Protein AF-A0A5J4R8S5-F1 (afdb_monomer)

Nearest PDB structures (foldseek):
  6d1p-assembly1_A  TM=9.707E-01  e=0.000E+00  Bacteroides uniformis str. 3978 T3 ii
  6d7j-assembly3_D  TM=9.848E-01  e=0.000E+00  Parabacteroides merdae CL03T12C32
  6d1p-assembly1_B  TM=9.669E-01  e=0.000E+00  Bacteroides uniformis str. 3978 T3 ii
  3nnb-assembly1_A  TM=9.772E-01  e=6.881E-36  Bacteroides ovatus ATCC 8483
  8bdq-assembly1_A  TM=8.974E-01  e=3.884E-25  Bacteroides ovatus

pLDDT: mean 94.46, std 7.53, range [35.41, 99.0]

Radius of gyration: 33.75 Å; Cα contacts (8 Å, |Δi|>4): 2685; chains: 1; bounding box: 78×88×82 Å

Organism: NCBI:txid433724

Structure (mmCIF, N/CA/C/O backbone):
data_AF-A0A5J4R8S5-F1
#
_entry.id   AF-A0A5J4R8S5-F1
#
loop_
_atom_site.group_PDB
_atom_site.id
_atom_site.type_symbol
_atom_site.label_atom_id
_atom_site.label_alt_id
_atom_site.label_comp_id
_atom_site.label_asym_id
_atom_site.label_entity_id
_atom_site.label_seq_id
_atom_site.pdbx_PDB_ins_code
_atom_site.Cartn_x
_atom_site.Cartn_y
_atom_site.Cartn_z
_atom_site.occupancy
_atom_site.B_iso_or_equiv
_atom_site.auth_seq_id
_atom_site.auth_comp_id
_atom_site.auth_asym_id
_atom_site.auth_atom_id
_atom_site.pdbx_PDB_model_num
ATOM 1 N N . MET A 1 1 ? -42.483 -24.175 -0.634 1.00 40.38 1 MET A N 1
ATOM 2 C CA . MET A 1 1 ? -42.031 -25.391 -1.335 1.00 40.38 1 MET A CA 1
ATOM 3 C C . MET A 1 1 ? -40.529 -25.445 -1.145 1.00 40.38 1 MET A C 1
ATOM 5 O O . MET A 1 1 ? -39.886 -24.737 -1.884 1.00 40.38 1 MET A O 1
ATOM 9 N N . TYR A 1 2 ? -39.977 -26.151 -0.152 1.00 49.44 2 TYR A N 1
ATOM 10 C CA . TYR A 1 2 ? -38.513 -26.185 0.036 1.00 49.44 2 TYR A CA 1
ATOM 11 C C . TYR A 1 2 ? -38.112 -27.535 0.646 1.00 49.44 2 TYR A C 1
ATOM 13 O O . TYR A 1 2 ? -38.103 -27.707 1.863 1.00 49.44 2 TYR A O 1
ATOM 21 N N . ALA A 1 3 ? -37.920 -28.543 -0.208 1.00 50.44 3 ALA A N 1
ATOM 22 C CA . ALA A 1 3 ? -37.285 -29.790 0.195 1.00 50.44 3 ALA A CA 1
ATOM 23 C C . ALA A 1 3 ? -35.791 -29.606 -0.066 1.00 50.44 3 ALA A C 1
ATOM 25 O O . ALA A 1 3 ? -35.388 -29.657 -1.222 1.00 50.44 3 ALA A O 1
ATOM 26 N N . GLN A 1 4 ? -35.058 -29.379 1.031 1.00 66.12 4 GLN A N 1
ATOM 27 C CA . GLN A 1 4 ? -33.632 -29.050 1.181 1.00 66.12 4 GLN A CA 1
ATOM 28 C C . GLN A 1 4 ? -33.459 -27.604 1.685 1.00 66.12 4 GLN A C 1
ATOM 30 O O . GLN A 1 4 ? -33.929 -26.676 1.048 1.00 66.12 4 GLN A O 1
ATOM 35 N N . SER A 1 5 ? -32.844 -27.412 2.857 1.00 65.94 5 SER A N 1
ATOM 36 C CA . SER A 1 5 ? -31.708 -26.489 2.920 1.00 65.94 5 SER A CA 1
ATOM 37 C C . SER A 1 5 ? -30.900 -26.619 4.199 1.00 65.94 5 SER A C 1
ATOM 39 O O . SER A 1 5 ? -31.430 -26.561 5.311 1.00 65.94 5 SER A O 1
ATOM 41 N N . ILE A 1 6 ? -29.591 -26.774 4.008 1.00 80.94 6 ILE A N 1
ATOM 42 C CA . ILE A 1 6 ? -28.544 -26.624 5.022 1.00 80.94 6 ILE A CA 1
ATOM 43 C C . ILE A 1 6 ? -28.614 -25.205 5.606 1.00 80.94 6 ILE A C 1
ATOM 45 O O . ILE A 1 6 ? -28.309 -24.985 6.779 1.00 80.94 6 ILE A O 1
ATOM 49 N N . TRP A 1 7 ? -29.074 -24.237 4.810 1.00 88.25 7 TRP A N 1
ATOM 50 C CA . TRP A 1 7 ? -29.331 -22.870 5.247 1.00 88.25 7 TRP A CA 1
ATOM 51 C C . TRP A 1 7 ? -30.664 -22.706 5.977 1.00 88.25 7 TRP A C 1
ATOM 53 O O . TRP A 1 7 ? -31.665 -23.371 5.706 1.00 88.25 7 TRP A O 1
ATOM 63 N N . ASP A 1 8 ? -30.698 -21.761 6.908 1.00 85.94 8 ASP A N 1
ATOM 64 C CA . ASP A 1 8 ? -31.906 -21.393 7.634 1.00 85.94 8 ASP A CA 1
ATOM 65 C C . ASP A 1 8 ? -32.588 -20.201 6.945 1.00 85.94 8 ASP A C 1
ATOM 67 O O . ASP A 1 8 ? -32.176 -19.060 7.132 1.00 85.94 8 ASP A O 1
ATOM 71 N N . ILE A 1 9 ? -33.629 -20.453 6.141 1.00 84.19 9 ILE A N 1
ATOM 72 C CA . ILE A 1 9 ? -34.325 -19.411 5.356 1.00 84.19 9 ILE A CA 1
ATOM 73 C C . ILE A 1 9 ? -34.808 -18.258 6.242 1.00 84.19 9 ILE A C 1
ATOM 75 O O . ILE A 1 9 ? -34.587 -17.099 5.911 1.00 84.19 9 ILE A O 1
ATOM 79 N N . THR A 1 10 ? -35.382 -18.549 7.412 1.00 85.06 10 THR A N 1
ATOM 80 C CA . THR A 1 10 ? -35.848 -17.506 8.340 1.00 85.06 10 THR A CA 1
ATOM 81 C C . THR A 1 10 ? -34.691 -16.647 8.857 1.00 85.06 10 THR A C 1
ATOM 83 O O . THR A 1 10 ? -34.867 -15.465 9.150 1.00 85.06 10 THR A O 1
ATOM 86 N N . ARG A 1 11 ? -33.484 -17.211 8.965 1.00 86.06 11 ARG A N 1
ATOM 87 C CA . ARG A 1 11 ? -32.275 -16.440 9.267 1.00 86.06 11 ARG A CA 1
ATOM 88 C C . ARG A 1 11 ? -31.840 -15.601 8.076 1.00 86.06 11 ARG A C 1
ATOM 90 O O . ARG A 1 11 ? -31.574 -14.421 8.265 1.00 86.06 11 ARG A O 1
ATOM 97 N N . LEU A 1 12 ? -31.810 -16.173 6.874 1.00 89.75 12 LEU A N 1
ATOM 98 C CA . LEU A 1 12 ? -31.474 -15.431 5.658 1.00 89.75 12 LEU A CA 1
ATOM 99 C C . LEU A 1 12 ? -32.428 -14.246 5.444 1.00 89.75 12 LEU A C 1
ATOM 101 O O . LEU A 1 12 ? -31.981 -13.170 5.068 1.00 89.75 12 LEU A O 1
ATOM 105 N N . GLU A 1 13 ? -33.722 -14.403 5.732 1.00 89.44 13 GLU A N 1
ATOM 106 C CA . GLU A 1 13 ? -34.710 -13.314 5.738 1.00 89.44 13 GLU A CA 1
ATOM 107 C C . GLU A 1 13 ? -34.356 -12.221 6.760 1.00 89.44 13 GLU A C 1
ATOM 109 O O . GLU A 1 13 ? -34.315 -11.042 6.409 1.00 89.44 13 GLU A O 1
ATOM 114 N N . LYS A 1 14 ? -34.025 -12.592 8.005 1.00 85.75 14 LYS A N 1
ATOM 115 C CA . LYS A 1 14 ? -33.586 -11.629 9.034 1.00 85.75 14 LYS A CA 1
ATOM 116 C C . LYS A 1 14 ? -32.319 -10.877 8.621 1.00 85.75 14 LYS A C 1
ATOM 118 O O . LYS A 1 14 ? -32.277 -9.650 8.734 1.00 85.75 14 LYS A O 1
ATOM 123 N N . ILE A 1 15 ? -31.317 -11.589 8.107 1.00 87.31 15 ILE A N 1
ATOM 124 C CA . ILE A 1 15 ? -30.065 -11.001 7.611 1.00 87.31 15 ILE A CA 1
ATOM 125 C C . ILE A 1 15 ? -30.357 -10.064 6.440 1.00 87.31 15 ILE A C 1
ATOM 127 O O . ILE A 1 15 ? -29.884 -8.933 6.452 1.00 87.31 15 ILE A O 1
ATOM 131 N N . LYS A 1 16 ? -31.211 -10.472 5.491 1.00 91.75 16 LYS A N 1
ATOM 132 C CA . LYS A 1 16 ? -31.634 -9.646 4.350 1.00 91.75 16 LYS A CA 1
ATOM 133 C C . LYS A 1 16 ? -32.256 -8.319 4.791 1.00 91.75 16 LYS A C 1
ATOM 135 O O . LYS A 1 16 ? -31.970 -7.286 4.196 1.00 91.75 16 LYS A O 1
ATOM 140 N N . THR A 1 17 ? -33.053 -8.317 5.861 1.00 87.94 17 THR A N 1
ATOM 141 C CA . THR A 1 17 ? -33.601 -7.072 6.440 1.00 87.94 17 THR A CA 1
ATOM 142 C C . THR A 1 17 ? -32.581 -6.241 7.229 1.00 87.94 17 THR A C 1
ATOM 144 O O . THR A 1 17 ? -32.863 -5.095 7.563 1.00 87.94 17 THR A O 1
ATOM 147 N N . SER A 1 18 ? -31.399 -6.795 7.509 1.00 82.06 18 SER A N 1
ATOM 148 C CA . SER A 1 18 ? -30.353 -6.200 8.351 1.00 82.06 18 SER A CA 1
ATOM 149 C C . SER A 1 18 ? -29.038 -5.950 7.600 1.00 82.06 18 SER A C 1
ATOM 151 O O . SER A 1 18 ? -28.023 -5.693 8.238 1.00 82.06 18 SER A O 1
ATOM 153 N N . LEU A 1 19 ? -29.018 -6.006 6.262 1.00 82.56 19 LEU A N 1
ATOM 154 C CA . LEU A 1 19 ? -27.787 -5.876 5.460 1.00 82.56 19 LEU A CA 1
ATOM 155 C C . LEU A 1 19 ? -27.082 -4.522 5.621 1.00 82.56 19 LEU A C 1
ATOM 157 O O . LEU A 1 19 ? -25.883 -4.424 5.376 1.00 82.56 19 LEU A O 1
ATOM 161 N N . SER A 1 20 ? -27.812 -3.484 6.040 1.00 73.75 20 SER A N 1
ATOM 162 C CA . SER A 1 20 ? -27.250 -2.170 6.366 1.00 73.75 20 SER A CA 1
ATOM 163 C C . SER A 1 20 ? -26.505 -2.145 7.702 1.00 73.75 20 SER A C 1
ATOM 165 O O . SER A 1 20 ? -25.754 -1.205 7.955 1.00 73.75 20 SER A O 1
ATOM 167 N N . GLN A 1 21 ? -26.681 -3.154 8.564 1.00 68.12 21 GLN A N 1
ATOM 168 C CA . GLN A 1 21 ? -25.933 -3.224 9.811 1.00 68.12 21 GLN A CA 1
ATOM 169 C C . GLN A 1 21 ? -24.442 -3.440 9.510 1.00 68.12 21 GLN A C 1
ATOM 171 O O . GLN A 1 21 ? -24.114 -4.317 8.706 1.00 68.12 21 GLN A O 1
ATOM 176 N N . PRO A 1 22 ? -23.531 -2.724 10.196 1.00 58.34 22 PRO A N 1
ATOM 177 C CA . PRO A 1 22 ? -22.084 -2.807 9.967 1.00 58.34 22 PRO A CA 1
ATOM 178 C C . PRO A 1 22 ? -21.519 -4.230 9.998 1.00 58.34 22 PRO A C 1
ATOM 180 O O . PRO A 1 22 ? -20.539 -4.534 9.328 1.00 58.34 22 PRO A O 1
ATOM 183 N N . TYR A 1 23 ? -22.152 -5.110 10.778 1.00 66.56 23 TYR A N 1
ATOM 184 C CA . TYR A 1 23 ? -21.755 -6.507 10.885 1.00 66.56 23 TYR A CA 1
ATOM 185 C C . TYR A 1 23 ? -21.949 -7.294 9.576 1.00 66.56 23 TYR A C 1
ATOM 187 O O . TYR A 1 23 ? -21.121 -8.135 9.237 1.00 66.56 23 TYR A O 1
ATOM 195 N N . TYR A 1 24 ? -23.026 -7.022 8.831 1.00 79.00 24 TYR A N 1
ATOM 196 C CA . TYR A 1 24 ? -23.346 -7.718 7.579 1.00 79.00 24 TYR A CA 1
ATOM 197 C C . TYR A 1 24 ? -22.930 -6.944 6.335 1.00 79.00 24 TYR A C 1
ATOM 199 O O . TYR A 1 24 ? -22.748 -7.554 5.282 1.00 79.00 24 TYR A O 1
ATOM 207 N N . SER A 1 25 ? -22.780 -5.622 6.442 1.00 79.12 25 SER A N 1
ATOM 208 C CA . SER A 1 25 ? -22.548 -4.755 5.291 1.00 79.12 25 SER A CA 1
ATOM 209 C C . SER A 1 25 ? -21.272 -5.126 4.536 1.00 79.12 25 SER A C 1
ATOM 211 O O . SER A 1 25 ? -21.307 -5.192 3.313 1.00 79.12 25 SER A O 1
ATOM 213 N N . VAL A 1 26 ? -20.179 -5.455 5.234 1.00 77.88 26 VAL A N 1
ATOM 214 C CA . VAL A 1 26 ? -18.900 -5.821 4.597 1.00 77.88 26 VAL A CA 1
ATOM 215 C C . VAL A 1 26 ? -19.020 -7.121 3.800 1.00 77.88 26 VAL A C 1
ATOM 217 O O . VAL A 1 26 ? -18.707 -7.137 2.612 1.00 77.88 26 VAL A O 1
ATOM 220 N N . ALA A 1 27 ? -19.533 -8.195 4.410 1.00 85.50 27 ALA A N 1
ATOM 221 C CA . ALA A 1 27 ? -19.767 -9.455 3.704 1.00 85.50 27 ALA A CA 1
ATOM 222 C C . ALA A 1 27 ? -20.759 -9.292 2.543 1.00 85.50 27 ALA A C 1
ATOM 224 O O . ALA A 1 27 ? -20.613 -9.940 1.509 1.00 85.50 27 ALA A O 1
ATOM 225 N N . TYR A 1 28 ? -21.766 -8.427 2.698 1.00 94.75 28 TYR A N 1
ATOM 226 C CA . TYR A 1 28 ? -22.735 -8.146 1.644 1.00 94.75 28 TYR A CA 1
ATOM 227 C C . TYR A 1 28 ? -22.105 -7.415 0.455 1.00 94.75 28 TYR A C 1
ATOM 229 O O . TYR A 1 28 ? -22.328 -7.823 -0.681 1.00 94.75 28 TYR A O 1
ATOM 237 N N . GLN A 1 29 ? -21.283 -6.391 0.694 1.00 90.25 29 GLN A N 1
ATOM 238 C CA . GLN A 1 29 ? -20.565 -5.705 -0.384 1.00 90.25 29 GLN A CA 1
ATOM 239 C C . GLN A 1 29 ? -19.578 -6.639 -1.090 1.00 90.25 29 GLN A C 1
ATOM 241 O O . GLN A 1 29 ? -19.527 -6.644 -2.318 1.00 90.25 29 GLN A O 1
ATOM 246 N N . GLU A 1 30 ? -18.859 -7.487 -0.348 1.00 94.31 30 GLU A N 1
ATOM 247 C CA . GLU A 1 30 ? -17.955 -8.469 -0.961 1.00 94.31 30 GLU A CA 1
ATOM 248 C C . GLU A 1 30 ? -18.723 -9.508 -1.795 1.00 94.31 30 GLU A C 1
ATOM 250 O O . GLU A 1 30 ? -18.285 -9.879 -2.882 1.00 94.31 30 GLU A O 1
ATOM 255 N N . LEU A 1 31 ? -19.911 -9.931 -1.345 1.00 97.44 31 LEU A N 1
ATOM 256 C CA . LEU A 1 31 ? -20.796 -10.793 -2.131 1.00 97.44 31 LEU A CA 1
ATOM 257 C C . LEU A 1 31 ? -21.227 -10.126 -3.447 1.00 97.44 31 LEU A C 1
ATOM 259 O O . LEU A 1 31 ? -21.219 -10.793 -4.482 1.00 97.44 31 LEU A O 1
ATOM 263 N N . LEU A 1 32 ? -21.606 -8.843 -3.418 1.00 97.44 32 LEU A N 1
ATOM 264 C CA . LEU A 1 32 ? -21.994 -8.105 -4.627 1.00 97.44 32 LEU A CA 1
ATOM 265 C C . LEU A 1 32 ? -20.819 -7.943 -5.587 1.00 97.44 32 LEU A C 1
ATOM 267 O O . LEU A 1 32 ? -20.961 -8.244 -6.767 1.00 97.44 32 LEU A O 1
ATOM 271 N N . LYS A 1 33 ? -19.646 -7.569 -5.073 1.00 96.31 33 LYS A N 1
ATOM 272 C CA . LYS A 1 33 ? -18.419 -7.465 -5.864 1.00 96.31 33 LYS A CA 1
ATOM 273 C C . LYS A 1 33 ? -18.069 -8.791 -6.540 1.00 96.31 33 LYS A C 1
ATOM 275 O O . LYS A 1 33 ? -17.843 -8.824 -7.747 1.00 96.31 33 LYS A O 1
ATOM 280 N N . ALA A 1 34 ? -18.083 -9.894 -5.788 1.00 96.38 34 ALA A N 1
ATOM 281 C CA . ALA A 1 34 ? -17.843 -11.220 -6.349 1.00 96.38 34 ALA A CA 1
ATOM 282 C C . ALA A 1 34 ? -18.885 -11.571 -7.425 1.00 96.38 34 ALA A C 1
ATOM 284 O O . ALA A 1 34 ? -18.537 -12.113 -8.470 1.00 96.38 34 ALA A O 1
ATOM 285 N N . ALA A 1 35 ? -20.159 -11.233 -7.210 1.00 97.94 35 ALA A N 1
ATOM 286 C CA . ALA A 1 35 ? -21.210 -11.456 -8.198 1.00 97.94 35 ALA A CA 1
ATOM 287 C C . ALA A 1 35 ? -21.029 -10.605 -9.467 1.00 97.94 35 ALA A C 1
ATOM 289 O O . ALA A 1 35 ? -21.232 -11.124 -10.565 1.00 97.94 35 ALA A O 1
ATOM 290 N N . ASP A 1 36 ? -20.604 -9.346 -9.343 1.00 97.38 36 ASP A N 1
ATOM 291 C CA . ASP A 1 36 ? -20.297 -8.467 -10.477 1.00 97.38 36 ASP A CA 1
ATOM 292 C C . ASP A 1 36 ? -19.131 -9.011 -11.313 1.00 97.38 36 ASP A C 1
ATOM 294 O O . ASP A 1 36 ? -19.188 -9.003 -12.545 1.00 97.38 36 ASP A O 1
ATOM 298 N N . GLU A 1 37 ? -18.104 -9.573 -10.670 1.00 96.69 37 GLU A N 1
ATOM 299 C CA . GLU A 1 37 ? -17.022 -10.272 -11.370 1.00 96.69 37 GLU A CA 1
ATOM 300 C C . GLU A 1 37 ? -17.548 -11.490 -12.148 1.00 96.69 37 GLU A C 1
ATOM 302 O O . GLU A 1 37 ? -17.191 -11.680 -13.315 1.00 96.69 37 GLU A O 1
ATOM 307 N N . GLU A 1 38 ? -18.436 -12.292 -11.549 1.00 97.06 38 GLU A N 1
ATOM 308 C CA . GLU A 1 38 ? -19.066 -13.447 -12.206 1.00 97.06 38 GLU A CA 1
ATOM 309 C C . GLU A 1 38 ? -19.920 -13.058 -13.427 1.00 97.06 38 GLU A C 1
ATOM 311 O O . GLU A 1 38 ? -19.980 -13.823 -14.396 1.00 97.06 38 GLU A O 1
ATOM 316 N N . LEU A 1 39 ? -20.535 -11.866 -13.444 1.00 96.56 39 LEU A N 1
ATOM 317 C CA . LEU A 1 39 ? -21.295 -11.381 -14.608 1.00 96.56 39 LEU A CA 1
ATOM 318 C C . LEU A 1 39 ? -20.427 -11.298 -15.873 1.00 96.56 39 LEU A C 1
ATOM 320 O O . LEU A 1 39 ? -20.919 -11.561 -16.973 1.00 96.56 39 LEU A O 1
ATOM 324 N N . THR A 1 40 ? -19.137 -10.983 -15.721 1.00 93.00 40 THR A N 1
ATOM 325 C CA . THR A 1 40 ? -18.192 -10.826 -16.842 1.00 93.00 40 THR A CA 1
ATOM 326 C C . THR A 1 40 ? -17.630 -12.150 -17.364 1.00 93.00 40 THR A C 1
ATOM 328 O O . THR A 1 40 ? -17.078 -12.206 -18.466 1.00 93.00 40 THR A O 1
ATOM 331 N N . LYS A 1 41 ? -17.767 -13.240 -16.598 1.00 93.56 41 LYS A N 1
ATOM 332 C CA . LYS A 1 41 ? -17.159 -14.529 -16.937 1.00 93.56 41 LYS A CA 1
ATOM 333 C C . LYS A 1 41 ? -17.973 -15.273 -17.994 1.00 93.56 41 LYS A C 1
ATOM 335 O O . LYS A 1 41 ? -19.209 -15.291 -18.001 1.00 93.56 41 LYS A O 1
ATOM 340 N N . ARG A 1 42 ? -17.260 -15.950 -18.897 1.00 94.50 42 ARG A N 1
ATOM 341 C CA . ARG A 1 42 ? -17.879 -16.881 -19.850 1.00 94.50 42 ARG A CA 1
ATOM 342 C C . ARG A 1 42 ? -18.456 -18.097 -19.103 1.00 94.50 42 ARG A C 1
ATOM 344 O O . ARG A 1 42 ? -17.778 -18.605 -18.209 1.00 94.50 42 ARG A O 1
ATOM 351 N N . PRO A 1 43 ? -19.644 -18.606 -19.476 1.00 95.75 43 PRO A N 1
ATOM 352 C CA . PRO A 1 43 ? -20.174 -19.836 -18.895 1.00 95.75 43 PRO A CA 1
ATOM 353 C C . PRO A 1 43 ? -19.238 -21.028 -19.097 1.00 95.75 43 PRO A C 1
ATOM 355 O O . PRO A 1 43 ? -18.762 -21.267 -20.207 1.00 95.75 43 PRO A O 1
ATOM 358 N N . LEU A 1 44 ? -18.987 -21.785 -18.031 1.00 95.44 44 LEU A N 1
ATOM 359 C CA . LEU A 1 44 ? -18.207 -23.019 -18.086 1.00 95.44 44 LEU A CA 1
ATOM 360 C C . LEU A 1 44 ? -19.096 -24.195 -18.502 1.00 95.44 44 LEU A C 1
ATOM 362 O O . LEU A 1 44 ? -20.278 -24.238 -18.176 1.00 95.44 44 LEU A O 1
ATOM 366 N N . SER A 1 45 ? -18.515 -25.163 -19.208 1.00 96.44 45 SER A N 1
ATOM 367 C CA . SER A 1 45 ? -19.197 -26.384 -19.648 1.00 96.44 45 SER A CA 1
ATOM 368 C C . SER A 1 45 ? -18.262 -27.585 -19.546 1.00 96.44 45 SER A C 1
ATOM 370 O O . SER A 1 45 ? -17.052 -27.460 -19.756 1.00 96.44 45 SER A O 1
ATOM 372 N N . VAL A 1 46 ? -18.849 -28.763 -19.311 1.00 95.69 46 VAL A N 1
ATOM 373 C CA . VAL A 1 46 ? -18.188 -30.073 -19.412 1.00 95.69 46 VAL A CA 1
ATOM 374 C C . VAL A 1 46 ? -17.479 -30.238 -20.768 1.00 95.69 46 VAL A C 1
ATOM 376 O O . VAL A 1 46 ? -16.445 -30.886 -20.865 1.00 95.69 46 VAL A O 1
ATOM 379 N N . MET A 1 47 ? -17.955 -29.594 -21.836 1.00 96.50 47 MET A N 1
ATOM 380 C CA . MET A 1 47 ? -17.394 -29.725 -23.188 1.00 96.50 47 MET A CA 1
ATOM 381 C C . MET A 1 47 ? -16.007 -29.079 -23.345 1.00 96.50 47 MET A C 1
ATOM 383 O O . MET A 1 47 ? -15.309 -29.338 -24.330 1.00 96.50 47 MET A O 1
ATOM 387 N N . MET A 1 48 ? -15.586 -28.255 -22.378 1.00 94.81 48 MET A N 1
ATOM 388 C CA . MET A 1 48 ? -14.335 -27.490 -22.420 1.00 94.81 48 MET A CA 1
ATOM 389 C C . MET A 1 48 ? -13.088 -28.296 -22.034 1.00 94.81 48 MET A C 1
ATOM 391 O O . MET A 1 48 ? -11.978 -27.765 -22.115 1.00 94.81 48 MET A O 1
ATOM 395 N N . LYS A 1 49 ? -13.232 -29.555 -21.607 1.00 93.38 49 LYS A N 1
ATOM 396 C CA . LYS A 1 49 ? -12.085 -30.422 -21.303 1.00 93.38 49 LYS A CA 1
ATOM 397 C C . LYS A 1 49 ? -11.217 -30.702 -22.532 1.00 93.38 49 LYS A C 1
ATOM 399 O O . LYS A 1 49 ? -11.706 -30.873 -23.655 1.00 93.38 49 LYS A O 1
ATOM 404 N N . GLU A 1 50 ? -9.910 -30.795 -22.288 1.00 92.12 50 GLU A N 1
ATOM 405 C CA . GLU A 1 50 ? -8.907 -31.053 -23.332 1.00 92.12 50 GLU A CA 1
ATOM 406 C C . GLU A 1 50 ? -8.958 -32.495 -23.855 1.00 92.12 50 GLU A C 1
ATOM 408 O O . GLU A 1 50 ? -8.701 -32.738 -25.032 1.00 92.12 50 GLU A O 1
ATOM 413 N N . LYS A 1 51 ? -9.303 -33.456 -22.990 1.00 89.50 51 LYS A N 1
ATOM 414 C CA . LYS A 1 51 ? -9.334 -34.888 -23.312 1.00 89.50 51 LYS A CA 1
ATOM 415 C C . LYS A 1 51 ? -10.781 -35.370 -23.410 1.00 89.50 51 LYS A C 1
ATOM 417 O O . LYS A 1 51 ? -11.589 -35.052 -22.545 1.00 89.50 51 LYS A O 1
ATOM 422 N N . THR A 1 52 ? -11.106 -36.140 -24.445 1.00 92.44 52 THR A N 1
ATOM 423 C CA . THR A 1 52 ? -12.409 -36.814 -24.550 1.00 92.44 52 THR A CA 1
ATOM 424 C C . THR A 1 52 ? -12.394 -38.090 -23.694 1.00 92.44 52 THR A C 1
ATOM 426 O O . THR A 1 52 ? -11.403 -38.823 -23.757 1.00 92.44 52 THR A O 1
ATOM 429 N N . PRO A 1 53 ? -13.449 -38.373 -22.905 1.00 92.75 53 PRO A N 1
ATOM 430 C CA . PRO A 1 53 ? -13.567 -39.615 -22.139 1.00 92.75 53 PRO A CA 1
ATOM 431 C C . PRO A 1 53 ? -13.523 -40.860 -23.034 1.00 92.75 53 PRO A C 1
ATOM 433 O O . PRO A 1 53 ? -13.794 -40.786 -24.234 1.00 92.75 53 PRO A O 1
ATOM 436 N N . ALA A 1 54 ? -13.228 -42.031 -22.460 1.00 89.94 54 ALA A N 1
ATOM 437 C CA . ALA A 1 54 ? -13.102 -43.270 -23.237 1.00 89.94 54 ALA A CA 1
ATOM 438 C C . ALA A 1 54 ? -14.428 -43.748 -23.873 1.00 89.94 54 ALA A C 1
ATOM 440 O O . ALA A 1 54 ? -14.398 -44.610 -24.747 1.00 89.94 54 ALA A O 1
ATOM 441 N N . SER A 1 55 ? -15.576 -43.176 -23.486 1.00 92.94 55 SER A N 1
ATOM 442 C CA . SER A 1 55 ? -16.860 -43.360 -24.183 1.00 92.94 55 SER A CA 1
ATOM 443 C C . SER A 1 55 ? -16.891 -42.736 -25.583 1.00 92.94 55 SER A C 1
ATOM 445 O O . SER A 1 55 ? -17.739 -43.104 -26.391 1.00 92.94 55 SER A O 1
ATOM 447 N N . GLY A 1 56 ? -15.994 -41.787 -25.873 1.00 94.06 56 GLY A N 1
ATOM 448 C CA . GLY A 1 56 ? -16.046 -40.944 -27.069 1.00 94.06 56 GLY A CA 1
ATOM 449 C C . GLY A 1 56 ? -17.011 -39.758 -26.951 1.00 94.06 56 GLY A C 1
ATOM 450 O O . GLY A 1 56 ? -17.020 -38.909 -27.841 1.00 94.06 56 GLY A O 1
ATOM 451 N N . ASP A 1 57 ? -17.773 -39.656 -25.858 1.00 96.12 57 ASP A N 1
ATOM 452 C CA . ASP A 1 57 ? -18.740 -38.584 -25.618 1.00 96.12 57 ASP A CA 1
ATOM 453 C C . ASP A 1 57 ? -18.148 -37.506 -24.694 1.00 96.12 57 ASP A C 1
ATOM 455 O O . ASP A 1 57 ? -17.837 -37.754 -23.529 1.00 96.12 57 ASP A O 1
ATOM 459 N N . LYS A 1 58 ? -17.996 -36.274 -25.199 1.00 95.81 58 LYS A N 1
ATOM 460 C CA . LYS A 1 58 ? -17.509 -35.139 -24.396 1.00 95.81 58 LYS A CA 1
ATOM 461 C C . LYS A 1 58 ? -18.521 -34.651 -23.352 1.00 95.81 58 LYS A C 1
ATOM 463 O O . LYS A 1 58 ? -18.100 -33.952 -22.428 1.00 95.81 58 LYS A O 1
ATOM 468 N N . HIS A 1 59 ? -19.797 -35.024 -23.450 1.00 97.69 59 HIS A N 1
ATOM 469 C CA . HIS A 1 59 ? -20.801 -34.711 -22.431 1.00 97.69 59 HIS A CA 1
ATOM 470 C C . HIS A 1 59 ? -20.585 -35.503 -21.136 1.00 97.69 59 HIS A C 1
ATOM 472 O O . HIS A 1 59 ? -21.048 -35.082 -20.073 1.00 97.69 59 HIS A O 1
ATOM 478 N N . ASP A 1 60 ? -19.854 -36.621 -21.186 1.00 97.69 60 ASP A N 1
ATOM 479 C CA . ASP A 1 60 ? -19.509 -37.369 -19.984 1.00 97.69 60 ASP A CA 1
ATOM 480 C C . ASP A 1 60 ? -18.495 -36.598 -19.130 1.00 97.69 60 ASP A C 1
ATOM 482 O O . ASP A 1 60 ? -17.479 -36.088 -19.616 1.00 97.69 60 ASP A O 1
ATOM 486 N N . TYR A 1 61 ? -18.775 -36.521 -17.831 1.00 97.56 61 TYR A N 1
ATOM 487 C CA . TYR A 1 61 ? -17.878 -35.900 -16.867 1.00 97.56 61 TYR A CA 1
ATOM 488 C C . TYR A 1 61 ? -16.604 -36.721 -16.706 1.00 97.56 61 TYR A C 1
ATOM 490 O O . TYR A 1 61 ? -16.663 -37.925 -16.441 1.00 97.56 61 TYR A O 1
ATOM 498 N N . MET A 1 62 ? -15.456 -36.054 -16.805 1.00 95.69 62 MET A N 1
ATOM 499 C CA . MET A 1 62 ? -14.152 -36.667 -16.612 1.00 95.69 62 MET A CA 1
ATOM 500 C C . MET A 1 62 ? -13.299 -35.864 -15.644 1.00 95.69 62 MET A C 1
ATOM 502 O O . MET A 1 62 ? -13.083 -34.663 -15.807 1.00 95.69 62 MET A O 1
ATOM 506 N N . SER A 1 63 ? -12.728 -36.563 -14.672 1.00 95.06 63 SER A N 1
ATOM 507 C CA . SER A 1 63 ? -11.707 -36.034 -13.774 1.00 95.06 63 SER A CA 1
ATOM 508 C C . SER A 1 63 ? -10.612 -37.074 -13.558 1.00 95.06 63 SER A C 1
ATOM 510 O O . SER A 1 63 ? -10.781 -38.253 -13.863 1.00 95.06 63 SER A O 1
ATOM 512 N N . GLN A 1 64 ? -9.460 -36.643 -13.047 1.00 91.94 64 GLN A N 1
ATOM 513 C CA . GLN A 1 64 ? -8.324 -37.520 -12.773 1.00 91.94 64 GLN A CA 1
ATOM 514 C C . GLN A 1 64 ? -8.124 -37.684 -11.268 1.00 91.94 64 GLN A C 1
ATOM 516 O O . GLN A 1 64 ? -8.293 -36.735 -10.499 1.00 91.94 64 GLN A O 1
ATOM 521 N N . ALA A 1 65 ? -7.722 -38.882 -10.841 1.00 91.25 65 ALA A N 1
ATOM 522 C CA . ALA A 1 65 ? -7.368 -39.128 -9.450 1.00 91.25 65 ALA A CA 1
ATOM 523 C C . ALA A 1 65 ? -6.180 -38.241 -9.029 1.00 91.25 65 ALA A C 1
ATOM 525 O O . ALA A 1 65 ? -5.081 -38.336 -9.584 1.00 91.25 65 ALA A O 1
ATOM 526 N N . ARG A 1 66 ? -6.406 -37.399 -8.013 1.00 87.62 66 ARG A N 1
ATOM 527 C CA . ARG A 1 66 ? -5.533 -36.284 -7.595 1.00 87.62 66 ARG A CA 1
ATOM 528 C C . ARG A 1 66 ? -4.046 -36.635 -7.467 1.00 87.62 66 ARG A C 1
ATOM 530 O O . ARG A 1 66 ? -3.205 -35.827 -7.844 1.00 87.62 66 ARG A O 1
ATOM 537 N N . TYR A 1 67 ? -3.728 -37.806 -6.919 1.00 87.12 67 TYR A N 1
ATOM 538 C CA . TYR A 1 67 ? -2.362 -38.198 -6.550 1.00 87.12 67 TYR A CA 1
ATOM 539 C C . TYR A 1 67 ? -1.690 -39.149 -7.547 1.00 87.12 67 TYR A C 1
ATOM 541 O O . TYR A 1 67 ? -0.645 -39.711 -7.240 1.00 87.12 67 TYR A O 1
ATOM 549 N N . TYR A 1 68 ? -2.268 -39.370 -8.728 1.00 90.50 68 TYR A N 1
ATOM 550 C CA . TYR A 1 68 ? -1.708 -40.291 -9.720 1.00 90.50 68 TYR A CA 1
ATOM 551 C C . TYR A 1 68 ? -0.937 -39.531 -10.799 1.00 90.50 68 TYR A C 1
ATOM 553 O O . TYR A 1 68 ? -1.448 -38.574 -11.382 1.00 90.50 68 TYR A O 1
ATOM 561 N N . TRP A 1 69 ? 0.291 -39.973 -11.063 1.00 92.31 69 TRP A N 1
ATOM 562 C CA . TRP A 1 69 ? 1.254 -39.336 -11.964 1.00 92.31 69 TRP A CA 1
ATOM 563 C C . TRP A 1 69 ? 1.745 -40.306 -13.039 1.00 92.31 69 TRP A C 1
ATOM 565 O O . TRP A 1 69 ? 1.787 -41.507 -12.760 1.00 92.31 69 TRP A O 1
ATOM 575 N N . PRO A 1 70 ? 2.188 -39.808 -14.211 1.00 91.94 70 PRO A N 1
ATOM 576 C CA . PRO A 1 70 ? 2.900 -40.629 -15.181 1.00 91.94 70 PRO A CA 1
ATOM 577 C C . PRO A 1 70 ? 4.068 -41.378 -14.529 1.00 91.94 70 PRO A C 1
ATOM 579 O O . PRO A 1 70 ? 4.828 -40.793 -13.747 1.00 91.94 70 PRO A O 1
ATOM 582 N N . ASP A 1 71 ? 4.201 -42.665 -14.834 1.00 91.75 71 ASP A N 1
ATOM 583 C CA . ASP A 1 71 ? 5.330 -43.482 -14.400 1.00 91.75 71 ASP A CA 1
ATOM 584 C C . ASP A 1 71 ? 6.562 -43.158 -15.261 1.00 91.75 71 ASP A C 1
ATOM 586 O O . ASP A 1 71 ? 6.591 -43.526 -16.435 1.00 91.75 71 ASP A O 1
ATOM 590 N N . PRO A 1 72 ? 7.600 -42.492 -14.718 1.00 88.44 72 PRO A N 1
ATOM 591 C CA . PRO A 1 72 ? 8.773 -42.117 -15.503 1.00 88.44 72 PRO A CA 1
ATOM 592 C C . PRO A 1 72 ? 9.603 -43.327 -15.960 1.00 88.44 72 PRO A C 1
ATOM 594 O O . PRO A 1 72 ? 10.504 -43.158 -16.777 1.00 88.44 72 PRO A O 1
ATOM 597 N N . SER A 1 73 ? 9.340 -44.529 -15.429 1.00 90.56 73 SER A N 1
ATOM 598 C CA . SER A 1 73 ? 10.003 -45.763 -15.861 1.00 90.56 73 SER A CA 1
ATOM 599 C C . SER A 1 73 ? 9.390 -46.383 -17.121 1.00 90.56 73 SER A C 1
ATOM 601 O O . SER A 1 73 ? 9.997 -47.285 -17.697 1.00 90.56 73 SER A O 1
ATOM 603 N N . GLN A 1 74 ? 8.223 -45.902 -17.567 1.00 89.62 74 GLN A N 1
ATOM 604 C CA . GLN A 1 74 ? 7.505 -46.427 -18.729 1.00 89.62 74 GLN A CA 1
ATOM 605 C C . GLN A 1 74 ? 7.563 -45.438 -19.908 1.00 89.62 74 GLN A C 1
ATOM 607 O O . GLN A 1 74 ? 7.387 -44.237 -19.691 1.00 89.62 74 GLN A O 1
ATOM 612 N N . PRO A 1 75 ? 7.763 -45.896 -21.162 1.00 83.56 75 PRO A N 1
ATOM 613 C CA . PRO A 1 75 ? 7.916 -45.010 -22.326 1.00 83.56 75 PRO A CA 1
ATOM 614 C C . PRO A 1 75 ? 6.714 -44.098 -22.610 1.00 83.56 75 PRO A C 1
ATOM 616 O O . PRO A 1 75 ? 6.884 -43.012 -23.158 1.00 83.56 75 PRO A O 1
ATOM 619 N N . ASP A 1 76 ? 5.505 -44.531 -22.250 1.00 85.25 76 ASP A N 1
ATOM 620 C CA . ASP A 1 76 ? 4.248 -43.792 -22.425 1.00 85.25 76 ASP A CA 1
ATOM 621 C C . ASP A 1 76 ? 3.703 -43.213 -21.105 1.00 85.25 76 ASP A C 1
ATOM 623 O O . ASP A 1 76 ? 2.611 -42.638 -21.070 1.00 85.25 76 ASP A O 1
ATOM 627 N N . GLY A 1 77 ? 4.453 -43.368 -20.008 1.00 87.75 77 GLY A N 1
ATOM 628 C CA . GLY A 1 77 ? 4.060 -42.927 -18.677 1.00 87.75 77 GLY A CA 1
ATOM 629 C C . GLY A 1 77 ? 2.929 -43.733 -18.029 1.00 87.75 77 GLY A C 1
ATOM 630 O O . GLY A 1 77 ? 2.428 -43.306 -16.985 1.00 87.75 77 GLY A O 1
ATOM 631 N N . LYS A 1 78 ? 2.488 -44.862 -18.604 1.00 89.44 78 LYS A N 1
ATOM 632 C CA . LYS A 1 78 ? 1.371 -45.673 -18.089 1.00 89.44 78 LYS A CA 1
ATOM 633 C C . LYS A 1 78 ? 1.842 -47.052 -17.590 1.00 89.44 78 LYS A C 1
ATOM 635 O O . LYS A 1 78 ? 2.788 -47.608 -18.132 1.00 89.44 78 LYS A O 1
ATOM 640 N N . PRO A 1 79 ? 1.156 -47.653 -16.598 1.00 90.06 79 PRO A N 1
ATOM 641 C CA . PRO A 1 79 ? 0.040 -47.095 -15.836 1.00 90.06 79 PRO A CA 1
ATOM 642 C C . PRO A 1 79 ? 0.506 -45.996 -14.879 1.00 90.06 79 PRO A C 1
ATOM 644 O O . PRO A 1 79 ? 1.578 -46.096 -14.290 1.00 90.06 79 PRO A O 1
ATOM 647 N N . TYR A 1 80 ? -0.325 -44.976 -14.657 1.00 93.44 80 TYR A N 1
ATOM 648 C CA . TYR A 1 80 ? 0.001 -43.940 -13.678 1.00 93.44 80 TYR A CA 1
ATOM 649 C C . TYR A 1 80 ? 0.221 -44.558 -12.283 1.00 93.44 80 TYR A C 1
ATOM 651 O O . TYR A 1 80 ? -0.451 -45.521 -11.875 1.00 93.44 80 TYR A O 1
ATOM 659 N N . ILE A 1 81 ? 1.157 -43.979 -11.532 1.00 91.19 81 ILE A N 1
ATOM 660 C CA . ILE A 1 81 ? 1.574 -44.410 -10.193 1.00 91.19 81 ILE A CA 1
ATOM 661 C C . ILE A 1 81 ? 1.167 -43.383 -9.131 1.00 91.19 81 ILE A C 1
ATOM 663 O O . ILE A 1 81 ? 1.133 -42.180 -9.385 1.00 91.19 81 ILE A O 1
ATOM 667 N N . SER A 1 82 ? 0.837 -43.865 -7.932 1.00 87.81 82 SER A N 1
ATOM 668 C CA . SER A 1 82 ? 0.388 -43.021 -6.819 1.00 87.81 82 SER A CA 1
ATOM 669 C C . SER A 1 82 ? 1.565 -42.296 -6.162 1.00 87.81 82 SER A C 1
ATOM 671 O O . SER A 1 82 ? 2.556 -42.924 -5.798 1.00 87.81 82 SER A O 1
ATOM 673 N N . ARG A 1 83 ? 1.423 -40.988 -5.947 1.00 82.12 83 ARG A N 1
ATOM 674 C CA . ARG A 1 83 ? 2.302 -40.125 -5.148 1.00 82.12 83 ARG A CA 1
ATOM 675 C C . ARG A 1 83 ? 1.442 -39.399 -4.115 1.00 82.12 83 ARG A C 1
ATOM 677 O O . ARG A 1 83 ? 0.978 -38.285 -4.355 1.00 82.12 83 ARG A O 1
ATOM 684 N N . ASP A 1 84 ? 1.160 -40.080 -3.007 1.00 67.62 84 ASP A N 1
ATOM 685 C CA . ASP A 1 84 ? 0.240 -39.573 -1.984 1.00 67.62 84 ASP A CA 1
ATOM 686 C C . ASP A 1 84 ? 0.682 -38.195 -1.461 1.00 67.62 84 ASP A C 1
ATOM 688 O O . ASP A 1 84 ? 1.871 -37.943 -1.266 1.00 67.62 84 ASP A O 1
ATOM 692 N N . GLY A 1 85 ? -0.272 -37.278 -1.301 1.00 64.44 85 GLY A N 1
ATOM 693 C CA . GLY A 1 85 ? -0.015 -35.893 -0.892 1.00 64.44 85 GLY A CA 1
ATOM 694 C C . GLY A 1 85 ? 0.499 -34.941 -1.987 1.00 64.44 85 GLY A C 1
ATOM 695 O O . GLY A 1 85 ? 0.502 -33.734 -1.758 1.00 64.44 85 GLY A O 1
ATOM 696 N N . ILE A 1 86 ? 0.865 -35.420 -3.187 1.00 77.81 86 ILE A N 1
ATOM 697 C CA . ILE A 1 86 ? 1.378 -34.577 -4.288 1.00 77.81 86 ILE A CA 1
ATOM 698 C C . ILE A 1 86 ? 0.348 -34.504 -5.427 1.00 77.81 86 ILE A C 1
ATOM 700 O O . ILE A 1 86 ? 0.181 -35.458 -6.188 1.00 77.81 86 ILE A O 1
ATOM 704 N N . SER A 1 87 ? -0.353 -33.372 -5.555 1.00 83.31 87 SER A N 1
ATOM 705 C CA . SER A 1 87 ? -1.419 -33.192 -6.560 1.00 83.31 87 SER A CA 1
ATOM 706 C C . SER A 1 87 ? -0.864 -33.076 -7.985 1.00 83.31 87 SER A C 1
ATOM 708 O O . SER A 1 87 ? 0.014 -32.254 -8.227 1.00 83.31 87 SER A O 1
ATOM 710 N N . ASN A 1 88 ? -1.400 -33.854 -8.929 1.00 86.69 88 ASN A N 1
ATOM 711 C CA . ASN A 1 88 ? -1.026 -33.788 -10.345 1.00 86.69 88 ASN A CA 1
ATOM 712 C C . ASN A 1 88 ? -1.721 -32.604 -11.056 1.00 86.69 88 ASN A C 1
ATOM 714 O O . ASN A 1 88 ? -2.948 -32.627 -11.150 1.00 86.69 88 ASN A O 1
ATOM 718 N N . PRO A 1 89 ? -0.990 -31.619 -11.617 1.00 86.31 89 PRO A N 1
ATOM 719 C CA . PRO A 1 89 ? -1.582 -30.448 -12.275 1.00 86.31 89 PRO A CA 1
ATOM 720 C C . PRO A 1 89 ? -2.439 -30.786 -13.507 1.00 86.31 89 PRO A C 1
ATOM 722 O O . PRO A 1 89 ? -3.265 -29.975 -13.913 1.00 86.31 89 PRO A O 1
ATOM 725 N N . GLU A 1 90 ? -2.337 -31.993 -14.082 1.00 86.94 90 GLU A N 1
ATOM 726 C CA . GLU A 1 90 ? -3.264 -32.443 -15.134 1.00 86.94 90 GLU A CA 1
ATOM 727 C C . GLU A 1 90 ? -4.738 -32.416 -14.696 1.00 86.94 90 GLU A C 1
ATOM 729 O O . GLU A 1 90 ? -5.622 -32.353 -15.552 1.00 86.94 90 GLU A O 1
ATOM 734 N N . LEU A 1 91 ? -5.018 -32.412 -13.385 1.00 83.06 91 LEU A N 1
ATOM 735 C CA . LEU A 1 91 ? -6.375 -32.268 -12.856 1.00 83.06 91 LEU A CA 1
ATOM 736 C C . LEU A 1 91 ? -7.063 -30.962 -13.298 1.00 83.06 91 LEU A C 1
ATOM 738 O O . LEU A 1 91 ? -8.287 -30.946 -13.414 1.00 83.06 91 LEU A O 1
ATOM 742 N N . GLU A 1 92 ? -6.303 -29.898 -13.585 1.00 83.50 92 GLU A N 1
ATOM 743 C CA . GLU A 1 92 ? -6.834 -28.590 -14.016 1.00 83.50 92 GLU A CA 1
ATOM 744 C C . GLU A 1 92 ? -7.332 -28.602 -15.467 1.00 83.50 92 GLU A C 1
ATOM 746 O O . GLU A 1 92 ? -8.154 -27.782 -15.869 1.00 83.50 92 GLU A O 1
ATOM 751 N N . LYS A 1 93 ? -6.888 -29.582 -16.261 1.00 87.44 93 LYS A N 1
ATOM 752 C CA . LYS A 1 93 ? -7.253 -29.709 -17.679 1.00 87.44 93 LYS A CA 1
ATOM 753 C C . LYS A 1 93 ? -8.628 -30.352 -17.883 1.00 87.44 93 LYS A C 1
ATOM 755 O O . LYS A 1 93 ? -9.189 -30.290 -18.982 1.00 87.44 93 LYS A O 1
ATOM 760 N N . LEU A 1 94 ? -9.191 -30.946 -16.831 1.00 92.75 94 LEU A N 1
ATOM 761 C CA . LEU A 1 94 ? -10.411 -31.758 -16.842 1.00 92.75 94 LEU A CA 1
ATOM 762 C C . LEU A 1 94 ? -11.573 -31.066 -16.099 1.00 92.75 94 LEU A C 1
ATOM 764 O O . LEU A 1 94 ? -11.508 -29.876 -15.793 1.00 92.75 94 LEU A O 1
ATOM 768 N N . ASP A 1 95 ? -12.678 -31.767 -15.854 1.00 95.88 95 ASP A N 1
ATOM 769 C CA . ASP A 1 95 ? -13.936 -31.121 -15.453 1.00 95.88 95 ASP A CA 1
ATOM 770 C C . ASP A 1 95 ? -14.009 -30.741 -13.969 1.00 95.88 95 ASP A C 1
ATOM 772 O O . ASP A 1 95 ? -14.827 -29.909 -13.596 1.00 95.88 95 ASP A O 1
ATOM 776 N N . ARG A 1 96 ? -13.158 -31.305 -13.103 1.00 92.94 96 ARG A N 1
ATOM 777 C CA . ARG A 1 96 ? -13.260 -31.134 -11.641 1.00 92.94 96 ARG A CA 1
ATOM 778 C C . ARG A 1 96 ? -13.135 -29.690 -11.168 1.00 92.94 96 ARG A C 1
ATOM 780 O O . ARG A 1 96 ? -13.931 -29.259 -10.340 1.00 92.94 96 ARG A O 1
ATOM 787 N N . VAL A 1 97 ? -12.157 -28.953 -11.691 1.00 90.94 97 VAL A N 1
ATOM 788 C CA . VAL A 1 97 ? -11.971 -27.534 -11.345 1.00 90.94 97 VAL A C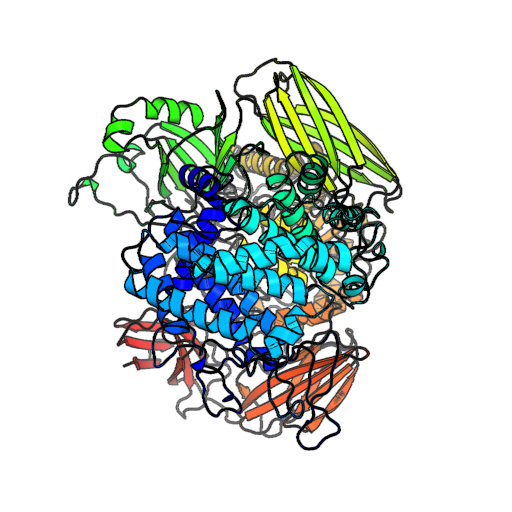A 1
ATOM 789 C C . VAL A 1 97 ? -13.142 -26.709 -11.877 1.00 90.94 97 VAL A C 1
ATOM 791 O O . VAL A 1 97 ? -13.761 -25.970 -11.120 1.00 90.94 97 VAL A O 1
ATOM 794 N N . ARG A 1 98 ? -13.530 -26.936 -13.138 1.00 94.31 98 ARG A N 1
ATOM 795 C CA . ARG A 1 98 ? -14.640 -26.227 -13.793 1.00 94.31 98 ARG A CA 1
ATOM 796 C C . ARG A 1 98 ? -15.988 -26.467 -13.114 1.00 94.31 98 ARG A C 1
ATOM 798 O O . ARG A 1 98 ? -16.782 -25.542 -13.016 1.00 94.31 98 ARG A O 1
ATOM 805 N N . LEU A 1 99 ? -16.244 -27.688 -12.640 1.00 96.69 99 LEU A N 1
ATOM 806 C CA . LEU A 1 99 ? -17.456 -28.030 -11.895 1.00 96.69 99 LEU A CA 1
ATOM 807 C C . LEU A 1 99 ? -17.506 -27.263 -10.572 1.00 96.69 99 LEU A C 1
ATOM 809 O O . LEU A 1 99 ? -18.542 -26.693 -10.239 1.00 96.69 99 LEU A O 1
ATOM 813 N N . GLY A 1 100 ? -16.388 -27.227 -9.839 1.00 95.44 100 GLY A N 1
ATOM 814 C CA . GLY A 1 100 ? -16.275 -26.464 -8.595 1.00 95.44 100 GLY A CA 1
ATOM 815 C C . GLY A 1 100 ? -16.481 -24.964 -8.809 1.00 95.44 100 GLY A C 1
ATOM 816 O O . GLY A 1 100 ? -17.262 -24.349 -8.086 1.00 95.44 100 GLY A O 1
ATOM 817 N N . GLU A 1 101 ? -15.840 -24.396 -9.834 1.00 96.00 101 GLU A N 1
ATOM 818 C CA . GLU A 1 101 ? -16.012 -22.993 -10.225 1.00 96.00 101 GLU A CA 1
ATOM 819 C C . GLU A 1 101 ? -17.462 -22.695 -10.608 1.00 96.00 101 GLU A C 1
ATOM 821 O O . GLU A 1 101 ? -18.061 -21.798 -10.027 1.00 96.00 101 GLU A O 1
ATOM 826 N N . MET A 1 102 ? -18.061 -23.494 -11.497 1.00 97.19 102 MET A N 1
ATOM 827 C CA . MET A 1 102 ? -19.454 -23.331 -11.924 1.00 97.19 102 MET A CA 1
ATOM 828 C C . MET A 1 102 ? -20.422 -23.373 -10.736 1.00 97.19 102 MET A C 1
ATOM 830 O O . MET A 1 102 ? -21.267 -22.486 -10.610 1.00 97.19 102 MET A O 1
ATOM 834 N N . ALA A 1 103 ? -20.272 -24.351 -9.836 1.00 97.62 103 ALA A N 1
ATOM 835 C CA . ALA A 1 103 ? -21.116 -24.458 -8.651 1.00 97.62 103 ALA A CA 1
ATOM 836 C C . ALA A 1 103 ? -20.967 -23.230 -7.737 1.00 97.62 103 ALA A C 1
ATOM 838 O O . ALA A 1 103 ? -21.970 -22.663 -7.306 1.00 97.62 103 ALA A O 1
ATOM 839 N N . ASN A 1 104 ? -19.736 -22.763 -7.495 1.00 97.38 104 ASN A N 1
ATOM 840 C CA . ASN A 1 104 ? -19.503 -21.562 -6.691 1.00 97.38 104 ASN A CA 1
ATOM 841 C C . ASN A 1 104 ? -20.038 -20.284 -7.361 1.00 97.38 104 ASN A C 1
ATOM 843 O O . ASN A 1 104 ? -20.587 -19.428 -6.663 1.00 97.38 104 ASN A O 1
ATOM 847 N N . SER A 1 105 ? -19.924 -20.147 -8.685 1.00 98.19 105 SER A N 1
ATOM 848 C CA . SER A 1 105 ? -20.502 -19.029 -9.440 1.00 98.19 105 SER A CA 1
ATOM 849 C C . SER A 1 105 ? -22.023 -18.999 -9.301 1.00 98.19 105 SER A C 1
ATOM 851 O O . SER A 1 105 ? -22.586 -17.958 -8.962 1.00 98.19 105 SER A O 1
ATOM 853 N N . VAL A 1 106 ? -22.697 -20.144 -9.478 1.00 98.19 106 VAL A N 1
ATOM 854 C CA . VAL A 1 106 ? -24.153 -20.261 -9.278 1.00 98.19 106 VAL A CA 1
ATOM 855 C C . VAL A 1 106 ? -24.533 -19.901 -7.841 1.00 98.19 106 VAL A C 1
ATOM 857 O O . VAL A 1 106 ? -25.464 -19.120 -7.646 1.00 98.19 106 VAL A O 1
ATOM 860 N N . THR A 1 107 ? -23.797 -20.393 -6.839 1.00 97.31 107 THR A N 1
ATOM 861 C CA . THR A 1 107 ? -24.037 -20.062 -5.425 1.00 97.31 107 THR A CA 1
ATOM 862 C C . THR A 1 107 ? -23.895 -18.565 -5.149 1.00 97.31 107 THR A C 1
ATOM 864 O O . THR A 1 107 ? -24.779 -17.960 -4.541 1.00 97.31 107 THR A O 1
ATOM 867 N N . THR A 1 108 ? -22.815 -17.953 -5.638 1.00 98.12 108 THR A N 1
ATOM 868 C CA . THR A 1 108 ? -22.504 -16.528 -5.445 1.00 98.12 108 THR A CA 1
ATOM 869 C C . THR A 1 108 ? -23.579 -15.647 -6.078 1.00 98.12 108 THR A C 1
ATOM 871 O O . THR A 1 108 ? -24.162 -14.799 -5.404 1.00 98.12 108 THR A O 1
ATOM 874 N N . LEU A 1 109 ? -23.912 -15.898 -7.346 1.00 98.50 109 LEU A N 1
ATOM 875 C CA . LEU A 1 109 ? -24.926 -15.144 -8.084 1.00 98.50 109 LEU A CA 1
ATOM 876 C C . LEU A 1 109 ? -26.331 -15.318 -7.487 1.00 98.50 109 LEU A C 1
ATOM 878 O O . LEU A 1 109 ? -27.090 -14.355 -7.409 1.00 98.50 109 LEU A O 1
ATOM 882 N N . SER A 1 110 ? -26.680 -16.520 -7.021 1.00 97.62 110 SER A N 1
ATOM 883 C CA . SER A 1 110 ? -27.994 -16.770 -6.414 1.00 97.62 110 SER A CA 1
ATOM 884 C C . SER A 1 110 ? -28.149 -16.078 -5.059 1.00 97.62 110 SER A C 1
ATOM 886 O O . SER A 1 110 ? -29.203 -15.507 -4.783 1.00 97.62 110 SER A O 1
ATOM 888 N N . LEU A 1 111 ? -27.100 -16.071 -4.228 1.00 96.62 111 LEU A N 1
ATOM 889 C CA . LEU A 1 111 ? -27.087 -15.321 -2.968 1.00 96.62 111 LEU A CA 1
ATOM 890 C C . LEU A 1 111 ? -27.123 -13.810 -3.212 1.00 96.62 111 LEU A C 1
ATOM 892 O O . LEU A 1 111 ? -27.879 -13.103 -2.546 1.00 96.62 111 LEU A O 1
ATOM 896 N N . ALA A 1 112 ? -26.349 -13.315 -4.181 1.00 97.75 112 ALA A N 1
ATOM 897 C CA . ALA A 1 112 ? -26.355 -11.904 -4.550 1.00 97.75 112 ALA A CA 1
ATOM 898 C C . ALA A 1 112 ? -27.736 -11.471 -5.049 1.00 97.75 112 ALA A C 1
ATOM 900 O O . ALA A 1 112 ? -28.261 -10.466 -4.571 1.00 97.75 112 ALA A O 1
ATOM 901 N N . TYR A 1 113 ? -28.373 -12.261 -5.923 1.00 98.00 113 TYR A N 1
ATOM 902 C CA . TYR A 1 113 ? -29.773 -12.065 -6.308 1.00 98.00 113 TYR A CA 1
ATOM 903 C C . TYR A 1 113 ? -30.685 -12.036 -5.081 1.00 98.00 113 TYR A C 1
ATOM 905 O O . TYR A 1 113 ? -31.458 -11.096 -4.916 1.00 98.00 113 TYR A O 1
ATOM 913 N N . TYR A 1 114 ? -30.582 -13.034 -4.202 1.00 96.25 114 TYR A N 1
ATOM 914 C CA . TYR A 1 114 ? -31.459 -13.141 -3.045 1.00 96.25 114 TYR A CA 1
ATOM 915 C C . TYR A 1 114 ? -31.367 -11.921 -2.132 1.00 96.25 114 TYR A C 1
ATOM 917 O O . TYR A 1 114 ? -32.402 -11.392 -1.730 1.00 96.25 114 TYR A O 1
ATOM 925 N N . PHE A 1 115 ? -30.163 -11.453 -1.804 1.00 95.50 115 PHE A N 1
ATOM 926 C CA . PHE A 1 115 ? -29.982 -10.330 -0.886 1.00 95.50 115 PHE A CA 1
ATOM 927 C C . PHE A 1 115 ? -30.269 -8.969 -1.537 1.00 95.50 115 PHE A C 1
ATOM 929 O O . PHE A 1 115 ? -30.895 -8.125 -0.898 1.00 95.50 115 PHE A O 1
ATOM 936 N N . SER A 1 116 ? -29.897 -8.773 -2.806 1.00 95.81 116 SER A N 1
ATOM 937 C CA . SER A 1 116 ? -30.070 -7.486 -3.506 1.00 95.81 116 SER A CA 1
ATOM 938 C C . SER A 1 116 ? -31.408 -7.319 -4.227 1.00 95.81 116 SER A C 1
ATOM 940 O O . SER A 1 116 ? -31.827 -6.197 -4.500 1.00 95.81 116 SER A O 1
ATOM 942 N N . ASN A 1 117 ? -32.085 -8.423 -4.549 1.00 95.38 117 ASN A N 1
ATOM 943 C CA . ASN A 1 117 ? -33.171 -8.503 -5.533 1.00 95.38 117 ASN A CA 1
ATOM 944 C C . ASN A 1 117 ? -32.770 -8.072 -6.964 1.00 95.38 117 ASN A C 1
ATOM 946 O O . ASN A 1 117 ? -33.647 -7.784 -7.781 1.00 95.38 117 ASN A O 1
ATOM 950 N N . ASN A 1 118 ? -31.473 -8.020 -7.299 1.00 96.50 118 ASN A N 1
ATOM 951 C CA . ASN A 1 118 ? -31.010 -7.675 -8.645 1.00 96.50 118 ASN A CA 1
ATOM 952 C C . ASN A 1 118 ? -31.108 -8.883 -9.593 1.00 96.50 118 ASN A C 1
ATOM 954 O O . ASN A 1 118 ? -30.319 -9.827 -9.523 1.00 96.50 118 ASN A O 1
ATOM 958 N N . GLU A 1 119 ? -32.065 -8.826 -10.521 1.00 97.19 119 GLU A N 1
ATOM 959 C CA . GLU A 1 119 ? -32.342 -9.888 -11.498 1.00 97.19 119 GLU A CA 1
ATOM 960 C C . GLU A 1 119 ? -31.175 -10.209 -12.441 1.00 97.19 119 GLU A C 1
ATOM 962 O O . GLU A 1 119 ? -31.134 -11.316 -12.974 1.00 97.19 119 GLU A O 1
ATOM 967 N N . GLN A 1 120 ? -30.205 -9.311 -12.643 1.00 97.88 120 GLN A N 1
ATOM 968 C CA . GLN A 1 120 ? -29.043 -9.615 -13.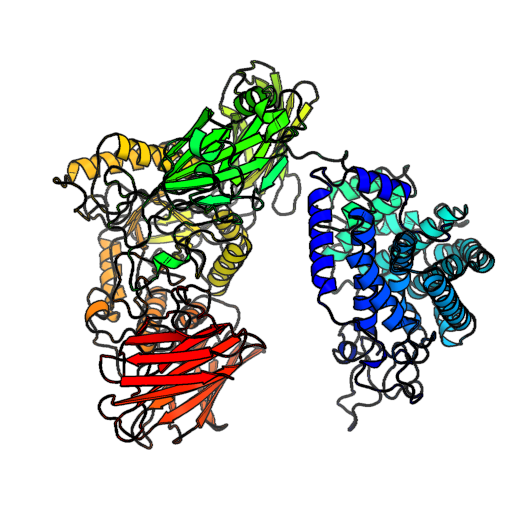491 1.00 97.88 120 GLN A CA 1
ATOM 969 C C . GLN A 1 120 ? -28.238 -10.803 -12.950 1.00 97.88 120 GLN A C 1
ATOM 971 O O . GLN A 1 120 ? -27.812 -11.667 -13.720 1.00 97.88 120 GLN A O 1
ATOM 976 N N . TYR A 1 121 ? -28.101 -10.906 -11.624 1.00 98.31 121 TYR A N 1
ATOM 977 C CA . TYR A 1 121 ? -27.410 -12.035 -11.008 1.00 98.31 121 TYR A CA 1
ATOM 978 C C . TYR A 1 121 ? -28.178 -13.344 -11.214 1.00 98.31 121 TYR A C 1
ATOM 980 O O . TYR A 1 121 ? -27.582 -14.354 -11.584 1.00 98.31 121 TYR A O 1
ATOM 988 N N . ALA A 1 122 ? -29.507 -13.330 -11.075 1.00 98.25 122 ALA A N 1
ATOM 989 C CA . ALA A 1 122 ? -30.329 -14.512 -11.332 1.00 98.25 122 ALA A CA 1
ATOM 990 C C . ALA A 1 122 ? -30.335 -14.925 -12.811 1.00 98.25 122 ALA A C 1
ATOM 992 O O . ALA A 1 122 ? -30.326 -16.120 -13.117 1.00 98.25 122 ALA A O 1
ATOM 993 N N . GLN A 1 123 ? -30.312 -13.959 -13.734 1.00 98.31 123 GLN A N 1
ATOM 994 C CA . GLN A 1 123 ? -30.170 -14.217 -15.169 1.00 98.31 123 GLN A CA 1
ATOM 995 C C . GLN A 1 123 ? -28.861 -14.938 -15.467 1.00 98.31 123 GLN A C 1
ATOM 997 O O . GLN A 1 123 ? -28.878 -15.979 -16.127 1.00 98.31 123 GLN A O 1
ATOM 1002 N N . LYS A 1 124 ? -27.746 -14.434 -14.925 1.00 98.25 124 LYS A N 1
ATOM 1003 C CA . LYS A 1 124 ? -26.440 -15.069 -15.090 1.00 98.25 124 LYS A CA 1
ATOM 1004 C C . LYS A 1 124 ? -26.397 -16.451 -14.443 1.00 98.25 124 LYS A C 1
ATOM 1006 O O . LYS A 1 124 ? -25.978 -17.403 -15.092 1.00 98.25 124 LYS A O 1
ATOM 1011 N N . ALA A 1 125 ? -26.898 -16.603 -13.216 1.00 98.50 125 ALA A N 1
ATOM 1012 C CA . ALA A 1 125 ? -26.972 -17.905 -12.549 1.00 98.50 125 ALA A CA 1
ATOM 1013 C C . ALA A 1 125 ? -27.768 -18.920 -13.387 1.00 98.50 125 ALA A C 1
ATOM 1015 O O . ALA A 1 125 ? -27.329 -20.051 -13.587 1.00 98.50 125 ALA A O 1
ATOM 1016 N N . THR A 1 126 ? -28.905 -18.495 -13.946 1.00 98.31 126 THR A N 1
ATOM 1017 C CA . THR A 1 126 ? -29.742 -19.334 -14.813 1.00 98.31 126 THR A CA 1
ATOM 1018 C C . THR A 1 126 ? -29.040 -19.696 -16.124 1.00 98.31 126 THR A C 1
ATOM 1020 O O . THR A 1 126 ? -29.174 -20.827 -16.590 1.00 98.31 126 THR A O 1
ATOM 1023 N N . GLU A 1 127 ? -28.270 -18.778 -16.719 1.00 98.31 127 GLU A N 1
ATOM 1024 C CA . GLU A 1 127 ? -27.421 -19.069 -17.883 1.00 98.31 127 GLU A CA 1
ATOM 1025 C C . GLU A 1 127 ? -26.430 -20.196 -17.564 1.00 98.31 127 GLU A C 1
ATOM 1027 O O . GLU A 1 127 ? -26.376 -21.183 -18.299 1.00 98.31 127 GLU A O 1
ATOM 1032 N N . LEU A 1 128 ? -25.704 -20.093 -16.445 1.00 98.38 128 LEU A N 1
ATOM 1033 C CA . LEU A 1 128 ? -24.733 -21.107 -16.022 1.00 98.38 128 LEU A CA 1
ATOM 1034 C C . LEU A 1 128 ? -25.394 -22.475 -15.794 1.00 98.38 128 LEU A C 1
ATOM 1036 O O . LEU A 1 128 ? -24.893 -23.490 -16.280 1.00 98.38 128 LEU A O 1
ATOM 1040 N N . ILE A 1 129 ? -26.557 -22.498 -15.131 1.00 98.38 129 ILE A N 1
ATOM 1041 C CA . ILE A 1 129 ? -27.352 -23.717 -14.920 1.00 98.38 129 ILE A CA 1
ATOM 1042 C C . ILE A 1 129 ? -27.747 -24.345 -16.261 1.00 98.38 129 ILE A C 1
ATOM 1044 O O . ILE A 1 129 ? -27.577 -25.550 -16.464 1.00 98.38 129 ILE A O 1
ATOM 1048 N N . ARG A 1 130 ? -28.257 -23.544 -17.203 1.00 98.38 130 ARG A N 1
ATOM 1049 C CA . ARG A 1 130 ? -28.651 -24.043 -18.526 1.00 98.38 130 ARG A CA 1
ATOM 1050 C C . ARG A 1 130 ? -27.457 -24.614 -19.274 1.00 98.38 130 ARG A C 1
ATOM 1052 O O . ARG A 1 130 ? -27.570 -25.715 -19.800 1.00 98.38 130 ARG A O 1
ATOM 1059 N N . VAL A 1 131 ? -26.328 -23.909 -19.293 1.00 98.44 131 VAL A N 1
ATOM 1060 C CA . VAL A 1 131 ? -25.116 -24.357 -19.991 1.00 98.44 131 VAL A CA 1
ATOM 1061 C C . VAL A 1 131 ? -24.610 -25.680 -19.419 1.00 98.44 131 VAL A C 1
ATOM 1063 O O . VAL A 1 131 ? -24.297 -26.586 -20.191 1.00 98.44 131 VAL A O 1
ATOM 1066 N N . TRP A 1 132 ? -24.564 -25.824 -18.095 1.00 98.44 132 TRP A N 1
ATOM 1067 C CA . TRP A 1 132 ? -23.995 -27.023 -17.487 1.00 98.44 132 TRP A CA 1
ATOM 1068 C C . TRP A 1 132 ? -24.948 -28.224 -17.481 1.00 98.44 132 TRP A C 1
ATOM 1070 O O . TRP A 1 132 ? -24.493 -29.351 -17.658 1.00 98.44 132 TRP A O 1
ATOM 1080 N N . PHE A 1 133 ? -26.256 -28.024 -17.300 1.00 98.31 133 PHE A N 1
ATOM 1081 C CA . PHE A 1 133 ? -27.189 -29.134 -17.053 1.00 98.31 133 PHE A CA 1
ATOM 1082 C C . PHE A 1 133 ? -28.202 -29.378 -18.174 1.00 98.31 133 PHE A C 1
ATOM 1084 O O . PHE A 1 133 ? -28.626 -30.518 -18.375 1.00 98.31 133 PHE A O 1
ATOM 1091 N N . LEU A 1 134 ? -28.633 -28.334 -18.889 1.00 97.69 134 LEU A N 1
ATOM 1092 C CA . LEU A 1 134 ? -29.883 -28.394 -19.660 1.00 97.69 134 LEU A CA 1
ATOM 1093 C C . LEU A 1 134 ? -29.680 -28.291 -21.174 1.00 97.69 134 LEU A C 1
ATOM 1095 O O . LEU A 1 134 ? -30.345 -29.007 -21.922 1.00 97.69 134 LEU A O 1
ATOM 1099 N N . ASN A 1 135 ? -28.777 -27.421 -21.624 1.00 97.69 135 ASN A N 1
ATOM 1100 C CA . ASN A 1 135 ? -28.530 -27.161 -23.037 1.00 97.69 135 ASN A CA 1
ATOM 1101 C C . ASN A 1 135 ? -27.878 -28.379 -23.703 1.00 97.69 135 ASN A C 1
ATOM 1103 O O . ASN A 1 135 ? -26.824 -28.837 -23.269 1.00 97.69 135 ASN A O 1
ATOM 1107 N N . GLU A 1 136 ? -28.503 -28.899 -24.758 1.00 96.31 136 GLU A N 1
ATOM 1108 C CA . GLU A 1 136 ? -28.105 -30.153 -25.402 1.00 96.31 136 GLU A CA 1
ATOM 1109 C C . GLU A 1 136 ? -26.668 -30.124 -25.924 1.00 96.31 136 GLU A C 1
ATOM 1111 O O . GLU A 1 136 ? -25.986 -31.133 -25.794 1.00 96.31 136 GLU A O 1
ATOM 1116 N N . ASP A 1 137 ? -26.181 -28.969 -26.388 1.00 97.00 137 ASP A N 1
ATOM 1117 C CA . ASP A 1 137 ? -24.828 -28.820 -26.943 1.00 97.00 137 ASP A CA 1
ATOM 1118 C C . ASP A 1 137 ? -23.726 -28.729 -25.875 1.00 97.00 137 ASP A C 1
ATOM 1120 O O . ASP A 1 137 ? -22.548 -28.926 -26.173 1.00 97.00 137 ASP A O 1
ATOM 1124 N N . THR A 1 138 ? -24.076 -28.405 -24.625 1.00 97.94 138 THR A N 1
ATOM 1125 C CA . THR A 1 138 ? -23.088 -28.070 -23.581 1.00 97.94 138 THR A CA 1
ATOM 1126 C C . THR A 1 138 ? -23.255 -28.836 -22.273 1.00 97.94 138 THR A C 1
ATOM 1128 O O . THR A 1 138 ? -22.368 -28.754 -21.417 1.00 97.94 138 THR A O 1
ATOM 1131 N N . ARG A 1 139 ? -24.365 -29.561 -22.091 1.00 98.00 139 ARG A N 1
ATOM 1132 C CA . ARG A 1 139 ? -24.719 -30.186 -20.812 1.00 98.00 139 ARG A CA 1
ATOM 1133 C C . ARG A 1 139 ? -23.805 -31.341 -20.424 1.00 98.00 139 ARG A C 1
ATOM 1135 O O . ARG A 1 139 ? -23.307 -32.072 -21.270 1.00 98.00 139 ARG A O 1
ATOM 1142 N N . MET A 1 140 ? -23.689 -31.573 -19.129 1.00 98.38 140 MET A N 1
ATOM 1143 C CA . MET A 1 140 ? -23.140 -32.791 -18.553 1.00 98.38 140 MET A CA 1
ATOM 1144 C C . MET A 1 140 ? -24.167 -33.928 -18.605 1.00 98.38 140 MET A C 1
ATOM 1146 O O . MET A 1 140 ? -25.331 -33.743 -18.239 1.00 98.38 140 MET A O 1
ATOM 1150 N N . ASN A 1 141 ? -23.743 -35.125 -19.016 1.00 98.31 141 ASN A N 1
ATOM 1151 C CA . ASN A 1 141 ? -24.541 -36.336 -18.827 1.00 98.31 141 ASN A CA 1
ATOM 1152 C C . ASN A 1 141 ? -24.646 -36.645 -17.318 1.00 98.31 141 ASN A C 1
ATOM 1154 O O . ASN A 1 141 ? -23.642 -36.543 -16.615 1.00 98.31 141 ASN A O 1
ATOM 1158 N N . PRO A 1 142 ? -25.819 -37.047 -16.791 1.00 97.62 142 PRO A N 1
ATOM 1159 C CA . PRO A 1 142 ? -26.039 -37.250 -15.354 1.00 97.62 142 PRO A CA 1
ATOM 1160 C C . PRO A 1 142 ? -25.432 -38.575 -14.849 1.00 97.62 142 PRO A C 1
ATOM 1162 O O . PRO A 1 142 ? -26.132 -39.439 -14.326 1.00 97.62 142 PRO A O 1
ATOM 1165 N N . ASN A 1 143 ? -24.129 -38.766 -15.052 1.00 97.06 143 ASN A N 1
ATOM 1166 C CA . ASN A 1 143 ? -23.345 -39.908 -14.596 1.00 97.06 143 ASN A CA 1
ATOM 1167 C C . ASN A 1 143 ? -21.894 -39.479 -14.303 1.00 97.06 143 ASN A C 1
ATOM 1169 O O . ASN A 1 143 ? -21.432 -38.453 -14.803 1.00 97.06 143 ASN A O 1
ATOM 1173 N N . LEU A 1 144 ? -21.168 -40.276 -13.515 1.00 97.06 144 LEU A N 1
ATOM 1174 C CA . LEU A 1 144 ? -19.761 -40.029 -13.171 1.00 97.06 144 LEU A CA 1
ATOM 1175 C C . LEU A 1 144 ? -18.857 -41.189 -13.608 1.00 97.06 144 LEU A C 1
ATOM 1177 O O . LEU A 1 144 ? -17.855 -41.480 -12.956 1.00 97.06 144 LEU A O 1
ATOM 1181 N N . ASN A 1 145 ? -19.190 -41.835 -14.733 1.00 96.50 145 ASN A N 1
ATOM 1182 C CA . ASN A 1 145 ? -18.496 -43.035 -15.216 1.00 96.50 145 ASN A CA 1
ATOM 1183 C C . ASN A 1 145 ? -16.973 -42.837 -15.351 1.00 96.50 145 ASN A C 1
ATOM 1185 O O . ASN A 1 145 ? -16.222 -43.796 -15.167 1.00 96.50 145 ASN A O 1
ATOM 1189 N N . PHE A 1 146 ? -16.518 -41.604 -15.622 1.00 96.38 146 PHE A N 1
ATOM 1190 C CA . PHE A 1 146 ? -15.109 -41.227 -15.796 1.00 96.38 146 PHE A CA 1
ATOM 1191 C C . PHE A 1 146 ? -14.596 -40.250 -14.723 1.00 96.38 146 PHE A C 1
ATOM 1193 O O . PHE A 1 146 ? -13.630 -39.516 -14.948 1.00 96.38 146 PHE A O 1
ATOM 1200 N N . ALA A 1 147 ? -15.203 -40.236 -13.535 1.00 95.25 147 ALA A N 1
ATOM 1201 C CA . ALA A 1 147 ? -14.675 -39.471 -12.411 1.00 95.25 147 ALA A CA 1
ATOM 1202 C C . ALA A 1 147 ? -13.467 -40.177 -11.762 1.00 95.25 147 ALA A C 1
ATOM 1204 O O . ALA A 1 147 ? -13.468 -41.384 -11.515 1.00 95.25 147 ALA A O 1
ATOM 1205 N N . GLN A 1 148 ? -12.418 -39.408 -11.477 1.00 93.81 148 GLN A N 1
ATOM 1206 C CA . GLN A 1 148 ? -11.141 -39.844 -10.910 1.00 93.81 148 GLN A CA 1
ATOM 1207 C C . GLN A 1 148 ? -10.488 -41.023 -11.652 1.00 93.81 148 GLN A C 1
ATOM 1209 O O . GLN A 1 148 ? -9.997 -41.979 -11.041 1.00 93.81 148 GLN A O 1
ATOM 1214 N N . VAL A 1 149 ? -10.436 -40.931 -12.983 1.00 93.94 149 VAL A N 1
ATOM 1215 C CA . VAL A 1 149 ? -9.703 -41.865 -13.847 1.00 93.94 149 VAL A CA 1
ATOM 1216 C C . VAL A 1 149 ? -8.231 -41.925 -13.431 1.00 93.94 149 VAL A C 1
ATOM 1218 O O . VAL A 1 149 ? -7.614 -40.916 -13.072 1.00 93.94 149 VAL A O 1
ATOM 1221 N N . VAL A 1 150 ? -7.659 -43.128 -13.495 1.00 92.88 150 VAL A N 1
ATOM 1222 C CA . VAL A 1 150 ? -6.219 -43.364 -13.357 1.00 92.88 150 VAL A CA 1
ATOM 1223 C C . VAL A 1 150 ? -5.709 -43.908 -14.691 1.00 92.88 150 VAL A C 1
ATOM 1225 O O . VAL A 1 150 ? -5.931 -45.089 -14.960 1.00 92.88 150 VAL A O 1
ATOM 1228 N N . PRO A 1 151 ? -5.035 -43.090 -15.521 1.00 90.44 151 PRO A N 1
ATOM 1229 C CA . PRO A 1 151 ? -4.612 -43.517 -16.852 1.00 90.44 151 PRO A CA 1
ATOM 1230 C C . PRO A 1 151 ? -3.785 -44.812 -16.834 1.00 90.44 151 PRO A C 1
ATOM 1232 O O . PRO A 1 151 ? -2.819 -44.943 -16.078 1.00 90.44 151 PRO A O 1
ATOM 1235 N N . GLY A 1 152 ? -4.170 -45.778 -17.668 1.00 88.88 152 GLY A N 1
ATOM 1236 C CA . GLY A 1 152 ? -3.574 -47.115 -17.747 1.00 88.88 152 GLY A CA 1
ATOM 1237 C C . GLY A 1 152 ? -4.033 -48.093 -16.656 1.00 88.88 152 GLY A C 1
ATOM 1238 O O . GLY A 1 152 ? -3.508 -49.201 -16.577 1.00 88.88 152 GLY A O 1
ATOM 1239 N N . ARG A 1 153 ? -5.004 -47.725 -15.808 1.00 88.69 153 ARG A N 1
ATOM 1240 C CA . ARG A 1 153 ? -5.638 -48.624 -14.828 1.00 88.69 153 ARG A CA 1
ATOM 1241 C C . ARG A 1 153 ? -7.151 -48.639 -15.011 1.00 88.69 153 ARG A C 1
ATOM 1243 O O . ARG A 1 153 ? -7.721 -47.726 -15.591 1.00 88.69 153 ARG A O 1
ATOM 1250 N N . PHE A 1 154 ? -7.801 -49.684 -14.496 1.00 86.62 154 PHE A N 1
ATOM 1251 C CA . PHE A 1 154 ? -9.266 -49.818 -14.495 1.00 86.62 154 PHE A CA 1
ATOM 1252 C C . PHE A 1 154 ? -9.909 -49.640 -15.886 1.00 86.62 154 PHE A C 1
ATOM 1254 O O . PHE A 1 154 ? -11.026 -49.147 -15.990 1.00 86.62 154 PHE A O 1
ATOM 1261 N N . ASN A 1 155 ? -9.205 -50.026 -16.959 1.00 85.94 155 ASN A N 1
ATOM 1262 C CA . ASN A 1 155 ? -9.620 -49.813 -18.353 1.00 85.94 155 ASN A CA 1
ATOM 1263 C C . ASN A 1 155 ? -9.952 -48.342 -18.681 1.00 85.94 155 ASN A C 1
ATOM 1265 O O . ASN A 1 155 ? -10.896 -48.077 -19.425 1.00 85.94 155 ASN A O 1
ATOM 1269 N N . ASP A 1 156 ? -9.213 -47.398 -18.085 1.00 85.31 156 ASP A N 1
ATOM 1270 C CA . ASP A 1 156 ? -9.428 -45.948 -18.199 1.00 85.31 156 ASP A CA 1
ATOM 1271 C C . ASP A 1 156 ? -10.852 -45.495 -17.797 1.00 85.31 156 ASP A C 1
ATOM 1273 O O . ASP A 1 156 ? -11.312 -44.418 -18.180 1.00 85.31 156 ASP A O 1
ATOM 1277 N N . GLN A 1 157 ? -11.545 -46.304 -16.986 1.00 90.94 157 GLN A N 1
ATOM 1278 C CA . GLN A 1 157 ? -12.806 -45.945 -16.337 1.00 90.94 157 GLN A CA 1
ATOM 1279 C C . GLN A 1 157 ? -12.551 -45.202 -15.019 1.00 90.94 157 GLN A C 1
ATOM 1281 O O . GLN A 1 157 ? -11.473 -45.282 -14.418 1.00 90.94 157 GLN A O 1
ATOM 1286 N N . GLY A 1 158 ? -13.568 -44.476 -14.560 1.00 91.38 158 GLY A N 1
ATOM 1287 C CA . GLY A 1 158 ? -13.569 -43.807 -13.267 1.00 91.38 158 GLY A CA 1
ATOM 1288 C C . GLY A 1 158 ? -13.572 -44.778 -12.084 1.00 91.38 158 GLY A C 1
ATOM 1289 O O . GLY A 1 158 ? -13.826 -45.982 -12.213 1.00 91.38 158 GLY A O 1
ATOM 1290 N N . ARG A 1 159 ? -13.296 -44.238 -10.900 1.00 92.94 159 ARG A N 1
ATOM 1291 C CA . ARG A 1 159 ? -13.276 -44.976 -9.629 1.00 92.94 159 ARG A CA 1
ATOM 1292 C C . ARG A 1 159 ? -14.432 -44.534 -8.741 1.00 92.94 159 ARG A C 1
ATOM 1294 O O . ARG A 1 159 ? -14.904 -43.410 -8.866 1.00 92.94 159 ARG A O 1
ATOM 1301 N N . ASN A 1 160 ? -14.820 -45.378 -7.786 1.00 92.69 160 ASN A N 1
ATOM 1302 C CA . ASN A 1 160 ? -15.877 -45.073 -6.816 1.00 92.69 160 ASN A CA 1
ATOM 1303 C C . ASN A 1 160 ? -15.665 -43.720 -6.100 1.00 92.69 160 ASN A C 1
ATOM 1305 O O . ASN A 1 160 ? -16.595 -42.923 -6.033 1.00 92.69 160 ASN A O 1
ATOM 1309 N N . TYR A 1 161 ? -14.424 -43.398 -5.707 1.00 91.88 161 TYR A N 1
ATOM 1310 C CA . TYR A 1 161 ? -14.076 -42.135 -5.037 1.00 91.88 161 TYR A CA 1
ATOM 1311 C C . TYR A 1 161 ? -14.367 -40.875 -5.860 1.00 91.88 161 TYR A C 1
ATOM 1313 O O . TYR A 1 161 ? -14.361 -39.777 -5.312 1.00 91.88 161 TYR A O 1
ATOM 1321 N N . GLY A 1 162 ? -14.607 -41.005 -7.168 1.00 93.38 162 GLY A N 1
ATOM 1322 C CA . GLY A 1 162 ? -14.999 -39.896 -8.031 1.00 93.38 162 GLY A CA 1
ATOM 1323 C C . GLY A 1 162 ? -16.413 -39.375 -7.775 1.00 93.38 162 GLY A C 1
ATOM 1324 O O . GLY A 1 162 ? -16.704 -38.245 -8.151 1.00 93.38 162 GLY A O 1
ATOM 1325 N N . VAL A 1 163 ? -17.270 -40.132 -7.080 1.00 96.50 163 VAL A N 1
ATOM 1326 C CA . VAL A 1 163 ? -18.627 -39.687 -6.715 1.00 96.50 163 VAL A CA 1
ATOM 1327 C C . VAL A 1 163 ? -18.602 -38.446 -5.815 1.00 96.50 163 VAL A C 1
ATOM 1329 O O . VAL A 1 163 ? -19.525 -37.640 -5.856 1.00 96.50 163 VAL A O 1
ATOM 1332 N N . ILE A 1 164 ? -17.539 -38.238 -5.033 1.00 95.44 164 ILE A N 1
ATOM 1333 C CA . ILE A 1 164 ? -17.392 -37.039 -4.194 1.00 95.44 164 ILE A CA 1
ATOM 1334 C C . ILE A 1 164 ? -17.121 -35.759 -5.004 1.00 95.44 164 ILE A C 1
ATOM 1336 O O . ILE A 1 164 ? -17.277 -34.660 -4.476 1.00 95.44 164 ILE A O 1
ATOM 1340 N N . ASP A 1 165 ? -16.723 -35.858 -6.279 1.00 95.25 165 ASP A N 1
ATOM 1341 C CA . ASP A 1 165 ? -16.404 -34.674 -7.088 1.00 95.25 165 ASP A CA 1
ATOM 1342 C C . ASP A 1 165 ? -17.632 -33.770 -7.315 1.00 95.25 165 ASP A C 1
ATOM 1344 O O . ASP A 1 165 ? -17.462 -32.586 -7.599 1.00 95.25 165 ASP A O 1
ATOM 1348 N N . THR A 1 166 ? -18.853 -34.293 -7.142 1.00 96.00 166 THR A N 1
ATOM 1349 C CA . THR A 1 166 ? -20.113 -33.535 -7.223 1.00 96.00 166 THR A CA 1
ATOM 1350 C C . THR A 1 166 ? -20.603 -32.984 -5.881 1.00 96.00 166 THR A C 1
ATOM 1352 O O . THR A 1 166 ? -21.700 -32.431 -5.828 1.00 96.00 166 THR A O 1
ATOM 1355 N N . TYR A 1 167 ? -19.817 -33.078 -4.797 1.00 96.06 167 TYR A N 1
ATOM 1356 C CA . TYR A 1 167 ? -20.262 -32.634 -3.468 1.00 96.06 167 TYR A CA 1
ATOM 1357 C C . TYR A 1 167 ? -20.629 -31.143 -3.430 1.00 96.06 167 TYR A C 1
ATOM 1359 O O . TYR A 1 167 ? -21.558 -30.752 -2.731 1.00 96.06 167 TYR A O 1
ATOM 1367 N N . SER A 1 168 ? -19.970 -30.306 -4.239 1.00 95.25 168 SER A N 1
ATOM 1368 C CA . SER A 1 168 ? -20.299 -28.878 -4.362 1.00 95.25 168 SER A CA 1
ATOM 1369 C C . SER A 1 168 ? -21.733 -28.613 -4.838 1.00 95.25 168 SER A C 1
ATOM 1371 O O . SER A 1 168 ? -22.255 -27.519 -4.625 1.00 95.25 168 SER A O 1
ATOM 1373 N N . PHE A 1 169 ? -22.412 -29.601 -5.434 1.00 96.44 169 PHE A N 1
ATOM 1374 C CA . PHE A 1 169 ? -23.827 -29.480 -5.776 1.00 96.44 169 PHE A CA 1
ATOM 1375 C C . PHE A 1 169 ? -24.735 -29.431 -4.548 1.00 96.44 169 PHE A C 1
ATOM 1377 O O . PHE A 1 169 ? -25.821 -28.869 -4.641 1.00 96.44 169 PHE A O 1
ATOM 1384 N N . VAL A 1 170 ? -24.311 -29.972 -3.403 1.00 95.31 170 VAL A N 1
ATOM 1385 C CA . VAL A 1 170 ? -25.115 -29.980 -2.174 1.00 95.31 170 VAL A CA 1
ATOM 1386 C C . VAL A 1 170 ? -25.463 -28.548 -1.746 1.00 95.31 170 VAL A C 1
ATOM 1388 O O . VAL A 1 170 ? -26.641 -28.227 -1.623 1.00 95.31 170 VAL A O 1
ATOM 1391 N N . GLU A 1 171 ? -24.470 -27.665 -1.612 1.00 93.00 171 GLU A N 1
ATOM 1392 C CA . GLU A 1 171 ? -24.702 -26.246 -1.291 1.00 93.00 171 GLU A CA 1
ATOM 1393 C C . GLU A 1 171 ? -25.324 -25.481 -2.473 1.00 93.00 171 GLU A C 1
ATOM 1395 O O . GLU A 1 171 ? -26.229 -24.667 -2.290 1.00 93.00 171 GLU A O 1
ATOM 1400 N N . MET A 1 172 ? -24.892 -25.766 -3.708 1.00 95.69 172 MET A N 1
ATOM 1401 C CA . MET A 1 172 ? -25.426 -25.105 -4.907 1.00 95.69 172 MET A CA 1
ATOM 1402 C C . MET A 1 172 ? -26.946 -25.282 -5.041 1.00 95.69 172 MET A C 1
ATOM 1404 O O . MET A 1 172 ? -27.641 -24.350 -5.440 1.00 95.69 172 MET A O 1
ATOM 1408 N N . LEU A 1 173 ? -27.487 -26.454 -4.699 1.00 94.50 173 LEU A N 1
ATOM 1409 C CA . LEU A 1 173 ? -28.929 -26.705 -4.752 1.00 94.50 173 LEU A CA 1
ATOM 1410 C C . LEU A 1 173 ? -29.725 -25.853 -3.745 1.00 94.50 173 LEU A C 1
ATOM 1412 O O . LEU A 1 173 ? -30.868 -25.493 -4.035 1.00 94.50 173 LEU A O 1
ATOM 1416 N N . ASP A 1 174 ? -29.128 -25.462 -2.616 1.00 90.69 174 ASP A N 1
ATOM 1417 C CA . ASP A 1 174 ? -29.737 -24.501 -1.683 1.00 90.69 174 ASP A CA 1
ATOM 1418 C C . ASP A 1 174 ? -29.758 -23.091 -2.266 1.00 90.69 174 ASP A C 1
ATOM 1420 O O . ASP A 1 174 ? -30.781 -22.405 -2.205 1.00 90.69 174 ASP A O 1
ATOM 1424 N N . ALA A 1 175 ? -28.672 -22.690 -2.925 1.00 93.38 175 ALA A N 1
ATOM 1425 C CA . ALA A 1 175 ? -28.619 -21.450 -3.693 1.00 93.38 175 ALA A CA 1
ATOM 1426 C C . ALA A 1 175 ? -29.673 -21.400 -4.806 1.00 93.38 175 ALA A C 1
ATOM 1428 O O . ALA A 1 175 ? -30.376 -20.399 -4.937 1.00 93.38 175 ALA A O 1
ATOM 1429 N N . ILE A 1 176 ? -29.840 -22.479 -5.573 1.00 93.88 176 ILE A N 1
ATOM 1430 C CA . ILE A 1 176 ? -30.811 -22.536 -6.677 1.00 93.88 176 ILE A CA 1
ATOM 1431 C C . ILE A 1 176 ? -32.244 -22.342 -6.174 1.00 93.88 176 ILE A C 1
ATOM 1433 O O . ILE A 1 176 ? -33.054 -21.716 -6.855 1.00 93.88 176 ILE A O 1
ATOM 1437 N N . GLN A 1 177 ? -32.574 -22.801 -4.966 1.00 90.06 177 GLN A N 1
ATOM 1438 C CA . GLN A 1 177 ? -33.897 -22.548 -4.389 1.00 90.06 177 GLN A CA 1
ATOM 1439 C C . GLN A 1 177 ? -34.168 -21.060 -4.145 1.00 90.06 177 GLN A C 1
ATOM 1441 O O . GLN A 1 177 ? -35.322 -20.629 -4.248 1.00 90.06 177 GLN A O 1
ATOM 1446 N N . LEU A 1 178 ? -33.133 -20.255 -3.892 1.00 92.19 178 LEU A N 1
ATOM 1447 C CA . LEU A 1 178 ? -33.276 -18.804 -3.766 1.00 92.19 178 LEU A CA 1
ATOM 1448 C C . LEU A 1 178 ? -33.660 -18.139 -5.097 1.00 92.19 178 LEU A C 1
ATOM 1450 O O . LEU A 1 178 ? -34.288 -17.084 -5.083 1.00 92.19 178 LEU A O 1
ATOM 1454 N N . LEU A 1 179 ? -33.372 -18.778 -6.238 1.00 93.62 179 LEU A N 1
ATOM 1455 C CA . LEU A 1 179 ? -33.794 -18.317 -7.566 1.00 93.62 179 LEU A CA 1
ATOM 1456 C C . LEU A 1 179 ? -35.281 -18.567 -7.850 1.00 93.62 179 LEU A C 1
ATOM 1458 O O . LEU A 1 179 ? -35.789 -18.062 -8.844 1.00 93.62 179 LEU A O 1
ATOM 1462 N N . SER A 1 180 ? -36.005 -19.307 -7.002 1.00 85.19 180 SER A N 1
ATOM 1463 C CA . SER A 1 180 ? -37.424 -19.644 -7.234 1.00 85.19 180 SER A CA 1
ATOM 1464 C C . SER A 1 180 ? -38.355 -18.430 -7.365 1.00 85.19 180 SER A C 1
ATOM 1466 O O . SER A 1 180 ? -39.451 -18.556 -7.908 1.00 85.19 180 SER A O 1
ATOM 1468 N N . GLN A 1 181 ? -37.933 -17.258 -6.878 1.00 84.06 181 GLN A N 1
ATOM 1469 C CA . GLN A 1 181 ? -38.669 -15.995 -7.014 1.00 84.06 181 GLN A CA 1
ATOM 1470 C C . GLN A 1 181 ? -38.241 -15.164 -8.238 1.00 84.06 181 GLN A C 1
ATOM 1472 O O . GLN A 1 181 ? -38.874 -14.149 -8.535 1.00 84.06 181 GLN A O 1
ATOM 1477 N N . SER A 1 182 ? -37.193 -15.582 -8.955 1.00 94.62 182 SER A N 1
ATOM 1478 C CA . SER A 1 182 ? -36.674 -14.874 -10.125 1.00 94.62 182 SER A CA 1
ATOM 1479 C C . SER A 1 182 ? -37.552 -15.095 -11.346 1.00 94.62 182 SER A C 1
ATOM 1481 O O . SER A 1 182 ? -38.091 -16.176 -11.578 1.00 94.62 182 SER A O 1
ATOM 1483 N N . LYS A 1 183 ? -37.633 -14.070 -12.197 1.00 93.81 183 LYS A N 1
ATOM 1484 C CA . LYS A 1 183 ? -38.245 -14.198 -13.529 1.00 93.81 183 LYS A CA 1
ATOM 1485 C C . LYS A 1 183 ? -37.370 -14.979 -14.515 1.00 93.81 183 LYS A C 1
ATOM 1487 O O . LYS A 1 183 ? -37.886 -15.462 -15.521 1.00 93.81 183 LYS A O 1
ATOM 1492 N N . ALA A 1 184 ? -36.063 -15.061 -14.269 1.00 95.69 184 ALA A N 1
ATOM 1493 C CA . ALA A 1 184 ? -35.109 -15.703 -15.166 1.00 95.69 184 ALA A CA 1
ATOM 1494 C C . ALA A 1 184 ? -35.129 -17.233 -15.049 1.00 95.69 184 ALA A C 1
ATOM 1496 O O . ALA A 1 184 ? -35.079 -17.914 -16.077 1.00 95.69 184 ALA A O 1
ATOM 1497 N N . PHE A 1 185 ? -35.241 -17.753 -13.821 1.00 96.88 185 PHE A N 1
ATOM 1498 C CA . PHE A 1 185 ? -35.298 -19.185 -13.533 1.00 96.88 185 PHE A CA 1
ATOM 1499 C C . PHE A 1 185 ? -36.740 -19.691 -13.637 1.00 96.88 185 PHE A C 1
ATOM 1501 O O . PHE A 1 185 ? -37.560 -19.507 -12.741 1.00 96.88 185 PHE A O 1
ATOM 1508 N N . THR A 1 186 ? -37.086 -20.289 -14.775 1.00 95.69 186 THR A N 1
ATOM 1509 C CA . THR A 1 186 ? -38.478 -20.642 -15.075 1.00 95.69 186 THR A CA 1
ATOM 1510 C C . THR A 1 186 ? -38.875 -21.985 -14.463 1.00 95.69 186 THR A C 1
ATOM 1512 O O . THR A 1 186 ? -38.043 -22.864 -14.250 1.00 95.69 186 THR A O 1
ATOM 1515 N N . ALA A 1 187 ? -40.182 -22.222 -14.304 1.00 93.38 187 ALA A N 1
ATOM 1516 C CA . ALA A 1 187 ? -40.702 -23.535 -13.903 1.00 93.38 187 ALA A CA 1
ATOM 1517 C C . ALA A 1 187 ? -40.271 -24.674 -14.854 1.00 93.38 187 ALA A C 1
ATOM 1519 O O . ALA A 1 187 ? -40.186 -25.834 -14.447 1.00 93.38 187 ALA A O 1
ATOM 1520 N N . LYS A 1 188 ? -39.989 -24.357 -16.129 1.00 95.44 188 LYS A N 1
ATOM 1521 C CA . LYS A 1 188 ? -39.423 -25.315 -17.086 1.00 95.44 188 LYS A CA 1
ATOM 1522 C C . LYS A 1 188 ? -37.976 -25.657 -16.724 1.00 95.44 188 LYS A C 1
ATOM 1524 O O . LYS A 1 188 ? -37.650 -26.840 -16.713 1.00 95.44 188 LYS A O 1
ATOM 1529 N N . ASP A 1 189 ? -37.150 -24.654 -16.422 1.00 96.31 189 ASP A N 1
ATOM 1530 C CA . ASP A 1 189 ? -35.760 -24.863 -15.993 1.00 96.31 189 ASP A CA 1
ATOM 1531 C C . ASP A 1 189 ? -35.720 -25.697 -14.707 1.00 96.31 189 ASP A C 1
ATOM 1533 O O . ASP A 1 189 ? -35.010 -26.698 -14.646 1.00 96.31 189 ASP A O 1
ATOM 1537 N N . GLU A 1 190 ? -36.555 -25.355 -13.720 1.00 94.94 190 GLU A N 1
ATOM 1538 C CA . GLU A 1 190 ? -36.660 -26.093 -12.457 1.00 94.94 190 GLU A CA 1
ATOM 1539 C C . GLU A 1 190 ? -37.063 -27.557 -12.678 1.00 94.94 190 GLU A C 1
ATOM 1541 O O . GLU A 1 190 ? -36.446 -28.468 -12.123 1.00 94.94 190 GLU A O 1
ATOM 1546 N N . LYS A 1 191 ? -38.073 -27.808 -13.523 1.00 95.50 191 LYS A N 1
ATOM 1547 C CA . LYS A 1 191 ? -38.511 -29.171 -13.847 1.00 95.50 191 LYS A CA 1
ATOM 1548 C C . LYS A 1 191 ? -37.397 -29.977 -14.520 1.00 95.50 191 LYS A C 1
ATOM 1550 O O . LYS A 1 191 ? -37.141 -31.106 -14.111 1.00 95.50 191 LYS A O 1
ATOM 1555 N N . GLN A 1 192 ? -36.734 -29.410 -15.529 1.00 97.12 192 GLN A N 1
ATOM 1556 C CA . GLN A 1 192 ? -35.659 -30.097 -16.250 1.00 97.12 192 GLN A CA 1
ATOM 1557 C C . GLN A 1 192 ? -34.447 -30.364 -15.351 1.00 97.12 192 GLN A C 1
ATOM 1559 O O . GLN A 1 192 ? -33.833 -31.427 -15.444 1.00 97.12 192 GLN A O 1
ATOM 1564 N N . LEU A 1 193 ? -34.125 -29.432 -14.452 1.00 97.06 193 LEU A N 1
ATOM 1565 C CA . LEU A 1 193 ? -33.027 -29.599 -13.509 1.00 97.06 193 LEU A CA 1
ATOM 1566 C C . LEU A 1 193 ? -33.337 -30.682 -12.466 1.00 97.06 193 LEU A C 1
ATOM 1568 O O . LEU A 1 193 ? -32.488 -31.533 -12.207 1.00 97.06 193 LEU A O 1
ATOM 1572 N N . LYS A 1 194 ? -34.566 -30.722 -11.929 1.00 96.31 194 LYS A N 1
ATOM 1573 C CA . LYS A 1 194 ? -35.032 -31.814 -11.054 1.00 96.31 194 LYS A CA 1
ATOM 1574 C C . LYS A 1 194 ? -34.934 -33.174 -11.743 1.00 96.31 194 LYS A C 1
ATOM 1576 O O . LYS A 1 194 ? -34.379 -34.106 -11.169 1.00 96.31 194 LYS A O 1
ATOM 1581 N N . GLU A 1 195 ? -35.379 -33.271 -12.997 1.00 97.56 195 GLU A N 1
ATOM 1582 C CA . GLU A 1 195 ? -35.243 -34.491 -13.804 1.00 97.56 195 GLU A CA 1
ATOM 1583 C C . GLU A 1 195 ? -33.772 -34.897 -14.004 1.00 97.56 195 GLU A C 1
ATOM 1585 O O . GLU A 1 195 ? -33.448 -36.085 -13.930 1.00 97.56 195 GLU A O 1
ATOM 1590 N N . TRP A 1 196 ? -32.868 -33.936 -14.229 1.00 98.25 196 TRP A N 1
ATOM 1591 C CA . TRP A 1 196 ? -31.433 -34.198 -14.367 1.00 98.25 196 TRP A CA 1
ATOM 1592 C C . TRP A 1 196 ? -30.827 -34.754 -13.070 1.00 98.25 196 TRP A C 1
ATOM 1594 O O . TRP A 1 196 ? -30.183 -35.805 -13.098 1.00 98.25 196 TRP A O 1
ATOM 1604 N N . PHE A 1 197 ? -31.097 -34.118 -11.925 1.00 97.69 197 PHE A N 1
ATOM 1605 C CA . PHE A 1 197 ? -30.641 -34.607 -10.617 1.00 97.69 197 PHE A CA 1
ATOM 1606 C C . PHE A 1 197 ? -31.293 -35.937 -10.228 1.00 97.69 197 PHE A C 1
ATOM 1608 O O . PHE A 1 197 ? -30.653 -36.754 -9.572 1.00 97.69 197 PHE A O 1
ATOM 1615 N N . GLY A 1 198 ? -32.522 -36.200 -10.680 1.00 97.81 198 GLY A N 1
ATOM 1616 C CA . GLY A 1 198 ? -33.164 -37.506 -10.554 1.00 97.81 198 GLY A CA 1
ATOM 1617 C C . GLY A 1 198 ? -32.394 -38.610 -11.272 1.00 97.81 198 GLY A C 1
ATOM 1618 O O . GLY A 1 198 ? -32.108 -39.642 -10.673 1.00 97.81 198 GLY A O 1
ATOM 1619 N N . LYS A 1 199 ? -31.974 -38.366 -12.519 1.00 98.50 199 LYS A N 1
ATOM 1620 C CA . LYS A 1 199 ? -31.145 -39.316 -13.279 1.00 98.50 199 LYS A CA 1
ATOM 1621 C C . LYS A 1 199 ? -29.776 -39.534 -12.635 1.00 98.50 199 LYS A C 1
ATOM 1623 O O . LYS A 1 199 ? -29.309 -40.669 -12.592 1.00 98.50 199 LYS A O 1
ATOM 1628 N N . LEU A 1 200 ? -29.152 -38.472 -12.114 1.00 98.44 200 LEU A N 1
ATOM 1629 C CA . LEU A 1 200 ? -27.872 -38.594 -11.414 1.00 98.44 200 LEU A CA 1
ATOM 1630 C C . LEU A 1 200 ? -28.030 -39.396 -10.118 1.00 98.44 200 LEU A C 1
ATOM 1632 O O . LEU A 1 200 ? -27.224 -40.282 -9.850 1.00 98.44 200 LEU A O 1
ATOM 1636 N N . LEU A 1 201 ? -29.083 -39.132 -9.340 1.00 98.19 201 LEU A N 1
ATOM 1637 C CA . LEU A 1 201 ? -29.412 -39.899 -8.140 1.00 98.19 201 LEU A CA 1
ATOM 1638 C C . LEU A 1 201 ? -29.625 -41.382 -8.469 1.00 98.19 201 LEU A C 1
ATOM 1640 O O . LEU A 1 201 ? -29.044 -42.240 -7.806 1.00 98.19 201 LEU A O 1
ATOM 1644 N N . ASP A 1 202 ? -30.401 -41.692 -9.507 1.00 98.38 202 ASP A N 1
ATOM 1645 C CA . ASP A 1 202 ? -30.618 -43.072 -9.948 1.00 98.38 202 ASP A CA 1
ATOM 1646 C C . ASP A 1 202 ? -29.291 -43.747 -10.323 1.00 98.38 202 ASP A C 1
ATOM 1648 O O . ASP A 1 202 ? -29.036 -44.883 -9.914 1.00 98.38 202 ASP A O 1
ATOM 1652 N N . TRP A 1 203 ? -28.399 -43.042 -11.028 1.00 98.38 203 TRP A N 1
ATOM 1653 C CA . TRP A 1 203 ? -27.058 -43.545 -11.333 1.00 98.38 203 TRP A CA 1
ATOM 1654 C C . TRP A 1 203 ? -26.218 -43.768 -10.062 1.00 98.38 203 TRP A C 1
ATOM 1656 O O . TRP A 1 203 ? -25.588 -44.816 -9.927 1.00 98.38 203 TRP A O 1
ATOM 1666 N N . ILE A 1 204 ? -26.241 -42.849 -9.093 1.00 98.19 204 ILE A N 1
ATOM 1667 C CA . ILE A 1 204 ? -25.522 -42.974 -7.808 1.00 98.19 204 ILE A CA 1
ATOM 1668 C C . ILE A 1 204 ? -26.018 -44.186 -6.995 1.00 98.19 204 ILE A C 1
ATOM 1670 O O . ILE A 1 204 ? -25.228 -44.843 -6.313 1.00 98.19 204 ILE A O 1
ATOM 1674 N N . LEU A 1 205 ? -27.311 -44.509 -7.062 1.00 98.00 205 LEU A N 1
ATOM 1675 C CA . LEU A 1 205 ? -27.909 -45.625 -6.318 1.00 98.00 205 LEU A CA 1
ATOM 1676 C C . LEU A 1 205 ? -27.717 -46.990 -7.005 1.00 98.00 205 LEU A C 1
ATOM 1678 O O . LEU A 1 205 ? -27.677 -48.026 -6.334 1.00 98.00 205 LEU A O 1
ATOM 1682 N N . THR A 1 206 ? -27.631 -47.012 -8.338 1.00 97.56 206 THR A N 1
ATOM 1683 C CA . THR A 1 206 ? -27.671 -48.258 -9.127 1.00 97.56 206 THR A CA 1
ATOM 1684 C C . THR A 1 206 ? -26.349 -48.627 -9.793 1.00 97.56 206 THR A C 1
ATOM 1686 O O . THR A 1 206 ? -26.129 -49.806 -10.077 1.00 97.56 206 THR A O 1
ATOM 1689 N N . SER A 1 207 ? -25.454 -47.666 -10.032 1.00 97.25 207 SER A N 1
ATOM 1690 C CA . SER A 1 207 ? -24.148 -47.942 -10.628 1.00 97.25 207 SER A CA 1
ATOM 1691 C C . SER A 1 207 ? -23.232 -48.678 -9.651 1.00 97.25 207 SER A C 1
ATOM 1693 O O . SER A 1 207 ? -23.267 -48.462 -8.438 1.00 97.25 207 SER A O 1
ATOM 1695 N N . LYS A 1 208 ? -22.342 -49.514 -10.196 1.00 94.81 208 LYS A N 1
ATOM 1696 C CA . LYS A 1 208 ? -21.313 -50.202 -9.408 1.00 94.81 208 LYS A CA 1
ATOM 1697 C C . LYS A 1 208 ? -20.429 -49.207 -8.644 1.00 94.81 208 LYS A C 1
ATOM 1699 O O . LYS A 1 208 ? -20.191 -49.404 -7.460 1.00 94.81 208 LYS A O 1
ATOM 1704 N N . GLN A 1 209 ? -19.998 -48.127 -9.303 1.00 94.81 209 GLN A N 1
ATOM 1705 C CA . GLN A 1 209 ? -19.177 -47.077 -8.688 1.00 94.81 209 GLN A CA 1
ATOM 1706 C C . GLN A 1 209 ? -19.898 -46.407 -7.509 1.00 94.81 209 GLN A C 1
ATOM 1708 O O . GLN A 1 209 ? -19.306 -46.253 -6.444 1.00 94.81 209 GLN A O 1
ATOM 1713 N N . GLY A 1 210 ? -21.178 -46.056 -7.673 1.00 96.75 210 GLY A N 1
ATOM 1714 C CA . GLY A 1 210 ? -21.982 -45.463 -6.606 1.00 96.75 210 GLY A CA 1
ATOM 1715 C C . GLY A 1 210 ? -22.196 -46.406 -5.420 1.00 96.75 210 GLY A C 1
ATOM 1716 O O . GLY A 1 210 ? -22.009 -46.009 -4.272 1.00 96.75 210 GLY A O 1
ATOM 1717 N N . GLN A 1 211 ? -22.503 -47.680 -5.673 1.00 97.44 211 GLN A N 1
ATOM 1718 C CA . GLN A 1 211 ? -22.661 -48.687 -4.615 1.00 97.44 211 GLN A CA 1
ATOM 1719 C C . GLN A 1 211 ? -21.352 -48.945 -3.853 1.00 97.44 211 GLN A C 1
ATOM 1721 O O . GLN A 1 211 ? -21.362 -49.065 -2.626 1.00 97.44 211 GLN A O 1
ATOM 1726 N N . GLU A 1 212 ? -20.221 -48.988 -4.562 1.00 97.12 212 GLU A N 1
ATOM 1727 C CA . GLU A 1 212 ? -18.895 -49.119 -3.956 1.00 97.12 212 GLU A CA 1
ATOM 1728 C C . GLU A 1 212 ? -18.542 -47.899 -3.094 1.00 97.12 212 GLU A C 1
ATOM 1730 O O . GLU A 1 212 ? -18.026 -48.081 -1.988 1.00 97.12 212 GLU A O 1
ATOM 1735 N N . GLU A 1 213 ? -18.870 -46.679 -3.534 1.00 96.44 213 GLU A N 1
ATOM 1736 C CA . GLU A 1 213 ? -18.667 -45.460 -2.739 1.00 96.44 213 GLU A CA 1
ATOM 1737 C C . GLU A 1 213 ? -19.522 -45.462 -1.466 1.00 96.44 213 GLU A C 1
ATOM 1739 O O . GLU A 1 213 ? -19.016 -45.246 -0.363 1.00 96.44 213 GLU A O 1
ATOM 1744 N N . GLY A 1 214 ? -20.807 -45.801 -1.590 1.00 96.31 214 GLY A N 1
ATOM 1745 C CA . GLY A 1 214 ? -21.712 -45.907 -0.445 1.00 96.31 214 GLY A CA 1
ATOM 1746 C C . GLY A 1 214 ? -21.277 -46.964 0.582 1.00 96.31 214 GLY A C 1
ATOM 1747 O O . GLY A 1 214 ? -21.655 -46.874 1.754 1.00 96.31 214 GLY A O 1
ATOM 1748 N N . SER A 1 215 ? -20.462 -47.943 0.176 1.00 95.88 215 SER A N 1
ATOM 1749 C CA . SER A 1 215 ? -19.929 -49.001 1.047 1.00 95.88 215 SER A CA 1
ATOM 1750 C C . SER A 1 215 ? -18.613 -48.653 1.756 1.00 95.88 215 SER A C 1
ATOM 1752 O O . SER A 1 215 ? -18.155 -49.438 2.590 1.00 95.88 215 SER A O 1
ATOM 1754 N N . GLN A 1 216 ? -17.996 -47.501 1.451 1.00 96.38 216 GLN A N 1
ATOM 1755 C CA . GLN A 1 216 ? -16.753 -47.086 2.109 1.00 96.38 216 GLN A CA 1
ATOM 1756 C C . GLN A 1 216 ? -16.962 -46.872 3.618 1.00 96.38 216 GLN A C 1
ATOM 1758 O O . GLN A 1 216 ? -18.080 -46.668 4.095 1.00 96.38 216 GLN A O 1
ATOM 1763 N N . LYS A 1 217 ? -15.867 -46.929 4.383 1.00 95.25 217 LYS A N 1
ATOM 1764 C CA . LYS A 1 217 ? -15.881 -46.834 5.855 1.00 95.25 217 LYS A CA 1
ATOM 1765 C C . LYS A 1 217 ? -15.451 -45.472 6.402 1.00 95.25 217 LYS A C 1
ATOM 1767 O O . LYS A 1 217 ? -15.354 -45.315 7.606 1.00 95.25 217 LYS A O 1
ATOM 1772 N N . ASN A 1 218 ? -15.186 -44.514 5.524 1.00 94.31 218 ASN A N 1
ATOM 1773 C CA . ASN A 1 218 ? -14.651 -43.200 5.868 1.00 94.31 218 ASN A CA 1
ATOM 1774 C C . ASN A 1 218 ? -15.565 -42.082 5.338 1.00 94.31 218 ASN A C 1
ATOM 1776 O O . ASN A 1 218 ? -16.643 -42.356 4.786 1.00 94.31 218 ASN A O 1
ATOM 1780 N N . ASN A 1 219 ? -15.095 -40.840 5.456 1.00 95.06 219 ASN A N 1
ATOM 1781 C CA . ASN A 1 219 ? -15.743 -39.605 5.008 1.00 95.06 219 ASN A CA 1
ATOM 1782 C C . ASN A 1 219 ? -16.364 -39.650 3.602 1.00 95.06 219 ASN A C 1
ATOM 1784 O O . ASN A 1 219 ? -17.375 -38.985 3.383 1.00 95.06 219 ASN A O 1
ATOM 1788 N N . HIS A 1 220 ? -15.844 -40.465 2.675 1.00 96.19 220 HIS A N 1
ATOM 1789 C CA . HIS A 1 220 ? -16.438 -40.647 1.345 1.00 96.19 220 HIS A CA 1
ATOM 1790 C C . HIS A 1 220 ? -17.879 -41.153 1.407 1.00 96.19 220 HIS A C 1
ATOM 1792 O O . HIS A 1 220 ? -18.757 -40.668 0.699 1.00 96.19 220 HIS A O 1
ATOM 1798 N N . SER A 1 221 ? -18.147 -42.106 2.294 1.00 97.38 221 SER A N 1
ATOM 1799 C CA . SER A 1 221 ? -19.478 -42.693 2.427 1.00 97.38 221 SER A CA 1
ATOM 1800 C C . SER A 1 221 ? -20.480 -41.767 3.128 1.00 97.38 221 SER A C 1
ATOM 1802 O O . SER A 1 221 ? -21.680 -41.849 2.878 1.00 97.38 221 SER A O 1
ATOM 1804 N N . VAL A 1 222 ? -19.989 -40.848 3.964 1.00 98.12 222 VAL A N 1
ATOM 1805 C CA . VAL A 1 222 ? -20.801 -39.781 4.566 1.00 98.12 222 VAL A CA 1
ATOM 1806 C C . VAL A 1 222 ? -21.095 -38.700 3.526 1.00 98.12 222 VAL A C 1
ATOM 1808 O O . VAL A 1 222 ? -22.238 -38.267 3.403 1.00 98.12 222 VAL A O 1
ATOM 1811 N N . ALA A 1 223 ? -20.105 -38.339 2.703 1.00 97.56 223 ALA A N 1
ATOM 1812 C CA . ALA A 1 223 ? -20.292 -37.439 1.568 1.00 97.56 223 ALA A CA 1
ATOM 1813 C C . ALA A 1 223 ? -21.295 -38.007 0.548 1.00 97.56 223 ALA A C 1
ATOM 1815 O O . ALA A 1 223 ? -22.140 -37.285 0.021 1.00 97.56 223 ALA A O 1
ATOM 1816 N N . TYR A 1 224 ? -21.230 -39.316 0.291 1.00 98.25 224 TYR A N 1
ATOM 1817 C CA . TYR A 1 224 ? -22.202 -40.045 -0.521 1.00 98.25 224 TYR A CA 1
ATOM 1818 C C . TYR A 1 224 ? -23.621 -39.905 0.043 1.00 98.25 224 TYR A C 1
ATOM 1820 O O . TYR A 1 224 ? -24.522 -39.500 -0.689 1.00 98.25 224 TYR A O 1
ATOM 1828 N N . ASP A 1 225 ? -23.822 -40.186 1.336 1.00 98.19 225 ASP A N 1
ATOM 1829 C CA . ASP A 1 225 ? -25.144 -40.089 1.964 1.00 98.19 225 ASP A CA 1
ATOM 1830 C C . ASP A 1 225 ? -25.684 -38.647 1.913 1.00 98.19 225 ASP A C 1
ATOM 1832 O O . ASP A 1 225 ? -26.859 -38.447 1.604 1.00 98.19 225 ASP A O 1
ATOM 1836 N N . ALA A 1 226 ? -24.832 -37.638 2.131 1.00 97.44 226 ALA A N 1
ATOM 1837 C CA . ALA A 1 226 ? -25.203 -36.227 2.011 1.00 97.44 226 ALA A CA 1
ATOM 1838 C C . ALA A 1 226 ? -25.673 -35.871 0.590 1.00 97.44 226 ALA A C 1
ATOM 1840 O O . ALA A 1 226 ? -26.733 -35.265 0.432 1.00 97.44 226 ALA A O 1
ATOM 1841 N N . GLN A 1 227 ? -24.944 -36.303 -0.445 1.00 97.81 227 GLN A N 1
ATOM 1842 C CA . GLN A 1 227 ? -25.341 -36.102 -1.844 1.00 97.81 227 GLN A CA 1
ATOM 1843 C C . GLN A 1 227 ? -26.654 -36.823 -2.174 1.00 97.81 227 GLN A C 1
ATOM 1845 O O . GLN A 1 227 ? -27.548 -36.227 -2.771 1.00 97.81 227 GLN A O 1
ATOM 1850 N N . VAL A 1 228 ? -26.815 -38.081 -1.746 1.00 98.06 228 VAL A N 1
ATOM 1851 C CA . VAL A 1 228 ? -28.055 -38.846 -1.949 1.00 98.06 228 VAL A CA 1
ATOM 1852 C C . VAL A 1 228 ? -29.245 -38.141 -1.305 1.00 98.06 228 VAL A C 1
ATOM 1854 O O . VAL A 1 228 ? -30.281 -37.990 -1.951 1.00 98.06 228 VAL A O 1
ATOM 1857 N N . ILE A 1 229 ? -29.106 -37.685 -0.058 1.00 97.69 229 ILE A N 1
ATOM 1858 C CA . ILE A 1 229 ? -30.169 -36.976 0.662 1.00 97.69 229 ILE A CA 1
ATOM 1859 C C . ILE A 1 229 ? -30.482 -35.648 -0.036 1.00 97.69 229 ILE A C 1
ATOM 1861 O O . ILE A 1 229 ? -31.650 -35.398 -0.329 1.00 97.69 229 ILE A O 1
ATOM 1865 N N . ALA A 1 230 ? -29.474 -34.837 -0.363 1.00 96.56 230 ALA A N 1
ATOM 1866 C CA . ALA A 1 230 ? -29.657 -33.554 -1.042 1.00 96.56 230 ALA A CA 1
ATOM 1867 C C . ALA A 1 230 ? -30.371 -33.718 -2.393 1.00 96.56 230 ALA A C 1
ATOM 1869 O O . ALA A 1 230 ? -31.403 -33.092 -2.635 1.00 96.56 230 ALA A O 1
ATOM 1870 N N . PHE A 1 231 ? -29.890 -34.624 -3.250 1.00 96.94 231 PHE A N 1
ATOM 1871 C CA . PHE A 1 231 ? -30.456 -34.840 -4.586 1.00 96.94 231 PHE A CA 1
ATOM 1872 C C . PHE A 1 231 ? -31.857 -35.459 -4.520 1.00 96.94 231 PHE A C 1
ATOM 1874 O O . PHE A 1 231 ? -32.737 -35.091 -5.303 1.00 96.94 231 PHE A O 1
ATOM 1881 N N . ALA A 1 232 ? -32.099 -36.360 -3.561 1.00 96.38 232 ALA A N 1
ATOM 1882 C CA . ALA A 1 232 ? -33.421 -36.929 -3.323 1.00 96.38 232 ALA A CA 1
ATOM 1883 C C . ALA A 1 232 ? -34.418 -35.871 -2.842 1.00 96.38 232 ALA A C 1
ATOM 1885 O O . ALA A 1 232 ? -35.547 -35.845 -3.330 1.00 96.38 232 ALA A O 1
ATOM 1886 N N . LEU A 1 233 ? -34.018 -34.985 -1.926 1.00 94.75 233 LEU A N 1
ATOM 1887 C CA . LEU A 1 233 ? -34.865 -33.884 -1.469 1.00 94.75 233 LEU A CA 1
ATOM 1888 C C . LEU A 1 233 ? -35.169 -32.909 -2.609 1.00 94.75 233 LEU A C 1
ATOM 1890 O O . LEU A 1 233 ? -36.344 -32.625 -2.848 1.00 94.75 233 LEU A O 1
ATOM 1894 N N . TYR A 1 234 ? -34.153 -32.493 -3.367 1.00 93.62 234 TYR A N 1
ATOM 1895 C CA . TYR A 1 234 ? -34.316 -31.557 -4.478 1.00 93.62 234 TYR A CA 1
ATOM 1896 C C . TYR A 1 234 ? -35.247 -32.091 -5.580 1.00 93.62 234 TYR A C 1
ATOM 1898 O O . TYR A 1 234 ? -36.169 -31.394 -6.010 1.00 93.62 234 TYR A O 1
ATOM 1906 N N . ASN A 1 235 ? -35.083 -33.354 -5.995 1.00 92.50 235 ASN A N 1
ATOM 1907 C CA . ASN A 1 235 ? -35.967 -34.004 -6.975 1.00 92.50 235 ASN A CA 1
ATOM 1908 C C . ASN A 1 235 ? -37.323 -34.461 -6.371 1.00 92.50 235 ASN A C 1
ATOM 1910 O O . ASN A 1 235 ? -38.169 -35.028 -7.058 1.00 92.50 235 ASN A O 1
ATOM 1914 N N . GLY A 1 236 ? -37.568 -34.238 -5.076 1.00 91.19 236 GLY A N 1
ATOM 1915 C CA . GLY A 1 236 ? -38.830 -34.590 -4.415 1.00 91.19 236 GLY A CA 1
ATOM 1916 C C . GLY A 1 236 ? -38.994 -36.074 -4.054 1.00 91.19 236 GLY A C 1
ATOM 1917 O O . GLY A 1 236 ? -40.074 -36.488 -3.624 1.00 91.19 236 GLY A O 1
ATOM 1918 N N . ASN A 1 237 ? -37.941 -36.889 -4.154 1.00 94.44 237 ASN A N 1
ATOM 1919 C CA . ASN A 1 237 ? -37.922 -38.285 -3.710 1.00 94.44 237 ASN A CA 1
ATOM 1920 C C . ASN A 1 237 ? -37.689 -38.403 -2.191 1.00 94.44 237 ASN A C 1
ATOM 1922 O O . ASN A 1 237 ? -36.701 -38.967 -1.712 1.00 94.44 237 ASN A O 1
ATOM 1926 N N . ARG A 1 238 ? -38.644 -37.891 -1.407 1.00 94.06 238 ARG A N 1
ATOM 1927 C CA . ARG A 1 238 ? -38.578 -37.869 0.064 1.00 94.06 238 ARG A CA 1
ATOM 1928 C C . ARG A 1 238 ? -38.344 -39.252 0.686 1.00 94.06 238 ARG A C 1
ATOM 1930 O O . ARG A 1 238 ? -37.615 -39.350 1.664 1.00 94.06 238 ARG A O 1
ATOM 1937 N N . LYS A 1 239 ? -38.896 -40.322 0.100 1.00 95.44 239 LYS A N 1
ATOM 1938 C CA . LYS A 1 239 ? -38.736 -41.699 0.608 1.00 95.44 239 LYS A CA 1
ATOM 1939 C C . LYS A 1 239 ? -37.275 -42.155 0.630 1.00 95.44 239 LYS A C 1
ATOM 1941 O O . LYS A 1 239 ? -36.868 -42.834 1.568 1.00 95.44 239 LYS A O 1
ATOM 1946 N N . VAL A 1 240 ? -36.490 -41.794 -0.390 1.00 96.62 240 VAL A N 1
ATOM 1947 C CA . VAL A 1 240 ? -35.054 -42.111 -0.429 1.00 96.62 240 VAL A CA 1
ATOM 1948 C C . VAL A 1 240 ? -34.312 -41.326 0.650 1.00 96.62 240 VAL A C 1
ATOM 1950 O O . VAL A 1 240 ? -33.560 -41.930 1.410 1.00 96.62 240 VAL A O 1
ATOM 1953 N N . ALA A 1 241 ? -34.577 -40.025 0.786 1.00 96.25 241 ALA A N 1
ATOM 1954 C CA . ALA A 1 241 ? -33.961 -39.205 1.830 1.00 96.25 241 ALA A CA 1
ATOM 1955 C C . ALA A 1 241 ? -34.255 -39.749 3.243 1.00 96.25 241 ALA A C 1
ATOM 1957 O O . ALA A 1 241 ? -33.333 -39.940 4.033 1.00 96.25 241 ALA A O 1
ATOM 1958 N N . GLU A 1 242 ? -35.518 -40.071 3.545 1.00 96.94 242 GLU A N 1
ATOM 1959 C CA . GLU A 1 242 ? -35.925 -40.640 4.840 1.00 96.94 242 GLU A CA 1
ATOM 1960 C C . GLU A 1 242 ? -35.257 -41.992 5.113 1.00 96.94 242 GLU A C 1
ATOM 1962 O O . GLU A 1 242 ? -34.812 -42.239 6.232 1.00 96.94 242 GLU A O 1
ATOM 1967 N N . LYS A 1 243 ? -35.136 -42.860 4.098 1.00 97.31 243 LYS A N 1
ATOM 1968 C CA . LYS A 1 243 ? -34.422 -44.135 4.235 1.00 97.31 243 LYS A CA 1
ATOM 1969 C C . LYS A 1 243 ? -32.971 -43.912 4.667 1.00 97.31 243 LYS A C 1
ATOM 1971 O O . LYS A 1 243 ? -32.539 -44.504 5.651 1.00 97.31 243 LYS A O 1
ATOM 1976 N N . TYR A 1 244 ? -32.237 -43.062 3.950 1.00 97.69 244 TYR A N 1
ATOM 1977 C CA . TYR A 1 244 ? -30.825 -42.813 4.243 1.00 97.69 244 TYR A CA 1
ATOM 1978 C C . TYR A 1 244 ? -30.633 -42.136 5.603 1.00 97.69 244 TYR A C 1
ATOM 1980 O O . TYR A 1 244 ? -29.767 -42.561 6.359 1.00 97.69 244 TYR A O 1
ATOM 1988 N N . LEU A 1 245 ? -31.486 -41.174 5.969 1.00 97.31 245 LEU A N 1
ATOM 1989 C CA . LEU A 1 245 ? -31.460 -40.536 7.291 1.00 97.31 245 LEU A CA 1
ATOM 1990 C C . LEU A 1 245 ? -31.714 -41.529 8.435 1.00 97.31 245 LEU A C 1
ATOM 1992 O O . LEU A 1 245 ? -31.000 -41.503 9.434 1.00 97.31 245 LEU A O 1
ATOM 1996 N N . ASN A 1 246 ? -32.694 -42.426 8.293 1.00 96.94 246 ASN A N 1
ATOM 1997 C CA . ASN A 1 246 ? -33.014 -43.417 9.327 1.00 96.94 246 ASN A CA 1
ATOM 1998 C C . ASN A 1 246 ? -31.917 -44.480 9.487 1.00 96.94 246 ASN A C 1
ATOM 2000 O O . ASN A 1 246 ? -31.681 -44.972 10.589 1.00 96.94 246 ASN A O 1
ATOM 2004 N N . GLU A 1 247 ? -31.238 -44.843 8.398 1.00 97.12 247 GLU A N 1
ATOM 2005 C CA . GLU A 1 247 ? -30.130 -45.802 8.424 1.00 97.12 247 GLU A CA 1
ATOM 2006 C C . GLU A 1 247 ? -28.798 -45.160 8.869 1.00 97.12 247 GLU A C 1
ATOM 2008 O O . GLU A 1 247 ? -27.885 -45.876 9.293 1.00 97.12 247 GLU A O 1
ATOM 2013 N N . PHE A 1 248 ? -28.686 -43.827 8.803 1.00 98.19 248 PHE A N 1
ATOM 2014 C CA . PHE A 1 248 ? -27.443 -43.079 9.006 1.00 98.19 248 PHE A CA 1
ATOM 2015 C C . PHE A 1 248 ? -26.763 -43.329 10.362 1.00 98.19 248 PHE A C 1
ATOM 2017 O O . PHE A 1 248 ? -25.558 -43.601 10.357 1.00 98.19 248 PHE A O 1
ATOM 2024 N N . PRO A 1 249 ? -27.460 -43.316 11.523 1.00 97.75 249 PRO A N 1
ATOM 2025 C CA . PRO A 1 249 ? -26.795 -43.556 12.803 1.00 97.75 249 PRO A CA 1
ATOM 2026 C C . PRO A 1 249 ? -26.076 -44.904 12.851 1.00 97.75 249 PRO A C 1
ATOM 2028 O O . PRO A 1 249 ? -24.899 -44.963 13.194 1.00 97.75 249 PRO A O 1
ATOM 2031 N N . ALA A 1 250 ? -26.747 -45.979 12.427 1.00 96.56 250 ALA A N 1
ATOM 2032 C CA . ALA A 1 250 ? -26.174 -47.320 12.441 1.00 96.56 250 ALA A CA 1
ATOM 2033 C C . ALA A 1 250 ? -25.075 -47.509 11.388 1.00 96.56 250 ALA A C 1
ATOM 2035 O O . ALA A 1 250 ? -24.056 -48.136 11.675 1.00 96.56 250 ALA A O 1
ATOM 2036 N N . LYS A 1 251 ? -25.264 -46.969 10.177 1.00 96.75 251 LYS A N 1
ATOM 2037 C CA . LYS A 1 251 ? -24.320 -47.157 9.065 1.00 96.75 251 LYS A CA 1
ATOM 2038 C C . LYS A 1 251 ? -23.083 -46.271 9.135 1.00 96.75 251 LYS A C 1
ATOM 2040 O O . LYS A 1 251 ? -22.052 -46.665 8.595 1.00 96.75 251 LYS A O 1
ATOM 2045 N N . ARG A 1 252 ? -23.187 -45.082 9.737 1.00 97.06 252 ARG A N 1
ATOM 2046 C CA . ARG A 1 252 ? -22.123 -44.067 9.737 1.00 97.06 252 ARG A CA 1
ATOM 2047 C C . ARG A 1 252 ? -21.656 -43.748 11.143 1.00 97.06 252 ARG A C 1
ATOM 2049 O O . ARG A 1 252 ? -20.531 -44.090 11.476 1.00 97.06 252 ARG A O 1
ATOM 2056 N N . ILE A 1 253 ? -22.516 -43.184 11.991 1.00 97.50 253 ILE A N 1
ATOM 2057 C CA . ILE A 1 253 ? -22.113 -42.728 13.335 1.00 97.50 253 ILE A CA 1
ATOM 2058 C C . ILE A 1 253 ? -21.526 -43.893 14.144 1.00 97.50 253 ILE A C 1
ATOM 2060 O O . ILE A 1 253 ? -20.386 -43.822 14.587 1.00 97.50 253 ILE A O 1
ATOM 2064 N N . TYR A 1 254 ? -22.266 -44.992 14.297 1.00 97.19 254 TYR A N 1
ATOM 2065 C CA . TYR A 1 254 ? -21.832 -46.122 15.129 1.00 97.19 254 TYR A CA 1
ATOM 2066 C C . TYR A 1 254 ? -20.701 -46.932 14.485 1.00 97.19 254 TYR A C 1
ATOM 2068 O O . TYR A 1 254 ? -19.948 -47.602 15.186 1.00 97.19 254 TYR A O 1
ATOM 2076 N N . ALA A 1 255 ? -20.583 -46.877 13.158 1.00 96.25 255 ALA A N 1
ATOM 2077 C CA . ALA A 1 255 ? -19.589 -47.635 12.408 1.00 96.25 255 ALA A CA 1
ATOM 2078 C C . ALA A 1 255 ? -18.243 -46.905 12.251 1.00 96.25 255 ALA A C 1
ATOM 2080 O O . ALA A 1 255 ? -17.236 -47.573 12.042 1.00 96.25 255 ALA A O 1
ATOM 2081 N N . GLN A 1 256 ? -18.227 -45.568 12.312 1.00 97.31 256 GLN A N 1
ATOM 2082 C CA . GLN A 1 256 ? -17.043 -44.745 12.015 1.00 97.31 256 GLN A CA 1
ATOM 2083 C C . GLN A 1 256 ? -16.496 -43.989 13.227 1.00 97.31 256 GLN A C 1
ATOM 2085 O O . GLN A 1 256 ? -15.342 -43.574 13.206 1.00 97.31 256 GLN A O 1
ATOM 2090 N N . ILE A 1 257 ? -17.307 -43.798 14.271 1.00 98.19 257 ILE A N 1
ATOM 2091 C CA . ILE A 1 257 ? -16.900 -43.104 15.495 1.00 98.19 257 ILE A CA 1
ATOM 2092 C C . ILE A 1 257 ? -16.739 -44.133 16.609 1.00 98.19 257 ILE A C 1
ATOM 2094 O O . ILE A 1 257 ? -17.640 -44.936 16.858 1.00 98.19 257 ILE A O 1
ATOM 2098 N N . GLU A 1 258 ? -15.608 -44.094 17.302 1.00 97.94 258 GLU A N 1
ATOM 2099 C CA . GLU A 1 258 ? -15.346 -44.945 18.461 1.00 97.94 258 GLU A CA 1
ATOM 2100 C C . GLU A 1 258 ? -15.919 -44.354 19.765 1.00 97.94 258 GLU A C 1
ATOM 2102 O O . GLU A 1 258 ? -16.298 -43.178 19.818 1.00 97.94 258 GLU A O 1
ATOM 2107 N N . PRO A 1 259 ? -16.015 -45.139 20.857 1.00 97.69 259 PRO A N 1
ATOM 2108 C CA . PRO A 1 259 ? -16.551 -44.658 22.130 1.00 97.69 259 PRO A CA 1
ATOM 2109 C C . PRO A 1 259 ? -15.824 -43.449 22.733 1.00 97.69 259 PRO A C 1
ATOM 2111 O O . PRO A 1 259 ? -16.404 -42.778 23.586 1.00 97.69 259 PRO A O 1
ATOM 2114 N N . ASP A 1 260 ? -14.586 -43.161 22.331 1.00 96.50 260 ASP A N 1
ATOM 2115 C CA . ASP A 1 260 ? -13.815 -41.981 22.747 1.00 96.50 260 ASP A CA 1
ATOM 2116 C C . ASP A 1 260 ? -13.964 -40.779 21.795 1.00 96.50 260 ASP A C 1
ATOM 2118 O O . ASP A 1 260 ? -13.438 -39.706 22.078 1.00 96.50 260 ASP A O 1
ATOM 2122 N N . GLY A 1 261 ? -14.702 -40.940 20.692 1.00 97.56 261 GLY A N 1
ATOM 2123 C CA . GLY A 1 261 ? -14.877 -39.925 19.655 1.00 97.56 261 GLY A CA 1
ATOM 2124 C C . GLY A 1 261 ? -13.852 -39.980 18.525 1.00 97.56 261 GLY A C 1
ATOM 2125 O O . GLY A 1 261 ? -14.005 -39.264 17.537 1.00 97.56 261 GLY A O 1
ATOM 2126 N N . SER A 1 262 ? -12.825 -40.824 18.617 1.00 97.62 262 SER A N 1
ATOM 2127 C CA . SER A 1 262 ? -11.868 -40.973 17.523 1.00 97.62 262 SER A CA 1
ATOM 2128 C C . SER A 1 262 ? -12.550 -41.496 16.248 1.00 97.62 262 SER A C 1
ATOM 2130 O O . SER A 1 262 ? -13.553 -42.213 16.302 1.00 97.62 262 SER A O 1
ATOM 2132 N N . GLN A 1 263 ? -12.009 -41.098 15.093 1.00 98.06 263 GLN A N 1
ATOM 2133 C CA . GLN A 1 263 ? -12.475 -41.481 13.755 1.00 98.06 263 GLN A CA 1
ATOM 2134 C C . GLN A 1 263 ? -11.364 -42.287 13.051 1.00 98.06 263 GLN A C 1
ATOM 2136 O O . GLN A 1 263 ? -10.517 -41.699 12.375 1.00 98.06 263 GLN A O 1
ATOM 2141 N N . PRO A 1 264 ? -11.256 -43.614 13.265 1.00 97.31 264 PRO A N 1
ATOM 2142 C CA . PRO A 1 264 ? -10.033 -44.360 12.953 1.00 97.31 264 PRO A CA 1
ATOM 2143 C C . PRO A 1 264 ? -9.593 -44.287 11.486 1.00 97.31 264 PRO A C 1
ATOM 2145 O O . PRO A 1 264 ? -8.403 -44.154 11.206 1.00 97.31 264 PRO A O 1
ATOM 2148 N N . GLU A 1 265 ? -10.532 -44.334 10.541 1.00 96.69 265 GLU A N 1
ATOM 2149 C CA . GLU A 1 265 ? -10.213 -44.316 9.109 1.00 96.69 265 GLU A CA 1
ATOM 2150 C C . GLU A 1 265 ? -9.658 -42.950 8.663 1.00 96.69 265 GLU A C 1
ATOM 2152 O O . GLU A 1 265 ? -8.730 -42.883 7.855 1.00 96.69 265 GLU A O 1
ATOM 2157 N N . GLU A 1 266 ? -10.158 -41.855 9.235 1.00 96.69 266 GLU A N 1
ATOM 2158 C CA . GLU A 1 266 ? -9.692 -40.485 9.017 1.00 96.69 266 GLU A CA 1
ATOM 2159 C C . GLU A 1 266 ? -8.321 -40.255 9.664 1.00 96.69 266 GLU A C 1
ATOM 2161 O O . GLU A 1 266 ? -7.447 -39.623 9.066 1.00 96.69 266 GLU A O 1
ATOM 2166 N N . LEU A 1 267 ? -8.104 -40.805 10.861 1.00 96.75 267 LEU A N 1
ATOM 2167 C CA . LEU A 1 267 ? -6.880 -40.604 11.642 1.00 96.75 267 LEU A CA 1
ATOM 2168 C C . LEU A 1 267 ? -5.643 -41.290 11.048 1.00 96.75 267 LEU A C 1
ATOM 2170 O O . LEU A 1 267 ? -4.518 -40.868 11.314 1.00 96.75 267 LEU A O 1
ATOM 2174 N N . THR A 1 268 ? -5.827 -42.305 10.198 1.00 93.94 268 THR A N 1
ATOM 2175 C CA . THR A 1 268 ? -4.720 -42.970 9.479 1.00 93.94 268 THR A CA 1
ATOM 2176 C C . THR A 1 268 ? -4.202 -42.179 8.272 1.00 93.94 268 THR A C 1
ATOM 2178 O O . THR A 1 268 ? -3.219 -42.576 7.642 1.00 93.94 268 THR A O 1
ATOM 2181 N N . ARG A 1 269 ? -4.859 -41.073 7.906 1.00 91.62 269 ARG A N 1
ATOM 2182 C CA . ARG A 1 269 ? -4.546 -40.298 6.700 1.00 91.62 269 ARG A CA 1
ATOM 2183 C C . ARG A 1 269 ? -3.416 -39.294 6.943 1.00 91.62 269 ARG A C 1
ATOM 2185 O O . ARG A 1 269 ? -3.215 -38.800 8.044 1.00 91.62 269 ARG A O 1
ATOM 2192 N N . THR A 1 270 ? -2.741 -38.893 5.865 1.00 86.81 270 THR A N 1
ATOM 2193 C CA . THR A 1 270 ? -1.657 -37.890 5.889 1.00 86.81 270 THR A CA 1
ATOM 2194 C C . THR A 1 270 ? -2.122 -36.464 6.235 1.00 86.81 270 THR A C 1
ATOM 2196 O O . THR A 1 270 ? -1.312 -35.607 6.596 1.00 86.81 270 THR A O 1
ATOM 2199 N N . LEU A 1 271 ? -3.430 -36.210 6.136 1.00 91.50 271 LEU A N 1
ATOM 2200 C CA . LEU A 1 271 ? -4.118 -34.990 6.565 1.00 91.50 271 LEU A CA 1
ATOM 2201 C C . LEU A 1 271 ? -5.216 -35.347 7.584 1.00 91.50 271 LEU A C 1
ATOM 2203 O O . LEU A 1 271 ? -6.386 -35.032 7.378 1.00 91.50 271 LEU A O 1
ATOM 2207 N N . ALA A 1 272 ? -4.865 -36.080 8.641 1.00 96.06 272 ALA A N 1
ATOM 2208 C CA . ALA A 1 272 ? -5.804 -36.691 9.582 1.00 96.06 272 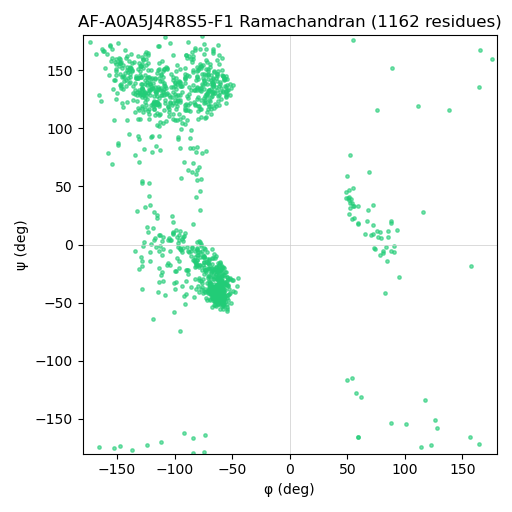ALA A CA 1
ATOM 2209 C C . ALA A 1 272 ? -6.824 -35.710 10.182 1.00 96.06 272 ALA A C 1
ATOM 2211 O O . ALA A 1 272 ? -8.014 -36.022 10.253 1.00 96.06 272 ALA A O 1
ATOM 2212 N N . PHE A 1 273 ? -6.385 -34.510 10.574 1.00 96.94 273 PHE A N 1
ATOM 2213 C CA . PHE A 1 273 ? -7.278 -33.494 11.136 1.00 96.94 273 PHE A CA 1
ATOM 2214 C C . PHE A 1 273 ? -8.250 -32.966 10.080 1.00 96.94 273 PHE A C 1
ATOM 2216 O O . PHE A 1 273 ? -9.442 -32.861 10.347 1.00 96.94 273 PHE A O 1
ATOM 2223 N N . HIS A 1 274 ? -7.755 -32.708 8.860 1.00 95.56 274 HIS A N 1
ATOM 2224 C CA . HIS A 1 274 ? -8.601 -32.322 7.724 1.00 95.56 274 HIS A CA 1
ATOM 2225 C C . HIS A 1 274 ? -9.696 -33.360 7.513 1.00 95.56 274 HIS A C 1
ATOM 2227 O O . HIS A 1 274 ? -10.861 -32.997 7.509 1.00 95.56 274 HIS A O 1
ATOM 2233 N N . TYR A 1 275 ? -9.349 -34.637 7.333 1.00 95.62 275 TYR A N 1
ATOM 2234 C CA . TYR A 1 275 ? -10.352 -35.663 7.035 1.00 95.62 275 TYR A CA 1
ATOM 2235 C C . TYR A 1 275 ? -11.346 -35.854 8.186 1.00 95.62 275 TYR A C 1
ATOM 2237 O O . TYR A 1 275 ? -12.530 -36.042 7.921 1.00 95.62 275 TYR A O 1
ATOM 2245 N N . SER A 1 276 ? -10.892 -35.735 9.438 1.00 97.69 276 SER A N 1
ATOM 2246 C CA . SER A 1 276 ? -11.765 -35.817 10.616 1.00 97.69 276 SER A CA 1
ATOM 2247 C C . SER A 1 276 ? -12.758 -34.653 10.675 1.00 97.69 276 SER A C 1
ATOM 2249 O O . SER A 1 276 ? -13.946 -34.878 10.886 1.00 97.69 276 SER A O 1
ATOM 2251 N N . GLN A 1 277 ? -12.297 -33.416 10.454 1.00 97.31 277 GLN A N 1
ATOM 2252 C CA . GLN A 1 277 ? -13.165 -32.234 10.394 1.00 97.31 277 GLN A CA 1
ATOM 2253 C C . GLN A 1 277 ? -14.099 -32.287 9.178 1.00 97.31 277 GLN A C 1
ATOM 2255 O O . GLN A 1 277 ? -15.289 -32.022 9.305 1.00 97.31 277 GLN A O 1
ATOM 2260 N N . TYR A 1 278 ? -13.594 -32.709 8.021 1.00 95.44 278 TYR A N 1
ATOM 2261 C CA . TYR A 1 278 ? -14.371 -32.811 6.789 1.00 95.44 278 TYR A CA 1
ATOM 2262 C C . TYR A 1 278 ? -15.493 -33.850 6.896 1.00 95.44 278 TYR A C 1
ATOM 2264 O O . TYR A 1 278 ? -16.608 -33.611 6.436 1.00 95.44 278 TYR A O 1
ATOM 2272 N N . ASN A 1 279 ? -15.243 -34.970 7.584 1.00 97.62 279 ASN A N 1
ATOM 2273 C CA . ASN A 1 279 ? -16.292 -35.935 7.901 1.00 97.62 279 ASN A CA 1
ATOM 2274 C C . ASN A 1 279 ? -17.395 -35.302 8.767 1.00 97.62 279 ASN A C 1
ATOM 2276 O O . ASN A 1 279 ? -18.577 -35.451 8.460 1.00 97.62 279 ASN A O 1
ATOM 2280 N N . LEU A 1 280 ? -17.021 -34.541 9.807 1.00 97.50 280 LEU A N 1
ATOM 2281 C CA . LEU A 1 280 ? -17.981 -33.834 10.664 1.00 97.50 280 LEU A CA 1
ATOM 2282 C C . LEU A 1 280 ? -18.814 -32.820 9.876 1.00 97.50 280 LEU A C 1
ATOM 2284 O O . LEU A 1 280 ? -20.029 -32.784 10.062 1.00 97.50 280 LEU A O 1
ATOM 2288 N N . ALA A 1 281 ? -18.199 -32.051 8.975 1.00 96.69 281 ALA A N 1
ATOM 2289 C CA . ALA A 1 281 ? -18.901 -31.093 8.122 1.00 96.69 281 ALA A CA 1
ATOM 2290 C C . ALA A 1 281 ? -20.023 -31.765 7.308 1.00 96.69 281 ALA A C 1
ATOM 2292 O O . ALA A 1 281 ? -21.157 -31.282 7.308 1.00 96.69 281 ALA A O 1
ATOM 2293 N N . HIS A 1 282 ? -19.751 -32.931 6.709 1.00 97.25 282 HIS A N 1
ATOM 2294 C CA . HIS A 1 282 ? -20.766 -33.702 5.983 1.00 97.25 282 HIS A CA 1
ATOM 2295 C C . HIS A 1 282 ? -21.879 -34.234 6.903 1.00 97.25 282 HIS A C 1
ATOM 2297 O O . HIS A 1 282 ? -23.053 -34.227 6.529 1.00 97.25 282 HIS A O 1
ATOM 2303 N N . MET A 1 283 ? -21.545 -34.670 8.126 1.00 97.81 283 MET A N 1
ATOM 2304 C CA . MET A 1 283 ? -22.559 -35.082 9.108 1.00 97.81 283 MET A CA 1
ATOM 2305 C C . MET A 1 283 ? -23.474 -33.912 9.496 1.00 97.81 283 MET A C 1
ATOM 2307 O O . MET A 1 283 ? -24.689 -34.089 9.584 1.00 97.81 283 MET A O 1
ATOM 2311 N N . ILE A 1 284 ? -22.916 -32.709 9.675 1.00 96.25 284 ILE A N 1
ATOM 2312 C CA . ILE A 1 284 ? -23.680 -31.490 9.980 1.00 96.25 284 ILE A CA 1
ATOM 2313 C C . ILE A 1 284 ? -24.668 -31.178 8.849 1.00 96.25 284 ILE A C 1
ATOM 2315 O O . ILE A 1 284 ? -25.838 -30.913 9.131 1.00 96.25 284 ILE A O 1
ATOM 2319 N N . ASP A 1 285 ? -24.238 -31.264 7.587 1.00 95.38 285 ASP A N 1
ATOM 2320 C CA . ASP A 1 285 ? -25.110 -31.060 6.420 1.00 95.38 285 ASP A CA 1
ATOM 2321 C C . ASP A 1 285 ? -26.297 -32.036 6.425 1.00 95.38 285 ASP A C 1
ATOM 2323 O O . ASP A 1 285 ? -27.452 -31.633 6.255 1.00 95.38 285 ASP A O 1
ATOM 2327 N N . ILE A 1 286 ? -26.033 -33.316 6.709 1.00 96.81 286 ILE A N 1
ATOM 2328 C CA . ILE A 1 286 ? -27.059 -34.362 6.836 1.00 96.81 286 ILE A CA 1
ATOM 2329 C C . ILE A 1 286 ? -28.042 -34.049 7.964 1.00 96.81 286 ILE A C 1
ATOM 2331 O O . ILE A 1 286 ? -29.255 -34.162 7.768 1.00 96.81 286 ILE A O 1
ATOM 2335 N N . PHE A 1 287 ? -27.558 -33.619 9.129 1.00 96.06 287 PHE A N 1
ATOM 2336 C CA . PHE A 1 287 ? -28.426 -33.279 10.257 1.00 96.06 287 PHE A CA 1
ATOM 2337 C C . PHE A 1 287 ? -29.308 -32.068 9.968 1.00 96.06 287 PHE A C 1
ATOM 2339 O O . PHE A 1 287 ? -30.489 -32.068 10.324 1.00 96.06 287 PHE A O 1
ATOM 2346 N N . LEU A 1 288 ? -28.768 -31.053 9.292 1.00 92.25 288 LEU A N 1
ATOM 2347 C CA . LEU A 1 288 ? -29.530 -29.872 8.895 1.00 92.25 288 LEU A CA 1
ATOM 2348 C C . LEU A 1 288 ? -30.620 -30.237 7.875 1.00 92.25 288 LEU A C 1
ATOM 2350 O O . LEU A 1 288 ? -31.777 -29.844 8.057 1.00 92.25 288 LEU A O 1
ATOM 2354 N N . MET A 1 289 ? -30.301 -31.067 6.875 1.00 93.75 289 MET A N 1
ATOM 2355 C CA . MET A 1 289 ? -31.288 -31.587 5.920 1.00 93.75 289 MET A CA 1
ATOM 2356 C C . MET A 1 289 ? -32.362 -32.455 6.596 1.00 93.75 289 MET A C 1
ATOM 2358 O O . MET A 1 289 ? -33.553 -32.281 6.324 1.00 93.75 289 MET A O 1
ATOM 2362 N N . GLY A 1 290 ? -31.972 -33.342 7.516 1.00 93.44 290 GLY A N 1
ATOM 2363 C CA . GLY A 1 290 ? -32.900 -34.168 8.293 1.00 93.44 290 GLY A CA 1
ATOM 2364 C C . GLY A 1 290 ? -33.868 -33.325 9.120 1.00 93.44 290 GLY A C 1
ATOM 2365 O O . GLY A 1 290 ? -35.089 -33.504 9.031 1.00 93.44 290 GLY A O 1
ATOM 2366 N N . LYS A 1 291 ? -33.345 -32.328 9.846 1.00 89.88 291 LYS A N 1
ATOM 2367 C CA . LYS A 1 291 ? -34.141 -31.401 10.662 1.00 89.88 291 LYS A CA 1
ATOM 2368 C C . LYS A 1 291 ? -35.198 -30.672 9.829 1.00 89.88 291 LYS A C 1
ATOM 2370 O O . LYS A 1 291 ? -36.312 -30.482 10.315 1.00 89.88 291 LYS A O 1
ATOM 2375 N N . LYS A 1 292 ? -34.909 -30.323 8.566 1.00 86.50 292 LYS A N 1
ATOM 2376 C CA . LYS A 1 292 ? -35.891 -29.684 7.666 1.00 86.50 292 LYS A CA 1
ATOM 2377 C C . LYS A 1 292 ? -37.069 -30.572 7.285 1.00 86.50 292 LYS A C 1
ATOM 2379 O O . LYS A 1 292 ? -38.158 -30.043 7.079 1.00 86.50 292 LYS A O 1
ATOM 2384 N N . ILE A 1 293 ? -36.892 -31.891 7.226 1.00 90.00 293 ILE A N 1
ATOM 2385 C CA . ILE A 1 293 ? -37.999 -32.820 6.951 1.00 90.00 293 ILE A CA 1
ATOM 2386 C C . ILE A 1 293 ? -38.599 -33.460 8.211 1.00 90.00 293 ILE A C 1
ATOM 2388 O O . ILE A 1 293 ? -39.492 -34.301 8.087 1.00 90.00 293 ILE A O 1
ATOM 2392 N N . GLY A 1 294 ? -38.165 -33.025 9.400 1.00 90.38 294 GLY A N 1
ATOM 2393 C CA . GLY A 1 294 ? -38.683 -33.477 10.693 1.00 90.38 294 GLY A CA 1
ATOM 2394 C C . GLY A 1 294 ? -37.998 -34.725 11.260 1.00 90.38 294 GLY A C 1
ATOM 2395 O O . GLY A 1 294 ? -38.587 -35.394 12.102 1.00 90.38 294 GLY A O 1
ATOM 2396 N N . ILE A 1 295 ? -36.783 -35.050 10.806 1.00 92.62 295 ILE A N 1
ATOM 2397 C CA . ILE A 1 295 ? -35.985 -36.178 11.303 1.00 92.62 295 ILE A CA 1
ATOM 2398 C C . ILE A 1 295 ? -34.742 -35.640 12.021 1.00 92.62 295 ILE A C 1
ATOM 2400 O O . ILE A 1 295 ? -33.839 -35.092 11.394 1.00 92.62 295 ILE A O 1
ATOM 2404 N N . SER A 1 296 ? -34.681 -35.816 13.339 1.00 90.69 296 SER A N 1
ATOM 2405 C CA . SER A 1 296 ? -33.532 -35.427 14.165 1.00 90.69 296 SER A CA 1
ATOM 2406 C C . SER A 1 296 ? -32.735 -36.660 14.571 1.00 90.69 296 SER A C 1
ATOM 2408 O O . SER A 1 296 ? -33.250 -37.528 15.271 1.00 90.69 296 SER A O 1
ATOM 2410 N N . ILE A 1 297 ? -31.483 -36.733 14.122 1.00 94.94 297 ILE A N 1
ATOM 2411 C CA . ILE A 1 297 ? -30.585 -37.879 14.344 1.00 94.94 297 ILE A CA 1
ATOM 2412 C C . ILE A 1 297 ? -29.231 -37.476 14.946 1.00 94.94 297 ILE A C 1
ATOM 2414 O O . ILE A 1 297 ? -28.420 -38.351 15.243 1.00 94.94 297 ILE A O 1
ATOM 2418 N N . ASP A 1 298 ? -28.996 -36.186 15.180 1.00 93.50 298 ASP A N 1
ATOM 2419 C CA . ASP A 1 298 ? -27.748 -35.620 15.713 1.00 93.50 298 ASP A CA 1
ATOM 2420 C C . ASP A 1 298 ? -27.433 -36.084 17.146 1.00 93.50 298 ASP A C 1
ATOM 2422 O O . ASP A 1 298 ? -26.270 -36.174 17.534 1.00 93.50 298 ASP A O 1
ATOM 2426 N N . GLN A 1 299 ? -28.462 -36.455 17.915 1.00 92.44 299 GLN A N 1
ATOM 2427 C CA . GLN A 1 299 ? -28.328 -36.980 19.280 1.00 92.44 299 GLN A CA 1
ATOM 2428 C C . GLN A 1 299 ? -28.252 -38.517 19.357 1.00 92.44 299 GLN A C 1
ATOM 2430 O O . GLN A 1 299 ? -28.197 -39.088 20.450 1.00 92.44 299 GLN A O 1
ATOM 2435 N N . SER A 1 300 ? -28.247 -39.212 18.216 1.00 95.56 300 SER A N 1
ATOM 2436 C CA . SER A 1 300 ? -28.221 -40.677 18.183 1.00 95.56 300 SER A CA 1
ATOM 2437 C C . SER A 1 300 ? -26.946 -41.218 18.829 1.00 95.56 300 SER A C 1
ATOM 2439 O O . SER A 1 300 ? -25.838 -40.848 18.444 1.00 95.56 300 SER A O 1
ATOM 2441 N N . THR A 1 301 ? -27.101 -42.139 19.782 1.00 96.69 301 THR A N 1
ATOM 2442 C CA . THR A 1 301 ? -25.987 -42.723 20.543 1.00 96.69 301 THR A CA 1
ATOM 2443 C C . THR A 1 301 ? -26.100 -44.246 20.558 1.00 96.69 301 THR A C 1
ATOM 2445 O O . THR A 1 301 ? -27.187 -44.772 20.793 1.00 96.69 301 THR A O 1
ATOM 2448 N N . SER A 1 302 ? -25.006 -44.958 20.279 1.00 97.19 302 SER A N 1
ATOM 2449 C CA . SER A 1 302 ? -24.962 -46.426 20.358 1.00 97.19 302 SER A CA 1
ATOM 2450 C C . SER A 1 302 ? -24.959 -46.923 21.809 1.00 97.19 302 SER A C 1
ATOM 2452 O O . SER A 1 302 ? -24.714 -46.162 22.746 1.00 97.19 302 SER A O 1
ATOM 2454 N N . ALA A 1 303 ? -25.167 -48.228 22.010 1.00 95.31 303 ALA A N 1
ATOM 2455 C CA . ALA A 1 303 ? -25.146 -48.838 23.342 1.00 95.31 303 ALA A CA 1
ATOM 2456 C C . ALA A 1 303 ? -23.802 -48.665 24.087 1.00 95.31 303 ALA A C 1
ATOM 2458 O O . ALA A 1 303 ? -23.791 -48.567 25.309 1.00 95.31 303 ALA A O 1
ATOM 2459 N N . ASP A 1 304 ? -22.682 -48.593 23.363 1.00 95.69 304 ASP A N 1
ATOM 2460 C CA . ASP A 1 304 ? -21.332 -48.348 23.898 1.00 95.69 304 ASP A CA 1
ATOM 2461 C C . ASP A 1 304 ? -20.926 -46.858 23.895 1.00 95.69 304 ASP A C 1
ATOM 2463 O O . ASP A 1 304 ? -19.802 -46.508 24.254 1.00 95.69 304 ASP A O 1
ATOM 2467 N N . GLY A 1 305 ? -21.850 -45.955 23.552 1.00 95.19 305 GLY A N 1
ATOM 2468 C CA . GLY A 1 305 ? -21.676 -44.515 23.717 1.00 95.19 305 GLY A CA 1
ATOM 2469 C C . GLY A 1 305 ? -21.012 -43.789 22.547 1.00 95.19 305 GLY A C 1
ATOM 2470 O O . GLY A 1 305 ? -20.532 -42.676 22.761 1.00 95.19 305 GLY A O 1
ATOM 2471 N N . ARG A 1 306 ? -20.970 -44.370 21.344 1.00 98.12 306 ARG A N 1
ATOM 2472 C CA . ARG A 1 306 ? -20.521 -43.709 20.104 1.00 98.12 306 ARG A CA 1
ATOM 2473 C C . ARG A 1 306 ? -21.576 -42.701 19.661 1.00 98.12 306 ARG A C 1
ATOM 2475 O O . ARG A 1 306 ? -22.754 -43.050 19.551 1.00 98.12 306 ARG A O 1
ATOM 2482 N N . ASN A 1 307 ? -21.173 -41.460 19.413 1.00 97.44 307 ASN A N 1
ATOM 2483 C CA . ASN A 1 307 ? -22.057 -40.414 18.900 1.00 97.44 307 ASN A CA 1
ATOM 2484 C C . ASN A 1 307 ? -21.261 -39.287 18.226 1.00 97.44 307 ASN A C 1
ATOM 2486 O O . ASN A 1 307 ? -20.058 -39.149 18.439 1.00 97.44 307 ASN A O 1
ATOM 2490 N N . PHE A 1 308 ? -21.961 -38.459 17.448 1.00 97.94 308 PHE A N 1
ATOM 2491 C CA . PHE A 1 308 ? -21.382 -37.325 16.726 1.00 97.94 308 PHE A CA 1
ATOM 2492 C C . PHE A 1 308 ? -20.659 -36.324 17.639 1.00 97.94 308 PHE A C 1
ATOM 2494 O O . PHE A 1 308 ? -19.542 -35.907 17.344 1.00 97.94 308 PHE A O 1
ATOM 2501 N N . TYR A 1 309 ? -21.264 -35.960 18.771 1.00 97.25 309 TYR A N 1
ATOM 2502 C CA . TYR A 1 309 ? -20.694 -34.968 19.682 1.00 97.25 309 TYR A CA 1
ATOM 2503 C C . TYR A 1 309 ? -19.364 -35.405 20.283 1.00 97.25 309 TY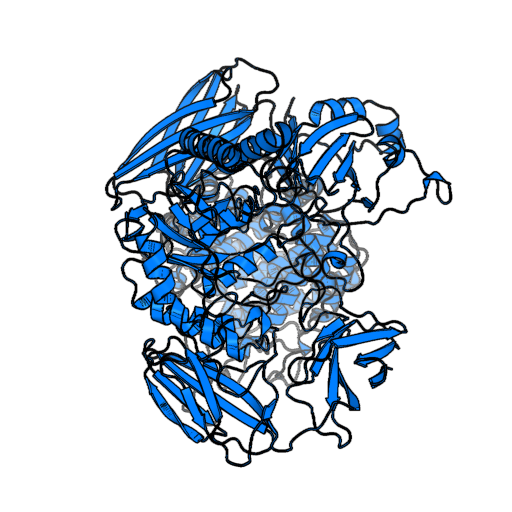R A C 1
ATOM 2505 O O . TYR A 1 309 ? -18.480 -34.570 20.429 1.00 97.25 309 TYR A O 1
ATOM 2513 N N . LYS A 1 310 ? -19.173 -36.700 20.556 1.00 97.75 310 LYS A N 1
ATOM 2514 C CA . LYS A 1 310 ? -17.867 -37.214 20.974 1.00 97.75 310 LYS A CA 1
ATOM 2515 C C . LYS A 1 310 ? -16.802 -37.016 19.903 1.00 97.75 310 LYS A C 1
ATOM 2517 O O . LYS A 1 310 ? -15.678 -36.681 20.246 1.00 97.75 310 LYS A O 1
ATOM 2522 N N . ALA A 1 311 ? -17.144 -37.170 18.625 1.00 97.88 311 ALA A N 1
ATOM 2523 C CA . ALA A 1 311 ? -16.195 -36.919 17.545 1.00 97.88 311 ALA A CA 1
ATOM 2524 C C . ALA A 1 311 ? -15.827 -35.439 17.401 1.00 97.88 311 ALA A C 1
ATOM 2526 O O . ALA A 1 311 ? -14.676 -35.115 17.113 1.00 97.88 311 ALA A O 1
ATOM 2527 N N . VAL A 1 312 ? -16.767 -34.534 17.677 1.00 97.88 312 VAL A N 1
ATOM 2528 C CA . VAL A 1 312 ? -16.467 -33.101 17.802 1.00 97.88 312 VAL A CA 1
ATOM 2529 C C . VAL A 1 312 ? -15.567 -32.856 19.021 1.00 97.88 312 VAL A C 1
ATOM 2531 O O . VAL A 1 312 ? -14.517 -32.228 18.896 1.00 97.88 312 VAL A O 1
ATOM 2534 N N . ASP A 1 313 ? -15.925 -33.414 20.182 1.00 97.06 313 ASP A N 1
ATOM 2535 C CA . ASP A 1 313 ? -15.184 -33.298 21.448 1.00 97.06 313 ASP A CA 1
ATOM 2536 C C . ASP A 1 313 ? -13.775 -33.905 21.382 1.00 97.06 313 ASP A C 1
ATOM 2538 O O . ASP A 1 313 ? -12.897 -33.504 22.140 1.00 97.06 313 ASP A O 1
ATOM 2542 N N . PHE A 1 314 ? -13.532 -34.832 20.456 1.00 97.88 314 PHE A N 1
ATOM 2543 C CA . PHE A 1 314 ? -12.209 -35.380 20.179 1.00 97.88 314 PHE A CA 1
ATOM 2544 C C . PHE A 1 314 ? -11.285 -34.354 19.501 1.00 97.88 314 PHE A C 1
ATOM 2546 O O . PHE A 1 314 ? -10.084 -34.340 19.767 1.00 97.88 314 PHE A O 1
ATOM 2553 N N . LEU A 1 315 ? -11.822 -33.472 18.648 1.00 97.44 315 LEU A N 1
ATOM 2554 C CA . LEU A 1 315 ? -11.036 -32.463 17.923 1.00 97.44 315 LEU A CA 1
ATOM 2555 C C . LEU A 1 315 ? -10.897 -31.136 18.680 1.00 97.44 315 LEU A C 1
ATOM 2557 O O . LEU A 1 315 ? -9.870 -30.465 18.550 1.00 97.44 315 LEU A O 1
ATOM 2561 N N . THR A 1 316 ? -11.894 -30.745 19.483 1.00 94.88 316 THR A N 1
ATOM 2562 C CA . THR A 1 316 ? -11.883 -29.448 20.189 1.00 94.88 316 THR A CA 1
ATOM 2563 C C . THR A 1 316 ? -10.654 -29.180 21.074 1.00 94.88 316 THR A C 1
ATOM 2565 O O . THR A 1 316 ? -10.228 -28.023 21.107 1.00 94.88 316 THR A O 1
ATOM 2568 N N . PRO A 1 317 ? -9.994 -30.169 21.721 1.00 94.94 317 PRO A N 1
ATOM 2569 C CA . PRO A 1 317 ? -8.811 -29.926 22.548 1.00 94.94 317 PRO A CA 1
ATOM 2570 C C . PRO A 1 317 ? -7.567 -29.472 21.776 1.00 94.94 317 PRO A C 1
ATOM 2572 O O . PRO A 1 317 ? -6.532 -29.240 22.407 1.00 94.94 317 PRO A O 1
ATOM 2575 N N . TYR A 1 318 ? -7.624 -29.416 20.444 1.00 94.75 318 TYR A N 1
ATOM 2576 C CA . TYR A 1 318 ? -6.514 -29.020 19.576 1.00 94.75 318 TYR A CA 1
ATOM 2577 C C . TYR A 1 318 ? -6.723 -27.657 18.903 1.00 94.75 318 TYR A C 1
ATOM 2579 O O . TYR A 1 318 ? -5.811 -27.181 18.233 1.00 94.75 318 TYR A O 1
ATOM 2587 N N . ILE A 1 319 ? -7.886 -27.019 19.093 1.00 90.25 319 ILE A N 1
ATOM 2588 C CA . ILE A 1 319 ? -8.260 -25.759 18.425 1.00 90.25 319 ILE A CA 1
ATOM 2589 C C . ILE A 1 319 ? -7.276 -24.617 18.713 1.00 90.25 319 ILE A C 1
ATOM 2591 O O . ILE A 1 319 ? -6.985 -23.815 17.832 1.00 90.25 319 ILE A O 1
ATOM 2595 N N . ASP A 1 320 ? -6.751 -24.545 19.932 1.00 85.19 320 ASP A N 1
ATOM 2596 C CA . ASP A 1 320 ? -5.820 -23.509 20.385 1.00 85.19 320 ASP A CA 1
ATOM 2597 C C . ASP A 1 320 ? -4.350 -23.966 20.349 1.00 85.19 320 ASP A C 1
ATOM 2599 O O . ASP A 1 320 ? -3.473 -23.309 20.913 1.00 85.19 320 ASP A O 1
ATOM 2603 N N . LYS A 1 321 ? -4.064 -25.103 19.698 1.00 88.94 321 LYS A N 1
ATOM 2604 C CA . LYS A 1 321 ? -2.738 -25.731 19.694 1.00 88.94 321 LYS A CA 1
ATOM 2605 C C . LYS A 1 321 ? -2.081 -25.707 18.319 1.00 88.94 321 LYS A C 1
ATOM 2607 O O . LYS A 1 321 ? -2.722 -25.647 17.271 1.00 88.94 321 LYS A O 1
ATOM 2612 N N . ASP A 1 322 ? -0.755 -25.782 18.334 1.00 90.31 322 ASP A N 1
ATOM 2613 C CA . ASP A 1 322 ? 0.038 -26.019 17.133 1.00 90.31 322 ASP A CA 1
ATOM 2614 C C . ASP A 1 322 ? -0.120 -27.470 16.645 1.00 90.31 322 ASP A C 1
ATOM 2616 O O . ASP A 1 322 ? -0.428 -28.372 17.430 1.00 90.31 322 ASP A O 1
ATOM 2620 N N . VAL A 1 323 ? 0.140 -27.703 15.354 1.00 93.31 323 VAL A N 1
ATOM 2621 C CA . VAL A 1 323 ? 0.071 -29.034 14.729 1.00 93.31 323 VAL A CA 1
ATOM 2622 C C . VAL A 1 323 ? 0.934 -30.071 15.455 1.00 93.31 323 VAL A C 1
ATOM 2624 O O . VAL A 1 323 ? 0.591 -31.246 15.475 1.00 93.31 323 VAL A O 1
ATOM 2627 N N . SER A 1 324 ? 2.015 -29.655 16.120 1.00 92.88 324 SER A N 1
ATOM 2628 C CA . SER A 1 324 ? 2.858 -30.531 16.947 1.00 92.88 324 SER A CA 1
ATOM 2629 C C . SER A 1 324 ? 2.135 -31.186 18.132 1.00 92.88 324 SER A C 1
ATOM 2631 O O . SER A 1 324 ? 2.595 -32.213 18.628 1.00 92.88 324 SER A O 1
ATOM 2633 N N . ALA A 1 325 ? 1.008 -30.631 18.588 1.00 94.38 325 ALA A N 1
ATOM 2634 C CA . ALA A 1 325 ? 0.187 -31.237 19.634 1.00 94.38 325 ALA A CA 1
ATOM 2635 C C . ALA A 1 325 ? -0.754 -32.328 19.101 1.00 94.38 325 ALA A C 1
ATOM 2637 O O . ALA A 1 325 ? -1.285 -33.107 19.893 1.00 94.38 325 ALA A O 1
ATOM 2638 N N . TRP A 1 326 ? -0.983 -32.376 17.787 1.00 96.06 326 TRP A N 1
ATOM 2639 C CA . TRP A 1 326 ? -1.828 -33.371 17.140 1.00 96.06 326 TRP A CA 1
ATOM 2640 C C . TRP A 1 326 ? -1.054 -34.691 16.997 1.00 96.06 326 TRP A C 1
ATOM 2642 O O . TRP A 1 326 ? -0.019 -34.721 16.332 1.00 96.06 326 TRP A O 1
ATOM 2652 N N . PRO A 1 327 ? -1.515 -35.800 17.605 1.00 95.06 327 PRO A N 1
ATOM 2653 C CA . PRO A 1 327 ? -0.741 -37.043 17.649 1.00 95.06 327 PRO A CA 1
ATOM 2654 C C . PRO A 1 327 ? -0.768 -37.836 16.330 1.00 95.06 327 PRO A C 1
ATOM 2656 O O . PRO A 1 327 ? -0.131 -38.884 16.238 1.00 95.06 327 PRO A O 1
ATOM 2659 N N . TYR A 1 328 ? -1.490 -37.349 15.317 1.00 96.12 328 TYR A N 1
ATOM 2660 C CA . TYR A 1 328 ? -1.617 -37.977 14.002 1.00 96.12 328 TYR A CA 1
ATOM 2661 C C . TYR A 1 328 ? -0.990 -37.107 12.912 1.00 96.12 328 TYR A C 1
ATOM 2663 O O . TYR A 1 328 ? -0.603 -35.960 13.128 1.00 96.12 328 TYR A O 1
ATOM 267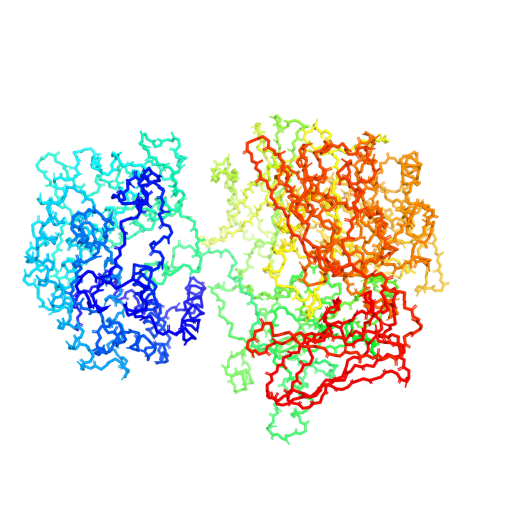1 N N . GLN A 1 329 ? -0.875 -37.646 11.703 1.00 94.00 329 GLN A N 1
ATOM 2672 C CA . GLN A 1 329 ? -0.217 -36.935 10.617 1.00 94.00 329 GLN A CA 1
ATOM 2673 C C . GLN A 1 329 ? -1.086 -35.786 10.085 1.00 94.00 329 GLN A C 1
ATOM 2675 O O . GLN A 1 329 ? -2.232 -35.986 9.693 1.00 94.00 329 GLN A O 1
ATOM 2680 N N . GLN A 1 330 ? -0.521 -34.580 10.010 1.00 94.19 330 GLN A N 1
ATOM 2681 C CA . GLN A 1 330 ? -1.112 -33.452 9.292 1.00 94.19 330 GLN A CA 1
ATOM 2682 C C . GLN A 1 330 ? -0.016 -32.692 8.541 1.00 94.19 330 GLN A C 1
ATOM 2684 O O . GLN A 1 330 ? 0.657 -31.827 9.096 1.00 94.19 330 GLN A O 1
ATOM 2689 N N . ILE A 1 331 ? 0.171 -33.011 7.262 1.00 89.06 331 ILE A N 1
ATOM 2690 C CA . ILE A 1 331 ? 1.284 -32.453 6.474 1.00 89.06 331 ILE A CA 1
ATOM 2691 C C . ILE A 1 331 ? 1.072 -31.004 5.992 1.00 89.06 331 ILE A C 1
ATOM 2693 O O . ILE A 1 331 ? 2.043 -30.355 5.611 1.00 89.06 331 ILE A O 1
ATOM 2697 N N . SER A 1 332 ? -0.161 -30.479 5.990 1.00 88.88 332 SER A N 1
ATOM 2698 C CA . SER A 1 332 ? -0.469 -29.103 5.549 1.00 88.88 332 SER A CA 1
ATOM 2699 C C . SER A 1 332 ? -1.847 -28.617 6.020 1.00 88.88 332 SER A C 1
ATOM 2701 O O . SER A 1 332 ? -2.670 -29.419 6.446 1.00 88.88 332 SER A O 1
ATOM 2703 N N . GLY A 1 333 ? -2.149 -27.319 5.890 1.00 89.38 333 GLY A N 1
ATOM 2704 C CA . GLY A 1 333 ? -3.512 -26.776 6.055 1.00 89.38 333 GLY A CA 1
ATOM 2705 C C . GLY A 1 333 ? -4.055 -26.731 7.490 1.00 89.38 333 GLY A C 1
ATOM 2706 O O . GLY A 1 333 ? -5.261 -26.613 7.669 1.00 89.38 333 GLY A O 1
ATOM 2707 N N . TRP A 1 334 ? -3.192 -26.838 8.508 1.00 93.88 334 TRP A N 1
ATOM 2708 C CA . TRP A 1 334 ? -3.597 -26.859 9.923 1.00 93.88 334 TRP A CA 1
ATOM 2709 C C . TRP A 1 334 ? -4.457 -25.651 10.311 1.00 93.88 334 TRP A C 1
ATOM 2711 O O . TRP A 1 334 ? -5.596 -25.818 10.729 1.00 93.88 334 TRP A O 1
ATOM 2721 N N . LYS A 1 335 ? -3.939 -24.430 10.116 1.00 91.31 335 LYS A N 1
ATOM 2722 C CA . LYS A 1 335 ? -4.621 -23.193 10.531 1.00 91.31 335 LYS A CA 1
ATOM 2723 C C . LYS A 1 335 ? -5.988 -23.024 9.867 1.00 91.31 335 LYS A C 1
ATOM 2725 O O . LYS A 1 335 ? -6.943 -22.679 10.553 1.00 91.31 335 LYS A O 1
ATOM 2730 N N . ASP A 1 336 ? -6.085 -23.307 8.570 1.00 91.12 336 ASP A N 1
ATOM 2731 C CA . ASP A 1 336 ? -7.345 -23.183 7.829 1.00 91.12 336 ASP A CA 1
ATOM 2732 C C . ASP A 1 336 ? -8.390 -24.167 8.363 1.00 91.12 336 ASP A C 1
ATOM 2734 O O . ASP A 1 336 ? -9.519 -23.778 8.645 1.00 91.12 336 ASP A O 1
ATOM 2738 N N . LYS A 1 337 ? -7.995 -25.422 8.619 1.00 94.75 337 LYS A N 1
ATOM 2739 C CA . LYS A 1 337 ? -8.913 -26.446 9.140 1.00 94.75 337 LYS A CA 1
ATOM 2740 C C . LYS A 1 337 ? -9.334 -26.222 10.585 1.00 94.75 337 LYS A C 1
ATOM 2742 O O . LYS A 1 337 ? -10.438 -26.603 10.956 1.00 94.75 337 LYS A O 1
ATOM 2747 N N . ILE A 1 338 ? -8.505 -25.559 11.386 1.00 95.06 338 ILE A N 1
ATOM 2748 C CA . ILE A 1 338 ? -8.907 -25.086 12.715 1.00 95.06 338 ILE A CA 1
ATOM 2749 C C . ILE A 1 338 ? -10.009 -24.026 12.592 1.00 95.06 338 ILE A C 1
ATOM 2751 O O . ILE A 1 338 ? -10.975 -24.062 13.350 1.00 95.06 338 ILE A O 1
ATOM 2755 N N . GLN A 1 339 ? -9.902 -23.111 11.624 1.00 93.88 339 GLN A N 1
ATOM 2756 C CA . GLN A 1 339 ? -10.940 -22.102 11.395 1.00 93.88 339 GLN A CA 1
ATOM 2757 C C . GLN A 1 339 ? -12.236 -22.715 10.850 1.00 93.88 339 GLN A C 1
ATOM 2759 O O . GLN A 1 339 ? -13.307 -22.355 11.332 1.00 93.88 339 GLN A O 1
ATOM 2764 N N . GLU A 1 340 ? -12.156 -23.694 9.947 1.00 95.31 340 GLU A N 1
ATOM 2765 C CA . GLU A 1 340 ? -13.337 -24.448 9.502 1.00 95.31 340 GLU A CA 1
ATOM 2766 C C . GLU A 1 340 ? -13.994 -25.222 10.657 1.00 95.31 340 GLU A C 1
ATOM 2768 O O . GLU A 1 340 ? -15.214 -25.192 10.797 1.00 95.31 340 GLU A O 1
ATOM 2773 N N . LEU A 1 341 ? -13.210 -25.835 11.557 1.00 96.50 341 LEU A N 1
ATOM 2774 C CA . LEU A 1 341 ? -13.763 -26.456 12.764 1.00 96.50 341 LEU A CA 1
ATOM 2775 C C . LEU A 1 341 ? -14.459 -25.421 13.661 1.00 96.50 341 LEU A C 1
ATOM 2777 O O . LEU A 1 341 ? -15.527 -25.702 14.193 1.00 96.50 341 LEU A O 1
ATOM 2781 N N . CYS A 1 342 ? -13.896 -24.221 13.830 1.00 93.38 342 CYS A N 1
ATOM 2782 C CA . CYS A 1 342 ? -14.558 -23.136 14.560 1.00 93.38 342 CYS A CA 1
ATOM 2783 C C . CYS A 1 342 ? -15.914 -22.775 13.927 1.00 93.38 342 CYS A C 1
ATOM 2785 O O . CYS A 1 342 ? -16.909 -22.648 14.645 1.00 93.38 342 CYS A O 1
ATOM 2787 N N . GLU A 1 343 ? -15.975 -22.631 12.604 1.00 93.94 343 GLU A N 1
ATOM 2788 C CA . GLU A 1 343 ? -17.223 -22.399 11.868 1.00 93.94 343 GLU A CA 1
ATOM 2789 C C . GLU A 1 343 ? -18.227 -23.546 12.076 1.00 93.94 343 GLU A C 1
ATOM 2791 O O . GLU A 1 343 ? -19.396 -23.299 12.391 1.00 93.94 343 GLU A O 1
ATOM 2796 N N . ASP A 1 344 ? -17.771 -24.799 12.021 1.00 96.12 344 ASP A N 1
ATOM 2797 C CA . ASP A 1 344 ? -18.592 -25.977 12.306 1.00 96.12 344 ASP A CA 1
ATOM 2798 C C . ASP A 1 344 ? -19.105 -25.995 13.749 1.00 96.12 344 ASP A C 1
ATOM 2800 O O . ASP A 1 344 ? -20.279 -26.287 13.967 1.00 96.12 344 ASP A O 1
ATOM 2804 N N . LEU A 1 345 ? -18.302 -25.607 14.745 1.00 95.44 345 LEU A N 1
ATOM 2805 C CA . LEU A 1 345 ? -18.757 -25.480 16.136 1.00 95.44 345 LEU A CA 1
ATOM 2806 C C . LEU A 1 345 ? -19.910 -24.484 16.275 1.00 95.44 345 LEU A C 1
ATOM 2808 O O . LEU A 1 345 ? -20.855 -24.736 17.028 1.00 95.44 345 LEU A O 1
ATOM 2812 N N . TYR A 1 346 ? -19.870 -23.379 15.528 1.00 92.25 346 TYR A N 1
ATOM 2813 C CA . TYR A 1 346 ? -20.986 -22.441 15.480 1.00 92.25 346 TYR A CA 1
ATOM 2814 C C . TYR A 1 346 ? -22.219 -23.075 14.824 1.00 92.25 346 TYR A C 1
ATOM 2816 O O . TYR A 1 346 ? -23.317 -23.012 15.381 1.00 92.25 346 TYR A O 1
ATOM 2824 N N . ARG A 1 347 ? -22.054 -23.755 13.682 1.00 93.38 347 ARG A N 1
ATOM 2825 C CA . ARG A 1 347 ? -23.151 -24.469 13.000 1.00 93.38 347 ARG A CA 1
ATOM 2826 C C . ARG A 1 347 ? -23.783 -25.524 13.913 1.00 93.38 347 ARG A C 1
ATOM 2828 O O . ARG A 1 347 ? -25.009 -25.558 14.038 1.00 93.38 347 ARG A O 1
ATOM 2835 N N . ILE A 1 348 ? -22.971 -26.303 14.627 1.00 93.94 348 ILE A N 1
ATOM 2836 C CA . ILE A 1 348 ? -23.412 -27.302 15.608 1.00 93.94 348 ILE A CA 1
ATOM 2837 C C . ILE A 1 348 ? -24.144 -26.639 16.773 1.00 93.94 348 ILE A C 1
ATOM 2839 O O . ILE A 1 348 ? -25.187 -27.139 17.184 1.00 93.94 348 ILE A O 1
ATOM 2843 N N . TYR A 1 349 ? -23.658 -25.507 17.285 1.00 90.69 349 TYR A N 1
ATOM 2844 C CA . TYR A 1 349 ? -24.378 -24.743 18.305 1.00 90.69 349 TYR A CA 1
ATOM 2845 C C . TYR A 1 349 ? -25.763 -24.304 17.804 1.00 90.69 349 TYR A C 1
ATOM 2847 O O . TYR A 1 349 ? -26.748 -24.415 18.530 1.00 90.69 349 TYR A O 1
ATOM 2855 N N . THR A 1 350 ? -25.891 -23.886 16.541 1.00 85.62 350 THR A N 1
ATOM 2856 C CA . THR A 1 350 ? -27.214 -23.542 15.987 1.00 85.62 350 THR A CA 1
ATOM 2857 C C . THR A 1 350 ? -28.121 -24.757 15.771 1.00 85.62 350 THR A C 1
ATOM 2859 O O . THR A 1 350 ? -29.349 -24.637 15.829 1.00 85.62 350 THR A O 1
ATOM 2862 N N . LEU A 1 351 ? -27.537 -25.939 15.557 1.00 87.12 351 LEU A N 1
ATOM 2863 C CA . LEU A 1 351 ? -28.260 -27.206 15.502 1.00 87.12 351 LEU A CA 1
ATOM 2864 C C . LEU A 1 351 ? -28.749 -27.624 16.898 1.00 87.12 351 LEU A C 1
ATOM 2866 O O . LEU A 1 351 ? -29.936 -27.934 17.044 1.00 87.12 351 LEU A O 1
ATOM 2870 N N . ASN A 1 352 ? -27.857 -27.557 17.893 1.00 89.44 352 ASN A N 1
ATOM 2871 C CA . ASN A 1 352 ? -28.069 -27.899 19.296 1.00 89.44 352 ASN A CA 1
ATOM 2872 C C . ASN A 1 352 ? -27.564 -26.782 20.243 1.00 89.44 352 ASN A C 1
ATOM 2874 O O . ASN A 1 352 ? -26.416 -26.817 20.708 1.00 89.44 352 ASN A O 1
ATOM 2878 N N . PRO A 1 353 ? -28.444 -25.828 20.600 1.00 85.56 353 PRO A N 1
ATOM 2879 C CA . PRO A 1 353 ? -28.090 -24.686 21.443 1.00 85.56 353 PRO A CA 1
ATOM 2880 C C . PRO A 1 353 ? -27.659 -25.028 22.876 1.00 85.56 353 PRO A C 1
ATOM 2882 O O . PRO A 1 353 ? -27.167 -24.149 23.583 1.00 85.56 353 PRO A O 1
ATOM 2885 N N . SER A 1 354 ? -27.815 -26.279 23.337 1.00 88.88 354 SER A N 1
ATOM 2886 C CA . SER A 1 354 ? -27.348 -26.677 24.673 1.00 88.88 354 SER A CA 1
ATOM 2887 C C . SER A 1 354 ? -25.818 -26.747 24.767 1.00 88.88 354 SER A C 1
ATOM 2889 O O . SER A 1 354 ? -25.271 -26.672 25.868 1.00 88.88 354 SER A O 1
ATOM 2891 N N . ARG A 1 355 ? -25.109 -26.859 23.632 1.00 89.75 355 ARG A N 1
ATOM 2892 C CA . ARG A 1 355 ? -23.638 -26.888 23.551 1.00 89.75 355 ARG A CA 1
ATOM 2893 C C . ARG A 1 355 ? -23.030 -25.487 23.595 1.00 89.75 355 ARG A C 1
ATOM 2895 O O . ARG A 1 355 ? -22.370 -25.025 22.667 1.00 89.75 355 ARG A O 1
ATOM 2902 N N . THR A 1 356 ? -23.278 -24.778 24.693 1.00 84.12 356 THR A N 1
ATOM 2903 C CA . THR A 1 356 ? -22.738 -23.423 24.921 1.00 84.12 356 THR A CA 1
ATOM 2904 C C . THR A 1 356 ? -21.206 -23.392 24.998 1.00 84.12 356 THR A C 1
ATOM 2906 O O . THR A 1 356 ? -20.586 -22.368 24.709 1.00 84.12 356 THR A O 1
ATOM 2909 N N . ASP A 1 357 ? -20.584 -24.525 25.321 1.00 85.69 357 ASP A N 1
ATOM 2910 C CA . ASP A 1 357 ? -19.144 -24.748 25.255 1.00 85.69 357 ASP A CA 1
ATOM 2911 C C . ASP A 1 357 ? -18.596 -24.596 23.826 1.00 85.69 357 ASP A C 1
ATOM 2913 O O . ASP A 1 357 ? -17.559 -23.962 23.640 1.00 85.69 357 ASP A O 1
ATOM 2917 N N . TYR A 1 358 ? -19.323 -25.057 22.806 1.00 92.25 358 TYR A N 1
ATOM 2918 C CA . TYR A 1 358 ? -18.928 -24.890 21.401 1.00 92.25 358 TYR A CA 1
ATOM 2919 C C . TYR A 1 358 ? -18.991 -23.438 20.945 1.00 92.25 358 TYR A C 1
ATOM 2921 O O . TYR A 1 358 ? -18.052 -22.955 20.313 1.00 92.25 358 TYR A O 1
ATOM 2929 N N . LEU A 1 359 ? -20.038 -22.707 21.340 1.00 85.19 359 LEU A N 1
ATOM 2930 C CA . LEU A 1 359 ? -20.115 -21.266 21.092 1.00 85.19 359 LEU A CA 1
ATOM 2931 C C . LEU A 1 359 ? -18.938 -20.530 21.747 1.00 85.19 359 LEU A C 1
ATOM 2933 O O . LEU A 1 359 ? -18.369 -19.614 21.155 1.00 85.19 359 LEU A O 1
ATOM 2937 N N . LYS A 1 360 ? -18.547 -20.941 22.960 1.00 80.19 360 LYS A N 1
ATOM 2938 C CA . LYS A 1 360 ? -17.386 -20.383 23.661 1.00 80.19 360 LYS A CA 1
ATOM 2939 C C . LYS A 1 360 ? -16.082 -20.675 22.914 1.00 80.19 360 LYS A C 1
ATOM 2941 O O . LYS A 1 360 ? -15.285 -19.753 22.748 1.00 80.19 360 LYS A O 1
ATOM 2946 N N . PHE A 1 361 ? -15.872 -21.906 22.446 1.00 83.44 361 PHE A N 1
ATOM 2947 C CA . PHE A 1 361 ? -14.693 -22.265 21.649 1.00 83.44 361 PHE A CA 1
ATOM 2948 C C . PHE A 1 361 ? -14.631 -21.486 20.335 1.00 83.44 361 PHE A C 1
ATOM 2950 O O . PHE A 1 361 ? -13.583 -20.921 20.028 1.00 83.44 361 PHE A O 1
ATOM 2957 N N . TYR A 1 362 ? -15.751 -21.373 19.618 1.00 85.31 362 TYR A N 1
ATOM 2958 C CA . TYR A 1 362 ? -15.857 -20.544 18.421 1.00 85.31 362 TYR A CA 1
ATOM 2959 C C . TYR A 1 362 ? -15.501 -19.080 18.712 1.00 85.31 362 TYR A C 1
ATOM 2961 O O . TYR A 1 362 ? -14.611 -18.523 18.075 1.00 85.31 362 TYR A O 1
ATOM 2969 N N . LYS A 1 363 ? -16.130 -18.450 19.714 1.00 78.12 363 LYS A N 1
ATOM 2970 C CA . LYS A 1 363 ? -15.872 -17.038 20.054 1.00 78.12 363 LYS A CA 1
ATOM 2971 C C . LYS A 1 363 ? -14.427 -16.783 20.490 1.00 78.12 363 LYS A C 1
ATOM 2973 O O . LYS A 1 363 ? -13.913 -15.702 20.227 1.00 78.12 363 LYS A O 1
ATOM 2978 N N . ALA A 1 364 ? -13.787 -17.746 21.153 1.00 76.56 364 ALA A N 1
ATOM 2979 C CA . ALA A 1 364 ? -12.420 -17.605 21.644 1.00 76.56 364 ALA A CA 1
ATOM 2980 C C . ALA A 1 364 ? -11.349 -17.795 20.557 1.00 76.56 364 ALA A C 1
ATOM 2982 O O . ALA A 1 364 ? -10.289 -17.186 20.665 1.00 76.56 364 ALA A O 1
ATOM 2983 N N . ASN A 1 365 ? -11.616 -18.620 19.538 1.00 81.62 365 ASN A N 1
ATOM 2984 C CA . ASN A 1 365 ? -10.585 -19.085 18.602 1.00 81.62 365 ASN A CA 1
ATOM 2985 C C . ASN A 1 365 ? -10.857 -18.736 17.130 1.00 81.62 365 ASN A C 1
ATOM 2987 O O . ASN A 1 365 ? -9.994 -18.967 16.276 1.00 81.62 365 ASN A O 1
ATOM 2991 N N . ARG A 1 366 ? -12.033 -18.180 16.804 1.00 85.25 366 ARG A N 1
ATOM 2992 C CA . ARG A 1 366 ? -12.310 -17.691 15.449 1.00 85.25 366 ARG A CA 1
ATOM 2993 C C . ARG A 1 366 ? -11.429 -16.488 15.122 1.00 85.25 366 ARG A C 1
ATOM 2995 O O . ARG A 1 366 ? -11.309 -15.550 15.911 1.00 85.25 366 ARG A O 1
ATOM 3002 N N . ILE A 1 367 ? -10.904 -16.472 13.910 1.00 76.81 367 ILE A N 1
ATOM 3003 C CA . ILE A 1 367 ? -10.372 -15.275 13.271 1.00 76.81 367 ILE A CA 1
ATOM 3004 C C . ILE A 1 367 ? -11.559 -14.594 12.590 1.00 76.81 367 ILE A C 1
ATOM 3006 O O . ILE A 1 367 ? -12.170 -15.160 11.685 1.00 76.81 367 ILE A O 1
ATOM 3010 N N . LEU A 1 368 ? -11.925 -13.395 13.052 1.00 70.75 368 LEU A N 1
ATOM 3011 C CA . LEU A 1 368 ? -13.030 -12.650 12.456 1.00 70.75 368 LEU A CA 1
ATOM 3012 C C . LEU A 1 368 ? -12.633 -12.185 11.050 1.00 70.75 368 LEU A C 1
ATOM 3014 O O . LEU A 1 368 ? -11.689 -11.414 10.901 1.00 70.75 368 LEU A O 1
ATOM 3018 N N . LYS A 1 369 ? -13.385 -12.636 10.046 1.00 77.44 369 LYS A N 1
ATOM 3019 C CA . LYS A 1 369 ? -13.305 -12.179 8.655 1.00 77.44 369 LYS A CA 1
ATOM 3020 C C . LYS A 1 369 ? -14.614 -11.466 8.314 1.00 77.44 369 LYS A C 1
ATOM 3022 O O . LYS A 1 369 ? -15.591 -12.160 8.015 1.00 77.44 369 LYS A O 1
ATOM 3027 N N . PRO A 1 370 ? -14.703 -10.131 8.465 1.00 73.25 370 PRO A N 1
ATOM 3028 C CA . PRO A 1 370 ? -15.935 -9.374 8.223 1.00 73.25 370 PRO A CA 1
ATOM 3029 C C . PRO A 1 370 ? -16.532 -9.603 6.830 1.00 73.25 370 PRO A C 1
ATOM 3031 O O . PRO A 1 370 ? -17.748 -9.599 6.681 1.00 73.25 370 PRO A O 1
ATOM 3034 N N . GLU A 1 371 ? -15.683 -9.867 5.842 1.00 82.88 371 GLU A N 1
ATOM 3035 C CA . GLU A 1 371 ? -16.011 -10.151 4.446 1.00 82.88 371 GLU A CA 1
ATOM 3036 C C . GLU A 1 371 ? -16.523 -11.581 4.194 1.00 82.88 371 GLU A C 1
ATOM 3038 O O . GLU A 1 371 ? -17.013 -11.886 3.109 1.00 82.88 371 GLU A O 1
ATOM 3043 N N . SER A 1 372 ? -16.425 -12.483 5.177 1.00 86.88 372 SER A N 1
ATOM 3044 C CA . SER A 1 372 ? -16.772 -13.891 4.975 1.00 86.88 372 SER A CA 1
ATOM 3045 C C . SER A 1 372 ? -18.261 -14.084 4.686 1.00 86.88 372 SER A C 1
ATOM 3047 O O . SER A 1 372 ? -19.130 -13.676 5.463 1.00 86.88 372 SER A O 1
ATOM 3049 N N . ARG A 1 373 ? -18.556 -14.842 3.621 1.00 90.50 373 ARG A N 1
ATOM 3050 C CA . ARG A 1 373 ? -19.908 -15.322 3.286 1.00 90.50 373 ARG A CA 1
ATOM 3051 C C . ARG A 1 373 ? -20.556 -16.084 4.447 1.00 90.50 373 ARG A C 1
ATOM 3053 O O . ARG A 1 373 ? -21.775 -16.042 4.591 1.00 90.50 373 ARG A O 1
ATOM 3060 N N . PHE A 1 374 ? -19.756 -16.718 5.311 1.00 90.31 374 PHE A N 1
ATOM 3061 C CA . PHE A 1 374 ? -20.236 -17.389 6.522 1.00 90.31 374 PHE A CA 1
ATOM 3062 C C . PHE A 1 374 ? -21.090 -16.458 7.400 1.00 90.31 374 PHE A C 1
ATOM 3064 O O . PHE A 1 374 ? -22.099 -16.888 7.963 1.00 90.31 374 PHE A O 1
ATOM 3071 N N . ASN A 1 375 ? -20.751 -15.165 7.460 1.00 87.44 375 ASN A N 1
ATOM 3072 C CA . ASN A 1 375 ? -21.495 -14.179 8.244 1.00 87.44 375 ASN A CA 1
ATOM 3073 C C . ASN A 1 375 ? -22.909 -13.956 7.688 1.00 87.44 375 ASN A C 1
ATOM 3075 O O . ASN A 1 375 ? -23.849 -13.835 8.467 1.00 87.44 375 ASN A O 1
ATOM 3079 N N . LEU A 1 376 ? -23.078 -13.968 6.360 1.00 88.88 376 LEU A N 1
ATOM 3080 C CA . LEU A 1 376 ? -24.385 -13.818 5.702 1.00 88.88 376 LEU A CA 1
ATOM 3081 C C . LEU A 1 376 ? -25.243 -15.083 5.758 1.00 88.88 376 LEU A C 1
ATOM 3083 O O . LEU A 1 376 ? -26.459 -15.007 5.602 1.00 88.88 376 LEU A O 1
ATOM 3087 N N . LEU A 1 377 ? -24.615 -16.243 5.945 1.00 88.81 377 LEU A N 1
ATOM 3088 C CA . LEU A 1 377 ? -25.305 -17.530 5.965 1.00 88.81 377 LEU A CA 1
ATOM 3089 C C . LEU A 1 377 ? -25.683 -17.963 7.385 1.00 88.81 377 LEU A C 1
ATOM 3091 O O . LEU A 1 377 ? -26.745 -18.559 7.588 1.00 88.81 377 LEU A O 1
ATOM 3095 N N . TYR A 1 378 ? -24.835 -17.664 8.374 1.00 85.88 378 TYR A N 1
ATOM 3096 C CA . TYR A 1 378 ? -24.935 -18.293 9.687 1.00 85.88 378 TYR A CA 1
ATOM 3097 C C . TYR A 1 378 ? -24.961 -17.318 10.874 1.00 85.88 378 TYR A C 1
ATOM 3099 O O . TYR A 1 378 ? -25.723 -17.594 11.801 1.00 85.88 378 TYR A O 1
ATOM 3107 N N . VAL A 1 379 ? -24.208 -16.213 10.895 1.00 80.38 379 VAL A N 1
ATOM 3108 C CA . VAL A 1 379 ? -23.932 -15.472 12.152 1.00 80.38 379 VAL A CA 1
ATOM 3109 C C . VAL A 1 379 ? -24.971 -14.383 12.482 1.00 80.38 379 VAL A C 1
ATOM 3111 O O . VAL A 1 379 ? -25.500 -13.740 11.581 1.00 80.38 379 VAL A O 1
ATOM 3114 N N . GLN A 1 380 ? -25.272 -14.154 13.772 1.00 72.44 380 GLN A N 1
ATOM 3115 C CA . GLN A 1 380 ? -26.135 -13.057 14.258 1.00 72.44 380 GLN A CA 1
ATOM 3116 C C . GLN A 1 380 ? -25.328 -11.813 14.692 1.00 72.44 380 GLN A C 1
ATOM 3118 O O . GLN A 1 380 ? -24.264 -11.938 15.297 1.00 72.44 380 GLN A O 1
ATOM 3123 N N . ALA A 1 381 ? -25.823 -10.613 14.362 1.00 58.22 381 ALA A N 1
ATOM 3124 C CA . ALA A 1 381 ? -25.126 -9.336 14.576 1.00 58.22 381 ALA A CA 1
ATOM 3125 C C . ALA A 1 381 ? -25.044 -8.865 16.043 1.00 58.22 381 ALA A C 1
ATOM 3127 O O . ALA A 1 381 ? -24.240 -7.990 16.358 1.00 58.22 381 ALA A O 1
ATOM 3128 N N . ASP A 1 382 ? -25.832 -9.432 16.955 1.00 49.66 382 ASP A N 1
ATOM 3129 C CA . ASP A 1 382 ? -25.905 -9.044 18.370 1.00 49.66 382 ASP A CA 1
ATOM 3130 C C . ASP A 1 382 ? -24.746 -9.580 19.237 1.00 49.66 382 ASP A C 1
ATOM 3132 O O . ASP A 1 382 ? -24.706 -9.337 20.443 1.00 49.66 382 ASP A O 1
ATOM 3136 N N . GLU A 1 383 ? -23.766 -10.283 18.655 1.00 49.62 383 GLU A N 1
ATOM 3137 C CA . GLU A 1 383 ? -22.811 -11.065 19.447 1.00 49.62 383 GLU A CA 1
ATOM 3138 C C . GLU A 1 383 ? -21.457 -10.405 19.791 1.00 49.62 383 GLU A C 1
ATOM 3140 O O . GLU A 1 383 ? -20.814 -10.933 20.697 1.00 49.62 383 GLU A O 1
ATOM 3145 N N . VAL A 1 384 ? -21.018 -9.289 19.174 1.00 35.41 384 VAL A N 1
ATOM 3146 C CA . VAL A 1 384 ? -19.894 -8.410 19.627 1.00 35.41 384 VAL A CA 1
ATOM 3147 C C . VAL A 1 384 ? -19.962 -7.049 18.898 1.00 35.41 384 VAL A C 1
ATOM 3149 O O . VAL A 1 384 ? -19.869 -7.025 17.674 1.00 35.41 384 VAL A O 1
ATOM 3152 N N . VAL A 1 385 ? -20.030 -5.917 19.617 1.00 35.78 385 VAL A N 1
ATOM 3153 C CA . VAL A 1 385 ? -19.911 -4.559 19.033 1.00 35.78 385 VAL A CA 1
ATOM 3154 C C . VAL A 1 385 ? -18.533 -3.969 19.369 1.00 35.78 385 VAL A C 1
ATOM 3156 O O . VAL A 1 385 ? -18.188 -3.813 20.538 1.00 35.78 385 VAL A O 1
ATOM 3159 N N . SER A 1 386 ? -17.733 -3.671 18.341 1.00 37.44 386 SER A N 1
ATOM 3160 C CA . SER A 1 386 ? -16.465 -2.919 18.443 1.00 37.44 386 SER A CA 1
ATOM 3161 C C . SER A 1 386 ? -16.726 -1.476 18.917 1.00 37.44 386 SER A C 1
ATOM 3163 O O . SER A 1 386 ? -17.724 -0.897 18.493 1.00 37.44 386 SER A O 1
ATOM 3165 N N . ALA A 1 387 ? -15.862 -0.852 19.746 1.00 39.03 387 ALA A N 1
ATOM 3166 C CA . ALA A 1 387 ? -16.102 0.528 20.236 1.00 39.03 387 ALA A CA 1
ATOM 3167 C C . ALA A 1 387 ? -16.176 1.590 19.142 1.00 39.03 387 ALA A C 1
ATOM 3169 O O . ALA A 1 387 ? -16.658 2.692 19.398 1.00 39.03 387 ALA A O 1
ATOM 3170 N N . THR A 1 388 ? -15.683 1.287 17.950 1.00 49.38 388 THR A N 1
ATOM 3171 C CA . THR A 1 388 ? -15.738 2.179 16.802 1.00 49.38 388 THR A CA 1
ATOM 3172 C C . THR A 1 388 ? -16.467 1.468 15.682 1.00 49.38 388 THR A C 1
ATOM 3174 O O . THR A 1 388 ? -15.945 0.551 15.047 1.00 49.38 388 THR A O 1
ATOM 3177 N N . ASN A 1 389 ? -17.692 1.921 15.423 1.00 65.75 389 ASN A N 1
ATOM 3178 C CA . ASN A 1 389 ? -18.347 1.654 14.153 1.00 65.75 389 ASN A CA 1
ATOM 3179 C C . ASN A 1 389 ? -17.774 2.665 13.151 1.00 65.75 389 ASN A C 1
ATOM 3181 O O . ASN A 1 389 ? -18.299 3.770 13.007 1.00 65.75 389 ASN A O 1
ATOM 3185 N N . LYS A 1 390 ? -16.611 2.322 12.587 1.00 78.50 390 LYS A N 1
ATOM 3186 C CA . LYS A 1 390 ? -15.825 3.153 11.671 1.00 78.50 390 LYS A CA 1
ATOM 3187 C C . LYS A 1 390 ? -16.005 2.646 10.243 1.00 78.50 390 LYS A C 1
ATOM 3189 O O . LYS A 1 390 ? -15.765 1.473 9.977 1.00 78.50 390 LYS A O 1
ATOM 3194 N N . THR A 1 391 ? -16.391 3.533 9.332 1.00 84.00 391 THR A N 1
ATOM 3195 C CA . THR A 1 391 ? -16.592 3.227 7.908 1.00 84.00 391 THR A CA 1
ATOM 3196 C C . THR A 1 391 ? -15.778 4.189 7.047 1.00 84.00 391 THR A C 1
ATOM 3198 O O . THR A 1 391 ? -15.865 5.402 7.242 1.00 84.00 391 THR A O 1
ATOM 3201 N N . LYS A 1 392 ? -15.001 3.668 6.089 1.00 87.75 392 LYS A N 1
ATOM 3202 C CA . LYS A 1 392 ? -14.297 4.484 5.084 1.00 87.75 392 LYS A CA 1
ATOM 3203 C C . LYS A 1 392 ? -15.324 5.115 4.134 1.00 87.75 392 LYS A C 1
ATOM 3205 O O . LYS A 1 392 ? -16.155 4.408 3.568 1.00 87.75 392 LYS A O 1
ATOM 3210 N N . LEU A 1 393 ? -15.277 6.433 3.959 1.00 93.00 393 LEU A N 1
ATOM 3211 C CA . LEU A 1 393 ? -16.173 7.178 3.070 1.00 93.00 393 LEU A CA 1
ATOM 3212 C C . LEU A 1 393 ? -15.547 7.321 1.679 1.00 93.00 393 LEU A C 1
ATOM 3214 O O . LEU A 1 393 ? -15.111 8.409 1.309 1.00 93.00 393 LEU A O 1
ATOM 3218 N N . ASN A 1 394 ? -15.476 6.229 0.919 1.00 90.75 394 ASN A N 1
ATOM 3219 C CA . ASN A 1 394 ? -14.809 6.240 -0.386 1.00 90.75 394 ASN A CA 1
ATOM 3220 C C . ASN A 1 394 ? -15.716 6.753 -1.510 1.00 90.75 394 ASN A C 1
ATOM 3222 O O . ASN A 1 394 ? -15.295 7.583 -2.311 1.00 90.75 394 ASN A O 1
ATOM 3226 N N . ASP A 1 395 ? -16.962 6.291 -1.561 1.00 91.12 395 ASP A N 1
ATOM 3227 C CA . ASP A 1 395 ? -17.842 6.503 -2.710 1.00 91.12 395 ASP A CA 1
ATOM 3228 C C . ASP A 1 395 ? -18.869 7.617 -2.492 1.00 91.12 395 ASP A C 1
ATOM 3230 O O . ASP A 1 395 ? -19.166 8.018 -1.368 1.00 91.12 395 ASP A O 1
ATOM 3234 N N . GLY A 1 396 ? -19.450 8.099 -3.595 1.00 90.94 396 GLY A N 1
ATOM 3235 C CA . GLY A 1 396 ? -20.543 9.078 -3.574 1.00 90.94 396 GLY A CA 1
ATOM 3236 C C . GLY A 1 396 ? -20.105 10.541 -3.478 1.00 90.94 396 GLY A C 1
ATOM 3237 O O . GLY A 1 396 ? -20.964 11.413 -3.359 1.00 90.94 396 GLY A O 1
ATOM 3238 N N . TRP A 1 397 ? -18.802 10.819 -3.559 1.00 98.38 397 TRP A N 1
ATOM 3239 C CA . TRP A 1 397 ? -18.268 12.176 -3.538 1.00 98.38 397 TRP A CA 1
ATOM 3240 C C . TRP A 1 397 ? -18.363 12.865 -4.895 1.00 98.38 397 TRP A C 1
ATOM 3242 O O . TRP A 1 397 ? -18.128 12.280 -5.956 1.00 98.38 397 TRP A O 1
ATOM 3252 N N . GLU A 1 398 ? -18.630 14.162 -4.839 1.00 98.44 398 GLU A N 1
ATOM 3253 C CA . GLU A 1 398 ? -18.433 15.083 -5.949 1.00 98.44 398 GLU A CA 1
ATOM 3254 C C . GLU A 1 398 ? -17.305 16.051 -5.602 1.00 98.44 398 GLU A C 1
ATOM 3256 O O . GLU A 1 398 ? -17.205 16.512 -4.465 1.00 98.44 398 GLU A O 1
ATOM 3261 N N . PHE A 1 399 ? -16.475 16.372 -6.587 1.00 98.69 399 PHE A N 1
ATOM 3262 C CA . PHE A 1 399 ? -15.306 17.227 -6.458 1.00 98.69 399 PHE A CA 1
ATOM 3263 C C . PHE A 1 399 ? -15.304 18.330 -7.514 1.00 98.69 399 PHE A C 1
ATOM 3265 O O . PHE A 1 399 ? -15.669 18.112 -8.672 1.00 98.69 399 PHE A O 1
ATOM 3272 N N . ILE A 1 400 ? -14.819 19.505 -7.126 1.00 98.50 400 ILE A N 1
ATOM 3273 C CA . ILE A 1 400 ? -14.515 20.597 -8.038 1.00 98.50 400 ILE A CA 1
ATOM 3274 C C . ILE A 1 400 ? -13.145 21.218 -7.728 1.00 98.50 400 ILE A C 1
ATOM 3276 O O . ILE A 1 400 ? -12.825 21.531 -6.580 1.00 98.50 400 ILE A O 1
ATOM 3280 N N . ARG A 1 401 ? -12.334 21.420 -8.776 1.00 98.06 401 ARG A N 1
ATOM 3281 C CA . ARG A 1 401 ? -10.957 21.944 -8.696 1.00 98.06 401 ARG A CA 1
ATOM 3282 C C . ARG A 1 401 ? -10.881 23.461 -8.894 1.00 98.06 401 ARG A C 1
ATOM 3284 O O . ARG A 1 401 ? -10.224 23.951 -9.811 1.00 98.06 401 ARG A O 1
ATOM 3291 N N . GLN A 1 402 ? -11.601 24.193 -8.060 1.00 97.81 402 GLN A N 1
ATOM 3292 C CA . GLN A 1 402 ? -11.528 25.648 -7.925 1.00 97.81 402 GLN A CA 1
ATOM 3293 C C . GLN A 1 402 ? -12.141 26.052 -6.586 1.00 97.81 402 GLN A C 1
ATOM 3295 O O . GLN A 1 402 ? -12.853 25.258 -5.966 1.00 97.81 402 GLN A O 1
ATOM 3300 N N . ASP A 1 403 ? -11.913 27.295 -6.162 1.00 97.88 403 ASP A N 1
ATOM 3301 C CA . ASP A 1 403 ? -12.655 27.833 -5.029 1.00 97.88 403 ASP A CA 1
ATOM 3302 C C . ASP A 1 403 ? -14.113 28.133 -5.407 1.00 97.88 403 ASP A C 1
ATOM 3304 O O . ASP A 1 403 ? -14.459 28.325 -6.580 1.00 97.88 403 ASP A O 1
ATOM 3308 N N . MET A 1 404 ? -14.945 28.203 -4.375 1.00 97.19 404 MET A N 1
ATOM 3309 C CA . MET A 1 404 ? -16.352 28.585 -4.432 1.00 97.19 404 MET A CA 1
ATOM 3310 C C . MET A 1 404 ? -16.531 29.814 -3.544 1.00 97.19 404 MET A C 1
ATOM 3312 O O . MET A 1 404 ? -15.816 29.972 -2.553 1.00 97.19 404 MET A O 1
ATOM 3316 N N . ALA A 1 405 ? -17.482 30.693 -3.861 1.00 95.81 405 ALA A N 1
ATOM 3317 C CA . ALA A 1 405 ? -17.625 31.964 -3.150 1.00 95.81 405 ALA A CA 1
ATOM 3318 C C . ALA A 1 405 ? -17.900 31.777 -1.648 1.00 95.81 405 ALA A C 1
ATOM 3320 O O . ALA A 1 405 ? -17.544 32.629 -0.834 1.00 95.81 405 ALA A O 1
ATOM 3321 N N . ASN A 1 406 ? -18.590 30.693 -1.285 1.00 96.06 406 ASN A N 1
ATOM 3322 C CA . ASN A 1 406 ? -18.890 30.280 0.085 1.00 96.06 406 ASN A CA 1
ATOM 3323 C C . ASN A 1 406 ? -19.568 28.898 0.085 1.00 96.06 406 ASN A C 1
ATOM 3325 O O . ASN A 1 406 ? -19.954 28.377 -0.962 1.00 96.06 406 ASN A O 1
ATOM 3329 N N . ALA A 1 407 ? -19.789 28.337 1.278 1.00 96.69 407 ALA A N 1
ATOM 3330 C CA . ALA A 1 407 ? -20.494 27.067 1.443 1.00 96.69 407 ALA A CA 1
ATOM 3331 C C . ALA A 1 407 ? -21.911 27.080 0.838 1.00 96.69 407 ALA A C 1
ATOM 3333 O O . ALA A 1 407 ? -22.334 26.066 0.299 1.00 96.69 407 ALA A O 1
ATOM 3334 N N . TRP A 1 408 ? -22.636 28.211 0.854 1.00 97.25 408 TRP A N 1
ATOM 3335 C CA . TRP A 1 408 ? -23.976 28.289 0.254 1.00 97.25 408 TRP A CA 1
ATOM 3336 C C . TRP A 1 408 ? -23.951 28.034 -1.255 1.00 97.25 408 TRP A C 1
ATOM 3338 O O . TRP A 1 408 ? -24.826 27.343 -1.769 1.00 97.25 408 TRP A O 1
ATOM 3348 N N . GLU A 1 409 ? -22.925 28.499 -1.968 1.00 97.44 409 GLU A N 1
ATOM 3349 C CA . GLU A 1 409 ? -22.778 28.202 -3.394 1.00 97.44 409 GLU A CA 1
ATOM 3350 C C . GLU A 1 409 ? -22.642 26.698 -3.687 1.00 97.44 409 GLU A C 1
ATOM 3352 O O . GLU A 1 409 ? -23.092 26.233 -4.733 1.00 97.44 409 GLU A O 1
ATOM 3357 N N . VAL A 1 410 ? -22.087 25.932 -2.745 1.00 97.19 410 VAL A N 1
ATOM 3358 C CA . VAL A 1 410 ? -21.877 24.484 -2.874 1.00 97.19 410 VAL A CA 1
ATOM 3359 C C . VAL A 1 410 ? -23.169 23.678 -2.676 1.00 97.19 410 VAL A C 1
ATOM 3361 O O . VAL A 1 410 ? -23.325 22.625 -3.298 1.00 97.19 410 VAL A O 1
ATOM 3364 N N . VAL A 1 411 ? -24.096 24.157 -1.836 1.00 96.00 411 VAL A N 1
ATOM 3365 C CA . VAL A 1 411 ? -25.331 23.429 -1.454 1.00 96.00 411 VAL A CA 1
ATOM 3366 C C . VAL A 1 411 ? -26.634 24.054 -1.940 1.00 96.00 411 VAL A C 1
ATOM 3368 O O . VAL A 1 411 ? -27.695 23.451 -1.746 1.00 96.00 411 VAL A O 1
ATOM 3371 N N . ARG A 1 412 ? -26.595 25.241 -2.560 1.00 94.56 412 ARG A N 1
ATOM 3372 C CA . ARG A 1 412 ? -27.797 25.876 -3.116 1.00 94.56 412 ARG A CA 1
ATOM 3373 C C . ARG A 1 412 ? -28.472 24.953 -4.142 1.00 94.56 412 ARG A C 1
ATOM 3375 O O . ARG A 1 412 ? -27.770 24.307 -4.923 1.00 94.56 412 ARG A O 1
ATOM 3382 N N . PRO A 1 413 ? -29.814 24.911 -4.199 1.00 92.25 413 PRO A N 1
ATOM 3383 C CA . PRO A 1 413 ? -30.520 24.214 -5.266 1.00 92.25 413 PRO A CA 1
ATOM 3384 C C . PRO A 1 413 ? -30.066 24.703 -6.647 1.00 92.25 413 PRO A C 1
ATOM 3386 O O . PRO A 1 413 ? -29.995 25.909 -6.897 1.00 92.25 413 PRO A O 1
ATOM 3389 N N . ALA A 1 414 ? -29.787 23.765 -7.548 1.00 89.75 414 ALA A N 1
ATOM 3390 C CA . ALA A 1 414 ? -29.430 24.043 -8.933 1.00 89.75 414 ALA A CA 1
ATOM 3391 C C . ALA A 1 414 ? -30.347 23.232 -9.852 1.00 89.75 414 ALA A C 1
ATOM 3393 O O . ALA A 1 414 ? -30.315 22.001 -9.843 1.00 89.75 414 ALA A O 1
ATOM 3394 N N . ALA A 1 415 ? -31.196 23.920 -10.616 1.00 87.38 415 ALA A N 1
ATOM 3395 C CA . ALA A 1 415 ? -32.014 23.273 -11.633 1.00 87.38 415 ALA A CA 1
ATOM 3396 C C . ALA A 1 415 ? -31.151 22.926 -12.855 1.00 87.38 415 ALA A C 1
ATOM 3398 O O . ALA A 1 415 ? -30.134 23.571 -13.113 1.00 87.38 415 ALA A O 1
ATOM 3399 N N . TYR A 1 416 ? -31.567 21.913 -13.618 1.00 81.00 416 TYR A N 1
ATOM 3400 C CA . TYR A 1 416 ? -30.923 21.584 -14.889 1.00 81.00 416 TYR A CA 1
ATOM 3401 C C . TYR A 1 416 ? -30.923 22.823 -15.804 1.00 81.00 416 TYR A C 1
ATOM 3403 O O . TYR A 1 416 ? -31.974 23.436 -15.981 1.00 81.00 416 TYR A O 1
ATOM 3411 N N . ASP A 1 417 ? -29.753 23.192 -16.338 1.00 86.00 417 ASP A N 1
ATOM 3412 C CA . ASP A 1 417 ? -29.538 24.361 -17.215 1.00 86.00 417 ASP A CA 1
ATOM 3413 C C . ASP A 1 417 ? -29.736 25.749 -16.556 1.00 86.00 417 ASP A C 1
ATOM 3415 O O . ASP A 1 417 ? -29.943 26.762 -17.223 1.00 86.00 417 ASP A O 1
ATOM 3419 N N . SER A 1 418 ? -29.667 25.842 -15.221 1.00 93.38 418 SER A N 1
ATOM 3420 C CA . SER A 1 418 ? -29.691 27.136 -14.522 1.00 93.38 418 SER A CA 1
ATOM 3421 C C . SER A 1 418 ? -28.281 27.730 -14.349 1.00 93.38 418 SER A C 1
ATOM 3423 O O . SER A 1 418 ? -27.302 26.979 -14.352 1.00 93.38 418 SER A O 1
ATOM 3425 N N . PRO A 1 419 ? -28.121 29.050 -14.102 1.00 94.19 419 PRO A N 1
ATOM 3426 C CA . PRO A 1 419 ? -26.808 29.641 -13.809 1.00 94.19 419 PRO A CA 1
ATOM 3427 C C . PRO A 1 419 ? -26.091 29.001 -12.610 1.00 94.19 419 PRO A C 1
ATOM 3429 O O . PRO A 1 419 ? -24.875 29.075 -12.504 1.00 94.19 419 PRO A O 1
ATOM 3432 N N . GLN A 1 420 ? -26.846 28.374 -11.704 1.00 93.19 420 GLN A N 1
ATOM 3433 C CA . GLN A 1 420 ? -26.329 27.657 -10.538 1.00 93.19 420 GLN A CA 1
ATOM 3434 C C . GLN A 1 420 ? -25.830 26.240 -10.864 1.00 93.19 420 GLN A C 1
ATOM 3436 O O . GLN A 1 420 ? -25.171 25.644 -10.018 1.00 93.19 420 GLN A O 1
ATOM 3441 N N . SER A 1 421 ? -26.146 25.697 -12.048 1.00 90.81 421 SER A N 1
ATOM 3442 C CA . SER A 1 421 ? -25.679 24.375 -12.500 1.00 90.81 421 SER A CA 1
ATOM 3443 C C . SER A 1 421 ? -24.211 24.366 -12.941 1.00 90.81 421 SER A C 1
ATOM 3445 O O . SER A 1 421 ? -23.629 23.297 -13.111 1.00 90.81 421 SER A O 1
ATOM 3447 N N . VAL A 1 422 ? -23.608 25.550 -13.084 1.00 92.62 422 VAL A N 1
ATOM 3448 C CA . VAL A 1 422 ? -22.181 25.741 -13.342 1.00 92.62 422 VAL A CA 1
ATOM 3449 C C . VAL A 1 422 ? -21.512 26.441 -12.154 1.00 92.62 422 VAL A C 1
ATOM 3451 O O . VAL A 1 422 ? -22.156 27.251 -11.480 1.00 92.62 422 VAL A O 1
ATOM 3454 N N . PRO A 1 423 ? -20.220 26.177 -11.894 1.00 95.06 423 PRO A N 1
ATOM 3455 C CA . PRO A 1 423 ? -19.340 25.217 -12.578 1.00 95.06 423 PRO A CA 1
ATOM 3456 C C . PRO A 1 423 ? -19.710 23.741 -12.327 1.00 95.06 423 PRO A C 1
ATOM 3458 O O . PRO A 1 423 ? -20.344 23.403 -11.329 1.00 95.06 423 PRO A O 1
ATOM 3461 N N . LEU A 1 424 ? -19.327 22.860 -13.260 1.00 95.19 424 LEU A N 1
ATOM 3462 C CA . LEU A 1 424 ? -19.637 21.428 -13.193 1.00 95.19 424 LEU A CA 1
ATOM 3463 C C . LEU A 1 424 ? -18.737 20.708 -12.181 1.00 95.19 424 LEU A C 1
ATOM 3465 O O . LEU A 1 424 ? -17.526 20.921 -12.144 1.00 95.19 424 LEU A O 1
ATOM 3469 N N . TRP A 1 425 ? -19.337 19.808 -11.406 1.00 96.88 425 TRP A N 1
ATOM 3470 C CA . TRP A 1 425 ? -18.643 18.941 -10.455 1.00 96.88 425 TRP A CA 1
ATOM 3471 C C . TRP A 1 425 ? -18.347 17.579 -11.091 1.00 96.88 425 TRP A C 1
ATOM 3473 O O . TRP A 1 425 ? -19.084 17.107 -11.957 1.00 96.88 425 TRP A O 1
ATOM 3483 N N . THR A 1 426 ? -17.274 16.931 -10.647 1.00 97.31 426 THR A N 1
ATOM 3484 C CA . THR A 1 426 ? -16.856 15.603 -11.111 1.00 97.31 426 THR A CA 1
ATOM 3485 C C . THR A 1 426 ? -17.089 14.580 -10.011 1.00 97.31 426 THR A C 1
ATOM 3487 O O . THR A 1 426 ? -16.716 14.815 -8.866 1.00 97.31 426 THR A O 1
ATOM 3490 N N . LYS A 1 427 ? -17.682 13.429 -10.336 1.00 97.81 427 LYS A N 1
ATOM 3491 C CA . LYS A 1 427 ? -17.771 12.316 -9.383 1.00 97.81 427 LYS A CA 1
ATOM 3492 C C . LYS A 1 427 ? -16.392 11.706 -9.175 1.00 97.81 427 LYS A C 1
ATOM 3494 O O . LYS A 1 427 ? -15.703 11.419 -10.152 1.00 97.81 427 LYS A O 1
ATOM 3499 N N . VAL A 1 428 ? -16.016 11.496 -7.922 1.00 98.12 428 VAL A N 1
ATOM 3500 C CA . VAL A 1 428 ? -14.717 10.930 -7.546 1.00 98.12 428 VAL A CA 1
ATOM 3501 C C . VAL A 1 428 ? -14.893 9.871 -6.463 1.00 98.12 428 VAL A C 1
ATOM 3503 O O . VAL A 1 428 ? -15.870 9.888 -5.715 1.00 98.12 428 VAL A O 1
ATOM 3506 N N . THR A 1 429 ? -13.920 8.972 -6.372 1.00 96.94 429 THR A N 1
ATOM 3507 C CA . THR A 1 429 ? -13.778 8.022 -5.266 1.00 96.94 429 THR A CA 1
ATOM 3508 C C . THR A 1 429 ? -12.588 8.460 -4.421 1.00 96.94 429 THR A C 1
ATOM 3510 O O . THR A 1 429 ? -11.560 8.852 -4.974 1.00 96.94 429 THR A O 1
ATOM 3513 N N . LEU A 1 430 ? -12.730 8.432 -3.095 1.00 97.06 430 LEU A N 1
ATOM 3514 C CA . LEU A 1 430 ? -11.633 8.695 -2.170 1.00 97.06 430 LEU A CA 1
ATOM 3515 C C . LEU A 1 430 ? -10.793 7.426 -1.925 1.00 97.06 430 LEU A C 1
ATOM 3517 O O . LEU A 1 430 ? -11.340 6.321 -1.938 1.00 97.06 430 LEU A O 1
ATOM 3521 N N . PRO A 1 431 ? -9.487 7.568 -1.638 1.00 98.50 431 PRO A N 1
ATOM 3522 C CA . PRO A 1 431 ? -8.731 8.823 -1.580 1.00 98.50 431 PRO A CA 1
ATOM 3523 C C . PRO A 1 431 ? -8.609 9.519 -2.948 1.00 98.50 431 PRO A C 1
ATOM 3525 O O . PRO A 1 431 ? -8.575 8.865 -3.985 1.00 98.50 431 PRO A O 1
ATOM 3528 N N . HIS A 1 432 ? -8.544 10.854 -2.950 1.00 98.81 432 HIS A N 1
ATOM 3529 C CA . HIS A 1 432 ? -8.470 11.680 -4.162 1.00 98.81 432 HIS A CA 1
ATOM 3530 C C . HIS A 1 432 ? -7.472 12.839 -4.004 1.00 98.81 432 HIS A C 1
ATOM 3532 O O . HIS A 1 432 ? -7.422 13.505 -2.968 1.00 98.81 432 HIS A O 1
ATOM 3538 N N . CYS A 1 433 ? -6.698 13.118 -5.058 1.00 98.88 433 CYS A N 1
ATOM 3539 C CA . CYS A 1 433 ? -5.682 14.171 -5.090 1.00 98.88 433 CYS A CA 1
ATOM 3540 C C . CYS A 1 433 ? -5.936 15.144 -6.249 1.00 98.88 433 CYS A C 1
ATOM 3542 O O . CYS A 1 433 ? -6.189 14.720 -7.375 1.00 98.88 433 CYS A O 1
ATOM 3544 N N . PHE A 1 434 ? -5.794 16.451 -6.000 1.00 98.75 434 PHE A N 1
ATOM 3545 C CA . PHE A 1 434 ? -5.938 17.498 -7.028 1.00 98.75 434 PHE A CA 1
ATOM 3546 C C . PHE A 1 434 ? -4.971 17.325 -8.206 1.00 98.75 434 PHE A C 1
ATOM 3548 O O . PHE A 1 434 ? -5.248 17.793 -9.313 1.00 98.75 434 PHE A O 1
ATOM 3555 N N . ASN A 1 435 ? -3.841 16.669 -7.934 1.00 98.81 435 ASN A N 1
ATOM 3556 C CA . ASN A 1 435 ? -2.653 16.635 -8.772 1.00 98.81 435 ASN A CA 1
ATOM 3557 C C . ASN A 1 435 ? -2.344 15.236 -9.319 1.00 98.81 435 ASN A C 1
ATOM 3559 O O . ASN A 1 435 ? -1.196 14.935 -9.636 1.00 98.81 435 ASN A O 1
ATOM 3563 N N . ALA A 1 436 ? -3.353 14.363 -9.399 1.00 98.31 436 ALA A N 1
ATOM 3564 C CA . ALA A 1 436 ? -3.191 12.990 -9.876 1.00 98.31 436 ALA A CA 1
ATOM 3565 C C . ALA A 1 436 ? -2.488 12.908 -11.249 1.00 98.31 436 ALA A C 1
ATOM 3567 O O . ALA A 1 436 ? -1.633 12.045 -11.450 1.00 98.31 436 ALA A O 1
ATOM 3568 N N . GLU A 1 437 ? -2.804 13.847 -12.150 1.00 98.12 437 GLU A N 1
ATOM 3569 C CA . GLU A 1 437 ? -2.197 13.954 -13.482 1.00 98.12 437 GLU A CA 1
ATOM 3570 C C . GLU A 1 437 ? -1.250 15.164 -13.624 1.00 98.12 437 GLU A C 1
ATOM 3572 O O . GLU A 1 437 ? -0.166 15.022 -14.184 1.00 98.12 437 GLU A O 1
ATOM 3577 N N . ASP A 1 438 ? -1.619 16.350 -13.117 1.00 98.62 438 ASP A N 1
ATOM 3578 C CA . ASP A 1 438 ? -0.881 17.595 -13.407 1.00 98.62 438 ASP A CA 1
ATOM 3579 C C . ASP A 1 438 ? 0.460 17.753 -12.678 1.00 98.62 438 ASP A C 1
ATOM 3581 O O . ASP A 1 438 ? 1.240 18.632 -13.029 1.00 98.62 438 ASP A O 1
ATOM 3585 N N . ALA A 1 439 ? 0.759 16.888 -11.705 1.00 98.75 439 ALA A N 1
ATOM 3586 C CA . ALA A 1 439 ? 2.053 16.878 -11.028 1.00 98.75 439 ALA A CA 1
ATOM 3587 C C . ALA A 1 439 ? 3.213 16.550 -11.979 1.00 98.75 439 ALA A C 1
ATOM 3589 O O . ALA A 1 439 ? 4.331 17.007 -11.760 1.00 98.75 439 ALA A O 1
ATOM 3590 N N . VAL A 1 440 ? 2.926 15.764 -13.023 1.00 98.75 440 VAL A N 1
ATOM 3591 C CA . VAL A 1 440 ? 3.900 15.261 -14.002 1.00 98.75 440 VAL A CA 1
ATOM 3592 C C . VAL A 1 440 ? 3.541 15.639 -15.439 1.00 98.75 440 VAL A C 1
ATOM 3594 O O . VAL A 1 440 ? 4.121 15.102 -16.384 1.00 98.75 440 VAL A O 1
ATOM 3597 N N . ASP A 1 441 ? 2.566 16.533 -15.625 1.00 98.62 441 ASP A N 1
ATOM 3598 C CA . ASP A 1 441 ? 2.267 17.059 -16.951 1.00 98.62 441 ASP A CA 1
ATOM 3599 C C . ASP A 1 441 ? 3.405 18.000 -17.380 1.00 98.62 441 ASP A C 1
ATOM 3601 O O . ASP A 1 441 ? 3.672 18.983 -16.690 1.00 98.62 441 ASP A O 1
ATOM 3605 N N . PRO A 1 442 ? 4.096 17.731 -18.500 1.00 98.19 442 PRO A N 1
ATOM 3606 C CA . PRO A 1 442 ? 5.304 18.464 -18.860 1.00 98.19 442 PRO A CA 1
ATOM 3607 C C . PRO A 1 442 ? 5.061 19.922 -19.278 1.00 98.19 442 PRO A C 1
ATOM 3609 O O . PRO A 1 442 ? 6.033 20.667 -19.376 1.00 98.19 442 PRO A O 1
ATOM 3612 N N . ASP A 1 443 ? 3.812 20.332 -19.529 1.00 97.88 443 ASP A N 1
ATOM 3613 C CA . ASP A 1 443 ? 3.499 21.677 -20.035 1.00 97.88 443 ASP A CA 1
ATOM 3614 C C . ASP A 1 443 ? 2.733 22.543 -19.019 1.00 97.88 443 ASP A C 1
ATOM 3616 O O . ASP A 1 443 ? 2.267 23.634 -19.360 1.00 97.88 443 ASP A O 1
ATOM 3620 N N . MET A 1 444 ? 2.575 22.082 -17.774 1.00 96.94 444 MET A N 1
ATOM 3621 C CA . MET A 1 444 ? 1.851 22.823 -16.742 1.00 96.94 444 MET A CA 1
ATOM 3622 C C . MET A 1 444 ? 2.568 22.789 -15.397 1.00 96.94 444 MET A C 1
ATOM 3624 O O . MET A 1 444 ? 3.185 21.804 -15.011 1.00 96.94 444 MET A O 1
ATOM 3628 N N . ASN A 1 445 ? 2.399 23.862 -14.628 1.00 98.19 445 ASN A N 1
ATOM 3629 C CA . ASN A 1 445 ? 2.653 23.793 -13.196 1.00 98.19 445 ASN A CA 1
ATOM 3630 C C . ASN A 1 445 ? 1.518 23.008 -12.531 1.00 98.19 445 ASN A C 1
ATOM 3632 O O . ASN A 1 445 ? 0.346 23.234 -12.846 1.00 98.19 445 ASN A O 1
ATOM 3636 N N . TYR A 1 446 ? 1.859 22.143 -11.578 1.00 98.62 446 TYR A N 1
ATOM 3637 C CA . TYR A 1 446 ? 0.862 21.435 -10.779 1.00 98.62 446 TYR A CA 1
ATOM 3638 C C . TYR A 1 446 ? -0.071 22.412 -10.044 1.00 98.62 446 TYR A C 1
ATOM 3640 O O . TYR A 1 446 ? 0.344 23.492 -9.608 1.00 98.62 446 TYR A O 1
ATOM 3648 N N . TYR A 1 447 ? -1.344 22.044 -9.899 1.00 98.81 447 TYR A N 1
ATOM 3649 C CA . TYR A 1 447 ? -2.340 22.899 -9.259 1.00 98.81 447 TYR A CA 1
ATOM 3650 C C . TYR A 1 447 ? -2.042 23.140 -7.767 1.00 98.81 447 TYR A C 1
ATOM 3652 O O . TYR A 1 447 ? -2.019 22.200 -6.967 1.00 98.81 447 TYR A O 1
ATOM 3660 N N . GLN A 1 448 ? -1.880 24.414 -7.395 1.00 98.69 448 GLN A N 1
ATOM 3661 C CA . GLN A 1 448 ? -1.784 24.897 -6.012 1.00 98.69 448 GLN A CA 1
ATOM 3662 C C . GLN A 1 448 ? -2.907 25.903 -5.744 1.00 98.69 448 GLN A C 1
ATOM 3664 O O . GLN A 1 448 ? -2.780 27.092 -6.041 1.00 98.69 448 GLN A O 1
ATOM 3669 N N . GLY A 1 449 ? -4.031 25.411 -5.233 1.00 98.31 449 GLY A N 1
ATOM 3670 C CA . GLY A 1 449 ? -5.279 26.156 -5.143 1.00 98.31 449 GLY A CA 1
ATOM 3671 C C . GLY A 1 449 ? -6.293 25.496 -4.212 1.00 98.31 449 GLY A C 1
ATOM 3672 O O . GLY A 1 449 ? -6.012 24.492 -3.557 1.00 98.31 449 GLY A O 1
ATOM 3673 N N . ALA A 1 450 ? -7.496 26.059 -4.171 1.00 98.56 450 ALA A N 1
ATOM 3674 C CA . ALA A 1 450 ? -8.605 25.508 -3.409 1.00 98.56 450 ALA A CA 1
ATOM 3675 C C . ALA A 1 450 ? -9.451 24.546 -4.249 1.00 98.56 450 ALA A C 1
ATOM 3677 O O . ALA A 1 450 ? -9.704 24.780 -5.427 1.00 98.56 450 ALA A O 1
ATOM 3678 N N . GLY A 1 451 ? -9.948 23.489 -3.624 1.00 98.75 451 GLY A N 1
ATOM 3679 C CA . GLY A 1 451 ? -10.922 22.583 -4.211 1.00 98.75 451 GLY A CA 1
ATOM 3680 C C . GLY A 1 451 ? -11.939 22.141 -3.173 1.00 98.75 451 GLY A C 1
ATOM 3681 O O . GLY A 1 451 ? -11.650 22.103 -1.974 1.00 98.75 451 GLY A O 1
ATOM 3682 N N . TRP A 1 452 ? -13.135 21.808 -3.638 1.00 98.88 452 TRP A N 1
ATOM 3683 C CA . TRP A 1 452 ? -14.257 21.465 -2.775 1.00 98.88 452 TRP A CA 1
ATOM 3684 C C . TRP A 1 452 ? -14.762 20.059 -3.060 1.00 98.88 452 TRP A C 1
ATOM 3686 O O . TRP A 1 452 ? -14.831 19.632 -4.210 1.00 98.88 452 TRP A O 1
ATOM 3696 N N . TYR A 1 453 ? -15.148 19.369 -1.996 1.00 98.88 453 TYR A N 1
ATOM 3697 C CA . TYR A 1 453 ? -15.778 18.061 -2.003 1.00 98.88 453 TYR A CA 1
ATOM 3698 C C . TYR A 1 453 ? -17.153 18.164 -1.354 1.00 98.88 453 TYR A C 1
ATOM 3700 O O . TYR A 1 453 ? -17.309 18.882 -0.362 1.00 98.88 453 TYR A O 1
ATOM 3708 N N . ARG A 1 454 ? -18.140 17.428 -1.862 1.00 98.38 454 ARG A N 1
ATOM 3709 C CA . ARG A 1 454 ? -19.447 17.297 -1.206 1.00 98.38 454 ARG A CA 1
ATOM 3710 C C . ARG A 1 454 ? -20.001 15.880 -1.296 1.00 98.38 454 ARG A C 1
ATOM 3712 O O . ARG A 1 454 ? -19.763 15.178 -2.278 1.00 98.38 454 ARG A O 1
ATOM 3719 N N . ILE A 1 455 ? -20.752 15.496 -0.270 1.00 97.94 455 ILE A N 1
ATOM 3720 C CA . ILE A 1 455 ? -21.475 14.225 -0.166 1.00 97.94 455 ILE A CA 1
ATOM 3721 C C . ILE A 1 455 ? -22.726 14.415 0.704 1.00 97.94 455 ILE A C 1
ATOM 3723 O O . ILE A 1 455 ? -22.769 15.303 1.557 1.00 97.94 455 ILE A O 1
ATOM 3727 N N . ALA A 1 456 ? -23.743 13.576 0.513 1.00 96.69 456 ALA A N 1
ATOM 3728 C CA . ALA A 1 456 ? -24.908 13.504 1.393 1.00 96.69 456 ALA A CA 1
ATOM 3729 C C . ALA A 1 456 ? -25.003 12.106 2.016 1.00 96.69 456 ALA A C 1
ATOM 3731 O O . ALA A 1 456 ? -25.103 11.116 1.289 1.00 96.69 456 ALA A O 1
ATOM 3732 N N . LEU A 1 457 ? -24.976 12.026 3.349 1.00 94.12 457 LEU A N 1
ATOM 3733 C CA . LEU A 1 457 ? -24.917 10.759 4.083 1.00 94.12 457 LEU A CA 1
ATOM 3734 C C . LEU A 1 457 ? -26.144 10.526 4.957 1.00 94.12 457 LEU A C 1
ATOM 3736 O O . LEU A 1 457 ? -26.644 11.438 5.615 1.00 94.12 457 LEU A O 1
ATOM 3740 N N . ASP A 1 458 ? -26.570 9.271 5.021 1.00 90.44 458 ASP A N 1
ATOM 3741 C CA . ASP A 1 458 ? -27.452 8.795 6.078 1.00 90.44 458 ASP A CA 1
ATOM 3742 C C . ASP A 1 458 ? -26.628 8.669 7.369 1.00 90.44 458 ASP A C 1
ATOM 3744 O O . ASP A 1 458 ? -25.591 8.005 7.398 1.00 90.44 458 ASP A O 1
ATOM 3748 N N . ILE A 1 459 ? -27.050 9.370 8.426 1.00 88.44 459 ILE A N 1
ATOM 3749 C CA . ILE A 1 459 ? -26.376 9.346 9.727 1.00 88.44 459 ILE A CA 1
ATOM 3750 C C . ILE A 1 459 ? -27.291 8.679 10.750 1.00 88.44 459 ILE A C 1
ATOM 3752 O O . ILE A 1 459 ? -28.198 9.322 11.297 1.00 88.44 459 ILE A O 1
ATOM 3756 N N . ASP A 1 460 ? -26.978 7.413 11.027 1.00 81.88 460 ASP A N 1
ATOM 3757 C CA . ASP A 1 460 ? -27.700 6.532 11.944 1.00 81.88 460 ASP A CA 1
ATOM 3758 C C . ASP A 1 460 ? -26.765 6.084 13.071 1.00 81.88 460 ASP A C 1
ATOM 3760 O O . ASP A 1 460 ? -26.182 5.001 13.048 1.00 81.88 460 ASP A O 1
ATOM 3764 N N . ASN A 1 461 ? -26.578 6.962 14.061 1.00 79.38 461 ASN A N 1
ATOM 3765 C CA . ASN A 1 461 ? -25.709 6.672 15.196 1.00 79.38 461 ASN A CA 1
ATOM 3766 C C . ASN A 1 461 ? -26.323 5.554 16.066 1.00 79.38 461 ASN A C 1
ATOM 3768 O O . ASN A 1 461 ? -27.391 5.772 16.643 1.00 79.38 461 ASN A O 1
ATOM 3772 N N . PRO A 1 462 ? -25.670 4.381 16.204 1.00 74.25 462 PRO A N 1
ATOM 3773 C CA . PRO A 1 462 ? -26.205 3.270 16.989 1.00 74.25 462 PRO A CA 1
ATOM 3774 C C . PRO A 1 462 ? -26.106 3.503 18.503 1.00 74.25 462 PRO A C 1
ATOM 3776 O O . PRO A 1 462 ? -26.665 2.730 19.282 1.00 74.25 462 PRO A O 1
ATOM 3779 N N . TYR A 1 463 ? -25.381 4.536 18.937 1.00 75.50 463 TYR A N 1
ATOM 3780 C CA . TYR A 1 463 ? -25.150 4.824 20.343 1.00 75.50 463 TYR A CA 1
ATOM 3781 C C . TYR A 1 463 ? -26.120 5.896 20.851 1.00 75.50 463 TYR A C 1
ATOM 3783 O O . TYR A 1 463 ? -26.128 7.013 20.322 1.00 75.50 463 TYR A O 1
ATOM 3791 N N . PRO A 1 464 ? -26.901 5.614 21.911 1.00 73.81 464 PRO A N 1
ATOM 3792 C CA . PRO A 1 464 ? -27.680 6.641 22.592 1.00 73.81 464 PRO A CA 1
ATOM 3793 C C . PRO A 1 464 ? -26.769 7.787 23.047 1.00 73.81 464 PRO A C 1
ATOM 3795 O O . PRO A 1 464 ? -25.757 7.543 23.702 1.00 73.81 464 PRO A O 1
ATOM 3798 N N . ASN A 1 465 ? -27.111 9.027 22.681 1.00 81.88 465 ASN A N 1
ATOM 3799 C CA . ASN A 1 465 ? -26.290 10.226 22.928 1.00 81.88 465 ASN A CA 1
ATOM 3800 C C . ASN A 1 465 ? -24.839 10.121 22.408 1.00 81.88 465 ASN A C 1
ATOM 3802 O O . ASN A 1 465 ? -23.940 10.809 22.896 1.00 81.88 465 ASN A O 1
ATOM 3806 N N . GLY A 1 466 ? -24.595 9.236 21.440 1.00 87.06 466 GLY A N 1
ATOM 3807 C CA . GLY A 1 466 ? -23.286 9.042 20.842 1.00 87.06 466 GLY A CA 1
ATOM 3808 C C . GLY A 1 466 ? -22.814 10.244 20.035 1.00 87.06 466 GLY A C 1
ATOM 3809 O O . GLY A 1 466 ? -23.578 11.146 19.693 1.00 87.06 466 GLY A O 1
ATOM 3810 N N . ARG A 1 467 ? -21.535 10.212 19.674 1.00 91.00 467 ARG A N 1
ATOM 3811 C CA . ARG A 1 467 ? -20.881 11.203 18.825 1.00 91.00 467 ARG A CA 1
ATOM 3812 C C . ARG A 1 467 ? -20.698 10.661 17.412 1.00 91.00 467 ARG A C 1
ATOM 3814 O O . ARG A 1 467 ? -20.491 9.461 17.213 1.00 91.00 467 ARG A O 1
ATOM 3821 N N . VAL A 1 468 ? -20.782 11.559 16.443 1.00 95.31 468 VAL A N 1
ATOM 3822 C CA . VAL A 1 468 ? -20.548 11.316 15.021 1.00 95.31 468 VAL A CA 1
ATOM 3823 C C . VAL A 1 468 ? -19.291 12.078 14.631 1.00 95.31 468 VAL A C 1
ATOM 3825 O O . VAL A 1 468 ? -19.273 13.309 14.639 1.00 95.31 468 VAL A O 1
ATOM 3828 N N . ILE A 1 469 ? -18.232 11.344 14.315 1.00 96.19 469 ILE A N 1
ATOM 3829 C CA . ILE A 1 469 ? -16.904 11.895 14.069 1.00 96.19 469 ILE A CA 1
ATOM 3830 C C . ILE A 1 469 ? -16.506 11.631 12.618 1.00 96.19 469 ILE A C 1
ATOM 3832 O O . ILE A 1 469 ? -16.610 10.503 12.140 1.00 96.19 469 ILE A O 1
ATOM 3836 N N . LEU A 1 470 ? -16.010 12.657 11.931 1.00 98.06 470 LEU A N 1
ATOM 3837 C CA . LEU A 1 470 ? -15.223 12.485 10.714 1.00 98.06 470 LEU A CA 1
ATOM 3838 C C . LEU A 1 470 ? -13.748 12.406 11.105 1.00 98.06 470 LEU A C 1
ATOM 3840 O O . LEU A 1 470 ? -13.201 13.366 11.649 1.00 98.06 470 LEU A O 1
ATOM 3844 N N . GLU A 1 471 ? -13.105 11.269 10.859 1.00 97.44 471 GLU A N 1
ATOM 3845 C CA . GLU A 1 471 ? -11.665 11.094 11.056 1.00 97.44 471 GLU A CA 1
ATOM 3846 C C . GLU A 1 471 ? -10.935 11.217 9.721 1.00 97.44 471 GLU A C 1
ATOM 3848 O O . GLU A 1 471 ? -11.205 10.467 8.782 1.00 97.44 471 GLU A O 1
ATOM 3853 N N . PHE A 1 472 ? -9.977 12.131 9.661 1.00 98.62 472 PHE A N 1
ATOM 3854 C CA . PHE A 1 472 ? -9.103 12.351 8.522 1.00 98.62 472 PHE A CA 1
ATOM 3855 C C . PHE A 1 472 ? -7.752 11.716 8.823 1.00 98.62 472 PHE A C 1
ATOM 3857 O O . PHE A 1 472 ? -7.087 12.110 9.779 1.00 98.62 472 PHE A O 1
ATOM 3864 N N . GLU A 1 473 ? -7.326 10.753 8.010 1.00 98.06 473 GLU A N 1
ATOM 3865 C CA . GLU A 1 473 ? -5.974 10.182 8.127 1.00 98.06 473 GLU A CA 1
ATOM 3866 C C . GLU A 1 473 ? -4.891 11.125 7.569 1.00 98.06 473 GLU A C 1
ATOM 3868 O O . GLU A 1 473 ? -3.708 10.964 7.865 1.00 98.06 473 GLU A O 1
ATOM 3873 N N . GLY A 1 474 ? -5.299 12.100 6.753 1.00 98.19 474 GLY A N 1
ATOM 3874 C CA . GLY A 1 474 ? -4.465 13.150 6.168 1.00 98.19 474 GLY A CA 1
ATOM 3875 C C . GLY A 1 474 ? -5.192 13.839 5.009 1.00 98.19 474 GLY A C 1
ATOM 3876 O O . GLY A 1 474 ? -5.819 13.176 4.180 1.00 98.19 474 GLY A O 1
ATOM 3877 N N . ALA A 1 475 ? -5.143 15.170 4.963 1.00 98.81 475 ALA A N 1
ATOM 3878 C CA . ALA A 1 475 ? -5.783 15.973 3.921 1.00 98.81 475 ALA A CA 1
ATOM 3879 C C . ALA A 1 475 ? -5.007 17.272 3.704 1.00 98.81 475 ALA A C 1
ATOM 3881 O O . ALA A 1 475 ? -4.780 18.029 4.651 1.00 98.81 475 ALA A O 1
ATOM 3882 N N . GLY A 1 476 ? -4.597 17.527 2.464 1.00 97.81 476 GLY A N 1
ATOM 3883 C CA . GLY A 1 476 ? -3.640 18.585 2.167 1.00 97.81 476 GLY A CA 1
ATOM 3884 C C . GLY A 1 476 ? -4.264 19.863 1.618 1.00 97.81 476 GLY A C 1
ATOM 3885 O O . GLY A 1 476 ? -5.160 19.802 0.776 1.00 97.81 476 GLY A O 1
ATOM 3886 N N . GLN A 1 477 ? -3.781 21.046 2.002 1.00 97.00 477 GLN A N 1
ATOM 3887 C CA . GLN A 1 477 ? -2.866 21.341 3.127 1.00 97.00 477 GLN A CA 1
ATOM 3888 C C . GLN A 1 477 ? -3.583 22.094 4.254 1.00 97.00 477 GLN A C 1
ATOM 3890 O O . GLN A 1 477 ? -3.261 21.914 5.431 1.00 97.00 477 GLN A O 1
ATOM 3895 N N . LYS A 1 478 ? -4.574 22.914 3.902 1.00 98.81 478 LYS A N 1
ATOM 3896 C CA . LYS A 1 478 ? -5.571 23.483 4.810 1.00 98.81 478 LYS A CA 1
ATOM 3897 C C . LYS A 1 478 ? -6.916 22.858 4.476 1.00 98.81 478 LYS A C 1
ATOM 3899 O O . LYS A 1 478 ? -7.263 22.770 3.300 1.00 98.81 478 LYS A O 1
ATOM 3904 N N . THR A 1 479 ? -7.661 22.439 5.490 1.00 98.88 479 THR A N 1
ATOM 3905 C CA . THR A 1 479 ? -8.953 21.778 5.291 1.00 98.88 479 THR A CA 1
ATOM 3906 C C . THR A 1 479 ? -10.013 22.404 6.176 1.00 98.88 479 THR A C 1
ATOM 3908 O O . THR A 1 479 ? -9.791 22.541 7.373 1.00 98.88 479 THR A O 1
ATOM 3911 N N . ASP A 1 480 ? -11.166 22.738 5.605 1.00 98.88 480 ASP A N 1
ATOM 3912 C CA . ASP A 1 480 ? -12.342 23.226 6.323 1.00 98.88 480 ASP A CA 1
ATOM 3913 C C . ASP A 1 480 ? -13.522 22.279 6.100 1.00 98.88 480 ASP A C 1
ATOM 3915 O O . ASP A 1 480 ? -13.792 21.876 4.969 1.00 98.88 480 ASP A O 1
ATOM 3919 N N . VAL A 1 481 ? -14.240 21.946 7.173 1.00 98.88 481 VAL A N 1
ATOM 3920 C CA . VAL A 1 481 ? -15.380 21.018 7.146 1.00 98.88 481 VAL A CA 1
ATOM 3921 C C . VAL A 1 481 ? -16.651 21.771 7.484 1.00 98.88 481 VAL A C 1
ATOM 3923 O O . VAL A 1 481 ? -16.687 22.536 8.454 1.00 98.88 481 VAL A O 1
ATOM 3926 N N . TYR A 1 482 ? -17.702 21.512 6.715 1.00 98.81 482 TYR A N 1
ATOM 3927 C CA . TYR A 1 482 ? -19.015 22.104 6.898 1.00 98.81 482 TYR A CA 1
ATOM 3928 C C . TYR A 1 482 ? -20.099 21.030 6.919 1.00 98.81 482 TYR A C 1
ATOM 3930 O O . TYR A 1 482 ? -20.047 20.059 6.160 1.00 98.81 482 TYR A O 1
ATOM 3938 N N . ILE A 1 483 ? -21.113 21.257 7.750 1.00 98.56 483 ILE A N 1
ATOM 3939 C CA . ILE A 1 483 ? -22.406 20.583 7.653 1.00 98.56 483 ILE A CA 1
ATOM 3940 C C . ILE A 1 483 ? -23.388 21.589 7.079 1.00 98.56 483 ILE A C 1
ATOM 3942 O O . ILE A 1 483 ? -23.662 22.623 7.693 1.00 98.56 483 ILE A O 1
ATOM 3946 N N . TYR A 1 484 ? -23.871 21.311 5.869 1.00 97.88 484 TYR A N 1
ATOM 3947 C CA . TYR A 1 484 ? -24.574 22.295 5.053 1.00 97.88 484 TYR A CA 1
ATOM 3948 C C . TYR A 1 484 ? -23.754 23.603 4.989 1.00 97.88 484 TYR A C 1
ATOM 3950 O O . TYR A 1 484 ? -22.626 23.588 4.508 1.00 97.88 484 TYR A O 1
ATOM 3958 N N . THR A 1 485 ? -24.249 24.729 5.505 1.00 97.50 485 THR A N 1
ATOM 3959 C CA . THR A 1 485 ? -23.522 26.011 5.503 1.00 97.50 485 THR A CA 1
ATOM 3960 C C . THR A 1 485 ? -22.736 26.300 6.786 1.00 97.50 485 THR A C 1
ATOM 3962 O O . THR A 1 485 ? -22.038 27.312 6.848 1.00 97.50 485 THR A O 1
ATOM 3965 N N . ALA A 1 486 ? -22.840 25.460 7.819 1.00 97.88 486 ALA A N 1
ATOM 3966 C CA . ALA A 1 486 ? -22.183 25.679 9.106 1.00 97.88 486 ALA A CA 1
ATOM 3967 C C . ALA A 1 486 ? -20.774 25.073 9.108 1.00 97.88 486 ALA A C 1
ATOM 3969 O O . ALA A 1 486 ? -20.623 23.864 8.943 1.00 97.88 486 ALA A O 1
ATOM 3970 N N . LYS A 1 487 ? -19.740 25.898 9.313 1.00 98.44 487 LYS A N 1
ATOM 3971 C CA . LYS A 1 487 ? -18.356 25.426 9.482 1.00 98.44 487 LYS A CA 1
ATOM 3972 C C . LYS A 1 487 ? -18.200 24.782 10.858 1.00 98.44 487 LYS A C 1
ATOM 3974 O O . LYS A 1 487 ? -18.461 25.438 11.862 1.00 98.44 487 LYS A O 1
ATOM 3979 N N . VAL A 1 488 ? -17.748 23.532 10.902 1.00 98.12 488 VAL A N 1
ATOM 3980 C CA . VAL A 1 488 ? -17.653 22.735 12.141 1.00 98.12 488 VAL A CA 1
ATOM 3981 C C . VAL A 1 488 ? -16.218 22.451 12.571 1.00 98.12 488 VAL A C 1
ATOM 3983 O O . VAL A 1 488 ? -15.961 22.269 13.757 1.00 98.12 488 VAL A O 1
ATOM 3986 N N . ALA A 1 489 ? -15.273 22.431 11.630 1.00 98.38 489 ALA A N 1
ATOM 3987 C CA . ALA A 1 489 ? -13.864 22.199 11.924 1.00 98.38 489 ALA A CA 1
ATOM 3988 C C . ALA A 1 489 ? -12.951 22.827 10.865 1.00 98.38 489 ALA A C 1
ATOM 3990 O O . ALA A 1 489 ? -13.375 23.107 9.740 1.00 98.38 489 ALA A O 1
ATOM 3991 N N . SER A 1 490 ? -11.686 23.019 11.238 1.00 98.50 490 SER A N 1
ATOM 3992 C CA . SER A 1 490 ? -10.607 23.423 10.338 1.00 98.50 490 SER A CA 1
ATOM 3993 C C . SER A 1 490 ? -9.280 22.812 10.773 1.00 98.50 490 SER A C 1
ATOM 3995 O O . SER A 1 490 ? -9.027 22.716 11.974 1.00 98.50 490 SER A O 1
ATOM 3997 N N . HIS A 1 491 ? -8.413 22.488 9.819 1.00 98.69 491 HIS A N 1
ATOM 3998 C CA . HIS A 1 491 ? -7.072 21.958 10.064 1.00 98.69 491 HIS A CA 1
ATOM 3999 C C . HIS A 1 491 ? -6.027 22.601 9.148 1.00 98.69 491 HIS A C 1
ATOM 4001 O O . HIS A 1 491 ? -6.329 23.010 8.027 1.00 98.69 491 HIS A O 1
ATOM 4007 N N . THR A 1 492 ? -4.784 22.699 9.623 1.00 98.25 492 THR A N 1
ATOM 4008 C CA . THR A 1 492 ? -3.616 23.130 8.835 1.00 98.25 492 THR A CA 1
ATOM 4009 C C . THR A 1 492 ? -2.460 22.177 9.112 1.00 98.25 492 THR A C 1
ATOM 4011 O O . THR A 1 492 ? -1.946 22.139 10.234 1.00 98.25 492 THR A O 1
ATOM 4014 N N . GLY A 1 493 ? -2.060 21.438 8.079 1.00 97.44 493 GLY A N 1
ATOM 4015 C CA . GLY A 1 493 ? -1.128 20.314 8.149 1.00 97.44 493 GLY A CA 1
ATOM 4016 C C . GLY A 1 493 ? -1.628 19.181 7.255 1.00 97.44 493 GLY A C 1
ATOM 4017 O O . GLY A 1 493 ? -2.701 18.639 7.486 1.00 97.44 493 GLY A O 1
ATOM 4018 N N . GLY A 1 494 ? -0.884 18.840 6.202 1.00 98.25 494 GLY A N 1
ATOM 4019 C CA . GLY A 1 494 ? -1.337 17.839 5.233 1.00 98.25 494 GLY A CA 1
ATOM 4020 C C . GLY A 1 494 ? -1.164 16.380 5.664 1.00 98.25 494 GLY A C 1
ATOM 4021 O O . GLY A 1 494 ? -1.614 15.478 4.960 1.00 98.25 494 GLY A O 1
ATOM 4022 N N . TYR A 1 495 ? -0.473 16.119 6.767 1.00 98.69 495 TYR A N 1
ATOM 4023 C CA . TYR A 1 495 ? 0.199 14.830 6.965 1.00 98.69 495 TYR A CA 1
ATOM 4024 C C . TYR A 1 495 ? -0.137 14.150 8.291 1.00 98.69 495 TYR A C 1
ATOM 4026 O O . TYR A 1 495 ? 0.070 12.946 8.423 1.00 98.69 495 TYR A O 1
ATOM 4034 N N . ASP A 1 496 ? -0.657 14.901 9.256 1.00 98.00 496 ASP A N 1
ATOM 4035 C CA . ASP A 1 496 ? -1.110 14.405 10.546 1.00 98.00 496 ASP A CA 1
ATOM 4036 C C . ASP A 1 496 ? -2.595 14.031 10.516 1.00 98.00 496 ASP A C 1
ATOM 4038 O O . ASP A 1 496 ? -3.402 14.655 9.819 1.00 98.00 496 ASP A O 1
ATOM 4042 N N . GLY A 1 497 ? -2.966 13.002 11.281 1.00 96.50 497 GLY A N 1
ATOM 4043 C CA . GLY A 1 497 ? -4.363 12.618 11.446 1.00 96.50 497 GLY A CA 1
ATOM 4044 C C . GLY A 1 497 ? -5.116 13.619 12.326 1.00 96.50 497 GLY A C 1
ATOM 4045 O O . GLY A 1 497 ? -4.558 14.171 13.275 1.00 96.50 497 GLY A O 1
ATOM 4046 N N . TRP A 1 498 ? -6.398 13.851 12.055 1.00 97.81 498 TRP A N 1
ATOM 4047 C CA . TRP A 1 498 ? -7.236 14.743 12.866 1.00 97.81 498 TRP A CA 1
ATOM 4048 C C . TRP A 1 498 ? -8.718 14.373 12.766 1.00 97.81 498 TRP A C 1
ATOM 4050 O O . TRP A 1 498 ? -9.123 13.531 11.964 1.00 97.81 498 TRP A O 1
ATOM 4060 N N . ARG A 1 499 ? -9.546 14.951 13.640 1.00 96.19 499 ARG A N 1
ATOM 4061 C CA . ARG A 1 499 ? -10.966 14.597 13.771 1.00 96.19 499 ARG A CA 1
ATOM 4062 C C . ARG A 1 499 ? -11.846 15.843 13.781 1.00 96.19 499 ARG A C 1
ATOM 4064 O O . ARG A 1 499 ? -11.479 16.845 14.390 1.00 96.19 499 ARG A O 1
ATOM 4071 N N . ALA A 1 500 ? -13.023 15.749 13.173 1.00 97.69 500 ALA A N 1
ATOM 4072 C CA . ALA A 1 500 ? -14.100 16.727 13.279 1.00 97.69 500 ALA A CA 1
ATOM 4073 C C . ALA A 1 500 ? -15.326 16.061 13.916 1.00 97.69 500 ALA A C 1
ATOM 4075 O O . ALA A 1 500 ? -15.886 15.125 13.347 1.00 97.69 500 ALA A O 1
ATOM 4076 N N . ASP A 1 501 ? -15.746 16.530 15.093 1.00 97.06 501 ASP A N 1
ATOM 4077 C CA . ASP A 1 501 ? -17.029 16.121 15.672 1.00 97.06 501 ASP A CA 1
ATOM 4078 C C . ASP A 1 501 ? -18.152 16.916 14.995 1.00 97.06 501 ASP A C 1
ATOM 4080 O O . ASP A 1 501 ? -18.214 18.140 15.109 1.00 97.06 501 ASP A O 1
ATOM 4084 N N . ILE A 1 502 ? -19.023 16.212 14.271 1.00 97.81 502 ILE A N 1
ATOM 4085 C CA . ILE A 1 502 ? -20.124 16.806 13.505 1.00 97.81 502 ILE A CA 1
ATOM 4086 C C . ILE A 1 502 ? -21.487 16.614 14.177 1.00 97.81 502 ILE A C 1
ATOM 4088 O O . ILE A 1 502 ? -22.506 16.964 13.587 1.00 97.81 502 ILE A O 1
ATOM 4092 N N . THR A 1 503 ? -21.521 16.049 15.389 1.00 96.50 503 THR A N 1
ATOM 4093 C CA . THR A 1 503 ? -22.744 15.577 16.060 1.00 96.50 503 THR A CA 1
ATOM 4094 C C . THR A 1 503 ? -23.812 16.659 16.151 1.00 96.50 503 THR A C 1
ATOM 4096 O O . THR A 1 503 ? -24.933 16.450 15.690 1.00 96.50 503 THR A O 1
ATOM 4099 N N . GLU A 1 504 ? -23.459 17.821 16.707 1.00 96.31 504 GLU A N 1
ATOM 4100 C CA . GLU A 1 504 ? -24.430 18.892 16.960 1.00 96.31 504 GLU A CA 1
ATOM 4101 C C . GLU A 1 504 ? -24.923 19.511 15.651 1.00 96.31 504 GLU A C 1
ATOM 4103 O O . GLU A 1 504 ? -26.123 19.589 15.411 1.00 96.31 504 GLU A O 1
ATOM 4108 N N . ALA A 1 505 ? -24.005 19.854 14.746 1.00 97.62 505 ALA A N 1
ATOM 4109 C CA . ALA A 1 505 ? -24.359 20.462 13.467 1.00 97.62 505 ALA A CA 1
ATOM 4110 C C . ALA A 1 505 ? -25.184 19.517 12.573 1.00 97.62 505 ALA A C 1
ATOM 4112 O O . ALA A 1 505 ? -26.092 19.961 11.869 1.00 97.62 505 ALA A O 1
ATOM 4113 N N . ALA A 1 506 ? -24.911 18.208 12.612 1.00 97.12 506 ALA A N 1
ATOM 4114 C CA . ALA A 1 506 ? -25.724 17.208 11.927 1.00 97.12 506 ALA A CA 1
ATOM 4115 C C . ALA A 1 506 ? -27.132 17.116 12.534 1.00 97.12 506 ALA A C 1
ATOM 4117 O O . ALA A 1 506 ? -28.109 17.070 11.787 1.00 97.12 506 ALA A O 1
ATOM 4118 N N . ALA A 1 507 ? -27.252 17.126 13.866 1.00 95.44 507 ALA A N 1
ATOM 4119 C CA . ALA A 1 507 ? -28.541 17.103 14.553 1.00 95.44 507 ALA A CA 1
ATOM 4120 C C . ALA A 1 507 ? -29.372 18.367 14.276 1.00 95.44 507 ALA A C 1
ATOM 4122 O O . ALA A 1 507 ? -30.567 18.257 13.997 1.00 95.44 507 ALA A O 1
ATOM 4123 N N . GLU A 1 508 ? -28.746 19.545 14.298 1.00 97.25 508 GLU A N 1
ATOM 4124 C CA . GLU A 1 508 ? -29.377 20.822 13.947 1.00 97.25 508 GLU A CA 1
ATOM 4125 C C . GLU A 1 508 ? -29.851 20.824 12.490 1.00 97.25 508 GLU A C 1
ATOM 4127 O O . GLU A 1 508 ? -31.013 21.130 12.215 1.00 97.25 508 GLU A O 1
ATOM 4132 N N . PHE A 1 509 ? -29.000 20.403 11.547 1.00 97.69 509 PHE A N 1
ATOM 4133 C CA . PHE A 1 509 ? -29.372 20.342 10.134 1.00 97.69 509 PHE A CA 1
ATOM 4134 C C . PHE A 1 509 ? -30.531 19.369 9.880 1.00 97.69 509 PHE A C 1
ATOM 4136 O O . PHE A 1 509 ? -31.459 19.712 9.142 1.00 97.69 509 PHE A O 1
ATOM 4143 N N . LYS A 1 510 ? -30.541 18.202 10.544 1.00 95.88 510 LYS A N 1
ATOM 4144 C CA . LYS A 1 510 ? -31.595 17.174 10.412 1.00 95.88 510 LYS A CA 1
ATOM 4145 C C . LYS A 1 510 ? -32.993 17.690 10.778 1.00 95.88 510 LYS A C 1
ATOM 4147 O O . LYS A 1 510 ? -33.992 17.160 10.294 1.00 95.88 510 LYS A O 1
ATOM 4152 N N . GLN A 1 511 ? -33.081 18.732 11.608 1.00 96.44 511 GLN A N 1
ATOM 4153 C CA . GLN A 1 511 ? -34.351 19.342 12.018 1.00 96.44 511 GLN A CA 1
ATOM 4154 C C . GLN A 1 511 ? -34.915 20.339 10.991 1.00 96.44 511 GLN A C 1
ATOM 4156 O O . GLN A 1 511 ? -36.098 20.681 11.065 1.00 96.44 511 GLN A O 1
ATOM 4161 N N . THR A 1 512 ? -34.119 20.776 10.014 1.00 97.50 512 THR A N 1
ATOM 4162 C CA . THR A 1 512 ? -34.528 21.782 9.020 1.00 97.50 512 THR A CA 1
ATOM 4163 C C . THR A 1 512 ? -35.437 21.208 7.927 1.00 97.50 512 THR A C 1
ATOM 4165 O O . THR A 1 512 ? -35.337 20.031 7.572 1.00 97.50 512 THR A O 1
ATOM 4168 N N . ASP A 1 513 ? -36.299 22.052 7.344 1.00 96.88 513 ASP A N 1
ATOM 4169 C CA . ASP A 1 513 ? -37.080 21.690 6.148 1.00 96.88 513 ASP A CA 1
ATOM 4170 C C . ASP A 1 513 ? -36.163 21.369 4.962 1.00 96.88 513 ASP A C 1
ATOM 4172 O O . ASP A 1 513 ? -36.403 20.410 4.238 1.00 96.88 513 ASP A O 1
ATOM 4176 N N . VAL A 1 514 ? -35.043 22.091 4.830 1.00 96.19 514 VAL A N 1
ATOM 4177 C CA . VAL A 1 514 ? -34.043 21.859 3.775 1.00 96.19 514 VAL A CA 1
ATOM 4178 C C . VAL A 1 514 ? -33.507 20.426 3.819 1.00 96.19 514 VAL A C 1
ATOM 4180 O O . VAL A 1 514 ? -33.439 19.769 2.782 1.00 96.19 514 VAL A O 1
ATOM 4183 N N . CYS A 1 515 ? -33.165 19.895 4.997 1.00 96.44 515 CYS A N 1
ATOM 4184 C CA . CYS A 1 515 ? -32.709 18.508 5.106 1.00 96.44 515 CYS A CA 1
ATOM 4185 C C . CYS A 1 515 ? -33.801 17.511 4.684 1.00 96.44 515 CYS A C 1
ATOM 4187 O O . CYS A 1 515 ? -33.515 16.572 3.940 1.00 96.44 515 CYS A O 1
ATOM 4189 N N . ARG A 1 516 ? -35.056 17.730 5.101 1.00 95.50 516 ARG A N 1
ATOM 4190 C CA . ARG A 1 516 ? -36.182 16.849 4.749 1.00 95.50 516 ARG A CA 1
ATOM 4191 C C . ARG A 1 516 ? -36.521 16.880 3.262 1.00 95.50 516 ARG A C 1
ATOM 4193 O O . ARG A 1 516 ? -36.713 15.821 2.676 1.00 95.50 516 ARG A O 1
ATOM 4200 N N . GLU A 1 517 ? -36.599 18.067 2.675 1.00 94.88 517 GLU A N 1
ATOM 4201 C CA . GLU A 1 517 ? -37.143 18.272 1.331 1.00 94.88 517 GLU A CA 1
ATOM 4202 C C . GLU A 1 517 ? -36.071 18.211 0.240 1.00 94.88 517 GLU A C 1
ATOM 4204 O O . GLU A 1 517 ? -36.280 17.572 -0.786 1.00 94.88 517 GLU A O 1
ATOM 4209 N N . GLN A 1 518 ? -34.913 18.851 0.447 1.00 94.50 518 GLN A N 1
ATOM 4210 C CA . GLN A 1 518 ? -33.844 18.893 -0.559 1.00 94.50 518 GLN A CA 1
ATOM 4211 C C . GLN A 1 518 ? -32.923 17.668 -0.473 1.00 94.50 518 GLN A C 1
ATOM 4213 O O . GLN A 1 518 ? -32.451 17.184 -1.500 1.00 94.50 518 GLN A O 1
ATOM 4218 N N . TYR A 1 519 ? -32.656 17.171 0.738 1.00 95.00 519 TYR A N 1
ATOM 4219 C CA . TYR A 1 519 ? -31.691 16.088 0.973 1.00 95.00 519 TYR A CA 1
ATOM 4220 C C . TYR A 1 519 ? -32.337 14.762 1.391 1.00 95.00 519 TYR A C 1
ATOM 4222 O O . TYR A 1 519 ? -31.618 13.813 1.699 1.00 95.00 519 TYR A O 1
ATOM 4230 N N . ASN A 1 520 ? -33.671 14.655 1.387 1.00 95.19 520 ASN A N 1
ATOM 4231 C CA . ASN A 1 520 ? -34.410 13.444 1.770 1.00 95.19 520 ASN A CA 1
ATOM 4232 C C . ASN A 1 520 ? -33.984 12.872 3.139 1.00 95.19 520 ASN A C 1
ATOM 4234 O O . ASN A 1 520 ? -33.878 11.659 3.311 1.00 95.19 520 ASN A O 1
ATOM 4238 N N . GLY A 1 521 ? -33.694 13.745 4.107 1.00 93.56 521 GLY A N 1
ATOM 4239 C CA . GLY A 1 521 ? -33.249 13.377 5.454 1.00 93.56 521 GLY A CA 1
ATOM 4240 C C . GLY A 1 521 ? -31.748 13.096 5.600 1.00 93.56 521 GLY A C 1
ATOM 4241 O O . GLY A 1 521 ? -31.293 12.853 6.720 1.00 93.56 521 GLY A O 1
ATOM 4242 N N . LYS A 1 522 ? -30.971 13.161 4.510 1.00 97.12 522 LYS A N 1
ATOM 4243 C CA . LYS A 1 522 ? -29.511 12.991 4.529 1.00 97.12 522 LYS A CA 1
ATOM 4244 C C . LYS A 1 522 ? -28.800 14.251 5.004 1.00 97.12 522 LYS A C 1
ATOM 4246 O O . LYS A 1 522 ? -29.261 15.374 4.796 1.00 97.12 522 LYS A O 1
ATOM 4251 N N . ILE A 1 523 ? -27.631 14.064 5.603 1.00 98.00 523 ILE A N 1
ATOM 4252 C CA . ILE A 1 523 ? -26.772 15.138 6.096 1.00 98.00 523 ILE A CA 1
ATOM 4253 C C . ILE A 1 523 ? -25.790 15.542 5.000 1.00 98.00 523 ILE A C 1
ATOM 4255 O O . ILE A 1 523 ? -24.995 14.723 4.541 1.00 98.00 523 ILE A O 1
ATOM 4259 N N . SER A 1 524 ? -25.849 16.809 4.585 1.00 97.94 524 SER A N 1
ATOM 4260 C CA . SER A 1 524 ? -24.934 17.380 3.596 1.00 97.94 524 SER A CA 1
ATOM 4261 C C . SER A 1 524 ? -23.596 17.699 4.251 1.00 97.94 524 SER A C 1
ATOM 4263 O O . SER A 1 524 ? -23.527 18.574 5.114 1.00 97.94 524 SER A O 1
ATOM 4265 N N . ILE A 1 525 ? -22.532 17.041 3.807 1.00 98.56 525 ILE A N 1
ATOM 4266 C CA . ILE A 1 525 ? -21.161 17.273 4.262 1.00 98.56 525 ILE A CA 1
ATOM 4267 C C . ILE A 1 525 ? -20.387 17.918 3.121 1.00 98.56 525 ILE A C 1
ATOM 4269 O O . ILE A 1 525 ? -20.421 17.440 1.986 1.00 98.56 525 ILE A O 1
ATOM 4273 N N . ILE A 1 526 ? -19.682 19.002 3.430 1.00 98.38 526 ILE A N 1
ATOM 4274 C CA . ILE A 1 526 ? -18.855 19.730 2.473 1.00 98.38 526 ILE A CA 1
ATOM 4275 C C . ILE A 1 526 ? -17.459 19.892 3.057 1.00 98.38 526 ILE A C 1
ATOM 4277 O O . ILE A 1 526 ? -17.309 20.213 4.237 1.00 98.38 526 ILE A O 1
ATOM 4281 N N . ILE A 1 527 ? -16.438 19.704 2.227 1.00 98.88 527 ILE A N 1
ATOM 4282 C CA . ILE A 1 527 ? -15.046 19.838 2.640 1.00 98.88 527 ILE A CA 1
ATOM 4283 C C . ILE A 1 527 ? -14.292 20.689 1.623 1.00 98.88 527 ILE A C 1
ATOM 4285 O O . ILE A 1 527 ? -14.255 20.357 0.441 1.00 98.88 527 ILE A O 1
ATOM 4289 N N . ARG A 1 528 ? -13.677 21.780 2.079 1.00 98.88 528 ARG A N 1
ATOM 4290 C CA . ARG A 1 528 ? -12.747 22.592 1.283 1.00 98.88 528 ARG A CA 1
ATOM 4291 C C . ARG A 1 528 ? -11.329 22.163 1.623 1.00 98.88 528 ARG A C 1
ATOM 4293 O O . ARG A 1 528 ? -10.957 22.249 2.788 1.00 98.88 528 ARG A O 1
ATOM 4300 N N . CYS A 1 529 ? -10.540 21.770 0.632 1.00 98.88 529 CYS A N 1
ATOM 4301 C CA . CYS A 1 529 ? -9.099 21.557 0.772 1.00 98.88 529 CYS A CA 1
ATOM 4302 C C . CYS A 1 529 ? -8.340 22.616 -0.032 1.00 98.88 529 CYS A C 1
ATOM 4304 O O . CYS A 1 529 ? -8.798 23.040 -1.090 1.00 98.88 529 CYS A O 1
ATOM 4306 N N . ASP A 1 530 ? -7.184 23.044 0.461 1.00 98.75 530 ASP A N 1
ATOM 4307 C CA . ASP A 1 530 ? -6.420 24.146 -0.122 1.00 98.75 530 ASP A CA 1
ATOM 4308 C C . ASP A 1 530 ? -4.914 23.910 0.035 1.00 98.75 530 ASP A C 1
ATOM 4310 O O . ASP A 1 530 ? -4.422 23.721 1.153 1.00 98.75 530 ASP A O 1
ATOM 4314 N N . ASN A 1 531 ? -4.196 23.887 -1.090 1.00 98.62 531 ASN A N 1
ATOM 4315 C CA . ASN A 1 531 ? -2.739 23.757 -1.159 1.00 98.62 531 ASN A CA 1
ATOM 4316 C C . ASN A 1 531 ? -2.058 24.980 -1.806 1.00 98.62 531 ASN A C 1
ATOM 4318 O O . ASN A 1 531 ? -0.987 24.844 -2.403 1.00 98.62 531 ASN A O 1
ATOM 4322 N N . ILE A 1 532 ? -2.664 26.170 -1.702 1.00 98.25 532 ILE A N 1
ATOM 4323 C CA . ILE A 1 532 ? -2.040 27.438 -2.106 1.00 98.25 532 ILE A CA 1
ATOM 4324 C C . ILE A 1 532 ? -0.688 27.611 -1.402 1.00 98.25 532 ILE A C 1
ATOM 4326 O O . ILE A 1 532 ? -0.561 27.389 -0.194 1.00 98.25 532 ILE A O 1
ATOM 4330 N N . ARG A 1 533 ? 0.305 28.071 -2.172 1.00 98.38 533 ARG A N 1
ATOM 4331 C CA . ARG A 1 533 ? 1.654 28.417 -1.705 1.00 98.38 533 ARG A CA 1
ATOM 4332 C C . ARG A 1 533 ? 1.599 29.379 -0.523 1.00 98.38 533 ARG A C 1
ATOM 4334 O O . ARG A 1 533 ? 0.955 30.427 -0.601 1.00 98.38 533 ARG A O 1
ATOM 4341 N N . ASN A 1 534 ? 2.300 29.050 0.555 1.00 97.94 534 ASN A N 1
ATOM 4342 C CA . ASN A 1 534 ? 2.325 29.866 1.763 1.00 97.94 534 ASN A CA 1
ATOM 4343 C C . ASN A 1 534 ? 3.643 29.664 2.514 1.00 97.94 534 ASN A C 1
ATOM 4345 O O . ASN A 1 534 ? 3.829 28.635 3.154 1.00 97.94 534 ASN A O 1
ATOM 4349 N N . THR A 1 535 ? 4.535 30.655 2.471 1.00 97.69 535 THR A N 1
ATOM 4350 C CA . THR A 1 535 ? 5.851 30.585 3.131 1.00 97.69 535 THR A CA 1
ATOM 4351 C C . THR A 1 535 ? 5.750 30.525 4.659 1.00 97.69 535 THR A C 1
ATOM 4353 O O . THR A 1 535 ? 6.637 29.991 5.313 1.00 97.69 535 THR A O 1
ATOM 4356 N N . GLU A 1 536 ? 4.635 30.975 5.245 1.00 98.00 536 GLU A N 1
ATOM 4357 C CA . GLU A 1 536 ? 4.340 30.856 6.683 1.00 98.00 536 GLU A CA 1
ATOM 4358 C C . GLU A 1 536 ? 3.720 29.496 7.066 1.00 98.00 536 GLU A C 1
ATOM 4360 O O . GLU A 1 536 ? 3.109 29.352 8.127 1.00 98.00 536 GLU A O 1
ATOM 4365 N N . GLN A 1 537 ? 3.857 28.486 6.203 1.00 97.56 537 GLN A N 1
ATOM 4366 C CA . GLN A 1 537 ? 3.412 27.116 6.434 1.00 97.56 537 GLN A CA 1
ATOM 4367 C C . GLN A 1 537 ? 4.529 26.126 6.084 1.00 97.56 537 GLN A C 1
ATOM 4369 O O . GLN A 1 537 ? 5.256 26.313 5.114 1.00 97.56 537 GLN A O 1
ATOM 4374 N N . ILE A 1 538 ? 4.645 25.047 6.860 1.00 98.44 538 ILE A N 1
ATOM 4375 C CA . ILE A 1 538 ? 5.495 23.903 6.507 1.00 98.44 538 ILE A CA 1
ATOM 4376 C C . ILE A 1 538 ? 4.713 22.843 5.714 1.00 98.44 538 ILE A C 1
ATOM 4378 O O . ILE A 1 538 ? 3.548 22.584 6.051 1.00 98.44 538 ILE A O 1
ATOM 4382 N N . PRO A 1 539 ? 5.335 22.172 4.722 1.00 98.62 539 PRO A N 1
ATOM 4383 C CA . PRO A 1 539 ? 6.709 22.364 4.229 1.00 98.62 539 PRO A CA 1
ATOM 4384 C C . PRO A 1 539 ? 6.881 23.581 3.309 1.00 98.62 539 PRO A C 1
ATOM 4386 O O . PRO A 1 539 ? 5.907 24.143 2.826 1.00 98.62 539 PRO A O 1
ATOM 4389 N N . SER A 1 540 ? 8.138 23.944 3.036 1.00 98.75 540 SER A N 1
ATOM 4390 C CA . SER A 1 540 ? 8.494 24.937 2.015 1.00 98.75 540 SER A CA 1
ATOM 4391 C C . SER A 1 540 ? 8.200 24.418 0.605 1.00 98.75 540 SER A C 1
ATOM 4393 O O . SER A 1 540 ? 8.530 23.271 0.287 1.00 98.75 540 SER A O 1
ATOM 4395 N N . ASP A 1 541 ? 7.708 25.282 -0.284 1.00 98.56 541 ASP A N 1
ATOM 4396 C CA . ASP A 1 541 ? 7.623 25.013 -1.726 1.00 98.56 541 ASP A CA 1
ATOM 4397 C C . ASP A 1 541 ? 8.999 24.851 -2.407 1.00 98.56 541 ASP A C 1
ATOM 4399 O O . ASP A 1 541 ? 9.076 24.414 -3.555 1.00 98.56 541 ASP A O 1
ATOM 4403 N N . MET A 1 542 ? 10.097 25.197 -1.725 1.00 98.38 542 MET A N 1
ATOM 4404 C CA . MET A 1 542 ? 11.457 24.889 -2.178 1.00 98.38 542 MET A CA 1
ATOM 4405 C C . MET A 1 542 ? 11.811 23.409 -2.004 1.00 98.38 542 MET A C 1
ATOM 4407 O O . MET A 1 542 ? 12.922 23.010 -2.355 1.00 98.38 542 MET A O 1
ATOM 4411 N N . SER A 1 543 ? 10.934 22.593 -1.417 1.00 98.50 543 SER A N 1
ATOM 4412 C CA . SER A 1 543 ? 11.149 21.157 -1.226 1.00 98.50 543 SER A CA 1
ATOM 4413 C C . SER A 1 543 ? 11.135 20.391 -2.551 1.00 98.50 543 SER A C 1
ATOM 4415 O O . SER A 1 543 ? 10.400 20.725 -3.472 1.00 98.50 543 SER A O 1
ATOM 4417 N N . ASP A 1 544 ? 11.946 19.332 -2.659 1.00 98.50 544 ASP A N 1
ATOM 4418 C CA . ASP A 1 544 ? 12.050 18.504 -3.877 1.00 98.50 544 ASP A CA 1
ATOM 4419 C C . ASP A 1 544 ? 10.915 17.466 -3.968 1.00 98.50 544 ASP A C 1
ATOM 4421 O O . ASP A 1 544 ? 11.180 16.319 -4.306 1.00 98.50 544 ASP A O 1
ATOM 4425 N N . PHE A 1 545 ? 9.682 17.854 -3.619 1.00 98.88 545 PHE A N 1
ATOM 4426 C CA . PHE A 1 545 ? 8.447 17.063 -3.711 1.00 98.88 545 PHE A CA 1
ATOM 4427 C C . PHE A 1 545 ? 7.219 17.989 -3.807 1.00 98.88 545 PHE A C 1
ATOM 4429 O O . PHE A 1 545 ? 7.279 19.151 -3.408 1.00 98.88 545 PHE A O 1
ATOM 4436 N N . ASN A 1 546 ? 6.096 17.498 -4.340 1.00 98.88 546 ASN A N 1
ATOM 4437 C CA . ASN A 1 546 ? 4.866 18.289 -4.473 1.00 98.88 546 ASN A CA 1
ATOM 4438 C C . ASN A 1 546 ? 4.133 18.470 -3.130 1.00 98.88 546 ASN A C 1
ATOM 4440 O O . ASN A 1 546 ? 3.925 17.506 -2.391 1.00 98.88 546 ASN A O 1
ATOM 4444 N N . LEU A 1 547 ? 3.643 19.683 -2.856 1.00 98.75 547 LEU A N 1
ATOM 4445 C CA . LEU A 1 547 ? 2.713 19.949 -1.753 1.00 98.75 547 LEU A CA 1
ATOM 4446 C C . LEU A 1 547 ? 1.288 19.641 -2.220 1.00 98.75 547 LEU A C 1
ATOM 4448 O O . LEU A 1 547 ? 0.550 20.515 -2.682 1.00 98.75 547 LEU A O 1
ATOM 4452 N N . TYR A 1 548 ? 0.923 18.364 -2.154 1.00 98.88 548 TYR A N 1
ATOM 4453 C CA . TYR A 1 548 ? -0.339 17.870 -2.696 1.00 98.88 548 TYR A CA 1
ATOM 4454 C C . TYR A 1 548 ? -1.576 18.468 -2.016 1.00 98.88 548 TYR A C 1
ATOM 4456 O O . TYR A 1 548 ? -1.575 18.743 -0.813 1.00 98.88 548 TYR A O 1
ATOM 4464 N N . GLY A 1 549 ? -2.642 18.646 -2.802 1.00 98.88 549 GLY A N 1
ATOM 4465 C CA . GLY A 1 549 ? -3.957 19.073 -2.327 1.00 98.88 549 GLY A CA 1
ATOM 4466 C C . GLY A 1 549 ? -5.011 17.966 -2.400 1.00 98.88 549 GLY A C 1
ATOM 4467 O O . GLY A 1 549 ? -4.963 17.103 -3.284 1.00 98.88 549 GLY A O 1
ATOM 4468 N N . GLY A 1 550 ? -5.980 18.007 -1.485 1.00 98.81 550 GLY A N 1
ATOM 4469 C CA . GLY A 1 550 ? -7.165 17.147 -1.501 1.00 98.81 550 GLY A CA 1
ATOM 4470 C C . GLY A 1 550 ? -7.267 16.145 -0.350 1.00 98.81 550 GLY A C 1
ATOM 4471 O O . GLY A 1 550 ? -6.465 16.145 0.583 1.00 98.81 550 GLY A O 1
ATOM 4472 N N . LEU A 1 551 ? -8.286 15.287 -0.439 1.00 98.88 551 LEU A N 1
ATOM 4473 C CA . LEU A 1 551 ? -8.584 14.211 0.511 1.00 98.88 551 LEU A CA 1
ATOM 4474 C C . LEU A 1 551 ? -7.832 12.935 0.110 1.00 98.88 551 LEU A C 1
ATOM 4476 O O . LEU A 1 551 ? -8.432 11.940 -0.298 1.00 98.88 551 LEU A O 1
ATOM 4480 N N . TYR A 1 552 ? -6.501 13.000 0.146 1.00 98.75 552 TYR A N 1
ATOM 4481 C CA . TYR A 1 552 ? -5.631 11.961 -0.415 1.00 98.75 552 TYR A CA 1
ATOM 4482 C C . TYR A 1 552 ? -5.300 10.809 0.543 1.00 98.75 552 TYR A C 1
ATOM 4484 O O . TYR A 1 552 ? -4.713 9.823 0.112 1.00 98.75 552 TYR A O 1
ATOM 4492 N N . ARG A 1 553 ? -5.695 10.878 1.816 1.00 98.75 553 ARG A N 1
ATOM 4493 C CA . ARG A 1 553 ? -5.822 9.688 2.672 1.00 98.75 553 ARG A CA 1
ATOM 4494 C C . ARG A 1 553 ? -7.285 9.467 3.031 1.00 98.75 553 ARG A C 1
ATOM 4496 O O . ARG A 1 553 ? -8.138 10.309 2.748 1.00 98.75 553 ARG A O 1
ATOM 4503 N N . TYR A 1 554 ? -7.586 8.322 3.638 1.00 98.00 554 TYR A N 1
ATOM 4504 C CA . TYR A 1 554 ? -8.964 7.965 3.947 1.00 98.00 554 TYR A CA 1
ATOM 4505 C C . TYR A 1 554 ? -9.625 8.977 4.893 1.00 98.00 554 TYR A C 1
ATOM 4507 O O . TYR A 1 554 ? -9.046 9.416 5.893 1.00 98.00 554 TYR A O 1
ATOM 4515 N N . VAL A 1 555 ? -10.880 9.294 4.576 1.00 98.44 555 VAL A N 1
ATOM 4516 C CA . VAL A 1 555 ? -11.825 9.944 5.484 1.00 98.44 555 VAL A CA 1
ATOM 4517 C C . VAL A 1 555 ? -12.758 8.867 6.007 1.00 98.44 555 VAL A C 1
ATOM 4519 O O . VAL A 1 555 ? -13.305 8.075 5.239 1.00 98.44 555 VAL A O 1
ATOM 4522 N N . ASN A 1 556 ? -12.947 8.826 7.317 1.00 94.69 556 ASN A N 1
ATOM 4523 C CA . ASN A 1 556 ? -13.748 7.808 7.967 1.00 94.69 556 ASN A CA 1
ATOM 4524 C C . ASN A 1 556 ? -14.906 8.440 8.740 1.00 94.69 556 ASN A C 1
ATOM 4526 O O . ASN A 1 556 ? -14.702 9.397 9.481 1.00 94.69 556 ASN A O 1
ATOM 4530 N N . LEU A 1 557 ? -16.100 7.864 8.623 1.00 95.19 557 LEU A N 1
ATOM 4531 C CA . LEU A 1 557 ? -17.218 8.141 9.519 1.00 95.19 557 LEU A CA 1
ATOM 4532 C C . LEU A 1 557 ? -17.132 7.185 10.705 1.00 95.19 557 LEU A C 1
ATOM 4534 O O . LEU A 1 557 ? -17.236 5.972 10.526 1.00 95.19 557 LEU A O 1
ATOM 4538 N N . ALA A 1 558 ? -16.934 7.721 11.901 1.00 89.38 558 ALA A N 1
ATOM 4539 C CA . ALA A 1 558 ? -16.873 6.955 13.133 1.00 89.38 558 ALA A CA 1
ATOM 4540 C C . ALA A 1 558 ? -18.036 7.340 14.048 1.00 89.38 558 ALA A C 1
ATOM 4542 O O . ALA A 1 558 ? -18.167 8.491 14.469 1.00 89.38 558 ALA A O 1
ATOM 4543 N N . TYR A 1 559 ? -18.859 6.353 14.395 1.00 84.62 559 TYR A N 1
ATOM 4544 C CA . TYR A 1 559 ? -19.750 6.478 15.539 1.00 84.62 559 TYR A CA 1
ATOM 4545 C C . TYR A 1 559 ? -19.012 6.031 16.785 1.00 84.62 559 TYR A C 1
ATOM 4547 O O . TYR A 1 559 ? -18.446 4.932 16.822 1.00 84.62 559 TYR A O 1
ATOM 4555 N N . VAL A 1 560 ? -19.057 6.876 17.806 1.00 85.50 560 VAL A N 1
ATOM 4556 C CA . VAL A 1 560 ? -18.556 6.558 19.139 1.00 85.50 560 VAL A CA 1
ATOM 4557 C C . VAL A 1 560 ? -19.641 6.864 20.171 1.00 85.50 560 VAL A C 1
ATOM 4559 O O . VAL A 1 560 ? -20.525 7.684 19.922 1.00 85.50 560 VAL A O 1
ATOM 4562 N N . PRO A 1 561 ? -19.619 6.216 21.336 1.00 84.69 561 PRO A N 1
ATOM 4563 C CA . PRO A 1 561 ? -20.458 6.614 22.459 1.00 84.69 561 PRO A CA 1
ATOM 4564 C C . PRO A 1 561 ? -20.127 8.028 22.943 1.00 84.69 561 PRO A C 1
ATOM 4566 O O . PRO A 1 561 ? -19.132 8.627 22.542 1.00 84.69 561 PRO A O 1
ATOM 4569 N N . GLN A 1 562 ? -20.949 8.545 23.856 1.00 85.12 562 GLN A N 1
ATOM 4570 C CA . GLN A 1 562 ? -20.762 9.865 24.463 1.00 85.12 562 GLN A CA 1
ATOM 4571 C C . GLN A 1 562 ? -19.364 10.060 25.079 1.00 85.12 562 GLN A C 1
ATOM 4573 O O . GLN A 1 562 ? -18.818 11.161 25.021 1.00 85.12 562 GLN A O 1
ATOM 4578 N N . ILE A 1 563 ? -18.794 8.994 25.652 1.00 87.56 563 ILE A N 1
ATOM 4579 C CA . ILE A 1 563 ? -17.423 8.944 26.165 1.00 87.56 563 ILE A CA 1
ATOM 4580 C C . ILE A 1 563 ? -16.719 7.756 25.515 1.00 87.56 563 ILE A C 1
ATOM 4582 O O . ILE A 1 563 ? -17.253 6.646 25.509 1.00 87.56 563 ILE A O 1
ATOM 4586 N N . SER A 1 564 ? -15.523 7.977 24.978 1.00 87.44 564 SER A N 1
ATOM 4587 C CA . SER A 1 564 ? -14.743 6.935 24.306 1.00 87.44 564 SER A CA 1
ATOM 4588 C C . SER A 1 564 ? -13.249 7.081 24.572 1.00 87.44 564 SER A C 1
ATOM 4590 O O . SER A 1 564 ? -12.776 8.112 25.048 1.00 87.44 564 SER A O 1
ATOM 4592 N N . PHE A 1 565 ? -12.473 6.056 24.225 1.00 88.81 565 PHE A N 1
ATOM 4593 C CA . PHE A 1 565 ? -11.020 6.185 24.171 1.00 88.81 565 PHE A CA 1
ATOM 4594 C C . PHE A 1 565 ? -10.619 7.075 22.987 1.00 88.81 565 PHE A C 1
ATOM 4596 O O . PHE A 1 565 ? -11.123 6.911 21.874 1.00 88.81 565 PHE A O 1
ATOM 4603 N N . GLN A 1 566 ? -9.724 8.029 23.232 1.00 87.38 566 GLN A N 1
ATOM 4604 C CA . GLN A 1 566 ? -9.070 8.820 22.194 1.00 87.38 566 GLN A CA 1
ATOM 4605 C C . GLN A 1 566 ? -7.762 8.152 21.763 1.00 87.38 566 GLN A C 1
ATOM 4607 O O . GLN A 1 566 ? -7.585 7.907 20.572 1.00 87.38 566 GLN A O 1
ATOM 4612 N N . TYR A 1 567 ? -6.904 7.818 22.735 1.00 88.56 567 TYR A N 1
ATOM 4613 C CA . TYR A 1 567 ? -5.619 7.146 22.525 1.00 88.56 567 TYR A CA 1
ATOM 4614 C C . TYR A 1 567 ? -5.364 6.105 23.615 1.00 88.56 567 TYR A C 1
ATOM 4616 O O . TYR A 1 567 ? -5.670 6.344 24.784 1.00 88.56 567 TYR A O 1
ATOM 4624 N N . ILE A 1 568 ? -4.748 4.984 23.251 1.00 93.62 568 ILE A N 1
ATOM 4625 C CA . ILE A 1 568 ? -4.080 4.072 24.188 1.00 93.62 568 ILE A CA 1
ATOM 4626 C C . ILE A 1 568 ? -2.584 4.342 24.044 1.00 93.62 568 ILE A C 1
ATOM 4628 O O . ILE A 1 568 ? -2.104 4.485 22.928 1.00 93.62 568 ILE A O 1
ATOM 4632 N N . ARG A 1 569 ? -1.834 4.437 25.140 1.00 95.50 569 ARG A N 1
ATOM 4633 C CA . ARG A 1 569 ? -0.371 4.575 25.113 1.00 95.50 569 ARG A CA 1
ATOM 4634 C C . ARG A 1 569 ? 0.228 3.363 25.806 1.00 95.50 569 ARG A C 1
ATOM 4636 O O . ARG A 1 569 ? -0.114 3.101 26.958 1.00 95.50 569 ARG A O 1
ATOM 4643 N N . ALA A 1 570 ? 1.078 2.624 25.100 1.00 96.06 570 ALA A N 1
ATOM 4644 C CA . ALA A 1 570 ? 1.695 1.393 25.584 1.00 96.06 570 ALA A CA 1
ATOM 4645 C C . ALA A 1 570 ? 3.225 1.529 25.605 1.00 96.06 570 ALA A C 1
ATOM 4647 O O . ALA A 1 570 ? 3.910 1.248 24.622 1.00 96.06 570 ALA A O 1
ATOM 4648 N N . ASP A 1 571 ? 3.768 1.933 26.752 1.00 96.31 571 ASP A N 1
ATOM 4649 C CA . ASP A 1 571 ? 5.204 2.131 26.938 1.00 96.31 571 ASP A CA 1
ATOM 4650 C C . ASP A 1 571 ? 5.870 0.810 27.336 1.00 96.31 571 ASP A C 1
ATOM 4652 O O . ASP A 1 571 ? 5.938 0.440 28.513 1.00 96.31 571 ASP A O 1
ATOM 4656 N N . ALA A 1 572 ? 6.329 0.074 26.323 1.00 97.00 572 ALA A N 1
ATOM 4657 C CA . ALA A 1 572 ? 7.002 -1.211 26.465 1.00 97.00 572 ALA A CA 1
ATOM 4658 C C . ALA A 1 572 ? 8.529 -1.043 26.467 1.00 97.00 572 ALA A C 1
ATOM 4660 O O . ALA A 1 572 ? 9.153 -0.792 25.434 1.00 97.00 572 ALA A O 1
ATOM 4661 N N . VAL A 1 573 ? 9.148 -1.229 27.631 1.00 96.75 573 VAL A N 1
ATOM 4662 C CA . VAL A 1 573 ? 10.602 -1.117 27.826 1.00 96.75 573 VAL A CA 1
ATOM 4663 C C . VAL A 1 573 ? 11.175 -2.483 28.179 1.00 96.75 573 VAL A C 1
ATOM 4665 O O . VAL A 1 573 ? 10.544 -3.256 28.895 1.00 96.75 573 VAL A O 1
ATOM 4668 N N . THR A 1 574 ? 12.375 -2.803 27.698 1.00 97.94 574 THR A N 1
ATOM 4669 C CA . THR A 1 574 ? 13.071 -4.055 28.022 1.00 97.94 574 THR A CA 1
ATOM 4670 C C . THR A 1 574 ? 14.578 -3.842 28.118 1.00 97.94 574 THR A C 1
ATOM 4672 O O . THR A 1 574 ? 15.105 -2.897 27.529 1.00 97.94 574 THR A O 1
ATOM 4675 N N . ASP A 1 575 ? 15.273 -4.691 28.880 1.00 96.38 575 ASP A N 1
ATOM 4676 C CA . ASP A 1 575 ? 16.738 -4.685 28.892 1.00 96.38 575 ASP A CA 1
ATOM 4677 C C . ASP A 1 575 ? 17.329 -5.124 27.544 1.00 96.38 575 ASP A C 1
ATOM 4679 O O . ASP A 1 575 ? 16.650 -5.720 26.709 1.00 96.38 575 ASP A O 1
ATOM 4683 N N . GLU A 1 576 ? 18.626 -4.862 27.355 1.00 95.56 576 GLU A N 1
ATOM 4684 C CA . GLU A 1 576 ? 19.369 -5.124 26.116 1.00 95.56 576 GLU A CA 1
ATOM 4685 C C . GLU A 1 576 ? 19.102 -6.513 25.510 1.00 95.56 576 GLU A C 1
ATOM 4687 O O . GLU A 1 576 ? 19.077 -6.655 24.288 1.00 95.56 576 GLU A O 1
ATOM 4692 N N . ARG A 1 577 ? 18.902 -7.543 26.344 1.00 92.81 577 ARG A N 1
ATOM 4693 C CA . ARG A 1 577 ? 18.767 -8.941 25.906 1.00 92.81 577 ARG A CA 1
ATOM 4694 C C . ARG A 1 577 ? 17.378 -9.523 26.153 1.00 92.81 577 ARG A C 1
ATOM 4696 O O . ARG A 1 577 ? 17.209 -10.730 25.984 1.00 92.81 577 ARG A O 1
ATOM 4703 N N . GLY A 1 578 ? 16.410 -8.708 26.562 1.00 95.31 578 GLY A N 1
ATOM 4704 C CA . GLY A 1 578 ? 15.040 -9.149 26.790 1.00 95.31 578 GLY A CA 1
ATOM 4705 C C . GLY A 1 578 ? 14.851 -10.090 27.971 1.00 95.31 578 GLY A C 1
ATOM 4706 O O . GLY A 1 578 ? 13.965 -10.935 27.916 1.00 95.31 578 GLY A O 1
ATOM 4707 N N . LYS A 1 579 ? 15.664 -10.011 29.032 1.00 96.62 579 LYS A N 1
ATOM 4708 C CA . LYS A 1 579 ? 15.453 -10.858 30.230 1.00 96.62 579 LYS A CA 1
ATOM 4709 C C . LYS A 1 579 ? 14.282 -10.364 31.084 1.00 96.62 579 LYS A C 1
ATOM 4711 O O . LYS A 1 579 ? 13.606 -11.144 31.757 1.00 96.62 579 LYS A O 1
ATOM 4716 N N . SER A 1 580 ? 14.038 -9.065 31.048 1.00 97.12 580 SER A N 1
ATOM 4717 C CA . SER A 1 580 ? 13.001 -8.356 31.779 1.00 97.12 580 SER A CA 1
ATOM 4718 C C . SER A 1 580 ? 12.412 -7.248 30.913 1.00 97.12 580 SER A C 1
ATOM 4720 O O . SER A 1 580 ? 13.115 -6.589 30.145 1.00 97.12 580 SER A O 1
ATOM 4722 N N . GLY A 1 581 ? 11.103 -7.063 31.021 1.00 96.56 581 GLY A N 1
ATOM 4723 C CA . GLY A 1 581 ? 10.372 -5.964 30.414 1.00 96.56 581 GLY A CA 1
ATOM 4724 C C . GLY A 1 581 ? 9.456 -5.296 31.428 1.00 96.56 581 GLY A C 1
ATOM 4725 O O . GLY A 1 581 ? 9.057 -5.916 32.412 1.00 96.56 581 GLY A O 1
ATOM 4726 N N . ASN A 1 582 ? 9.122 -4.038 31.185 1.00 97.62 582 ASN A N 1
ATOM 4727 C CA . ASN A 1 582 ? 8.100 -3.299 31.908 1.00 97.62 582 ASN A CA 1
ATOM 4728 C C . ASN A 1 582 ? 7.124 -2.707 30.895 1.00 97.62 582 ASN A C 1
ATOM 4730 O O . ASN A 1 582 ? 7.560 -2.135 29.895 1.00 97.62 582 ASN A O 1
ATOM 4734 N N . LEU A 1 583 ? 5.829 -2.859 31.153 1.00 97.88 583 LEU A N 1
ATOM 4735 C CA . LEU A 1 583 ? 4.771 -2.265 30.350 1.00 97.88 583 LEU A CA 1
ATOM 4736 C C . LEU A 1 583 ? 3.995 -1.277 31.208 1.00 97.88 583 LEU A C 1
ATOM 4738 O O . LEU A 1 583 ? 3.436 -1.662 32.237 1.00 97.88 583 LEU A O 1
ATOM 4742 N N . HIS A 1 584 ? 3.937 -0.030 30.758 1.00 97.62 584 HIS A N 1
ATOM 4743 C CA . HIS A 1 584 ? 3.084 0.998 31.337 1.00 97.62 584 HIS A CA 1
ATOM 4744 C C . HIS A 1 584 ? 2.006 1.395 30.329 1.00 97.62 584 HIS A C 1
ATOM 4746 O O . HIS A 1 584 ? 2.311 1.701 29.178 1.00 97.62 584 HIS A O 1
ATOM 4752 N N . ILE A 1 585 ? 0.744 1.334 30.748 1.00 97.12 585 ILE A N 1
ATOM 4753 C CA . ILE A 1 585 ? -0.411 1.647 29.911 1.00 97.12 585 ILE A CA 1
ATOM 4754 C C . ILE A 1 585 ? -1.110 2.869 30.489 1.00 97.12 585 ILE A C 1
ATOM 4756 O O . ILE A 1 585 ? -1.587 2.843 31.626 1.00 97.12 585 ILE A O 1
ATOM 4760 N N . THR A 1 586 ? -1.229 3.904 29.664 1.00 95.62 586 THR A N 1
ATOM 4761 C CA . THR A 1 586 ? -2.068 5.078 29.927 1.00 95.62 586 THR A CA 1
ATOM 4762 C C . THR A 1 586 ? -3.066 5.255 28.786 1.00 95.62 586 THR A C 1
ATOM 4764 O O . THR A 1 586 ? -2.928 4.653 27.718 1.00 95.62 586 THR A O 1
ATOM 4767 N N . THR A 1 587 ? -4.121 6.035 28.994 1.00 93.69 587 THR A N 1
ATOM 4768 C CA . THR A 1 587 ? -5.102 6.319 27.940 1.00 93.69 587 THR A CA 1
ATOM 4769 C C . THR A 1 587 ? -5.633 7.737 28.046 1.00 93.69 587 THR A C 1
ATOM 4771 O O . THR A 1 587 ? -5.809 8.252 29.146 1.00 93.69 587 THR A O 1
ATOM 4774 N N . SER A 1 588 ? -5.906 8.355 26.901 1.00 92.00 588 SER A N 1
ATOM 4775 C CA . SER A 1 588 ? -6.629 9.622 26.819 1.00 92.00 588 SER A CA 1
ATOM 4776 C C . SER A 1 588 ? -8.087 9.347 26.465 1.00 92.00 588 SER A C 1
ATOM 4778 O O . SER A 1 588 ? -8.360 8.550 25.565 1.00 92.00 588 SER A O 1
ATOM 4780 N N . LEU A 1 589 ? -9.023 10.021 27.124 1.00 90.88 589 LEU A N 1
ATOM 4781 C CA . LEU A 1 589 ? -10.456 9.930 26.862 1.00 90.88 589 LEU A CA 1
ATOM 4782 C C . LEU A 1 589 ? -10.951 11.085 25.992 1.00 90.88 589 LEU A C 1
ATOM 4784 O O . LEU A 1 589 ? -10.556 12.239 26.165 1.00 90.88 589 LEU A O 1
ATOM 4788 N N . TYR A 1 590 ? -11.903 10.776 25.116 1.00 90.75 590 TYR A N 1
ATOM 4789 C CA . TYR A 1 590 ? -12.776 11.757 24.493 1.00 90.75 590 TYR A CA 1
ATOM 4790 C C . TYR A 1 590 ? -14.059 11.873 25.326 1.00 90.75 590 TYR A C 1
ATOM 4792 O O . TYR A 1 590 ? -14.895 10.974 25.307 1.00 90.75 590 TYR A O 1
ATOM 4800 N N . ASN A 1 591 ? -14.189 12.962 26.093 1.00 90.06 591 ASN A N 1
ATOM 4801 C CA . ASN A 1 591 ? -15.328 13.238 26.983 1.00 90.06 591 ASN A CA 1
ATOM 4802 C C . ASN A 1 591 ? -15.849 14.676 26.752 1.00 90.06 591 ASN A C 1
ATOM 4804 O O . ASN A 1 591 ? -15.631 15.558 27.590 1.00 90.06 591 ASN A O 1
ATOM 4808 N N . PRO A 1 592 ? -16.503 14.958 25.606 1.00 87.00 592 PRO A N 1
ATOM 4809 C CA . PRO A 1 592 ? -16.973 16.306 25.270 1.00 87.00 592 PRO A CA 1
ATOM 4810 C C . PRO A 1 592 ? -18.015 16.836 26.264 1.00 87.00 592 PRO A C 1
ATOM 4812 O O . PRO A 1 592 ? -18.092 18.041 26.494 1.00 87.00 592 PRO A O 1
ATOM 4815 N N . THR A 1 593 ? -18.775 15.948 26.909 1.00 82.38 593 THR A N 1
ATOM 4816 C CA . THR A 1 593 ? -19.788 16.324 27.904 1.00 82.38 593 THR A CA 1
ATOM 4817 C C . THR A 1 593 ? -19.220 16.617 29.289 1.00 82.38 593 THR A C 1
ATOM 4819 O O . THR A 1 593 ? -19.978 17.013 30.169 1.00 82.38 593 THR A O 1
ATOM 4822 N N . LYS A 1 594 ? -17.905 16.432 29.495 1.00 83.12 594 LYS A N 1
ATOM 4823 C CA . LYS A 1 594 ? -17.220 16.618 30.786 1.00 83.12 594 LYS A CA 1
ATOM 4824 C C . LYS A 1 594 ? -17.919 15.876 31.932 1.00 83.12 594 LYS A C 1
ATOM 4826 O O . LYS A 1 594 ? -18.050 16.409 33.032 1.00 83.12 594 LYS A O 1
ATOM 4831 N N . SER A 1 595 ? -18.399 14.661 31.656 1.00 79.31 595 SER A N 1
ATOM 4832 C CA . SER A 1 595 ? -19.021 13.835 32.692 1.00 79.31 595 SER A CA 1
ATOM 4833 C C . SER A 1 595 ? -17.993 13.486 33.768 1.00 79.31 595 SER A C 1
ATOM 4835 O O . SER A 1 595 ? -16.842 13.195 33.443 1.00 79.31 595 SER A O 1
ATOM 4837 N N . SER A 1 596 ? -18.423 13.490 35.028 1.00 76.19 596 SER A N 1
ATOM 4838 C CA . SER A 1 596 ? -17.652 13.035 36.188 1.00 76.19 596 SER A CA 1
ATOM 4839 C C . SER A 1 596 ? -18.066 11.632 36.647 1.00 76.19 596 SER A C 1
ATOM 4841 O O . SER A 1 596 ? -17.850 11.279 37.807 1.00 76.19 596 SER A O 1
ATOM 4843 N N . ASP A 1 597 ? -18.729 10.860 35.781 1.00 78.31 597 ASP A N 1
ATOM 4844 C CA . ASP A 1 597 ? -19.153 9.498 36.101 1.00 78.31 597 ASP A CA 1
ATOM 4845 C C . ASP A 1 597 ? -17.951 8.617 36.472 1.00 78.31 597 ASP A C 1
ATOM 4847 O O . ASP A 1 597 ? -16.829 8.803 35.990 1.00 78.31 597 ASP A O 1
ATOM 4851 N N . ALA A 1 598 ? -18.203 7.626 37.325 1.00 81.62 598 ALA A N 1
ATOM 4852 C CA . ALA A 1 598 ? -17.261 6.547 37.566 1.00 81.62 598 ALA A CA 1
ATOM 4853 C C . ALA A 1 598 ? -17.492 5.438 36.535 1.00 81.62 598 ALA A C 1
ATOM 4855 O O . ALA A 1 598 ? -18.630 5.037 36.284 1.00 81.62 598 ALA A O 1
ATOM 4856 N N . ALA A 1 599 ? -16.411 4.909 35.972 1.00 87.75 599 ALA A N 1
ATOM 4857 C CA . ALA A 1 599 ? -16.462 3.800 35.030 1.00 87.75 599 ALA A CA 1
ATOM 4858 C C . ALA A 1 599 ? -15.504 2.692 35.437 1.00 87.75 599 ALA A C 1
ATOM 4860 O O . ALA A 1 599 ? -14.471 2.936 36.062 1.00 87.75 599 ALA A O 1
ATOM 4861 N N . THR A 1 600 ? -15.817 1.464 35.034 1.00 92.00 600 THR A N 1
ATOM 4862 C CA . THR A 1 600 ? -14.859 0.365 35.149 1.00 92.00 600 THR A CA 1
ATOM 4863 C C . THR A 1 600 ? -14.046 0.282 33.865 1.00 92.00 600 THR A C 1
ATOM 4865 O O . THR A 1 600 ? -14.592 0.004 32.799 1.00 92.00 600 THR A O 1
ATOM 4868 N N . VAL A 1 601 ? -12.733 0.482 33.963 1.00 93.75 601 VAL A N 1
ATOM 4869 C CA . VAL A 1 601 ? -11.791 0.237 32.868 1.00 93.75 601 VAL A CA 1
ATOM 4870 C C . VAL A 1 601 ? -11.156 -1.132 33.075 1.00 93.75 601 VAL A C 1
ATOM 4872 O O . VAL A 1 601 ? -10.500 -1.386 34.083 1.00 93.75 601 VAL A O 1
ATOM 4875 N N . THR A 1 602 ? -11.360 -2.037 32.123 1.00 95.19 602 THR A N 1
ATOM 4876 C CA . THR A 1 602 ? -10.719 -3.355 32.090 1.00 95.19 602 THR A CA 1
ATOM 4877 C C . THR A 1 602 ? -9.614 -3.361 31.050 1.00 95.19 602 THR A C 1
ATOM 4879 O O . THR A 1 602 ? -9.882 -3.134 29.876 1.00 95.19 602 THR A O 1
ATOM 4882 N N . VAL A 1 603 ? -8.393 -3.674 31.471 1.00 96.31 603 VAL A N 1
ATOM 4883 C CA . VAL A 1 603 ? -7.239 -3.889 30.596 1.00 96.31 603 VAL A CA 1
ATOM 4884 C C . VAL A 1 603 ? -6.997 -5.384 30.422 1.00 96.31 603 VAL A C 1
ATOM 4886 O O . VAL A 1 603 ? -7.019 -6.144 31.394 1.00 96.31 603 VAL A O 1
ATOM 4889 N N . ARG A 1 604 ? -6.749 -5.812 29.185 1.00 96.75 604 ARG A N 1
ATOM 4890 C CA . ARG A 1 604 ? -6.226 -7.142 28.852 1.00 96.75 604 ARG A CA 1
ATOM 4891 C C . ARG A 1 604 ? -5.010 -6.982 27.957 1.00 96.75 604 ARG A C 1
ATOM 4893 O O . ARG A 1 604 ? -5.054 -6.219 26.999 1.00 96.75 604 ARG A O 1
ATOM 4900 N N . VAL A 1 605 ? -3.943 -7.716 28.249 1.00 97.19 605 VAL A N 1
ATOM 4901 C CA . VAL A 1 605 ? -2.753 -7.766 27.393 1.00 97.19 605 VAL A CA 1
ATOM 4902 C C . VAL A 1 605 ? -2.564 -9.191 26.908 1.00 97.19 605 VAL A C 1
ATOM 4904 O O . VAL A 1 605 ? -2.533 -10.127 27.713 1.00 97.19 605 VAL A O 1
ATOM 4907 N N . LYS A 1 606 ? -2.438 -9.346 25.593 1.00 94.31 606 LYS A N 1
ATOM 4908 C CA . LYS A 1 606 ? -2.179 -10.614 24.917 1.00 94.31 606 LYS A CA 1
ATOM 4909 C C . LYS A 1 606 ? -0.777 -10.622 24.331 1.00 94.31 606 LYS A C 1
ATOM 4911 O O . LYS A 1 606 ? -0.311 -9.604 23.816 1.00 94.31 606 LYS A O 1
ATOM 4916 N N . ASP A 1 607 ? -0.121 -11.769 24.423 1.00 92.75 607 ASP A N 1
ATOM 4917 C CA . ASP A 1 607 ? 1.139 -12.014 23.733 1.00 92.75 607 ASP A CA 1
ATOM 4918 C C . ASP A 1 607 ? 0.928 -12.245 22.219 1.00 92.75 607 ASP A C 1
ATOM 4920 O O . ASP A 1 607 ? -0.217 -12.358 21.768 1.00 92.75 607 ASP A O 1
ATOM 4924 N N . PRO A 1 608 ? 2.008 -12.326 21.421 1.00 89.25 608 PRO A N 1
ATOM 4925 C CA . PRO A 1 608 ? 1.926 -12.541 19.975 1.00 89.25 608 PRO A CA 1
ATOM 4926 C C . PRO A 1 608 ? 1.246 -13.849 19.538 1.00 89.25 608 PRO A C 1
ATOM 4928 O O . PRO A 1 608 ? 0.863 -13.979 18.379 1.00 89.25 608 PRO A O 1
ATOM 4931 N N . THR A 1 609 ? 1.071 -14.824 20.438 1.00 81.25 609 THR A N 1
ATOM 4932 C CA . THR A 1 609 ? 0.316 -16.061 20.159 1.00 81.25 609 THR A CA 1
ATOM 4933 C C . THR A 1 609 ? -1.188 -15.899 20.400 1.00 81.25 609 THR A C 1
ATOM 4935 O O . THR A 1 609 ? -1.962 -16.805 20.105 1.00 81.25 609 THR A O 1
ATOM 4938 N N . GLY A 1 610 ? -1.611 -14.744 20.927 1.00 79.19 610 GLY A N 1
ATOM 4939 C CA . GLY A 1 610 ? -2.987 -14.446 21.323 1.00 79.19 610 GLY A CA 1
ATOM 4940 C C . GLY A 1 610 ? -3.304 -14.802 22.778 1.00 79.19 610 GLY A C 1
ATOM 4941 O O . GLY A 1 610 ? -4.419 -14.546 23.240 1.00 79.19 610 GLY A O 1
ATOM 4942 N N . LYS A 1 611 ? -2.342 -15.353 23.529 1.00 86.31 611 LYS A N 1
ATOM 4943 C CA . LYS A 1 611 ? -2.540 -15.754 24.924 1.00 86.31 611 LYS A CA 1
ATOM 4944 C C . LYS A 1 611 ? -2.616 -14.528 25.830 1.00 86.31 611 LYS A C 1
ATOM 4946 O O . LYS A 1 611 ? -1.726 -13.684 25.823 1.00 86.31 611 LYS A O 1
ATOM 4951 N N . GLU A 1 612 ? -3.651 -14.459 26.667 1.00 96.12 612 GLU A N 1
ATOM 4952 C CA . GLU A 1 612 ? -3.772 -13.429 27.705 1.00 96.12 612 GLU A CA 1
ATOM 4953 C C . GLU A 1 612 ? -2.666 -13.611 28.758 1.00 96.12 612 GLU A C 1
ATOM 4955 O O . GLU A 1 612 ? -2.593 -14.640 29.434 1.00 96.12 612 GLU A O 1
ATOM 4960 N N . ILE A 1 613 ? -1.798 -12.608 28.886 1.00 95.50 613 ILE A N 1
ATOM 4961 C CA . ILE A 1 613 ? -0.695 -12.583 29.858 1.00 95.50 613 ILE A CA 1
ATOM 4962 C C . ILE A 1 613 ? -0.961 -11.640 31.030 1.00 95.50 613 ILE A C 1
ATOM 4964 O O . ILE A 1 613 ? -0.282 -11.725 32.052 1.00 95.50 613 ILE A O 1
ATOM 4968 N N . TYR A 1 614 ? -1.936 -10.743 30.890 1.00 96.44 614 TYR A N 1
ATOM 4969 C CA . TYR A 1 614 ? -2.323 -9.811 31.935 1.00 96.44 614 TYR A CA 1
ATOM 4970 C C . TYR A 1 614 ? -3.796 -9.432 31.808 1.00 96.44 614 TYR A C 1
ATOM 4972 O O . TYR A 1 614 ? -4.295 -9.209 30.702 1.00 96.44 614 TYR A O 1
ATOM 4980 N N . ARG A 1 615 ? -4.468 -9.295 32.953 1.00 95.88 615 ARG A N 1
ATOM 4981 C CA . ARG A 1 615 ? -5.812 -8.734 33.061 1.00 95.88 615 ARG A CA 1
ATOM 4982 C C . ARG A 1 615 ? -5.955 -7.974 34.369 1.00 95.88 615 ARG A C 1
ATOM 4984 O O . ARG A 1 615 ? -5.583 -8.488 35.421 1.00 95.88 615 ARG A O 1
ATOM 4991 N N . ASN A 1 616 ? -6.568 -6.799 34.303 1.00 94.75 616 ASN A N 1
ATOM 4992 C CA . ASN A 1 616 ? -6.992 -6.058 35.485 1.00 94.75 616 ASN A CA 1
ATOM 4993 C C . ASN A 1 616 ? -8.258 -5.244 35.184 1.00 94.75 616 ASN A C 1
ATOM 4995 O O . ASN A 1 616 ? -8.495 -4.872 34.036 1.00 94.75 616 ASN A O 1
ATOM 4999 N N . SER A 1 617 ? -9.055 -4.963 36.210 1.00 94.44 617 SER A N 1
ATOM 5000 C CA . SER A 1 617 ? -10.224 -4.087 36.137 1.00 94.44 617 SER A CA 1
ATOM 5001 C C . SER A 1 617 ? -10.138 -3.078 37.271 1.00 94.44 617 SER A C 1
ATOM 5003 O O . SER A 1 617 ? -9.956 -3.457 38.426 1.00 94.44 617 SER A O 1
ATOM 5005 N N . LEU A 1 618 ? -10.271 -1.799 36.944 1.00 93.31 618 LEU A N 1
ATOM 5006 C CA . LEU A 1 618 ? -10.145 -0.704 37.896 1.00 93.31 618 LEU A CA 1
ATOM 5007 C C . LEU A 1 618 ? -11.286 0.296 37.718 1.00 93.31 618 LEU A C 1
ATOM 5009 O O . LEU A 1 618 ? -11.724 0.565 36.600 1.00 93.31 618 LEU A O 1
ATOM 5013 N N . SER A 1 619 ? -11.764 0.845 38.832 1.00 91.88 619 SER A N 1
ATOM 5014 C CA . SER A 1 619 ? -12.716 1.954 38.817 1.00 91.88 619 SER A CA 1
ATOM 5015 C C . SER A 1 619 ? -11.948 3.252 38.589 1.00 91.88 619 SER A C 1
ATOM 5017 O O . SER A 1 619 ? -11.027 3.552 39.346 1.00 91.88 619 SER A O 1
ATOM 5019 N N . GLN A 1 620 ? -12.328 4.015 37.569 1.00 89.31 620 GLN A N 1
ATOM 5020 C CA . GLN A 1 620 ? -11.720 5.299 37.228 1.00 89.31 620 GLN A CA 1
ATOM 5021 C C . GLN A 1 620 ? -12.764 6.407 37.210 1.00 89.31 620 GLN A C 1
ATOM 5023 O O . GLN A 1 620 ? -13.906 6.198 36.799 1.00 89.31 620 GLN A O 1
ATOM 5028 N N . SER A 1 621 ? -12.342 7.589 37.652 1.00 88.06 621 SER A N 1
ATOM 5029 C CA . SER A 1 621 ? -13.093 8.826 37.453 1.00 88.06 621 SER A CA 1
ATOM 5030 C C . SER A 1 621 ? -12.840 9.338 36.036 1.00 88.06 621 SER A C 1
ATOM 5032 O O . SER A 1 621 ? -11.694 9.353 35.585 1.00 88.06 621 SER A O 1
ATOM 5034 N N . LEU A 1 622 ? -13.897 9.746 35.333 1.00 86.81 622 LEU A N 1
ATOM 5035 C CA . LEU A 1 622 ? -13.819 10.225 33.945 1.00 86.81 622 LEU A CA 1
ATOM 5036 C C . LEU A 1 622 ? -13.617 11.750 33.824 1.00 86.81 622 LEU A C 1
ATOM 5038 O O . LEU A 1 622 ? -13.699 12.301 32.725 1.00 86.81 622 LEU A O 1
ATOM 5042 N N . ASP A 1 623 ? -13.334 12.430 34.939 1.00 84.50 623 ASP A N 1
ATOM 5043 C CA . ASP A 1 623 ? -13.094 13.879 35.017 1.00 84.50 623 ASP A CA 1
ATOM 5044 C C . ASP A 1 623 ? -11.739 14.311 34.431 1.00 84.50 623 ASP A C 1
ATOM 5046 O O . ASP A 1 623 ? -11.561 15.467 34.037 1.00 84.50 623 ASP A O 1
ATOM 5050 N N . LYS A 1 624 ? -10.779 13.384 34.347 1.00 85.25 624 LYS A N 1
ATOM 5051 C CA . LYS A 1 624 ? -9.456 13.615 33.759 1.00 85.25 624 LYS A CA 1
ATOM 5052 C C . LYS A 1 624 ? -9.415 13.172 32.302 1.00 85.25 624 LYS A C 1
ATOM 5054 O O . LYS A 1 624 ? -9.907 12.103 31.951 1.00 85.25 624 LYS A O 1
ATOM 5059 N N . LYS A 1 625 ? -8.750 13.977 31.464 1.00 85.62 625 LYS A N 1
ATOM 5060 C CA . LYS A 1 625 ? -8.474 13.627 30.063 1.00 85.62 625 LYS A CA 1
ATOM 5061 C C . LYS A 1 625 ? -7.581 12.392 29.972 1.00 85.62 625 LYS A C 1
ATOM 5063 O O . LYS A 1 625 ? -7.896 11.486 29.214 1.00 85.62 625 LYS A O 1
ATOM 5068 N N . ASP A 1 626 ? -6.492 12.369 30.735 1.00 91.25 626 ASP A N 1
ATOM 5069 C CA . ASP A 1 626 ? -5.513 11.285 30.719 1.00 91.25 626 ASP A CA 1
ATOM 5070 C C . ASP A 1 626 ? -5.640 10.439 31.988 1.00 91.25 626 ASP A C 1
ATOM 5072 O O . ASP A 1 626 ? -5.663 10.963 33.107 1.00 91.25 626 ASP A O 1
ATOM 5076 N N . LEU A 1 627 ? -5.721 9.124 31.801 1.00 92.00 627 LEU A N 1
ATOM 5077 C CA . LEU A 1 627 ? -5.848 8.129 32.855 1.00 92.00 627 LEU A CA 1
ATOM 5078 C C . LEU A 1 627 ? -4.622 7.220 32.877 1.00 92.00 627 LEU A C 1
ATOM 5080 O O . LEU A 1 627 ? -4.229 6.652 31.854 1.00 92.00 627 LEU A O 1
ATOM 5084 N N . ASP A 1 628 ? -4.065 7.040 34.071 1.00 93.44 628 ASP A N 1
ATOM 5085 C CA . ASP A 1 628 ? -3.093 5.988 34.343 1.00 93.44 628 ASP A CA 1
ATOM 5086 C C . ASP A 1 628 ? -3.838 4.676 34.623 1.00 93.44 628 ASP A C 1
ATOM 5088 O O . ASP A 1 628 ? -4.688 4.616 35.517 1.00 93.44 628 ASP A O 1
ATOM 5092 N N . ILE A 1 629 ? -3.579 3.648 33.814 1.00 94.81 629 ILE A N 1
ATOM 5093 C CA . ILE A 1 629 ? -4.334 2.392 33.849 1.00 94.81 629 ILE A CA 1
ATOM 5094 C C . ILE A 1 629 ? -3.563 1.331 34.618 1.00 94.81 629 ILE A C 1
ATOM 5096 O O . ILE A 1 629 ? -4.087 0.762 35.577 1.00 94.81 629 ILE A O 1
ATOM 5100 N N . VAL A 1 630 ? -2.339 1.021 34.186 1.00 95.00 630 VAL A N 1
ATOM 5101 C CA . VAL A 1 630 ? -1.539 -0.032 34.817 1.00 95.00 630 VAL A CA 1
ATOM 5102 C C . VAL A 1 630 ? -0.049 0.091 34.502 1.00 95.00 630 VAL A C 1
ATOM 5104 O O . VAL A 1 630 ? 0.348 0.542 33.431 1.00 95.00 630 VAL A O 1
ATOM 5107 N N . SER A 1 631 ? 0.789 -0.387 35.422 1.00 96.50 631 SER A N 1
ATOM 5108 C CA . SER A 1 631 ? 2.208 -0.666 35.193 1.00 96.50 631 SER A CA 1
ATOM 5109 C C . SER A 1 631 ? 2.553 -2.050 35.741 1.00 96.50 631 SER A C 1
ATOM 5111 O O . SER A 1 631 ? 2.209 -2.353 36.888 1.00 96.50 631 SER A O 1
ATOM 5113 N N . PHE A 1 632 ? 3.185 -2.915 34.943 1.00 96.38 632 PHE A N 1
ATOM 5114 C CA . PHE A 1 632 ? 3.623 -4.236 35.407 1.00 96.38 632 PHE A CA 1
ATOM 5115 C C . PHE A 1 632 ? 4.863 -4.762 34.670 1.00 96.38 632 PHE A C 1
ATOM 5117 O O . PHE A 1 632 ? 5.095 -4.485 33.493 1.00 96.38 632 PHE A O 1
ATOM 5124 N N . GLY A 1 633 ? 5.642 -5.582 35.381 1.00 96.50 633 GLY A N 1
ATOM 5125 C CA . GLY A 1 633 ? 6.827 -6.247 34.845 1.00 96.50 633 GLY A CA 1
ATOM 5126 C C . GLY A 1 633 ? 6.516 -7.594 34.185 1.00 96.50 633 GLY A C 1
ATOM 5127 O O . GLY A 1 633 ? 5.683 -8.362 34.668 1.00 96.50 633 GLY A O 1
ATOM 5128 N N . LEU A 1 634 ? 7.250 -7.916 33.121 1.00 96.06 634 LEU A N 1
ATOM 5129 C CA . LEU A 1 634 ? 7.196 -9.178 32.389 1.00 96.06 634 LEU A CA 1
ATOM 5130 C C . LEU A 1 634 ? 8.587 -9.827 32.367 1.00 96.06 634 LEU A C 1
ATOM 5132 O O . LEU A 1 634 ? 9.583 -9.185 32.037 1.00 96.06 634 LEU A O 1
ATOM 5136 N N . LYS A 1 635 ? 8.677 -11.114 32.715 1.00 96.75 635 LYS A N 1
ATOM 5137 C CA . LYS A 1 635 ? 9.924 -11.882 32.575 1.00 96.75 635 LYS A CA 1
ATOM 5138 C C . LYS A 1 635 ? 10.015 -12.442 31.163 1.00 96.75 635 LYS A C 1
ATOM 5140 O O . LYS A 1 635 ? 9.058 -13.058 30.708 1.00 96.75 635 LYS A O 1
ATOM 5145 N N . ASN A 1 636 ? 11.175 -12.288 30.532 1.00 96.12 636 ASN A N 1
ATOM 5146 C CA . ASN A 1 636 ? 11.457 -12.777 29.182 1.00 96.12 636 ASN A CA 1
ATOM 5147 C C . ASN A 1 636 ? 10.377 -12.384 28.144 1.00 96.12 636 ASN A C 1
ATOM 5149 O O . ASN A 1 636 ? 9.753 -13.279 27.567 1.00 96.12 636 ASN A O 1
ATOM 5153 N N . PRO A 1 637 ? 10.101 -11.079 27.928 1.00 97.31 637 PRO A N 1
ATOM 5154 C CA . PRO A 1 637 ? 9.200 -10.654 26.856 1.00 97.31 637 PRO A CA 1
ATOM 5155 C C . PRO A 1 637 ? 9.656 -11.194 25.492 1.00 97.31 637 PRO A C 1
ATOM 5157 O O . PRO A 1 637 ? 10.853 -11.269 25.208 1.00 97.31 637 PRO A O 1
ATOM 5160 N N . ILE A 1 638 ? 8.702 -11.527 24.619 1.00 97.56 638 ILE A N 1
ATOM 5161 C CA . ILE A 1 638 ? 9.000 -11.849 23.221 1.00 97.56 638 ILE A CA 1
ATOM 5162 C C . ILE A 1 638 ? 9.427 -10.550 22.536 1.00 97.56 638 ILE A C 1
ATOM 5164 O O . ILE A 1 638 ? 8.671 -9.580 22.495 1.00 97.56 638 ILE A O 1
ATOM 5168 N N . LEU A 1 639 ? 10.656 -10.522 22.024 1.00 98.38 639 LEU A N 1
ATOM 5169 C CA . LEU A 1 639 ? 11.218 -9.317 21.429 1.00 98.38 639 LEU A CA 1
ATOM 5170 C C . LEU A 1 639 ? 10.755 -9.134 19.983 1.00 98.38 639 LEU A C 1
ATOM 5172 O O . LEU A 1 639 ? 10.865 -10.051 19.165 1.00 98.38 639 LEU A O 1
ATOM 5176 N N . TRP A 1 640 ? 10.328 -7.917 19.665 1.00 98.69 640 TRP A N 1
ATOM 5177 C CA . TRP A 1 640 ? 10.191 -7.436 18.300 1.00 98.69 640 TRP A CA 1
ATOM 5178 C C . TRP A 1 640 ? 11.582 -7.204 17.695 1.00 98.69 640 TRP A C 1
ATOM 5180 O O . TRP A 1 640 ? 12.500 -6.693 18.349 1.00 98.69 640 TRP A O 1
ATOM 5190 N N . SER A 1 641 ? 11.758 -7.596 16.436 1.00 98.56 641 SER A N 1
ATOM 5191 C CA . SER A 1 641 ? 12.968 -7.334 15.654 1.00 98.56 641 SER A CA 1
ATOM 5192 C C . SER A 1 641 ? 12.669 -7.355 14.157 1.00 98.56 641 SER A C 1
ATOM 5194 O O . SER A 1 641 ? 11.600 -7.795 13.743 1.00 98.56 641 SER A O 1
ATOM 5196 N N . VAL A 1 642 ? 13.642 -6.949 13.339 1.00 98.25 642 VAL A N 1
ATOM 5197 C CA . VAL A 1 642 ? 13.505 -6.915 11.872 1.00 98.25 642 VAL A CA 1
ATOM 5198 C C . VAL A 1 642 ? 13.311 -8.297 11.227 1.00 98.25 642 VAL A C 1
ATOM 5200 O O . VAL A 1 642 ? 12.707 -8.394 10.160 1.00 98.25 642 VAL A O 1
ATOM 5203 N N . ASP A 1 643 ? 13.784 -9.364 11.878 1.00 95.19 643 ASP A N 1
ATOM 5204 C CA . ASP A 1 643 ? 13.659 -10.749 11.394 1.00 95.19 643 ASP A CA 1
ATOM 5205 C C . ASP A 1 643 ? 12.514 -11.510 12.079 1.00 95.19 643 ASP A C 1
ATOM 5207 O O . ASP A 1 643 ? 11.998 -12.489 11.545 1.00 95.19 643 ASP A O 1
ATOM 5211 N N . ASN A 1 644 ? 12.113 -11.064 13.272 1.00 95.62 644 ASN A N 1
ATOM 5212 C CA . ASN A 1 644 ? 11.024 -11.642 14.052 1.00 95.62 644 ASN A CA 1
ATOM 5213 C C . ASN A 1 644 ? 10.111 -10.523 14.596 1.00 95.62 644 ASN A C 1
ATOM 5215 O O . ASN A 1 644 ? 10.232 -10.153 15.770 1.00 95.62 644 ASN A O 1
ATOM 5219 N N . PRO A 1 645 ? 9.238 -9.948 13.750 1.00 96.75 645 PRO A N 1
ATOM 5220 C CA . PRO A 1 645 ? 8.386 -8.803 14.082 1.00 96.75 645 PRO A CA 1
ATOM 5221 C C . PRO A 1 645 ? 7.152 -9.203 14.911 1.00 96.75 645 PRO A C 1
ATOM 5223 O O . PRO A 1 645 ? 6.013 -9.161 14.457 1.00 96.75 645 PRO A O 1
ATOM 5226 N N . GLN A 1 646 ? 7.375 -9.646 16.146 1.00 92.69 646 GLN A N 1
ATOM 5227 C CA . GLN A 1 646 ? 6.308 -10.103 17.041 1.00 92.69 646 GLN A CA 1
ATOM 5228 C C . GLN A 1 646 ? 5.638 -8.927 17.766 1.00 92.69 646 GLN A C 1
ATOM 5230 O O . GLN A 1 646 ? 6.328 -8.082 18.338 1.00 92.69 646 GLN A O 1
ATOM 5235 N N . LEU A 1 647 ? 4.302 -8.898 17.781 1.00 95.81 647 LEU A N 1
ATOM 5236 C CA . LEU A 1 647 ? 3.507 -7.810 18.361 1.00 95.81 647 LEU A CA 1
ATOM 5237 C C . LEU A 1 647 ? 2.593 -8.320 19.477 1.00 95.81 647 LEU A C 1
ATOM 5239 O O . LEU A 1 647 ? 1.900 -9.322 19.325 1.00 95.81 647 LEU A O 1
ATOM 5243 N N . TYR A 1 648 ? 2.573 -7.597 20.589 1.00 97.94 648 TYR A N 1
ATOM 5244 C CA . TYR A 1 648 ? 1.593 -7.753 21.657 1.00 97.94 648 TYR A CA 1
ATOM 5245 C C . TYR A 1 648 ? 0.331 -6.952 21.331 1.00 97.94 648 TYR A C 1
ATOM 5247 O O . TYR A 1 648 ? 0.352 -6.033 20.510 1.00 97.94 648 TYR A O 1
ATOM 5255 N N . THR A 1 649 ? -0.772 -7.283 22.002 1.00 95.62 649 THR A N 1
ATOM 5256 C CA . THR A 1 649 ? -2.044 -6.555 21.883 1.00 95.62 649 THR A CA 1
ATOM 5257 C C . THR A 1 649 ? -2.522 -6.097 23.257 1.00 95.62 649 THR A C 1
ATOM 5259 O O . THR A 1 649 ? -2.613 -6.902 24.182 1.00 95.62 649 THR A O 1
ATOM 5262 N N . CYS A 1 650 ? -2.841 -4.813 23.388 1.00 96.62 650 CYS A N 1
ATOM 5263 C CA . CYS A 1 650 ? -3.530 -4.218 24.526 1.00 96.62 650 CYS A CA 1
ATOM 5264 C C . CYS A 1 650 ? -5.000 -3.986 24.158 1.00 96.62 650 CYS A C 1
ATOM 5266 O O . CYS A 1 650 ? -5.299 -3.342 23.157 1.00 96.62 650 CYS A O 1
ATOM 5268 N N . GLU A 1 651 ? -5.919 -4.491 24.972 1.00 95.19 651 GLU A N 1
ATOM 5269 C CA . GLU A 1 651 ? -7.354 -4.257 24.842 1.00 95.19 651 GLU A CA 1
ATOM 5270 C C . GLU A 1 651 ? -7.846 -3.506 26.082 1.00 95.19 651 GLU A C 1
ATOM 5272 O O . GLU A 1 651 ? -7.756 -4.024 27.200 1.00 95.19 651 GLU A O 1
ATOM 5277 N N . LEU A 1 652 ? -8.401 -2.309 25.894 1.00 93.50 652 LEU A N 1
ATOM 5278 C CA . LEU A 1 652 ? -9.082 -1.562 26.949 1.00 93.50 652 LEU A CA 1
ATOM 5279 C C . LEU A 1 652 ? -10.587 -1.638 26.738 1.00 93.50 652 LEU A C 1
ATOM 5281 O O . LEU A 1 652 ? -11.077 -1.347 25.656 1.00 93.50 652 LEU A O 1
ATOM 5285 N N . THR A 1 653 ? -11.333 -2.013 27.772 1.00 90.12 653 THR A N 1
ATOM 5286 C CA . THR A 1 653 ? -12.800 -1.969 27.798 1.00 90.12 653 THR A CA 1
ATOM 5287 C C . THR A 1 653 ? -13.255 -0.960 28.840 1.00 90.12 653 THR A C 1
ATOM 5289 O O . THR A 1 653 ? -12.935 -1.118 30.014 1.00 90.12 653 THR A O 1
ATOM 5292 N N . LEU A 1 654 ? -14.007 0.050 28.423 1.00 87.31 654 LEU A N 1
ATOM 5293 C CA . LEU A 1 654 ? -14.683 1.020 29.278 1.00 87.31 654 LEU A CA 1
ATOM 5294 C C . LEU A 1 654 ? -16.130 0.558 29.493 1.00 87.31 654 LEU A C 1
ATOM 5296 O O . LEU A 1 654 ? -16.844 0.342 28.518 1.00 87.31 654 LEU A O 1
ATOM 5300 N N . ASP A 1 655 ? -16.539 0.373 30.746 1.00 84.19 655 ASP A N 1
ATOM 5301 C CA . ASP A 1 655 ? -17.906 0.025 31.156 1.00 84.19 655 ASP A CA 1
ATOM 5302 C C . ASP A 1 655 ? -18.498 1.179 31.976 1.00 84.19 655 ASP A C 1
ATOM 5304 O O . ASP A 1 655 ? -18.018 1.475 33.076 1.00 84.19 655 ASP A O 1
ATOM 5308 N N . ILE A 1 656 ? -19.519 1.837 31.422 1.00 79.50 656 ILE A N 1
ATOM 5309 C CA . ILE A 1 656 ? -20.272 2.921 32.061 1.00 79.50 656 ILE A CA 1
ATOM 5310 C C . ILE A 1 656 ? -21.713 2.439 32.213 1.00 79.50 656 ILE A C 1
ATOM 5312 O O . ILE A 1 656 ? -22.426 2.276 31.225 1.00 79.50 656 ILE A O 1
ATOM 5316 N N . ASN A 1 657 ? -22.156 2.211 33.451 1.00 71.31 657 ASN A N 1
ATOM 5317 C CA . ASN A 1 657 ? -23.528 1.790 33.765 1.00 71.31 657 ASN A CA 1
ATOM 5318 C C . ASN A 1 657 ? -24.008 0.547 32.977 1.00 71.31 657 ASN A C 1
ATOM 5320 O O . ASN A 1 657 ? -25.180 0.453 32.612 1.00 71.31 657 ASN A O 1
ATOM 5324 N N . GLY A 1 658 ? -23.114 -0.412 32.704 1.00 64.06 658 GLY A N 1
ATOM 5325 C CA . GLY A 1 658 ? -23.418 -1.640 31.962 1.00 64.06 658 GLY A CA 1
ATOM 5326 C C . GLY A 1 658 ? -23.269 -1.515 30.443 1.00 64.06 658 GLY A C 1
ATOM 5327 O O . GLY A 1 658 ? -23.368 -2.524 29.740 1.00 64.06 658 GLY A O 1
ATOM 5328 N N . PHE A 1 659 ? -23.002 -0.313 29.926 1.00 67.38 659 PHE A N 1
ATOM 5329 C CA . PHE A 1 659 ? -22.681 -0.083 28.523 1.00 67.38 659 PHE A CA 1
ATOM 5330 C C . PHE A 1 659 ? -21.165 -0.178 28.306 1.00 67.38 659 PHE A C 1
ATOM 5332 O O . PHE A 1 659 ? -20.394 0.558 28.923 1.00 67.38 659 PHE A O 1
ATOM 5339 N N . ARG A 1 660 ? -20.732 -1.100 27.436 1.00 74.50 660 ARG A N 1
ATOM 5340 C CA . ARG A 1 660 ? -19.318 -1.464 27.260 1.00 74.50 660 ARG A CA 1
ATOM 5341 C C . ARG A 1 660 ? -18.774 -1.076 25.901 1.00 74.50 660 ARG A C 1
ATOM 5343 O O . ARG A 1 660 ? -19.362 -1.421 24.881 1.00 74.50 660 ARG A O 1
ATOM 5350 N N . THR A 1 661 ? -17.590 -0.475 25.896 1.00 75.12 661 THR A N 1
ATOM 5351 C CA . THR A 1 661 ? -16.864 -0.099 24.678 1.00 75.12 661 THR A CA 1
ATOM 5352 C C . THR A 1 661 ? -15.416 -0.539 24.763 1.00 75.12 661 THR A C 1
ATOM 5354 O O . THR A 1 661 ? -14.754 -0.263 25.760 1.00 75.12 661 THR A O 1
ATOM 5357 N N . GLN A 1 662 ? -14.909 -1.197 23.726 1.00 82.44 662 GLN A N 1
ATOM 5358 C CA . GLN A 1 662 ? -13.535 -1.684 23.642 1.00 82.44 662 GLN A CA 1
ATOM 5359 C C . GLN A 1 662 ? -12.657 -0.977 22.591 1.00 82.44 662 GLN A C 1
ATOM 5361 O O . GLN A 1 662 ? -13.006 -0.976 21.416 1.00 82.44 662 GLN A O 1
ATOM 5366 N N . ALA A 1 663 ? -11.475 -0.495 22.978 1.00 84.12 663 ALA A N 1
ATOM 5367 C CA . ALA A 1 663 ? -10.409 -0.087 22.058 1.00 84.12 663 ALA A CA 1
ATOM 5368 C C . ALA A 1 663 ? -9.231 -1.072 22.111 1.00 84.12 663 ALA A C 1
ATOM 5370 O O . ALA A 1 663 ? -8.986 -1.710 23.139 1.00 84.12 663 ALA A O 1
ATOM 5371 N N . VAL A 1 664 ? -8.514 -1.199 20.994 1.00 87.44 664 VAL A N 1
ATOM 5372 C CA . VAL A 1 664 ? -7.405 -2.144 20.821 1.00 87.44 664 VAL A CA 1
ATOM 5373 C C . VAL A 1 664 ? -6.195 -1.405 20.274 1.00 87.44 664 VAL A C 1
ATOM 5375 O O . VAL A 1 664 ? -6.339 -0.579 19.379 1.00 87.44 664 VAL A O 1
ATOM 5378 N N . GLU A 1 665 ? -5.019 -1.724 20.804 1.00 92.31 665 GLU A N 1
ATOM 5379 C CA . GLU A 1 665 ? -3.742 -1.167 20.372 1.00 92.31 665 GLU A CA 1
ATOM 5380 C C . GLU A 1 665 ? -2.660 -2.251 20.329 1.00 92.31 665 GLU A C 1
ATOM 5382 O O . GLU A 1 665 ? -2.669 -3.179 21.146 1.00 92.31 665 GLU A O 1
ATOM 5387 N N . ARG A 1 666 ? -1.714 -2.146 19.393 1.00 94.50 666 ARG A N 1
ATOM 5388 C CA . ARG A 1 666 ? -0.575 -3.070 19.281 1.00 94.50 666 ARG A CA 1
ATOM 5389 C C . ARG A 1 666 ? 0.726 -2.390 19.685 1.00 94.50 666 ARG A C 1
ATOM 5391 O O . ARG A 1 666 ? 0.883 -1.186 19.543 1.00 94.50 666 ARG A O 1
ATOM 5398 N N . PHE A 1 667 ? 1.666 -3.178 20.194 1.00 98.19 667 PHE A N 1
ATOM 5399 C CA . PHE A 1 667 ? 2.989 -2.697 20.598 1.00 98.19 667 PHE A CA 1
ATOM 5400 C C . PHE A 1 667 ? 4.015 -3.839 20.567 1.00 98.19 667 PHE A C 1
ATOM 5402 O O . PHE A 1 667 ? 3.655 -5.008 20.419 1.00 98.19 667 PHE A O 1
ATOM 5409 N N . GLY A 1 668 ? 5.303 -3.534 20.738 1.00 97.69 668 GLY A N 1
ATOM 5410 C CA . GLY A 1 668 ? 6.361 -4.547 20.782 1.00 97.69 668 GLY A CA 1
ATOM 5411 C C . GLY A 1 668 ? 7.479 -4.202 21.762 1.00 97.69 668 GLY A C 1
ATOM 5412 O O . GLY A 1 668 ? 7.862 -3.043 21.902 1.00 97.69 668 GLY A O 1
ATOM 5413 N N . PHE A 1 669 ? 8.034 -5.218 22.426 1.00 98.56 669 PHE A N 1
ATOM 5414 C CA . PHE A 1 669 ? 9.227 -5.052 23.257 1.00 98.56 669 PHE A CA 1
ATOM 5415 C C . PHE A 1 669 ? 10.476 -5.095 22.386 1.00 98.56 669 PHE A C 1
ATOM 5417 O O . PHE A 1 669 ? 10.745 -6.097 21.732 1.00 98.56 669 PHE A O 1
ATOM 5424 N N . ARG A 1 670 ? 11.274 -4.031 22.407 1.00 98.44 670 ARG A N 1
ATOM 5425 C CA . ARG A 1 670 ? 12.594 -4.002 21.772 1.00 98.44 670 ARG A CA 1
ATOM 5426 C C . ARG A 1 670 ? 13.518 -3.049 22.508 1.00 98.44 670 ARG A C 1
ATOM 5428 O O . ARG A 1 670 ? 13.076 -1.995 22.972 1.00 98.44 670 ARG A O 1
ATOM 5435 N N . HIS A 1 671 ? 14.794 -3.395 22.544 1.00 98.62 671 HIS A N 1
ATOM 5436 C CA . HIS A 1 671 ? 15.862 -2.495 22.953 1.00 98.62 671 HIS A CA 1
ATOM 5437 C C . HIS A 1 671 ? 16.686 -2.118 21.727 1.00 98.62 671 HIS A C 1
ATOM 5439 O O . HIS A 1 671 ? 17.042 -2.985 20.929 1.00 98.62 671 HIS A O 1
ATOM 5445 N N . TYR A 1 672 ? 17.054 -0.849 21.601 1.00 98.62 672 TYR A N 1
ATOM 5446 C CA . TYR A 1 672 ? 17.979 -0.411 20.568 1.00 98.62 672 TYR A CA 1
ATOM 5447 C C . TYR A 1 672 ? 18.964 0.616 21.112 1.00 98.62 672 TYR A C 1
ATOM 5449 O O . TYR A 1 672 ? 18.702 1.273 22.116 1.00 98.62 672 TYR A O 1
ATOM 5457 N N . GLU A 1 673 ? 20.103 0.749 20.441 1.00 98.62 673 GLU A N 1
ATOM 5458 C CA . GLU A 1 673 ? 21.140 1.691 20.839 1.00 98.62 673 GLU A CA 1
ATOM 5459 C C . GLU A 1 673 ? 21.935 2.177 19.624 1.00 98.62 673 GLU A C 1
ATOM 5461 O O . GLU A 1 673 ? 22.444 1.378 18.837 1.00 98.62 673 GLU A O 1
ATOM 5466 N N . PHE A 1 674 ? 22.095 3.494 19.505 1.00 98.69 674 PHE A N 1
ATOM 5467 C CA . PHE A 1 674 ? 23.119 4.102 18.657 1.00 98.69 674 PHE A CA 1
ATOM 5468 C C . PHE A 1 674 ? 24.362 4.362 19.509 1.00 98.69 674 PHE A C 1
ATOM 5470 O O . PHE A 1 674 ? 24.350 5.239 20.382 1.00 98.69 674 PHE A O 1
ATOM 5477 N N . LYS A 1 675 ? 25.438 3.606 19.266 1.00 98.38 675 LYS A N 1
ATOM 5478 C CA . LYS A 1 675 ? 26.708 3.812 19.969 1.00 98.38 675 LYS A CA 1
ATOM 5479 C C . LYS A 1 675 ? 27.332 5.137 19.540 1.00 98.38 675 LYS A C 1
ATOM 5481 O O . LYS A 1 675 ? 27.353 5.474 18.358 1.00 98.38 675 LYS A O 1
ATOM 5486 N N . GLU A 1 676 ? 27.881 5.872 20.499 1.00 97.94 676 GLU A N 1
ATOM 5487 C CA . GLU A 1 676 ? 28.691 7.050 20.185 1.00 97.94 676 GLU A CA 1
ATOM 5488 C C . GLU A 1 676 ? 29.897 6.635 19.346 1.00 97.94 676 GLU A C 1
ATOM 5490 O O . GLU A 1 676 ? 30.570 5.654 19.672 1.00 97.94 676 GLU A O 1
ATOM 5495 N N . LYS A 1 677 ? 30.136 7.354 18.243 1.00 96.56 677 LYS A N 1
ATOM 5496 C CA . LYS A 1 677 ? 31.195 7.046 17.262 1.00 96.56 677 LYS A CA 1
ATOM 5497 C C . LYS A 1 677 ? 31.176 5.588 16.773 1.00 96.56 677 LYS A C 1
ATOM 5499 O O . LYS A 1 677 ? 32.211 5.038 16.401 1.00 96.56 677 LYS A O 1
ATOM 5504 N N . GLY A 1 678 ? 30.012 4.941 16.805 1.00 97.31 678 GLY A N 1
ATOM 5505 C CA . GLY A 1 678 ? 29.892 3.510 16.574 1.00 97.31 678 GLY A CA 1
ATOM 5506 C C . GLY A 1 678 ? 28.580 3.109 15.902 1.00 97.31 678 GLY A C 1
ATOM 5507 O O . GLY A 1 678 ? 27.798 3.959 15.471 1.00 97.31 678 GLY A O 1
ATOM 5508 N N . PRO A 1 679 ? 28.344 1.792 15.786 1.00 98.69 679 PRO A N 1
ATOM 5509 C CA . PRO A 1 679 ? 27.235 1.270 15.010 1.00 98.69 679 PRO A CA 1
ATOM 5510 C C . PRO A 1 679 ? 25.922 1.253 15.804 1.00 98.69 679 PRO A C 1
ATOM 5512 O O . PRO A 1 679 ? 25.850 1.618 16.979 1.00 98.69 679 PRO A O 1
ATOM 5515 N N . PHE A 1 680 ? 24.874 0.777 15.138 1.00 98.88 680 PHE A N 1
ATOM 5516 C CA . PHE A 1 680 ? 23.558 0.550 15.711 1.00 98.88 680 PHE A CA 1
ATOM 5517 C C . PHE A 1 680 ? 23.438 -0.880 16.254 1.00 98.88 680 PHE A C 1
ATOM 5519 O O . PHE A 1 680 ? 23.947 -1.836 15.658 1.00 98.88 680 PHE A O 1
ATOM 5526 N N . PHE A 1 681 ? 22.753 -1.027 17.384 1.00 98.88 681 PHE A N 1
ATOM 5527 C CA . PHE A 1 681 ? 22.423 -2.302 18.008 1.00 98.88 681 PHE A CA 1
ATOM 5528 C C . PHE A 1 681 ? 20.909 -2.445 18.157 1.00 98.88 681 PHE A C 1
ATOM 5530 O O . PHE A 1 681 ? 20.236 -1.513 18.589 1.00 98.88 681 PHE A O 1
ATOM 5537 N N . LEU A 1 682 ? 20.396 -3.643 17.874 1.00 98.88 682 LEU A N 1
ATOM 5538 C CA . LEU A 1 682 ? 19.025 -4.063 18.156 1.00 98.88 682 LEU A CA 1
ATOM 5539 C C . LEU A 1 682 ? 19.076 -5.329 19.013 1.00 98.88 682 LEU A C 1
ATOM 5541 O O . LEU A 1 682 ? 19.724 -6.309 18.641 1.00 98.88 682 LEU A O 1
ATOM 5545 N N . ASN A 1 683 ? 18.415 -5.306 20.169 1.00 98.44 683 ASN A N 1
ATOM 5546 C CA . ASN A 1 683 ? 18.343 -6.420 21.120 1.00 98.44 683 ASN A CA 1
ATOM 5547 C C . ASN A 1 683 ? 19.733 -7.024 21.441 1.00 98.44 683 ASN A C 1
ATOM 5549 O O . ASN A 1 683 ? 19.942 -8.240 21.392 1.00 98.44 683 ASN A O 1
ATOM 5553 N N . GLY A 1 684 ? 20.713 -6.144 21.690 1.00 97.62 684 GLY A N 1
ATOM 5554 C CA . GLY A 1 684 ? 22.087 -6.498 22.070 1.00 97.62 684 GLY A CA 1
ATOM 5555 C C . GLY A 1 684 ? 22.979 -7.000 20.936 1.00 97.62 684 GLY A C 1
ATOM 5556 O O . GLY A 1 684 ? 24.105 -7.434 21.183 1.00 97.62 684 GLY A O 1
ATOM 5557 N N . LYS A 1 685 ? 22.510 -6.955 19.684 1.00 98.25 685 LYS A N 1
ATOM 5558 C CA . LYS A 1 685 ? 23.286 -7.362 18.506 1.00 98.25 685 LYS A CA 1
ATOM 5559 C C . LYS A 1 685 ? 23.475 -6.189 17.558 1.00 98.25 685 LYS A C 1
ATOM 5561 O O . LYS A 1 685 ? 22.521 -5.478 17.256 1.00 98.25 685 LYS A O 1
ATOM 5566 N N . ARG A 1 686 ? 24.702 -6.015 17.057 1.00 98.38 686 ARG A N 1
ATOM 5567 C CA . ARG A 1 686 ? 24.995 -5.027 16.013 1.00 98.38 686 ARG A CA 1
ATOM 5568 C C . ARG A 1 686 ? 24.153 -5.343 14.782 1.00 98.38 686 ARG A C 1
ATOM 5570 O O . ARG A 1 686 ? 24.235 -6.453 14.258 1.00 98.38 686 ARG A O 1
ATOM 5577 N N . LEU A 1 687 ? 23.397 -4.362 14.311 1.00 98.75 687 LEU A N 1
ATOM 5578 C CA . LEU A 1 687 ? 22.592 -4.450 13.101 1.00 98.75 687 LEU A CA 1
ATOM 5579 C C . LEU A 1 687 ? 22.987 -3.289 12.191 1.00 98.75 687 LEU A C 1
ATOM 5581 O O . LEU A 1 687 ? 22.906 -2.134 12.592 1.00 98.75 687 LEU A O 1
ATOM 5585 N N . LEU A 1 688 ? 23.426 -3.595 10.970 1.00 98.88 688 LEU A N 1
ATOM 5586 C CA . LEU A 1 688 ? 23.577 -2.569 9.944 1.00 98.88 688 LEU A CA 1
ATOM 5587 C C . LEU A 1 688 ? 22.177 -2.180 9.448 1.00 98.88 688 LEU A C 1
ATOM 5589 O O . LEU A 1 688 ? 21.436 -3.045 8.966 1.00 98.88 688 LEU A O 1
ATOM 5593 N N . LEU A 1 689 ? 21.823 -0.901 9.562 1.00 98.94 689 LEU A N 1
ATOM 5594 C CA . LEU A 1 689 ? 20.574 -0.372 9.016 1.00 98.94 689 LEU A CA 1
ATOM 5595 C C . LEU A 1 689 ? 20.682 -0.292 7.483 1.00 98.94 689 LEU A C 1
ATOM 5597 O O . LEU A 1 689 ? 21.439 0.513 6.935 1.00 98.94 689 LEU A O 1
ATOM 5601 N N . LYS A 1 690 ? 19.938 -1.170 6.812 1.00 98.94 690 LYS A N 1
ATOM 5602 C CA . LYS A 1 690 ? 19.797 -1.311 5.358 1.00 98.94 690 LYS A CA 1
ATOM 5603 C C . LYS A 1 690 ? 18.563 -0.524 4.930 1.00 98.94 690 LYS A C 1
ATOM 5605 O O . LYS A 1 690 ? 17.452 -1.058 4.889 1.00 98.94 690 LYS A O 1
ATOM 5610 N N . GLY A 1 691 ? 18.759 0.774 4.749 1.00 98.88 691 GLY A N 1
ATOM 5611 C CA . GLY A 1 691 ? 17.684 1.746 4.665 1.00 98.88 691 GLY A CA 1
ATOM 5612 C C . GLY A 1 691 ? 17.268 2.137 3.254 1.00 98.88 691 GLY A C 1
ATOM 5613 O O . GLY A 1 691 ? 18.089 2.162 2.338 1.00 98.88 691 GLY A O 1
ATOM 5614 N N . THR A 1 692 ? 16.022 2.576 3.112 1.00 98.94 692 THR A N 1
ATOM 5615 C CA . THR A 1 692 ? 15.538 3.336 1.949 1.00 98.94 692 THR A CA 1
ATOM 5616 C C . THR A 1 692 ? 14.654 4.510 2.388 1.00 98.94 692 THR A C 1
ATOM 5618 O O . THR A 1 692 ? 14.495 4.753 3.586 1.00 98.94 692 THR A O 1
ATOM 5621 N N . HIS A 1 693 ? 14.089 5.243 1.431 1.00 98.94 693 HIS A N 1
ATOM 5622 C CA . HIS A 1 693 ? 13.065 6.259 1.660 1.00 98.94 693 HIS A CA 1
ATOM 5623 C C . HIS A 1 693 ? 11.822 5.980 0.821 1.00 98.94 693 HIS A C 1
ATOM 5625 O O . HIS A 1 693 ? 11.875 5.213 -0.141 1.00 98.94 693 HIS A O 1
ATOM 5631 N N . ARG A 1 694 ? 10.718 6.648 1.159 1.00 98.88 694 ARG A N 1
ATOM 5632 C CA . ARG A 1 694 ? 9.534 6.725 0.300 1.00 98.88 694 ARG A CA 1
ATOM 5633 C C . ARG A 1 694 ? 8.828 8.073 0.419 1.00 98.88 694 ARG A C 1
ATOM 5635 O O . ARG A 1 694 ? 8.836 8.673 1.492 1.00 98.88 694 ARG A O 1
ATOM 5642 N N . HIS A 1 695 ? 8.154 8.484 -0.650 1.00 98.94 695 HIS A N 1
ATOM 5643 C CA . HIS A 1 695 ? 7.135 9.535 -0.625 1.00 98.94 695 HIS A CA 1
ATOM 5644 C C . HIS A 1 695 ? 5.741 8.921 -0.802 1.00 98.94 695 HIS A C 1
ATOM 5646 O O . HIS A 1 695 ? 5.597 7.874 -1.436 1.00 98.94 695 HIS A O 1
ATOM 5652 N N . GLU A 1 696 ? 4.710 9.577 -0.265 1.00 98.75 696 GLU A N 1
ATOM 5653 C CA . GLU A 1 696 ? 3.312 9.254 -0.573 1.00 98.75 696 GLU A CA 1
ATOM 5654 C C . GLU A 1 696 ? 2.951 9.804 -1.948 1.00 98.75 696 GLU A C 1
ATOM 5656 O O . GLU A 1 696 ? 2.375 10.881 -2.082 1.00 98.75 696 GLU A O 1
ATOM 5661 N N . ASP A 1 697 ? 3.378 9.067 -2.968 1.00 98.88 697 ASP A N 1
ATOM 5662 C CA . ASP A 1 697 ? 3.273 9.446 -4.366 1.00 98.88 697 ASP A CA 1
ATOM 5663 C C . ASP A 1 697 ? 3.229 8.196 -5.253 1.00 98.88 697 ASP A C 1
ATOM 5665 O O . ASP A 1 697 ? 4.024 7.273 -5.061 1.00 98.88 697 ASP A O 1
ATOM 5669 N N . HIS A 1 698 ? 2.317 8.130 -6.223 1.00 98.88 698 HIS A N 1
ATOM 5670 C CA . HIS A 1 698 ? 2.235 7.011 -7.163 1.00 98.88 698 HIS A CA 1
ATOM 5671 C C . HIS A 1 698 ? 1.648 7.421 -8.520 1.00 98.88 698 HIS A C 1
ATOM 5673 O O . HIS A 1 698 ? 0.929 8.418 -8.645 1.00 98.88 698 HIS A O 1
ATOM 5679 N N . ALA A 1 699 ? 1.977 6.635 -9.547 1.00 98.69 699 ALA A N 1
ATOM 5680 C CA . ALA A 1 699 ? 1.582 6.877 -10.928 1.00 98.69 699 ALA A CA 1
ATOM 5681 C C . ALA A 1 699 ? 0.058 7.013 -11.075 1.00 98.69 699 ALA A C 1
ATOM 5683 O O . ALA A 1 699 ? -0.695 6.182 -10.575 1.00 98.69 699 ALA A O 1
ATOM 5684 N N . GLY A 1 700 ? -0.383 8.086 -11.737 1.00 97.12 700 GLY A N 1
ATOM 5685 C CA . GLY A 1 700 ? -1.790 8.348 -12.051 1.00 97.12 700 GLY A CA 1
ATOM 5686 C C . GLY A 1 700 ? -2.680 8.794 -10.885 1.00 97.12 700 GLY A C 1
ATOM 5687 O O . GLY A 1 700 ? -3.846 9.089 -11.123 1.00 97.12 700 GLY A O 1
ATOM 5688 N N . ILE A 1 701 ? -2.170 8.848 -9.647 1.00 98.06 701 ILE A N 1
ATOM 5689 C CA . ILE A 1 701 ? -2.980 9.160 -8.451 1.00 98.06 701 ILE A CA 1
ATOM 5690 C C . ILE A 1 701 ? -2.342 10.179 -7.494 1.00 98.06 701 ILE A C 1
ATOM 5692 O O . ILE A 1 701 ? -2.981 10.599 -6.528 1.00 98.06 701 ILE A O 1
ATOM 5696 N N . GLY A 1 702 ? -1.099 10.613 -7.736 1.00 98.56 702 GLY A N 1
ATOM 5697 C CA . GLY A 1 702 ? -0.398 11.526 -6.825 1.00 98.56 702 GLY A CA 1
ATOM 5698 C C . GLY A 1 702 ? -0.305 10.914 -5.425 1.00 98.56 702 GLY A C 1
ATOM 5699 O O . GLY A 1 702 ? 0.097 9.759 -5.289 1.00 98.56 702 GLY A O 1
ATOM 5700 N N . SER A 1 703 ? -0.727 11.652 -4.394 1.00 98.44 703 SER A N 1
ATOM 5701 C CA . SER A 1 703 ? -0.709 11.164 -3.004 1.00 98.44 703 SER A CA 1
ATOM 5702 C C . SER A 1 703 ? -1.860 10.226 -2.625 1.00 98.44 703 SER A C 1
ATOM 5704 O O . SER A 1 703 ? -1.845 9.657 -1.538 1.00 98.44 703 SER A O 1
ATOM 5706 N N . ALA A 1 704 ? -2.849 10.029 -3.503 1.00 98.69 704 ALA A N 1
ATOM 5707 C CA . ALA A 1 704 ? -4.075 9.280 -3.211 1.00 98.69 704 ALA A CA 1
ATOM 5708 C C . ALA A 1 704 ? -3.900 7.748 -3.247 1.00 98.69 704 ALA A C 1
ATOM 5710 O O . ALA A 1 704 ? -4.676 7.028 -3.872 1.00 98.69 704 ALA A O 1
ATOM 5711 N N . MET A 1 705 ? -2.845 7.235 -2.614 1.00 98.31 705 MET A N 1
ATOM 5712 C CA . MET A 1 705 ? -2.535 5.807 -2.580 1.00 98.31 705 MET A CA 1
ATOM 5713 C C . MET A 1 705 ? -3.585 5.006 -1.798 1.00 98.31 705 MET A C 1
ATOM 5715 O O . MET A 1 705 ? -3.997 5.401 -0.709 1.00 98.31 705 MET A O 1
ATOM 5719 N N . THR A 1 706 ? -3.967 3.837 -2.319 1.00 94.88 706 THR A N 1
ATOM 5720 C CA . THR A 1 706 ? -4.822 2.878 -1.599 1.00 94.88 706 THR A CA 1
ATOM 5721 C C . THR A 1 706 ? -4.009 2.008 -0.641 1.00 94.88 706 THR A C 1
ATOM 5723 O O . THR A 1 706 ? -2.780 1.932 -0.715 1.00 94.88 706 THR A O 1
ATOM 5726 N N . GLU A 1 707 ? -4.705 1.293 0.242 1.00 90.31 707 GLU A N 1
ATOM 5727 C CA . GLU A 1 707 ? -4.073 0.367 1.187 1.00 90.31 707 GLU A CA 1
ATOM 5728 C C . GLU A 1 707 ? -3.407 -0.800 0.441 1.00 90.31 707 GLU A C 1
ATOM 5730 O O . GLU A 1 707 ? -2.293 -1.183 0.796 1.00 90.31 707 GLU A O 1
ATOM 5735 N N . GLU A 1 708 ? -3.998 -1.310 -0.652 1.00 90.06 708 GLU A N 1
ATOM 5736 C CA . GLU A 1 708 ? -3.363 -2.386 -1.427 1.00 90.06 708 GLU A CA 1
ATOM 5737 C C . GLU A 1 708 ? -2.052 -1.935 -2.082 1.00 90.06 708 GLU A C 1
ATOM 5739 O O . GLU A 1 708 ? -1.079 -2.697 -2.111 1.00 90.06 708 GLU A O 1
ATOM 5744 N N . LEU A 1 709 ? -1.999 -0.696 -2.582 1.00 92.00 709 LEU A N 1
ATOM 5745 C CA . LEU A 1 709 ? -0.781 -0.131 -3.163 1.00 92.00 709 LEU A CA 1
ATOM 5746 C C . LEU A 1 709 ? 0.312 0.050 -2.107 1.00 92.00 709 LEU A C 1
ATOM 5748 O O . LEU A 1 709 ? 1.462 -0.313 -2.358 1.00 92.00 709 LEU A O 1
ATOM 5752 N N . MET A 1 710 ? -0.045 0.547 -0.920 1.00 97.19 710 MET A N 1
ATOM 5753 C CA . MET A 1 710 ? 0.883 0.660 0.210 1.00 97.19 710 MET A CA 1
ATOM 5754 C C . MET A 1 710 ? 1.424 -0.714 0.633 1.00 97.19 710 MET A C 1
ATOM 5756 O O . MET A 1 710 ? 2.635 -0.874 0.782 1.00 97.19 710 MET A O 1
ATOM 5760 N N . ILE A 1 711 ? 0.558 -1.731 0.742 1.00 92.19 711 ILE A N 1
ATOM 5761 C CA . ILE A 1 711 ? 0.959 -3.116 1.042 1.00 92.19 711 ILE A CA 1
ATOM 5762 C C . ILE A 1 711 ? 1.951 -3.629 -0.002 1.00 92.19 711 ILE A C 1
ATOM 5764 O O . ILE A 1 711 ? 2.985 -4.197 0.358 1.00 92.19 711 ILE A O 1
ATOM 5768 N N . LYS A 1 712 ? 1.648 -3.449 -1.292 1.00 95.19 712 LYS A N 1
ATOM 5769 C CA . LYS A 1 712 ? 2.518 -3.896 -2.386 1.00 95.19 712 LYS A CA 1
ATOM 5770 C C . LYS A 1 712 ? 3.883 -3.210 -2.325 1.00 95.19 712 LYS A C 1
ATOM 5772 O O . LYS A 1 712 ? 4.901 -3.879 -2.480 1.00 95.19 712 LYS A O 1
ATOM 5777 N N . GLU A 1 713 ? 3.908 -1.906 -2.070 1.00 98.81 713 GLU A N 1
ATOM 5778 C CA . GLU A 1 713 ? 5.142 -1.126 -1.975 1.00 98.81 713 GLU A CA 1
ATOM 5779 C C . GLU A 1 713 ? 6.024 -1.568 -0.802 1.00 98.81 713 GLU A C 1
ATOM 5781 O O . GLU A 1 713 ? 7.186 -1.915 -1.016 1.00 98.81 713 GLU A O 1
ATOM 5786 N N . ILE A 1 714 ? 5.487 -1.632 0.424 1.00 98.56 714 ILE A N 1
ATOM 5787 C CA . ILE A 1 714 ? 6.283 -2.028 1.601 1.00 98.56 714 ILE A CA 1
ATOM 5788 C C . ILE A 1 714 ? 6.737 -3.492 1.498 1.00 98.56 714 ILE A C 1
ATOM 5790 O O . ILE A 1 714 ? 7.857 -3.817 1.896 1.00 98.56 714 ILE A O 1
ATOM 5794 N N . LYS A 1 715 ? 5.930 -4.380 0.899 1.00 97.00 715 LYS A N 1
ATOM 5795 C CA . LYS A 1 715 ? 6.370 -5.753 0.598 1.00 97.00 715 LYS A CA 1
ATOM 5796 C C . LYS A 1 715 ? 7.555 -5.779 -0.361 1.00 97.00 715 LYS A C 1
ATOM 5798 O O . LYS A 1 715 ? 8.523 -6.467 -0.067 1.00 97.00 715 LYS A O 1
ATOM 5803 N N . LEU A 1 716 ? 7.538 -4.993 -1.441 1.00 98.50 716 LEU A N 1
ATOM 5804 C CA . LEU A 1 716 ? 8.688 -4.910 -2.348 1.00 98.50 716 LEU A CA 1
ATOM 5805 C C . LEU A 1 716 ? 9.941 -4.362 -1.649 1.00 98.50 716 LEU A C 1
ATOM 5807 O O . LEU A 1 716 ? 11.037 -4.858 -1.915 1.00 98.50 716 LEU A O 1
ATOM 5811 N N . ILE A 1 717 ? 9.789 -3.397 -0.733 1.00 98.88 717 ILE A N 1
ATOM 5812 C CA . ILE A 1 717 ? 10.884 -2.896 0.117 1.00 98.88 717 ILE A CA 1
ATOM 5813 C C . ILE A 1 717 ? 11.451 -4.025 0.990 1.00 98.88 717 ILE A C 1
ATOM 5815 O O . ILE A 1 717 ? 12.670 -4.207 1.048 1.00 98.88 717 ILE A O 1
ATOM 5819 N N . LYS A 1 718 ? 10.587 -4.818 1.638 1.00 98.50 718 LYS A N 1
ATOM 5820 C CA . LYS A 1 718 ? 11.019 -5.958 2.460 1.00 98.50 718 LYS A CA 1
ATOM 5821 C C . LYS A 1 718 ? 11.684 -7.051 1.622 1.00 98.50 718 LYS A C 1
ATOM 5823 O O . LYS A 1 718 ? 12.739 -7.548 2.011 1.00 98.50 718 LYS A O 1
ATOM 5828 N N . ASP A 1 719 ? 11.116 -7.380 0.465 1.00 98.25 719 ASP A N 1
ATOM 5829 C CA . ASP A 1 719 ? 11.624 -8.393 -0.469 1.00 98.25 719 ASP A CA 1
ATOM 5830 C C . ASP A 1 719 ? 12.961 -7.992 -1.113 1.00 98.25 719 ASP A C 1
ATOM 5832 O O . ASP A 1 719 ? 13.724 -8.855 -1.547 1.00 98.25 719 ASP A O 1
ATOM 5836 N N . MET A 1 720 ? 13.281 -6.695 -1.137 1.00 98.81 720 MET A N 1
ATOM 5837 C CA . MET A 1 720 ? 14.601 -6.174 -1.510 1.00 98.81 720 MET A CA 1
ATOM 5838 C C . MET A 1 720 ? 15.645 -6.395 -0.399 1.00 98.81 720 MET A C 1
ATOM 5840 O O . MET A 1 720 ? 16.843 -6.275 -0.637 1.00 98.81 720 MET A O 1
ATOM 5844 N N . GLY A 1 721 ? 15.208 -6.716 0.823 1.00 98.75 721 GLY A N 1
ATOM 5845 C CA . GLY A 1 721 ? 16.058 -6.941 1.994 1.00 98.75 721 GLY A CA 1
ATOM 5846 C C . GLY A 1 721 ? 16.279 -5.707 2.872 1.00 98.75 721 GLY A C 1
ATOM 5847 O O . GLY A 1 721 ? 17.154 -5.731 3.742 1.00 98.75 721 GLY A O 1
ATOM 5848 N N . ALA A 1 722 ? 15.510 -4.633 2.665 1.00 98.88 722 ALA A N 1
ATOM 5849 C CA . ALA A 1 722 ? 15.569 -3.470 3.541 1.00 98.88 722 ALA A CA 1
ATOM 5850 C C . ALA A 1 722 ? 15.039 -3.815 4.945 1.00 98.88 722 ALA A C 1
ATOM 5852 O O . ALA A 1 722 ? 14.088 -4.583 5.112 1.00 98.88 722 ALA A O 1
ATOM 5853 N N . ASN A 1 723 ? 15.663 -3.227 5.964 1.00 98.94 723 ASN A N 1
ATOM 5854 C CA . ASN A 1 723 ? 15.271 -3.382 7.369 1.00 98.94 723 ASN A CA 1
ATOM 5855 C C . ASN A 1 723 ? 15.054 -2.034 8.074 1.00 98.94 723 ASN A C 1
ATOM 5857 O O . ASN A 1 723 ? 14.771 -2.008 9.271 1.00 98.94 723 ASN A O 1
ATOM 5861 N N . PHE A 1 724 ? 15.199 -0.932 7.338 1.00 99.00 724 PHE A N 1
ATOM 5862 C CA . PHE A 1 724 ? 15.017 0.429 7.813 1.00 99.00 724 PHE A CA 1
ATOM 5863 C C . PHE A 1 724 ? 14.370 1.283 6.715 1.00 99.00 724 PHE A C 1
ATOM 5865 O O . PHE A 1 724 ? 14.632 1.087 5.525 1.00 99.00 724 PHE A O 1
ATOM 5872 N N . ILE A 1 725 ? 13.552 2.256 7.095 1.00 98.94 725 ILE A N 1
ATOM 5873 C CA . ILE A 1 725 ? 12.980 3.238 6.181 1.00 98.94 725 ILE A CA 1
ATOM 5874 C C . ILE A 1 725 ? 12.917 4.612 6.849 1.00 98.94 725 ILE A C 1
ATOM 5876 O O . ILE A 1 725 ? 12.526 4.736 8.009 1.00 98.94 725 ILE A O 1
ATOM 5880 N N . ARG A 1 726 ? 13.291 5.656 6.108 1.00 98.94 726 ARG A N 1
ATOM 5881 C CA . ARG A 1 726 ? 12.954 7.038 6.460 1.00 98.94 726 ARG A CA 1
ATOM 5882 C C . ARG A 1 726 ? 11.746 7.473 5.636 1.00 98.94 726 ARG A C 1
ATOM 5884 O O . ARG A 1 726 ? 11.779 7.423 4.406 1.00 98.94 726 ARG A O 1
ATOM 5891 N N . LEU A 1 727 ? 10.673 7.874 6.306 1.00 98.94 727 LEU A N 1
ATOM 5892 C CA . LEU A 1 727 ? 9.362 8.125 5.700 1.00 98.94 727 LEU A CA 1
ATOM 5893 C C . LEU A 1 727 ? 9.277 9.502 5.019 1.00 98.94 727 LEU A C 1
ATOM 5895 O O . LEU A 1 727 ? 8.392 10.307 5.288 1.00 98.94 727 LEU A O 1
ATOM 5899 N N . GLY A 1 728 ? 10.194 9.766 4.087 1.00 98.31 728 GLY A N 1
ATOM 5900 C CA . GLY A 1 728 ? 10.234 11.024 3.346 1.00 98.31 728 GLY A CA 1
ATOM 5901 C C . GLY A 1 728 ? 10.462 12.209 4.284 1.00 98.31 728 GLY A C 1
ATOM 5902 O O . GLY A 1 728 ? 11.372 12.167 5.110 1.00 98.31 728 GLY A O 1
ATOM 5903 N N . HIS A 1 729 ? 9.641 13.250 4.136 1.00 98.75 729 HIS A N 1
ATOM 5904 C CA . HIS A 1 729 ? 9.782 14.525 4.848 1.00 98.75 729 HIS A CA 1
ATOM 5905 C C . HIS A 1 729 ? 8.513 14.930 5.599 1.00 98.75 729 HIS A C 1
ATOM 5907 O O . HIS A 1 729 ? 8.170 16.108 5.646 1.00 98.75 729 HIS A O 1
ATOM 5913 N N . TYR A 1 730 ? 7.753 13.955 6.087 1.00 98.94 730 TYR A N 1
ATOM 5914 C CA . TYR A 1 730 ? 6.498 14.180 6.796 1.00 98.94 730 TYR A CA 1
ATOM 5915 C C . TYR A 1 730 ? 6.021 12.891 7.470 1.00 98.94 730 TYR A C 1
ATOM 5917 O O . TYR A 1 730 ? 6.427 11.793 7.092 1.00 98.94 730 TYR A O 1
ATOM 5925 N N . GLN A 1 731 ? 5.091 13.031 8.413 1.00 98.88 731 GLN A N 1
ATOM 5926 C CA . GLN A 1 731 ? 4.300 11.919 8.928 1.00 98.88 731 GLN A CA 1
ATOM 5927 C C . GLN A 1 731 ? 3.579 11.193 7.779 1.00 98.88 731 GLN A C 1
ATOM 5929 O O . GLN A 1 731 ? 2.948 11.832 6.932 1.00 98.88 731 GLN A O 1
ATOM 5934 N N . GLN A 1 732 ? 3.646 9.865 7.732 1.00 98.81 732 GLN A N 1
ATOM 5935 C CA . GLN A 1 732 ? 2.952 9.062 6.719 1.00 98.81 732 GLN A CA 1
ATOM 5936 C C . GLN A 1 732 ? 1.704 8.382 7.286 1.00 98.81 732 GLN A C 1
ATOM 5938 O O . GLN A 1 732 ? 1.407 8.484 8.472 1.00 98.81 732 GLN A O 1
ATOM 5943 N N . SER A 1 733 ? 0.918 7.741 6.423 1.00 98.12 733 SER A N 1
ATOM 5944 C CA . SER A 1 733 ? -0.258 6.976 6.835 1.00 98.12 733 SER A CA 1
ATOM 5945 C C . SER A 1 733 ? 0.112 5.916 7.880 1.00 98.12 733 SER A C 1
ATOM 5947 O O . SER A 1 733 ? 1.066 5.162 7.682 1.00 98.12 733 SER A O 1
ATOM 5949 N N . ASP A 1 734 ? -0.698 5.787 8.936 1.00 96.69 734 ASP A N 1
ATOM 5950 C CA . ASP A 1 734 ? -0.598 4.713 9.941 1.00 96.69 734 ASP A CA 1
ATOM 5951 C C . ASP A 1 734 ? -0.532 3.313 9.301 1.00 96.69 734 ASP A C 1
ATOM 5953 O O . ASP A 1 734 ? 0.149 2.420 9.799 1.00 96.69 734 ASP A O 1
ATOM 5957 N N . ILE A 1 735 ? -1.161 3.129 8.134 1.00 95.12 735 ILE A N 1
ATOM 5958 C CA . ILE A 1 735 ? -1.078 1.889 7.351 1.00 95.12 735 ILE A CA 1
ATOM 5959 C C . ILE A 1 735 ? 0.387 1.513 7.084 1.00 95.12 735 ILE A C 1
ATOM 5961 O O . ILE A 1 735 ? 0.764 0.355 7.252 1.00 95.12 735 ILE A O 1
ATOM 5965 N N . ILE A 1 736 ? 1.231 2.480 6.714 1.00 98.50 736 ILE A N 1
ATOM 5966 C CA . ILE A 1 736 ? 2.659 2.260 6.455 1.00 98.50 736 ILE A CA 1
ATOM 5967 C C . ILE A 1 736 ? 3.376 1.812 7.728 1.00 98.50 736 ILE A C 1
ATOM 5969 O O . ILE A 1 736 ? 4.166 0.872 7.681 1.00 98.50 736 ILE A O 1
ATOM 5973 N N . LEU A 1 737 ? 3.078 2.432 8.868 1.00 98.50 737 LEU A N 1
ATOM 5974 C CA . LEU A 1 737 ? 3.705 2.086 10.143 1.00 98.50 737 LEU A CA 1
ATOM 5975 C C . LEU A 1 737 ? 3.265 0.719 10.658 1.00 98.50 737 LEU A C 1
ATOM 5977 O O . LEU A 1 737 ? 4.112 -0.070 11.077 1.00 98.50 737 LEU A O 1
ATOM 5981 N N . ARG A 1 738 ? 1.978 0.376 10.524 1.00 97.19 738 ARG A N 1
ATOM 5982 C CA . ARG A 1 738 ? 1.480 -0.980 10.793 1.00 97.19 738 ARG A CA 1
ATOM 5983 C C . ARG A 1 738 ? 2.188 -2.017 9.922 1.00 97.19 738 ARG A C 1
ATOM 5985 O O . ARG A 1 738 ? 2.558 -3.073 10.428 1.00 97.19 738 ARG A O 1
ATOM 5992 N N . LEU A 1 739 ? 2.429 -1.716 8.644 1.00 95.12 739 LEU A N 1
ATOM 5993 C CA . LEU A 1 739 ? 3.184 -2.607 7.758 1.00 95.12 739 LEU A CA 1
ATOM 5994 C C . LEU A 1 739 ? 4.660 -2.714 8.167 1.00 95.12 739 LEU A C 1
ATOM 5996 O O . LEU A 1 739 ? 5.217 -3.809 8.128 1.00 95.12 739 LEU A O 1
ATOM 6000 N N . CYS A 1 740 ? 5.295 -1.622 8.595 1.00 98.62 740 CYS A N 1
ATOM 6001 C CA . CYS A 1 740 ? 6.663 -1.641 9.119 1.00 98.62 740 CYS A CA 1
ATOM 6002 C C . CYS A 1 740 ? 6.777 -2.473 10.404 1.00 98.62 740 CYS A C 1
ATOM 6004 O O . CYS A 1 740 ? 7.717 -3.260 10.552 1.00 98.62 740 CYS A O 1
ATOM 6006 N N . ASP A 1 741 ? 5.801 -2.354 11.302 1.00 98.25 741 ASP A N 1
ATOM 6007 C CA . ASP A 1 741 ? 5.715 -3.168 12.511 1.00 98.25 741 ASP A CA 1
ATOM 6008 C C . ASP A 1 741 ? 5.565 -4.654 12.187 1.00 98.25 741 ASP A C 1
ATOM 6010 O O . ASP A 1 741 ? 6.256 -5.470 12.789 1.00 98.25 741 ASP A O 1
ATOM 6014 N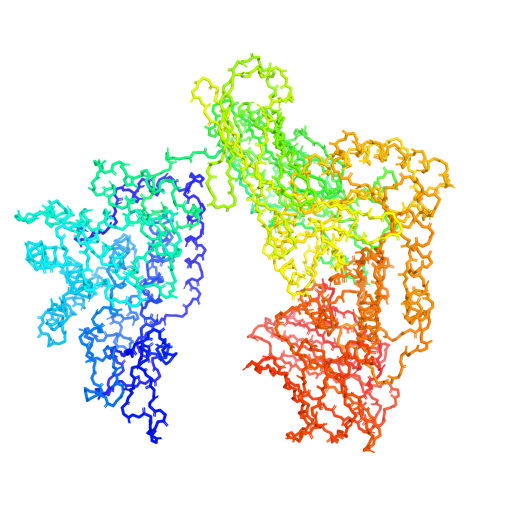 N . GLU A 1 742 ? 4.689 -5.005 11.242 1.00 94.25 742 GLU A N 1
ATOM 6015 C CA . GLU A 1 742 ? 4.370 -6.392 10.871 1.00 94.25 742 GLU A CA 1
ATOM 6016 C C . GLU A 1 742 ? 5.450 -7.063 10.016 1.00 94.25 742 GLU A C 1
ATOM 6018 O O . GLU A 1 742 ? 5.658 -8.272 10.117 1.00 94.25 742 GLU A O 1
ATOM 6023 N N . LEU A 1 743 ? 6.143 -6.301 9.167 1.00 93.88 743 LEU A N 1
ATOM 6024 C CA . LEU A 1 743 ? 7.187 -6.814 8.275 1.00 93.88 743 LEU A CA 1
ATOM 6025 C C . LEU A 1 743 ? 8.597 -6.666 8.857 1.00 93.88 743 LEU A C 1
ATOM 6027 O O . LEU A 1 743 ? 9.562 -7.139 8.253 1.00 93.88 743 LEU A O 1
ATOM 6031 N N . GLY A 1 744 ? 8.744 -6.035 10.023 1.00 98.31 744 GLY A N 1
ATOM 6032 C CA . GLY A 1 744 ? 10.039 -5.856 10.671 1.00 98.31 744 GLY A CA 1
ATOM 6033 C C . GLY A 1 744 ? 10.931 -4.886 9.901 1.00 98.31 744 GLY A C 1
ATOM 6034 O O . GLY A 1 744 ? 11.994 -5.272 9.404 1.00 98.31 744 GLY A O 1
ATOM 6035 N N . ILE A 1 745 ? 10.485 -3.638 9.780 1.00 98.94 745 ILE A N 1
ATOM 6036 C CA . ILE A 1 745 ? 11.232 -2.527 9.182 1.00 98.94 745 ILE A CA 1
ATOM 6037 C C . ILE A 1 745 ? 11.288 -1.409 10.222 1.00 98.94 745 ILE A C 1
ATOM 6039 O O . ILE A 1 745 ? 10.255 -0.931 10.671 1.00 98.94 745 ILE A O 1
ATOM 6043 N N . LEU A 1 746 ? 12.490 -1.010 10.634 1.00 99.00 746 LEU A N 1
ATOM 6044 C CA . LEU A 1 746 ? 12.705 0.117 11.543 1.00 99.00 746 LEU A CA 1
ATOM 6045 C C . LEU A 1 746 ? 12.407 1.450 10.844 1.00 99.00 746 LEU A C 1
ATOM 6047 O O . LEU A 1 746 ? 12.607 1.572 9.639 1.00 99.00 746 LEU A O 1
ATOM 6051 N N . VAL A 1 747 ? 11.975 2.461 11.592 1.00 99.00 747 VAL A N 1
ATOM 6052 C CA . VAL A 1 747 ? 11.456 3.713 11.028 1.00 99.00 747 VAL A CA 1
ATOM 6053 C C . VAL A 1 747 ? 12.134 4.947 11.630 1.00 99.00 747 VAL A C 1
ATOM 6055 O O . VAL A 1 747 ? 12.281 5.076 12.850 1.00 99.00 747 VAL A O 1
ATOM 6058 N N . TRP A 1 748 ? 12.501 5.872 10.740 1.00 98.94 748 TRP A N 1
ATOM 6059 C CA . TRP A 1 748 ? 12.637 7.305 11.009 1.00 98.94 748 TRP A CA 1
ATOM 6060 C C . TRP A 1 748 ? 11.442 8.017 10.369 1.00 98.94 748 TRP A C 1
ATOM 6062 O O . TRP A 1 748 ? 11.284 7.993 9.148 1.00 98.94 748 TRP A O 1
ATOM 6072 N N . GLU A 1 749 ? 10.631 8.690 11.182 1.00 98.94 749 GLU A N 1
ATOM 6073 C CA . GLU A 1 749 ? 9.554 9.574 10.719 1.00 98.94 749 GLU A CA 1
ATOM 6074 C C . GLU A 1 749 ? 9.821 11.022 11.159 1.00 98.94 749 GLU A C 1
ATOM 6076 O O . GLU A 1 749 ? 10.397 11.231 12.226 1.00 98.94 749 GLU A O 1
ATOM 6081 N N . GLU A 1 750 ? 9.494 12.023 10.335 1.00 98.94 750 GLU A N 1
ATOM 6082 C CA . GLU A 1 750 ? 9.866 13.425 10.587 1.00 98.94 750 GLU A CA 1
ATOM 6083 C C . GLU A 1 750 ? 8.748 14.427 10.309 1.00 98.94 750 GLU A C 1
ATOM 6085 O O . GLU A 1 750 ? 7.859 14.172 9.502 1.00 98.94 750 GLU A O 1
ATOM 6090 N N . ILE A 1 751 ? 8.814 15.600 10.943 1.00 98.94 751 ILE A N 1
ATOM 6091 C CA . ILE A 1 751 ? 7.921 16.720 10.614 1.00 98.94 751 ILE A CA 1
ATOM 6092 C C . ILE A 1 751 ? 8.360 17.429 9.323 1.00 98.94 751 ILE A C 1
ATOM 6094 O O . ILE A 1 751 ? 9.557 17.474 9.028 1.00 98.94 751 ILE A O 1
ATOM 6098 N N . PRO A 1 752 ? 7.440 18.087 8.590 1.00 98.81 752 PRO A N 1
ATOM 6099 C CA . PRO A 1 752 ? 7.765 18.734 7.321 1.00 98.81 752 PRO A CA 1
ATOM 6100 C C . PRO A 1 752 ? 8.485 20.081 7.445 1.00 98.81 752 PRO A C 1
ATOM 6102 O O . PRO A 1 752 ? 8.367 20.918 6.552 1.00 98.81 752 PRO A O 1
ATOM 6105 N N . TRP A 1 753 ? 9.276 20.316 8.498 1.00 98.88 753 TRP A N 1
ATOM 6106 C CA . TRP A 1 753 ? 10.191 21.459 8.518 1.00 98.88 753 TRP A CA 1
ATOM 6107 C C . TRP A 1 753 ? 11.367 21.196 7.567 1.00 98.88 753 TRP A C 1
ATOM 6109 O O . TRP A 1 753 ? 12.451 20.766 7.966 1.00 98.88 753 TRP A O 1
ATOM 6119 N N . CYS A 1 754 ? 11.118 21.417 6.279 1.00 98.81 754 CYS A N 1
ATOM 6120 C CA . CYS A 1 754 ? 12.013 21.076 5.187 1.00 98.81 754 CYS A CA 1
ATOM 6121 C C . CYS A 1 754 ? 12.335 22.329 4.362 1.00 98.81 754 CYS A C 1
ATOM 6123 O O . CYS A 1 754 ? 11.438 22.870 3.715 1.00 98.81 754 CYS A O 1
ATOM 6125 N N . ARG A 1 755 ? 13.611 22.752 4.369 1.00 98.69 755 ARG A N 1
ATOM 6126 C CA . ARG A 1 755 ? 14.141 23.953 3.679 1.00 98.69 755 ARG A CA 1
ATOM 6127 C C . ARG A 1 755 ? 13.486 25.280 4.118 1.00 98.69 755 ARG A C 1
ATOM 6129 O O . ARG A 1 755 ? 12.865 25.363 5.175 1.00 98.69 755 ARG A O 1
ATOM 6136 N N . GLY A 1 756 ? 13.699 26.342 3.338 1.00 98.00 756 GLY A N 1
ATOM 6137 C CA . GLY A 1 756 ? 13.038 27.649 3.437 1.00 98.00 756 GLY A CA 1
ATOM 6138 C C . GLY A 1 756 ? 13.628 28.607 4.475 1.00 98.00 756 GLY A C 1
ATOM 6139 O O . GLY A 1 756 ? 13.796 29.794 4.191 1.00 98.00 756 GLY A O 1
ATOM 6140 N N . GLY A 1 757 ? 13.985 28.098 5.657 1.00 98.12 757 GLY A N 1
ATOM 6141 C CA . GLY A 1 757 ? 14.402 28.892 6.816 1.00 98.12 757 GLY A CA 1
ATOM 6142 C C . GLY A 1 757 ? 13.438 28.701 7.986 1.00 98.12 757 GLY A C 1
ATOM 6143 O O . GLY A 1 757 ? 13.086 27.567 8.314 1.00 98.12 757 GLY A O 1
ATOM 6144 N N . LEU A 1 758 ? 13.030 29.792 8.637 1.00 98.69 758 LEU A N 1
ATOM 6145 C CA . LEU A 1 758 ? 12.119 29.769 9.784 1.00 98.69 758 LEU A CA 1
ATOM 6146 C C . LEU A 1 758 ? 11.146 30.951 9.717 1.00 98.69 758 LEU A C 1
ATOM 6148 O O . LEU A 1 758 ? 11.591 32.097 9.705 1.00 98.69 758 LEU A O 1
ATOM 6152 N N . GLY A 1 759 ? 9.844 30.659 9.717 1.00 98.25 759 GLY A N 1
ATOM 6153 C CA . GLY A 1 759 ? 8.786 31.671 9.698 1.00 98.25 759 GLY A CA 1
ATOM 6154 C C . GLY A 1 759 ? 8.428 32.244 11.074 1.00 98.25 759 GLY A C 1
ATOM 6155 O O . GLY A 1 759 ? 9.130 32.055 12.078 1.00 98.25 759 GLY A O 1
ATOM 6156 N N . GLY A 1 760 ? 7.298 32.947 11.114 1.00 98.19 760 GLY A N 1
ATOM 6157 C CA . GLY A 1 760 ? 6.716 33.549 12.309 1.00 98.19 760 GLY A CA 1
ATOM 6158 C C . GLY A 1 760 ? 6.080 32.540 13.272 1.00 98.19 760 GLY A C 1
ATOM 6159 O O . GLY A 1 760 ? 6.314 31.333 13.226 1.00 98.19 760 GLY A O 1
ATOM 6160 N N . GLU A 1 761 ? 5.253 33.033 14.194 1.00 98.19 761 GLU A N 1
ATOM 6161 C CA . GLU A 1 761 ? 4.706 32.182 15.259 1.00 98.19 761 GLU A CA 1
ATOM 6162 C C . GLU A 1 761 ? 3.699 31.143 14.745 1.00 98.19 761 GLU A C 1
ATOM 6164 O O . GLU A 1 761 ? 3.668 30.028 15.253 1.00 98.19 761 GLU A O 1
ATOM 6169 N N . ALA A 1 762 ? 2.928 31.454 13.696 1.00 97.31 762 ALA A N 1
ATOM 6170 C CA . ALA A 1 762 ? 2.006 30.493 13.084 1.00 97.31 762 ALA A CA 1
ATOM 6171 C C . ALA A 1 762 ? 2.748 29.288 12.472 1.00 97.31 762 ALA A C 1
ATOM 6173 O O . ALA A 1 762 ? 2.326 28.145 12.661 1.00 97.31 762 ALA A O 1
ATOM 6174 N N . TYR A 1 763 ? 3.884 29.543 11.813 1.00 98.62 763 TYR A N 1
ATOM 6175 C CA . TYR A 1 763 ? 4.789 28.520 11.287 1.00 98.62 763 TYR A CA 1
ATOM 6176 C C . TYR A 1 763 ? 5.337 27.630 12.412 1.00 98.62 763 TYR A C 1
ATOM 6178 O O . TYR A 1 763 ? 5.262 26.401 12.348 1.00 98.62 763 TYR A O 1
ATOM 6186 N N . LYS A 1 764 ? 5.855 28.249 13.482 1.00 98.81 764 LYS A N 1
ATOM 6187 C CA . LYS A 1 764 ? 6.412 27.530 14.641 1.00 98.81 764 LYS A CA 1
ATOM 6188 C C . LYS A 1 764 ? 5.354 26.703 15.359 1.00 98.81 764 LYS A C 1
ATOM 6190 O O . LYS A 1 764 ? 5.605 25.552 15.705 1.00 98.81 764 LYS A O 1
ATOM 6195 N N . GLU A 1 765 ? 4.158 27.251 15.531 1.00 98.75 765 GLU A N 1
ATOM 6196 C CA . GLU A 1 765 ? 3.048 26.545 16.161 1.00 98.75 765 GLU A CA 1
ATOM 6197 C C . GLU A 1 765 ? 2.569 25.362 15.318 1.00 98.75 765 GLU A C 1
ATOM 6199 O O . GLU A 1 765 ? 2.257 24.301 15.858 1.00 98.75 765 GLU A O 1
ATOM 6204 N N . GLN A 1 766 ? 2.569 25.487 13.9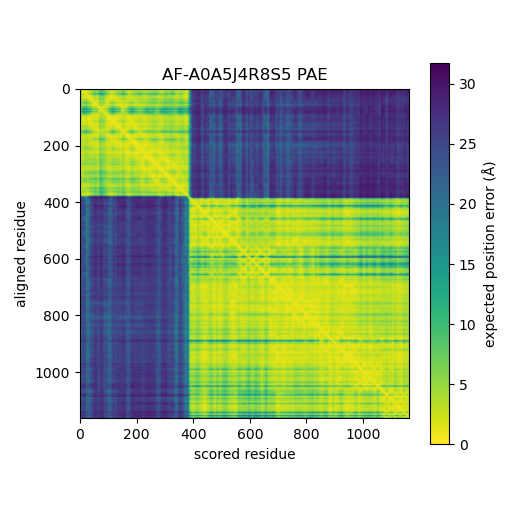87 1.00 98.75 766 GLN A N 1
ATOM 6205 C CA . GLN A 1 766 ? 2.341 24.336 13.117 1.00 98.75 766 GLN A CA 1
ATOM 6206 C C . GLN A 1 766 ? 3.411 23.259 13.326 1.00 98.75 766 GLN A C 1
ATOM 6208 O O . GLN A 1 766 ? 3.051 22.098 13.502 1.00 98.75 766 GLN A O 1
ATOM 6213 N N . ALA A 1 767 ? 4.697 23.615 13.358 1.00 98.88 767 ALA A N 1
ATOM 6214 C CA . ALA A 1 767 ? 5.776 22.651 13.577 1.00 98.88 767 ALA A CA 1
ATOM 6215 C C . ALA A 1 767 ? 5.669 21.942 14.942 1.00 98.88 767 ALA A C 1
ATOM 6217 O O . ALA A 1 767 ? 5.773 20.716 14.997 1.00 98.88 767 ALA A O 1
ATOM 6218 N N . ARG A 1 768 ? 5.378 22.673 16.030 1.00 98.88 768 ARG A N 1
ATOM 6219 C CA . ARG A 1 768 ? 5.134 22.086 17.364 1.00 98.88 768 ARG A CA 1
ATOM 6220 C C . ARG A 1 768 ? 3.941 21.140 17.364 1.00 98.88 768 ARG A C 1
ATOM 6222 O O . ARG A 1 768 ? 4.040 20.027 17.884 1.00 98.88 768 ARG A O 1
ATOM 6229 N N . ARG A 1 769 ? 2.819 21.574 16.781 1.00 98.81 769 ARG A N 1
ATOM 6230 C CA . ARG A 1 769 ? 1.590 20.778 16.706 1.00 98.81 769 ARG A CA 1
ATOM 6231 C C . ARG A 1 769 ? 1.810 19.508 15.897 1.00 98.81 769 ARG A C 1
ATOM 6233 O O . ARG A 1 769 ? 1.450 18.440 16.370 1.00 98.81 769 ARG A O 1
ATOM 6240 N N . MET A 1 770 ? 2.432 19.606 14.725 1.00 98.94 770 MET A N 1
ATOM 6241 C CA . MET A 1 770 ? 2.706 18.444 13.881 1.00 98.94 770 MET A CA 1
ATOM 6242 C C . MET A 1 770 ? 3.700 17.476 14.533 1.00 98.94 770 MET A C 1
ATOM 6244 O O . MET A 1 770 ? 3.500 16.271 14.436 1.00 98.94 770 MET A O 1
ATOM 6248 N N . LEU A 1 771 ? 4.714 17.970 15.258 1.00 98.94 771 LEU A N 1
ATOM 6249 C CA . LEU A 1 771 ? 5.607 17.111 16.051 1.00 98.94 771 LEU A CA 1
ATOM 6250 C C . LEU A 1 771 ? 4.843 16.383 17.158 1.00 98.94 771 LEU A C 1
ATOM 6252 O O . LEU A 1 771 ? 5.011 15.181 17.344 1.00 98.94 771 LEU A O 1
ATOM 6256 N N . THR A 1 772 ? 3.984 17.114 17.869 1.00 98.75 772 THR A N 1
ATOM 6257 C CA . THR A 1 772 ? 3.148 16.554 18.935 1.00 98.75 772 THR A CA 1
ATOM 6258 C C . THR A 1 772 ? 2.212 15.486 18.383 1.00 98.75 772 THR A C 1
ATOM 6260 O O . THR A 1 772 ? 2.182 14.379 18.908 1.00 98.75 772 THR A O 1
ATOM 6263 N N . ASN A 1 773 ? 1.509 15.785 17.289 1.00 98.44 773 ASN A N 1
ATOM 6264 C CA . ASN A 1 773 ? 0.569 14.868 16.655 1.00 98.44 773 ASN A CA 1
ATOM 6265 C C . ASN A 1 773 ? 1.269 13.611 16.135 1.00 98.44 773 ASN A C 1
ATOM 6267 O O . ASN A 1 773 ? 0.810 12.516 16.444 1.00 98.44 773 ASN A O 1
ATOM 6271 N N . MET A 1 774 ? 2.399 13.750 15.432 1.00 98.81 774 MET A N 1
ATOM 6272 C CA . MET A 1 774 ? 3.186 12.613 14.946 1.00 98.81 774 MET A CA 1
ATOM 6273 C C . MET A 1 774 ? 3.596 11.690 16.101 1.00 98.81 774 MET A C 1
ATOM 6275 O O . MET A 1 774 ? 3.335 10.491 16.053 1.00 98.81 774 MET A O 1
ATOM 6279 N N . ILE A 1 775 ? 4.160 12.240 17.183 1.00 98.62 775 ILE A N 1
ATOM 6280 C CA . ILE A 1 775 ? 4.579 11.432 18.336 1.00 98.62 775 ILE A CA 1
ATOM 6281 C C . ILE A 1 775 ? 3.367 10.803 19.035 1.00 98.62 775 ILE A C 1
ATOM 6283 O O . ILE A 1 775 ? 3.373 9.607 19.316 1.00 98.62 775 ILE A O 1
ATOM 6287 N N . GLU A 1 776 ? 2.314 11.568 19.327 1.00 95.69 776 GLU A N 1
ATOM 6288 C CA . GLU A 1 776 ? 1.149 11.044 20.048 1.00 95.69 776 GLU A CA 1
ATOM 6289 C C . GLU A 1 776 ? 0.401 9.961 19.265 1.00 95.69 776 GLU A C 1
ATOM 6291 O O . GLU A 1 776 ? -0.054 8.994 19.876 1.00 95.69 776 GLU A O 1
ATOM 6296 N N . GLN A 1 777 ? 0.299 10.106 17.943 1.00 96.56 777 GLN A N 1
ATOM 6297 C CA . GLN A 1 777 ? -0.403 9.160 17.076 1.00 96.56 777 GLN A CA 1
ATOM 6298 C C . GLN A 1 777 ? 0.413 7.889 16.844 1.00 96.56 777 GLN A C 1
ATOM 6300 O O . GLN A 1 777 ? -0.166 6.810 16.797 1.00 96.56 777 GLN A O 1
ATOM 6305 N N . HIS A 1 778 ? 1.740 7.998 16.732 1.00 98.38 778 HIS A N 1
ATOM 6306 C CA . HIS A 1 778 ? 2.575 6.899 16.245 1.00 98.38 778 HIS A CA 1
ATOM 6307 C C . HIS A 1 778 ? 3.525 6.289 17.299 1.00 98.38 778 HIS A C 1
ATOM 6309 O O . HIS A 1 778 ? 4.214 5.304 17.028 1.00 98.38 778 HIS A O 1
ATOM 6315 N N . ARG A 1 779 ? 3.563 6.795 18.542 1.00 96.88 779 ARG A N 1
ATOM 6316 C CA . ARG A 1 779 ? 4.464 6.294 19.611 1.00 96.88 779 ARG A CA 1
ATOM 6317 C C . ARG A 1 779 ? 4.365 4.800 19.922 1.00 96.88 779 ARG A C 1
ATOM 6319 O O . ARG A 1 779 ? 5.320 4.246 20.472 1.00 96.88 779 ARG A O 1
ATOM 6326 N N . ASN A 1 780 ? 3.242 4.149 19.626 1.00 98.00 780 ASN A N 1
ATOM 6327 C CA . ASN A 1 780 ? 3.042 2.736 19.959 1.00 98.00 780 ASN A CA 1
ATOM 6328 C C . ASN A 1 780 ? 3.740 1.787 18.972 1.00 98.00 780 ASN A C 1
ATOM 6330 O O . ASN A 1 780 ? 4.003 0.637 19.327 1.00 98.00 780 ASN A O 1
ATOM 6334 N N . HIS A 1 781 ? 4.114 2.271 17.783 1.00 98.69 781 HIS A N 1
ATOM 6335 C CA . HIS A 1 781 ? 4.783 1.466 16.763 1.00 98.69 781 HIS A CA 1
ATOM 6336 C C . HIS A 1 781 ? 6.206 1.081 17.208 1.00 98.69 781 HIS A C 1
ATOM 6338 O O . HIS A 1 781 ? 7.077 1.960 17.321 1.00 98.69 781 HIS A O 1
ATOM 6344 N N . PRO A 1 782 ? 6.506 -0.210 17.472 1.00 98.62 782 PRO A N 1
ATOM 6345 C CA . PRO A 1 782 ? 7.854 -0.636 17.845 1.00 98.62 782 PRO A CA 1
ATOM 6346 C C . PRO A 1 782 ? 8.892 -0.378 16.749 1.00 98.62 782 PRO A C 1
ATOM 6348 O O . PRO A 1 782 ? 10.074 -0.256 17.088 1.00 98.62 782 PRO A O 1
ATOM 6351 N N . SER A 1 783 ? 8.463 -0.272 15.484 1.00 98.88 783 SER A N 1
ATOM 6352 C CA . SER A 1 783 ? 9.323 0.061 14.344 1.00 98.88 783 SER A CA 1
ATOM 6353 C C . SER A 1 783 ? 10.017 1.413 14.481 1.00 98.88 783 SER A C 1
ATOM 6355 O O . SER A 1 783 ? 11.177 1.543 14.089 1.00 98.88 783 SER A O 1
ATOM 6357 N N . ILE A 1 784 ? 9.356 2.415 15.063 1.00 98.94 784 ILE A N 1
ATOM 6358 C CA . ILE A 1 784 ? 9.916 3.765 15.154 1.00 98.94 784 ILE A CA 1
ATOM 6359 C C . ILE A 1 784 ? 11.057 3.796 16.171 1.00 98.94 784 ILE A C 1
ATOM 6361 O O . ILE A 1 784 ? 10.906 3.379 17.326 1.00 98.94 784 ILE A O 1
ATOM 6365 N N . ILE A 1 785 ? 12.193 4.342 15.739 1.00 98.88 785 ILE A N 1
ATOM 6366 C CA . ILE A 1 785 ? 13.387 4.566 16.568 1.00 98.88 785 ILE A CA 1
ATOM 6367 C C . ILE A 1 785 ? 13.917 6.003 16.502 1.00 98.88 785 ILE A C 1
ATOM 6369 O O . ILE A 1 785 ? 14.733 6.376 17.350 1.00 98.88 785 ILE A O 1
ATOM 6373 N N . LEU A 1 786 ? 13.471 6.798 15.523 1.00 98.94 786 LEU A N 1
ATOM 6374 C CA . LEU A 1 786 ? 13.905 8.180 15.321 1.00 98.94 786 LEU A CA 1
ATOM 6375 C C . LEU A 1 786 ? 12.723 9.105 15.016 1.00 98.94 786 LEU A C 1
ATOM 6377 O O . LEU A 1 786 ? 11.949 8.828 14.098 1.00 98.94 786 LEU A O 1
ATOM 6381 N N . TRP A 1 787 ? 12.654 10.220 15.746 1.00 98.94 787 TRP A N 1
ATOM 6382 C CA . TRP A 1 787 ? 11.783 11.358 15.455 1.00 98.94 787 TRP A CA 1
ATOM 6383 C C . TRP A 1 787 ? 12.590 12.481 14.799 1.00 98.94 787 TRP A C 1
ATOM 6385 O O . TRP A 1 787 ? 13.406 13.144 15.444 1.00 98.94 787 TRP A O 1
ATOM 6395 N N . GLY A 1 788 ? 12.376 12.694 13.506 1.00 98.94 788 GLY A N 1
ATOM 6396 C CA . GLY A 1 788 ? 13.051 13.734 12.749 1.00 98.94 788 GLY A CA 1
ATOM 6397 C C . GLY A 1 788 ? 12.422 15.109 12.957 1.00 98.94 788 GLY A C 1
ATOM 6398 O O . GLY A 1 788 ? 11.205 15.277 12.863 1.00 98.94 788 GLY A O 1
ATOM 6399 N N . LEU A 1 789 ? 13.259 16.110 13.211 1.00 98.94 789 LEU A N 1
ATOM 6400 C CA . LEU A 1 789 ? 12.822 17.478 13.501 1.00 98.94 789 LEU A CA 1
ATOM 6401 C C . LEU A 1 789 ? 12.878 18.398 12.273 1.00 98.94 789 LEU A C 1
ATOM 6403 O O . LEU A 1 789 ? 12.351 19.505 12.315 1.00 98.94 789 LEU A O 1
ATOM 6407 N N . GLY A 1 790 ? 13.519 17.954 11.191 1.00 98.62 790 GLY A N 1
ATOM 6408 C CA . GLY A 1 790 ? 13.636 18.720 9.959 1.00 98.62 790 GLY A CA 1
ATOM 6409 C C . GLY A 1 790 ? 14.694 18.191 8.991 1.00 98.62 790 GLY A C 1
ATOM 6410 O O . GLY A 1 790 ? 15.538 17.350 9.330 1.00 98.62 790 GLY A O 1
ATOM 6411 N N . ASN A 1 791 ? 14.633 18.710 7.767 1.00 98.88 791 ASN A N 1
ATOM 6412 C CA . ASN A 1 791 ? 15.508 18.348 6.659 1.00 98.88 791 ASN A CA 1
ATOM 6413 C C . ASN A 1 791 ? 16.005 19.597 5.927 1.00 98.88 791 ASN A C 1
ATOM 6415 O O . ASN A 1 791 ? 15.216 20.443 5.509 1.00 98.88 791 ASN A O 1
ATOM 6419 N N . GLU A 1 792 ? 17.318 19.693 5.724 1.00 98.69 792 GLU A N 1
ATOM 6420 C CA . GLU A 1 792 ? 17.947 20.786 4.972 1.00 98.69 792 GLU A CA 1
ATOM 6421 C C . GLU A 1 792 ? 17.547 22.176 5.493 1.00 98.69 792 GLU A C 1
ATOM 6423 O O . GLU A 1 792 ? 17.353 23.112 4.721 1.00 98.69 792 GLU A O 1
ATOM 6428 N N . ASN A 1 793 ? 17.433 22.330 6.818 1.00 98.62 793 ASN A N 1
ATOM 6429 C CA . ASN A 1 793 ? 17.098 23.610 7.461 1.00 98.62 793 ASN A CA 1
ATOM 6430 C C . ASN A 1 793 ? 18.200 24.671 7.279 1.00 98.62 793 ASN A C 1
ATOM 6432 O O . ASN A 1 793 ? 18.001 25.835 7.616 1.00 98.62 793 ASN A O 1
ATOM 6436 N N . ASP A 1 794 ? 19.357 24.279 6.731 1.00 97.81 794 ASP A N 1
ATOM 6437 C CA . ASP A 1 794 ? 20.406 25.189 6.273 1.00 97.81 794 ASP A CA 1
ATOM 6438 C C . ASP A 1 794 ? 20.103 25.880 4.929 1.00 97.81 794 ASP A C 1
ATOM 6440 O O . ASP A 1 794 ? 20.863 26.753 4.503 1.00 97.81 794 ASP A O 1
ATOM 6444 N N . TRP A 1 795 ? 19.004 25.509 4.266 1.00 97.81 795 TRP A N 1
ATOM 6445 C CA . TRP A 1 795 ? 18.610 26.036 2.965 1.00 97.81 795 TRP A CA 1
ATOM 6446 C C . TRP A 1 795 ? 17.739 27.293 3.109 1.00 97.81 795 TRP A C 1
ATOM 6448 O O . TRP A 1 795 ? 16.564 27.211 3.457 1.00 97.81 795 TRP A O 1
ATOM 6458 N N . ALA A 1 796 ? 18.312 28.457 2.802 1.00 96.88 796 ALA A N 1
ATOM 6459 C CA . ALA A 1 796 ? 17.615 29.746 2.799 1.00 96.88 796 ALA A CA 1
ATOM 6460 C C . ALA A 1 796 ? 16.792 29.976 1.516 1.00 96.88 796 ALA A C 1
ATOM 6462 O O . ALA A 1 796 ? 17.183 29.502 0.447 1.00 96.88 796 ALA A O 1
ATOM 6463 N N . GLY A 1 797 ? 15.720 30.773 1.594 1.00 96.75 797 GLY A N 1
ATOM 6464 C CA . GLY A 1 797 ? 15.075 31.338 0.400 1.00 96.75 797 GLY A CA 1
ATOM 6465 C C . GLY A 1 797 ? 13.612 31.765 0.538 1.00 96.75 797 GLY A C 1
ATOM 6466 O O . GLY A 1 797 ? 13.172 32.576 -0.271 1.00 96.75 797 GLY A O 1
ATOM 6467 N N . ASP A 1 798 ? 12.878 31.288 1.548 1.00 98.06 798 ASP A N 1
ATOM 6468 C CA . ASP A 1 798 ? 11.453 31.637 1.713 1.00 98.06 798 ASP A CA 1
ATOM 6469 C C . ASP A 1 798 ? 11.227 32.992 2.399 1.00 98.06 798 ASP A C 1
ATOM 6471 O O . ASP A 1 798 ? 10.146 33.571 2.290 1.00 98.06 798 ASP A O 1
ATOM 6475 N N . PHE A 1 799 ? 12.241 33.503 3.102 1.00 97.81 799 PHE A N 1
ATOM 6476 C CA . PHE A 1 799 ? 12.171 34.724 3.904 1.00 97.81 799 PHE A CA 1
ATOM 6477 C C . PHE A 1 799 ? 13.329 35.668 3.563 1.00 97.81 799 PHE A C 1
ATOM 6479 O O . PHE A 1 799 ? 14.408 35.229 3.161 1.00 97.81 799 PHE A O 1
ATOM 6486 N N . GLU A 1 800 ? 13.128 36.974 3.772 1.00 96.31 800 GLU A N 1
ATOM 6487 C CA . GLU A 1 800 ? 14.170 37.996 3.567 1.00 96.31 800 GLU A CA 1
ATOM 6488 C C . GLU A 1 800 ? 15.382 37.801 4.491 1.00 96.31 800 GLU A C 1
ATOM 6490 O O . GLU A 1 800 ? 16.496 38.218 4.170 1.00 96.31 800 GLU A O 1
ATOM 6495 N N . THR A 1 801 ? 15.170 37.164 5.645 1.00 95.50 801 THR A N 1
ATOM 6496 C CA . THR A 1 801 ? 16.201 36.887 6.642 1.00 95.50 801 THR A CA 1
ATOM 6497 C C . THR A 1 801 ? 16.429 35.388 6.796 1.00 95.50 801 THR A C 1
ATOM 6499 O O . THR A 1 801 ? 15.525 34.566 6.673 1.00 95.50 801 THR A O 1
ATOM 6502 N N . PHE A 1 802 ? 17.674 35.025 7.101 1.00 98.12 802 PHE A N 1
ATOM 6503 C CA . PHE A 1 802 ? 18.057 33.661 7.441 1.00 98.12 802 PHE A CA 1
ATOM 6504 C C . PHE A 1 802 ? 18.910 33.688 8.709 1.00 98.12 802 PHE A C 1
ATOM 6506 O O . PHE A 1 802 ? 20.122 33.909 8.664 1.00 98.12 802 PHE A O 1
ATOM 6513 N N . ASP A 1 803 ? 18.254 33.519 9.855 1.00 98.12 803 ASP A N 1
ATOM 6514 C CA . ASP A 1 803 ? 18.880 33.610 11.172 1.00 98.12 803 ASP A CA 1
ATOM 6515 C C . ASP A 1 803 ? 19.189 32.213 11.730 1.00 98.12 803 ASP A C 1
ATOM 6517 O O . ASP A 1 803 ? 18.306 31.462 12.158 1.00 98.12 803 ASP A O 1
ATOM 6521 N N . LYS A 1 804 ? 20.480 31.869 11.741 1.00 98.62 804 LYS A N 1
ATOM 6522 C CA . LYS A 1 804 ? 20.968 30.582 12.253 1.00 98.62 804 LYS A CA 1
ATOM 6523 C C . LYS A 1 804 ? 20.708 30.410 13.748 1.00 98.62 804 LYS A C 1
ATOM 6525 O O . LYS A 1 804 ? 20.445 29.286 14.175 1.00 98.62 804 LYS A O 1
ATOM 6530 N N . ASP A 1 805 ? 20.769 31.479 14.538 1.00 98.69 805 ASP A N 1
ATOM 6531 C CA . ASP A 1 805 ? 20.556 31.406 15.984 1.00 98.69 805 ASP A CA 1
ATOM 6532 C C . ASP A 1 805 ? 19.074 31.199 16.301 1.00 98.69 805 ASP A C 1
ATOM 6534 O O . ASP A 1 805 ? 18.737 30.383 17.165 1.00 98.69 805 ASP A O 1
ATOM 6538 N N . ALA A 1 806 ? 18.180 31.837 15.540 1.00 98.62 806 ALA A N 1
ATOM 6539 C CA . ALA A 1 806 ? 16.743 31.585 15.631 1.00 98.62 806 ALA A CA 1
ATOM 6540 C C . ALA A 1 806 ? 16.391 30.131 15.261 1.00 98.62 806 ALA A C 1
ATOM 6542 O O . ALA A 1 806 ? 15.650 29.475 15.999 1.00 98.62 806 ALA A O 1
ATOM 6543 N N . ILE A 1 807 ? 16.975 29.597 14.179 1.00 98.88 807 ILE A N 1
ATOM 6544 C CA . ILE A 1 807 ? 16.817 28.188 13.774 1.00 98.88 807 ILE A CA 1
ATOM 6545 C C . ILE A 1 807 ? 17.335 27.248 14.869 1.00 98.88 807 ILE A C 1
ATOM 6547 O O . ILE A 1 807 ? 16.624 26.323 15.258 1.00 98.88 807 ILE A O 1
ATOM 6551 N N . ARG A 1 808 ? 18.532 27.492 15.424 1.00 98.88 808 ARG A N 1
ATOM 6552 C CA . ARG A 1 808 ? 19.080 26.695 16.540 1.00 98.88 808 ARG A CA 1
ATOM 6553 C C . ARG A 1 808 ? 18.178 26.730 17.768 1.00 98.88 808 ARG A C 1
ATOM 6555 O O . ARG A 1 808 ? 17.983 25.696 18.402 1.00 98.88 808 ARG A O 1
ATOM 6562 N N . SER A 1 809 ? 17.656 27.904 18.121 1.00 98.88 809 SER A N 1
ATOM 6563 C CA . SER A 1 809 ? 16.767 28.076 19.273 1.00 98.88 809 SER A CA 1
ATOM 6564 C C . SER A 1 809 ? 15.495 27.242 19.114 1.00 98.88 809 SER A C 1
ATOM 6566 O O . SER A 1 809 ? 15.161 26.450 19.995 1.00 98.88 809 SER A O 1
ATOM 6568 N N . PHE A 1 810 ? 14.849 27.331 17.949 1.00 98.88 810 PHE A N 1
ATOM 6569 C CA . PHE A 1 810 ? 13.638 26.563 17.670 1.00 98.88 810 PHE A CA 1
ATOM 6570 C C . PHE A 1 810 ? 13.909 25.055 17.536 1.00 98.88 810 PHE A C 1
ATOM 6572 O O . PHE A 1 810 ? 13.151 24.239 18.051 1.00 98.88 810 PHE A O 1
ATOM 6579 N N . MET A 1 811 ? 15.044 24.660 16.953 1.00 98.94 811 MET A N 1
ATOM 6580 C CA . MET A 1 811 ? 15.470 23.257 16.899 1.00 98.94 811 MET A CA 1
ATOM 6581 C C . MET A 1 811 ? 15.657 22.656 18.304 1.00 98.94 811 MET A C 1
ATOM 6583 O O . MET A 1 811 ? 15.218 21.536 18.559 1.00 98.94 811 MET A O 1
ATOM 6587 N N . LYS A 1 812 ? 16.258 23.405 19.244 1.00 98.88 812 LYS A N 1
ATOM 6588 C CA . LYS A 1 812 ? 16.383 22.991 20.658 1.00 98.88 812 LYS A CA 1
ATOM 6589 C C . LYS A 1 812 ? 15.027 22.850 21.338 1.00 98.88 812 LYS A C 1
ATOM 6591 O O . LYS A 1 812 ? 14.843 21.949 22.154 1.00 98.88 812 LYS A O 1
ATOM 6596 N N . GLU A 1 813 ? 14.100 23.746 21.021 1.00 98.88 813 GLU A N 1
ATOM 6597 C CA . GLU A 1 813 ? 12.734 23.694 21.530 1.00 98.88 813 GLU A CA 1
ATOM 6598 C C . GLU A 1 813 ? 12.018 22.415 21.072 1.00 98.88 813 GLU A C 1
ATOM 6600 O O . GLU A 1 813 ? 11.497 21.684 21.914 1.00 98.88 813 GLU A O 1
ATOM 6605 N N . LEU A 1 814 ? 12.067 22.096 19.773 1.00 98.94 814 LEU A N 1
ATOM 6606 C CA . LEU A 1 814 ? 11.476 20.874 19.216 1.00 98.94 814 LEU A CA 1
ATOM 6607 C C . LEU A 1 814 ? 12.140 19.602 19.755 1.00 98.94 814 LEU A C 1
ATOM 6609 O O . LEU A 1 814 ? 11.443 18.657 20.115 1.00 98.94 814 LEU A O 1
ATOM 6613 N N . HIS A 1 815 ? 13.471 19.588 19.879 1.00 98.94 815 HIS A N 1
ATOM 6614 C CA . HIS A 1 815 ? 14.202 18.475 20.491 1.00 98.94 815 HIS A CA 1
ATOM 6615 C C . HIS A 1 815 ? 13.724 18.220 21.928 1.00 98.94 815 HIS A C 1
ATOM 6617 O O . HIS A 1 815 ? 13.369 17.097 22.286 1.00 98.94 815 HIS A O 1
ATOM 6623 N N . LYS A 1 816 ? 13.626 19.279 22.741 1.00 98.88 816 LYS A N 1
ATOM 6624 C CA . LYS A 1 816 ? 13.114 19.182 24.112 1.00 98.88 816 LYS A CA 1
ATOM 6625 C C . LYS A 1 816 ? 11.662 18.698 24.145 1.00 98.88 816 LYS A C 1
ATOM 6627 O O . LYS A 1 816 ? 11.341 17.854 24.978 1.00 98.88 816 LYS A O 1
ATOM 6632 N N . LEU A 1 817 ? 10.804 19.212 23.262 1.00 98.88 817 LEU A N 1
ATOM 6633 C CA . LEU A 1 817 ? 9.403 18.796 23.159 1.00 98.88 817 LEU A CA 1
ATOM 6634 C C . LEU A 1 817 ? 9.288 17.301 22.830 1.00 98.88 817 LEU A C 1
ATOM 6636 O O . LEU A 1 817 ? 8.537 16.593 23.497 1.00 98.88 817 LEU A O 1
ATOM 6640 N N . ALA A 1 818 ? 10.072 16.800 21.872 1.00 98.88 818 ALA A N 1
ATOM 6641 C CA . ALA A 1 818 ? 10.078 15.384 21.515 1.00 98.88 818 ALA A CA 1
ATOM 6642 C C . ALA A 1 818 ? 10.432 14.490 22.716 1.00 98.88 818 ALA A C 1
ATOM 6644 O O . ALA A 1 818 ? 9.677 13.574 23.030 1.00 98.88 818 ALA A O 1
ATOM 6645 N N . HIS A 1 819 ? 11.500 14.807 23.459 1.00 98.75 819 HIS A N 1
ATOM 6646 C CA . HIS A 1 819 ? 11.874 14.049 24.664 1.00 98.75 819 HIS A CA 1
ATOM 6647 C C . HIS A 1 819 ? 10.872 14.176 25.818 1.00 98.75 819 HIS A C 1
ATOM 6649 O O . HIS A 1 819 ? 10.775 13.273 26.648 1.00 98.75 819 HIS A O 1
ATOM 6655 N N . GLN A 1 820 ? 10.120 15.277 25.900 1.00 98.31 820 GLN A N 1
ATOM 6656 C CA . GLN A 1 820 ? 9.038 15.415 26.878 1.00 98.31 820 GLN A CA 1
ATOM 6657 C C . GLN A 1 820 ? 7.845 14.509 26.548 1.00 98.31 820 GLN A C 1
ATOM 6659 O O . GLN A 1 820 ? 7.218 13.981 27.466 1.00 98.31 820 GLN A O 1
ATOM 6664 N N . LEU A 1 821 ? 7.534 14.330 25.262 1.00 96.50 821 LEU A N 1
ATOM 6665 C CA . LEU A 1 821 ? 6.418 13.503 24.797 1.00 96.50 821 LEU A CA 1
ATOM 6666 C C . LEU A 1 821 ? 6.767 12.007 24.750 1.00 96.50 821 LEU A C 1
ATOM 6668 O O . LEU A 1 821 ? 5.928 11.164 25.089 1.00 96.50 821 LEU A O 1
ATOM 6672 N N . ASP A 1 822 ? 7.996 11.686 24.341 1.00 97.62 822 ASP A N 1
ATOM 6673 C CA . ASP A 1 822 ? 8.522 10.331 24.191 1.00 97.62 822 ASP A CA 1
ATOM 6674 C C . ASP A 1 822 ? 10.036 10.289 24.455 1.00 97.62 822 ASP A C 1
ATOM 6676 O O . ASP A 1 822 ? 10.866 10.363 23.550 1.00 97.62 822 ASP A O 1
ATOM 6680 N N . ASN A 1 823 ? 10.410 10.110 25.723 1.00 94.94 823 ASN A N 1
ATOM 6681 C CA . ASN A 1 823 ? 11.810 9.925 26.109 1.00 94.94 823 ASN A CA 1
ATOM 6682 C C . ASN A 1 823 ? 12.359 8.522 25.762 1.00 94.94 823 ASN A C 1
ATOM 6684 O O . ASN A 1 823 ? 13.524 8.229 26.025 1.00 94.94 823 ASN A O 1
ATOM 6688 N N . GLY A 1 824 ? 11.522 7.625 25.228 1.00 94.06 824 GLY A N 1
ATOM 6689 C CA . GLY A 1 824 ? 11.919 6.283 24.806 1.00 94.06 824 GLY A CA 1
ATOM 6690 C C . GLY A 1 824 ? 12.543 6.247 23.411 1.00 94.06 824 GLY A C 1
ATOM 6691 O O . GLY A 1 824 ? 12.994 5.176 22.987 1.00 94.06 824 GLY A O 1
ATOM 6692 N N . ARG A 1 825 ? 12.556 7.384 22.698 1.00 98.38 825 ARG A N 1
ATOM 6693 C CA . ARG A 1 825 ? 13.117 7.513 21.352 1.00 98.38 825 ARG A CA 1
ATOM 6694 C C . ARG A 1 825 ? 14.100 8.668 21.210 1.00 98.38 825 ARG A C 1
ATOM 6696 O O . ARG A 1 825 ? 14.161 9.565 22.041 1.00 98.38 825 ARG A O 1
ATOM 6703 N N . LEU A 1 826 ? 14.903 8.593 20.151 1.00 98.81 826 LEU A N 1
ATOM 6704 C CA . LEU A 1 826 ? 15.935 9.573 19.822 1.00 98.81 826 LEU A CA 1
ATOM 6705 C C . LEU A 1 826 ? 15.425 10.549 18.759 1.00 98.81 826 LEU A C 1
ATOM 6707 O O . LEU A 1 826 ? 14.635 10.182 17.889 1.00 98.81 826 LEU A O 1
ATOM 6711 N N . THR A 1 827 ? 15.922 11.775 18.800 1.00 98.94 827 THR A N 1
ATOM 6712 C CA . THR A 1 827 ? 15.674 12.798 17.784 1.00 98.94 827 THR A CA 1
ATOM 6713 C C . THR A 1 827 ? 16.734 12.780 16.686 1.00 98.94 827 THR A C 1
ATOM 6715 O O . THR A 1 827 ? 17.894 12.413 16.912 1.00 98.94 827 THR A O 1
ATOM 6718 N N . SER A 1 828 ? 16.355 13.211 15.485 1.00 98.94 828 SER A N 1
ATOM 6719 C CA . SER A 1 828 ? 17.282 13.356 14.364 1.00 98.94 828 SER A CA 1
ATOM 6720 C C . SER A 1 828 ? 16.999 14.580 13.498 1.00 98.94 828 SER A C 1
ATOM 6722 O O . SER A 1 828 ? 15.904 15.134 13.494 1.00 98.94 828 SER A O 1
ATOM 6724 N N . ILE A 1 829 ? 18.005 15.002 12.734 1.00 98.94 829 ILE A N 1
ATOM 6725 C CA . ILE A 1 829 ? 17.843 15.892 11.576 1.00 98.94 829 ILE A CA 1
ATOM 6726 C C . ILE A 1 829 ? 18.780 15.459 10.460 1.00 98.94 829 ILE A C 1
ATOM 6728 O O . ILE A 1 829 ? 19.789 14.775 10.690 1.00 98.94 829 ILE A O 1
ATOM 6732 N N . ARG A 1 830 ? 18.479 15.926 9.250 1.00 98.88 830 ARG A N 1
ATOM 6733 C CA . ARG A 1 830 ? 19.369 15.792 8.104 1.00 98.88 830 ARG A CA 1
ATOM 6734 C C . ARG A 1 830 ? 19.821 17.155 7.581 1.00 98.88 830 ARG A C 1
ATOM 6736 O O . ARG A 1 830 ? 18.995 18.021 7.315 1.00 98.88 830 ARG A O 1
ATOM 6743 N N . ARG A 1 831 ? 21.135 17.289 7.366 1.00 98.44 831 ARG A N 1
ATOM 6744 C CA . ARG A 1 831 ? 21.827 18.415 6.717 1.00 98.44 831 ARG A CA 1
ATOM 6745 C C . ARG A 1 831 ? 21.463 19.782 7.315 1.00 98.44 831 ARG A C 1
ATOM 6747 O O . ARG A 1 831 ? 20.708 20.566 6.752 1.00 98.44 831 ARG A O 1
ATOM 6754 N N . CYS A 1 832 ? 22.042 20.059 8.474 1.00 98.62 832 CYS A N 1
ATOM 6755 C CA . CYS A 1 832 ? 22.060 21.380 9.088 1.00 98.62 832 CYS A CA 1
ATOM 6756 C C . CYS A 1 832 ? 23.244 21.422 10.059 1.00 98.62 832 CYS A C 1
ATOM 6758 O O . CYS A 1 832 ? 23.085 21.231 11.266 1.00 98.62 832 CYS A O 1
ATOM 6760 N N . ASP A 1 833 ? 24.457 21.613 9.531 1.00 98.19 833 ASP A N 1
ATOM 6761 C CA . ASP A 1 833 ? 25.702 21.417 10.293 1.00 98.19 833 ASP A CA 1
ATOM 6762 C C . ASP A 1 833 ? 25.794 22.303 11.539 1.00 98.19 833 ASP A C 1
ATOM 6764 O O . ASP A 1 833 ? 26.352 21.887 12.552 1.00 98.19 833 ASP A O 1
ATOM 6768 N N . PHE A 1 834 ? 25.204 23.500 11.500 1.00 98.56 834 PHE A N 1
ATOM 6769 C CA . PHE A 1 834 ? 25.154 24.400 12.650 1.00 98.56 834 PHE A CA 1
ATOM 6770 C C . PHE A 1 834 ? 24.094 24.009 13.694 1.00 98.56 834 PHE A C 1
ATOM 6772 O O . PHE A 1 834 ? 23.959 24.729 14.673 1.00 98.56 834 PHE A O 1
ATOM 6779 N N . CYS A 1 835 ? 23.352 22.910 13.518 1.00 98.69 835 CYS A N 1
ATOM 6780 C CA . CYS A 1 835 ? 22.399 22.342 14.486 1.00 98.69 835 CYS A CA 1
ATOM 6781 C C . CYS A 1 835 ? 22.740 20.898 14.896 1.00 98.69 835 CYS A C 1
ATOM 6783 O O . CYS A 1 835 ? 22.014 20.306 15.693 1.00 98.69 835 CYS A O 1
ATOM 6785 N N . LYS A 1 836 ? 23.820 20.309 14.367 1.00 98.12 836 LYS A N 1
ATOM 6786 C CA . LYS A 1 836 ? 24.153 18.888 14.580 1.00 98.12 836 LYS A CA 1
ATOM 6787 C C . LYS A 1 836 ? 24.458 18.512 16.035 1.00 98.12 836 LYS A C 1
ATOM 6789 O O . LYS A 1 836 ? 24.423 17.338 16.373 1.00 98.12 836 LYS A O 1
ATOM 6794 N N . ASP A 1 837 ? 24.790 19.496 16.870 1.00 98.31 837 ASP A N 1
ATOM 6795 C CA . ASP A 1 837 ? 25.046 19.367 18.310 1.00 98.31 837 ASP A CA 1
ATOM 6796 C C . ASP A 1 837 ? 23.766 19.310 19.159 1.00 98.31 837 ASP A C 1
ATOM 6798 O O . ASP A 1 837 ? 23.855 19.084 20.362 1.00 98.31 837 ASP A O 1
ATOM 6802 N N . ILE A 1 838 ? 22.596 19.563 18.561 1.00 98.81 838 ILE A N 1
ATOM 6803 C CA . ILE A 1 838 ? 21.315 19.648 19.275 1.00 98.81 838 ILE A CA 1
ATOM 6804 C C . ILE A 1 838 ? 20.618 18.287 19.352 1.00 98.81 838 ILE A C 1
ATOM 6806 O O . ILE A 1 838 ? 20.062 17.962 20.393 1.00 98.81 838 ILE A O 1
ATOM 6810 N N . VAL A 1 839 ? 20.614 17.523 18.257 1.00 98.88 839 VAL A N 1
ATOM 6811 C CA . VAL A 1 839 ? 19.889 16.246 18.162 1.00 98.88 839 VAL A CA 1
ATOM 6812 C C . VAL A 1 839 ? 20.736 15.052 18.587 1.00 98.88 839 VAL A C 1
ATOM 6814 O O . VAL A 1 839 ? 21.966 15.113 18.594 1.00 98.88 839 VAL A O 1
ATOM 6817 N N . ASP A 1 840 ? 20.078 13.928 18.865 1.00 98.88 840 ASP A N 1
ATOM 6818 C CA . ASP A 1 840 ? 20.760 12.706 19.292 1.00 98.88 840 ASP A CA 1
ATOM 6819 C C . ASP A 1 840 ? 21.510 12.014 18.154 1.00 98.88 840 ASP A C 1
ATOM 6821 O O . ASP A 1 840 ? 22.615 11.509 18.369 1.00 98.88 840 ASP A O 1
ATOM 6825 N N . VAL A 1 841 ? 20.909 11.968 16.957 1.00 98.94 841 VAL A N 1
ATOM 6826 C CA . VAL A 1 841 ? 21.457 11.323 15.755 1.00 98.94 841 VAL A CA 1
ATOM 6827 C C . VAL A 1 841 ? 21.457 12.306 14.588 1.00 98.94 841 VAL A C 1
ATOM 6829 O O . VAL A 1 841 ? 20.435 12.897 14.251 1.00 98.94 841 VAL A O 1
ATOM 6832 N N . TYR A 1 842 ? 22.601 12.457 13.924 1.00 98.94 842 TYR A N 1
ATOM 6833 C CA . TYR A 1 842 ? 22.757 13.414 12.829 1.00 98.94 842 TYR A CA 1
ATOM 6834 C C . TYR A 1 842 ? 23.116 12.729 11.512 1.00 98.94 842 TYR A C 1
ATOM 6836 O O . TYR A 1 842 ? 23.985 11.851 11.478 1.00 98.94 842 TYR A O 1
ATOM 6844 N N . SER A 1 843 ? 22.500 13.204 10.426 1.00 98.88 843 SER A N 1
ATOM 6845 C CA . SER A 1 843 ? 22.890 12.868 9.057 1.00 98.88 843 SER A CA 1
ATOM 6846 C C . SER A 1 843 ? 23.429 14.091 8.311 1.00 98.88 843 SER A C 1
ATOM 6848 O O . SER A 1 843 ? 22.666 15.030 8.075 1.00 98.88 843 SER A O 1
ATOM 6850 N N . PRO A 1 844 ? 24.692 14.092 7.850 1.00 98.56 844 PRO A N 1
ATOM 6851 C CA . PRO A 1 844 ? 25.162 15.070 6.871 1.00 98.56 844 PRO A CA 1
ATOM 6852 C C . PRO A 1 844 ? 24.623 14.750 5.462 1.00 98.56 844 PRO A C 1
ATOM 6854 O O . PRO A 1 844 ? 23.894 13.777 5.261 1.00 98.56 844 PRO A O 1
ATOM 6857 N N . SER A 1 845 ? 25.005 15.562 4.473 1.00 98.44 845 SER A N 1
ATOM 6858 C CA . SER A 1 845 ? 24.758 15.289 3.051 1.00 98.44 845 SER A CA 1
ATOM 6859 C C . SER A 1 845 ? 25.987 14.638 2.409 1.00 98.44 845 SER A C 1
ATOM 6861 O O . SER A 1 845 ? 27.031 15.275 2.274 1.00 98.44 845 SER A O 1
ATOM 6863 N N . ILE A 1 846 ? 25.873 13.364 2.021 1.00 98.56 846 ILE A N 1
ATOM 6864 C CA . ILE A 1 846 ? 26.941 12.586 1.373 1.00 98.56 846 ILE A CA 1
ATOM 6865 C C . ILE A 1 846 ? 26.356 11.924 0.119 1.00 98.56 846 ILE A C 1
ATOM 6867 O O . ILE A 1 846 ? 25.587 10.973 0.208 1.00 98.56 846 ILE A O 1
ATOM 6871 N N . TRP A 1 847 ? 26.741 12.423 -1.058 1.00 98.56 847 TRP A N 1
ATOM 6872 C CA . TRP A 1 847 ? 26.247 11.972 -2.368 1.00 98.56 847 TRP A CA 1
ATOM 6873 C C . TRP A 1 847 ? 27.402 11.635 -3.320 1.00 98.56 847 TRP A C 1
ATOM 6875 O O . TRP A 1 847 ? 27.483 12.168 -4.431 1.00 98.56 847 TRP A O 1
ATOM 6885 N N . ALA A 1 848 ? 28.316 10.779 -2.853 1.00 98.00 848 ALA A N 1
ATOM 6886 C CA . ALA A 1 848 ? 29.508 10.367 -3.591 1.00 98.00 848 ALA A CA 1
ATOM 6887 C C . ALA A 1 848 ? 29.138 9.792 -4.971 1.00 98.00 848 ALA A C 1
ATOM 6889 O O . ALA A 1 848 ? 28.402 8.811 -5.066 1.00 98.00 848 ALA A O 1
ATOM 6890 N N . GLY A 1 849 ? 29.659 10.392 -6.042 1.00 96.88 849 GLY A N 1
ATOM 6891 C CA . GLY A 1 849 ? 29.392 10.006 -7.434 1.00 96.88 849 GLY A CA 1
ATOM 6892 C C . GLY A 1 849 ? 28.269 10.802 -8.093 1.00 96.88 849 GLY A C 1
ATOM 6893 O O . GLY A 1 849 ? 28.313 11.036 -9.299 1.00 96.88 849 GLY A O 1
ATOM 6894 N N . TRP A 1 850 ? 27.300 11.293 -7.320 1.00 98.19 850 TRP A N 1
ATOM 6895 C CA . TRP A 1 850 ? 26.138 11.981 -7.876 1.00 98.19 850 TRP A CA 1
ATOM 6896 C C . TRP A 1 850 ? 26.301 13.499 -7.891 1.00 98.19 850 TRP A C 1
ATOM 6898 O O . TRP A 1 850 ? 26.557 14.075 -8.947 1.00 98.19 850 TRP A O 1
ATOM 6908 N N . TYR A 1 851 ? 26.193 14.149 -6.727 1.00 97.44 851 TYR A N 1
ATOM 6909 C CA . TYR A 1 851 ? 26.319 15.608 -6.617 1.00 97.44 851 TYR A CA 1
ATOM 6910 C C . TYR A 1 851 ? 27.758 16.069 -6.359 1.00 97.44 851 TYR A C 1
ATOM 6912 O O . TYR A 1 851 ? 28.082 17.228 -6.633 1.00 97.44 851 TYR A O 1
ATOM 6920 N N . SER A 1 852 ? 28.623 15.197 -5.834 1.00 94.38 852 SER A N 1
ATOM 6921 C CA . SER A 1 852 ? 30.020 15.529 -5.556 1.00 94.38 852 SER A CA 1
ATOM 6922 C C . SER A 1 852 ? 30.926 14.298 -5.509 1.00 94.38 852 SER A C 1
ATOM 6924 O O . SER A 1 852 ? 30.532 13.245 -5.010 1.00 94.38 852 SER A O 1
ATOM 6926 N N . ARG A 1 853 ? 32.176 14.478 -5.968 1.00 95.56 853 ARG A N 1
ATOM 6927 C CA . ARG A 1 853 ? 33.256 13.470 -5.992 1.00 95.56 853 ARG A CA 1
ATOM 6928 C C . ARG A 1 853 ? 32.855 12.170 -6.712 1.00 95.56 853 ARG A C 1
ATOM 6930 O O . ARG A 1 853 ? 31.737 12.024 -7.189 1.00 95.56 853 ARG A O 1
ATOM 6937 N N . ALA A 1 854 ? 33.780 11.224 -6.858 1.00 95.94 854 ALA A N 1
ATOM 6938 C CA . ALA A 1 854 ? 33.455 9.924 -7.449 1.00 95.94 854 ALA A CA 1
ATOM 6939 C C . ALA A 1 854 ? 32.741 9.029 -6.423 1.00 95.94 854 ALA A C 1
ATOM 6941 O O . ALA A 1 854 ? 32.970 9.166 -5.218 1.00 95.94 854 ALA A O 1
ATOM 6942 N N . PHE A 1 855 ? 31.939 8.052 -6.872 1.00 96.81 855 PHE A N 1
ATOM 6943 C CA . PHE A 1 855 ? 31.278 7.102 -5.955 1.00 96.81 855 PHE A CA 1
ATOM 6944 C C . PHE A 1 855 ? 32.288 6.303 -5.117 1.00 96.81 855 PHE A C 1
ATOM 6946 O O . PHE A 1 855 ? 31.981 5.847 -4.017 1.00 96.81 855 PHE A O 1
ATOM 6953 N N . ARG A 1 856 ? 33.537 6.208 -5.592 1.00 96.75 856 ARG A N 1
ATOM 6954 C CA . ARG A 1 856 ? 34.649 5.582 -4.871 1.00 96.75 856 ARG A CA 1
ATOM 6955 C C . ARG A 1 856 ? 35.074 6.300 -3.599 1.00 96.75 856 ARG A C 1
ATOM 6957 O O . ARG A 1 856 ? 35.637 5.663 -2.715 1.00 96.75 856 ARG A O 1
ATOM 6964 N N . ASN A 1 857 ? 34.752 7.584 -3.466 1.00 97.44 857 ASN A N 1
ATOM 6965 C CA . ASN A 1 857 ? 35.024 8.357 -2.257 1.00 97.44 857 ASN A CA 1
ATOM 6966 C C . ASN A 1 857 ? 33.984 8.131 -1.144 1.00 97.44 857 ASN A C 1
ATOM 6968 O O . ASN A 1 857 ? 34.098 8.751 -0.090 1.00 97.44 857 ASN A O 1
ATOM 6972 N N . TYR A 1 858 ? 32.985 7.258 -1.341 1.00 98.25 858 TYR A N 1
ATOM 6973 C CA . TYR A 1 858 ? 31.919 7.008 -0.364 1.00 98.25 858 TYR A CA 1
ATOM 6974 C C . TYR A 1 858 ? 32.441 6.705 1.047 1.00 98.25 858 TYR A C 1
ATOM 6976 O O . TYR A 1 858 ? 32.008 7.339 2.013 1.00 98.25 858 TYR A O 1
ATOM 6984 N N . ARG A 1 859 ? 33.390 5.768 1.169 1.00 98.19 859 ARG A N 1
ATOM 6985 C CA . ARG A 1 859 ? 33.937 5.367 2.468 1.00 98.19 859 ARG A CA 1
ATOM 6986 C C . ARG A 1 859 ? 34.687 6.507 3.149 1.00 98.19 859 ARG A C 1
ATOM 6988 O O . ARG A 1 859 ? 34.381 6.813 4.290 1.00 98.19 859 ARG A O 1
ATOM 6995 N N . GLU A 1 860 ? 35.583 7.182 2.429 1.00 98.25 860 GLU A N 1
ATOM 6996 C CA . GLU A 1 860 ? 36.322 8.356 2.924 1.00 98.25 860 GLU A CA 1
ATOM 6997 C C . GLU A 1 860 ? 35.367 9.435 3.465 1.00 98.25 860 GLU A C 1
ATOM 6999 O O . GLU A 1 860 ? 35.545 9.942 4.570 1.00 98.25 860 GLU A O 1
ATOM 7004 N N . MET A 1 861 ? 34.320 9.762 2.701 1.00 98.44 861 MET A N 1
ATOM 7005 C CA . MET A 1 861 ? 33.334 10.774 3.093 1.00 98.44 861 MET A CA 1
ATOM 7006 C C . MET A 1 861 ? 32.496 10.335 4.299 1.00 98.44 861 MET A C 1
ATOM 7008 O O . MET A 1 861 ? 32.156 11.160 5.146 1.00 98.44 861 MET A O 1
ATOM 7012 N N . SER A 1 862 ? 32.168 9.047 4.387 1.00 98.56 862 SER A N 1
ATOM 7013 C CA . SER A 1 862 ? 31.385 8.493 5.494 1.00 98.56 862 SER A CA 1
ATOM 7014 C C . SER A 1 862 ? 32.199 8.374 6.779 1.00 98.56 862 SER A C 1
ATOM 7016 O O . SER A 1 862 ? 31.684 8.720 7.838 1.00 98.56 862 SER A O 1
ATOM 7018 N N . ASP A 1 863 ? 33.467 7.964 6.693 1.00 98.44 863 ASP A N 1
ATOM 7019 C CA . ASP A 1 863 ? 34.390 7.912 7.832 1.00 98.44 863 ASP A CA 1
ATOM 7020 C C . ASP A 1 863 ? 34.574 9.324 8.420 1.00 98.44 863 ASP A C 1
ATOM 7022 O O . ASP A 1 863 ? 34.381 9.526 9.620 1.00 98.44 863 ASP A O 1
ATOM 7026 N N . ALA A 1 864 ? 34.773 10.341 7.569 1.00 98.19 864 ALA A N 1
ATOM 7027 C CA . ALA A 1 864 ? 34.784 11.740 8.004 1.00 98.19 864 ALA A CA 1
ATOM 7028 C C . ALA A 1 864 ? 33.445 12.177 8.633 1.00 98.19 864 ALA A C 1
ATOM 7030 O O . ALA A 1 864 ? 33.422 12.954 9.589 1.00 98.19 864 ALA A O 1
ATOM 7031 N N . GLY A 1 865 ? 32.314 11.685 8.122 1.00 97.69 865 GLY A N 1
ATOM 7032 C CA . GLY A 1 865 ? 30.994 11.911 8.712 1.00 97.69 865 GLY A CA 1
ATOM 7033 C C . GLY A 1 865 ? 30.879 11.345 10.130 1.00 97.69 865 GLY A C 1
ATOM 7034 O O . GLY A 1 865 ? 30.447 12.062 11.034 1.00 97.69 865 GLY A O 1
ATOM 7035 N N . ILE A 1 866 ? 31.315 10.097 10.336 1.00 98.31 866 ILE A N 1
ATOM 7036 C CA . ILE A 1 866 ? 31.338 9.407 11.637 1.00 98.31 866 ILE A CA 1
ATOM 7037 C C . ILE A 1 866 ? 32.232 10.158 12.633 1.00 98.31 866 ILE A C 1
ATOM 7039 O O . ILE A 1 866 ? 31.831 10.413 13.773 1.00 98.31 866 ILE A O 1
ATOM 7043 N N . GLU A 1 867 ? 33.418 10.584 12.201 1.00 97.44 867 GLU A N 1
ATOM 7044 C CA . GLU A 1 867 ? 34.349 11.350 13.034 1.00 97.44 867 GLU A CA 1
ATOM 7045 C C . GLU A 1 867 ? 33.770 12.700 13.478 1.00 97.44 867 GLU A C 1
ATOM 7047 O O . GLU A 1 867 ? 33.995 13.123 14.614 1.00 97.44 867 GLU A O 1
ATOM 7052 N N . ASN A 1 868 ? 32.955 13.350 12.642 1.00 96.88 868 ASN A N 1
ATOM 7053 C CA . ASN A 1 868 ? 32.462 14.713 12.866 1.00 96.88 868 ASN A CA 1
ATOM 7054 C C . ASN A 1 868 ? 31.095 14.823 13.568 1.00 96.88 868 ASN A C 1
ATOM 7056 O O . ASN A 1 868 ? 30.590 15.943 13.727 1.00 96.88 868 ASN A O 1
ATOM 7060 N N . THR A 1 869 ? 30.497 13.709 14.006 1.00 96.31 869 THR A N 1
ATOM 7061 C CA . THR A 1 869 ? 29.219 13.693 14.747 1.00 96.31 869 THR A CA 1
ATOM 7062 C C . THR A 1 869 ? 29.219 12.704 15.913 1.00 96.31 869 THR A C 1
ATOM 7064 O O . THR A 1 869 ? 29.955 11.724 15.885 1.00 96.31 869 THR A O 1
ATOM 7067 N N . THR A 1 870 ? 28.423 12.937 16.957 1.00 97.50 870 THR A N 1
ATOM 7068 C CA . THR A 1 870 ? 28.355 12.050 18.134 1.00 97.50 870 THR A CA 1
ATOM 7069 C C . THR A 1 870 ? 27.781 10.679 17.775 1.00 97.50 870 THR A C 1
ATOM 7071 O O . THR A 1 870 ? 28.414 9.658 18.045 1.00 97.50 870 THR A O 1
ATOM 7074 N N . ARG A 1 871 ? 26.618 10.651 17.113 1.00 98.75 871 ARG A N 1
ATOM 7075 C CA . ARG A 1 871 ? 25.990 9.445 16.554 1.00 98.75 871 ARG A CA 1
ATOM 7076 C C . ARG A 1 871 ? 25.650 9.720 15.095 1.00 98.75 871 ARG A C 1
ATOM 7078 O O . ARG A 1 871 ? 24.913 10.654 14.781 1.00 98.75 871 ARG A O 1
ATOM 7085 N N . PHE A 1 872 ? 26.244 8.932 14.210 1.00 98.81 872 PHE A N 1
ATOM 7086 C CA . PHE A 1 872 ? 26.127 9.097 12.766 1.00 98.81 872 PHE A CA 1
ATOM 7087 C C . PHE A 1 872 ? 25.064 8.161 12.213 1.00 98.81 872 PHE A C 1
ATOM 7089 O O . PHE A 1 872 ? 25.038 6.987 12.576 1.00 98.81 872 PHE A O 1
ATOM 7096 N N . PHE A 1 873 ? 24.249 8.653 11.289 1.00 98.88 873 PHE A N 1
ATOM 7097 C CA . PHE A 1 873 ? 23.484 7.837 10.351 1.00 98.88 873 PHE A CA 1
ATOM 7098 C C . PHE A 1 873 ? 23.521 8.520 8.987 1.00 98.88 873 PHE A C 1
ATOM 7100 O O . PHE A 1 873 ? 23.391 9.737 8.917 1.00 98.88 873 PHE A O 1
ATOM 7107 N N . HIS A 1 874 ? 23.685 7.766 7.900 1.00 98.88 874 HIS A N 1
ATOM 7108 C CA . HIS A 1 874 ? 23.728 8.356 6.561 1.00 98.88 874 HIS A CA 1
ATOM 7109 C C . HIS A 1 874 ? 22.367 8.267 5.865 1.00 98.88 874 HIS A C 1
ATOM 7111 O O . HIS A 1 874 ? 22.065 7.293 5.178 1.00 98.88 874 HIS A O 1
ATOM 7117 N N . ALA A 1 875 ? 21.551 9.307 6.008 1.00 98.69 875 ALA A N 1
ATOM 7118 C CA . ALA A 1 875 ? 20.316 9.471 5.254 1.00 98.69 875 ALA A CA 1
ATOM 7119 C C . ALA A 1 875 ? 20.568 10.194 3.919 1.00 98.69 875 ALA A C 1
ATOM 7121 O O . ALA A 1 875 ? 21.069 11.319 3.876 1.00 98.69 875 ALA A O 1
ATOM 7122 N N . GLU A 1 876 ? 20.116 9.548 2.847 1.00 98.81 876 GLU A N 1
ATOM 7123 C CA . GLU A 1 876 ? 20.146 9.960 1.444 1.00 98.81 876 GLU A CA 1
ATOM 7124 C C . GLU A 1 876 ? 21.508 9.846 0.750 1.00 98.81 876 GLU A C 1
ATOM 7126 O O . GLU A 1 876 ? 22.472 10.549 1.055 1.00 98.81 876 GLU A O 1
ATOM 7131 N N . TRP A 1 877 ? 21.530 8.962 -0.242 1.00 98.88 877 TRP A N 1
ATOM 7132 C CA . TRP A 1 877 ? 22.578 8.743 -1.234 1.00 98.88 877 TRP A CA 1
ATOM 7133 C C . TRP A 1 877 ? 21.975 7.964 -2.409 1.00 98.88 877 TRP A C 1
ATOM 7135 O O . TRP A 1 877 ? 20.878 7.422 -2.289 1.00 98.88 877 TRP A O 1
ATOM 7145 N N . GLY A 1 878 ? 22.672 7.891 -3.538 1.00 98.69 878 GLY A N 1
ATOM 7146 C CA . GLY A 1 878 ? 22.154 7.302 -4.775 1.00 98.69 878 GLY A CA 1
ATOM 7147 C C . GLY A 1 878 ? 22.288 8.286 -5.928 1.00 98.69 878 GLY A C 1
ATOM 7148 O O . GLY A 1 878 ? 23.191 9.120 -5.920 1.00 98.69 878 GLY A O 1
ATOM 7149 N N . GLY A 1 879 ? 21.395 8.205 -6.908 1.00 98.56 879 GLY A N 1
ATOM 7150 C CA . GLY A 1 879 ? 21.465 9.002 -8.129 1.00 98.56 879 GLY A CA 1
ATOM 7151 C C . GLY A 1 879 ? 20.375 8.622 -9.122 1.00 98.56 879 GLY A C 1
ATOM 7152 O O . GLY A 1 879 ? 19.759 7.565 -8.993 1.00 98.56 879 GLY A O 1
ATOM 7153 N N . ASP A 1 880 ? 20.069 9.525 -10.050 1.00 98.88 880 ASP A N 1
ATOM 7154 C CA . ASP A 1 880 ? 18.972 9.336 -10.992 1.00 98.88 880 ASP A CA 1
ATOM 7155 C C . ASP A 1 880 ? 19.357 8.303 -12.055 1.00 98.88 880 ASP A C 1
ATOM 7157 O O . ASP A 1 880 ? 20.484 8.271 -12.554 1.00 98.88 880 ASP A O 1
ATOM 7161 N N . SER A 1 881 ? 18.384 7.481 -12.435 1.00 98.81 881 SER A N 1
ATOM 7162 C CA . SER A 1 881 ? 18.478 6.607 -13.597 1.00 98.81 881 SER A CA 1
ATOM 7163 C C . SER A 1 881 ? 17.179 6.651 -14.381 1.00 98.81 881 SER A C 1
ATOM 7165 O O . SER A 1 881 ? 16.088 6.399 -13.855 1.00 98.81 881 SER A O 1
ATOM 7167 N N . HIS A 1 882 ? 17.293 6.986 -15.661 1.00 98.88 882 HIS A N 1
ATOM 7168 C CA . HIS A 1 882 ? 16.182 6.862 -16.576 1.00 98.88 882 HIS A CA 1
ATOM 7169 C C . HIS A 1 882 ? 15.978 5.379 -16.878 1.00 98.88 882 HIS A C 1
ATOM 7171 O O . HIS A 1 882 ? 16.819 4.767 -17.534 1.00 98.88 882 HIS A O 1
ATOM 7177 N N . ALA A 1 883 ? 14.890 4.806 -16.358 1.00 98.81 883 ALA A N 1
ATOM 7178 C CA . ALA A 1 883 ? 14.578 3.394 -16.546 1.00 98.81 883 ALA A CA 1
ATOM 7179 C C . ALA A 1 883 ? 14.679 3.005 -18.029 1.00 98.81 883 ALA A C 1
ATOM 7181 O O . ALA A 1 883 ? 14.204 3.757 -18.885 1.00 98.81 883 ALA A O 1
ATOM 7182 N N . ARG A 1 884 ? 15.274 1.838 -18.316 1.00 98.69 884 ARG A N 1
ATOM 7183 C CA . ARG A 1 884 ? 15.536 1.290 -19.668 1.00 98.69 884 ARG A CA 1
ATOM 7184 C C . ARG A 1 884 ? 16.656 1.980 -20.448 1.00 98.69 884 ARG A C 1
ATOM 7186 O O . ARG A 1 884 ? 16.948 1.568 -21.569 1.00 98.69 884 ARG A O 1
ATOM 7193 N N . ARG A 1 885 ? 17.277 3.038 -19.910 1.00 98.81 885 ARG A N 1
ATOM 7194 C CA . ARG A 1 885 ? 18.471 3.648 -20.511 1.00 98.81 885 ARG A CA 1
ATOM 7195 C C . ARG A 1 885 ? 19.707 2.922 -20.008 1.00 98.81 885 ARG A C 1
ATOM 7197 O O . ARG A 1 885 ? 20.007 2.939 -18.818 1.00 98.81 885 ARG A O 1
ATOM 7204 N N . HIS A 1 886 ? 20.481 2.379 -20.930 1.00 98.69 886 HIS A N 1
ATOM 7205 C CA . HIS A 1 886 ? 21.721 1.667 -20.654 1.00 98.69 886 HIS A CA 1
ATOM 7206 C C . HIS A 1 886 ? 22.886 2.310 -21.402 1.00 98.69 886 HIS A C 1
ATOM 7208 O O . HIS A 1 886 ? 22.700 3.115 -22.313 1.00 98.69 886 HIS A O 1
ATOM 7214 N N . ALA A 1 887 ? 24.099 1.966 -21.007 1.00 97.75 887 ALA A N 1
ATOM 7215 C CA . ALA A 1 887 ? 25.316 2.456 -21.630 1.00 97.75 887 ALA A CA 1
ATOM 7216 C C . ALA A 1 887 ? 26.421 1.400 -21.594 1.00 97.75 887 ALA A C 1
ATOM 7218 O O . ALA A 1 887 ? 26.619 0.727 -20.577 1.00 97.75 887 ALA A O 1
ATOM 7219 N N . GLU A 1 888 ? 27.143 1.290 -22.708 1.00 96.25 888 GLU A N 1
ATOM 7220 C CA . GLU A 1 888 ? 28.453 0.644 -22.784 1.00 96.25 888 GLU A CA 1
ATOM 7221 C C . GLU A 1 888 ? 29.541 1.614 -22.304 1.00 96.25 888 GLU A C 1
ATOM 7223 O O . GLU A 1 888 ? 29.470 2.812 -22.578 1.00 96.25 888 GLU A O 1
ATOM 7228 N N . GLY A 1 889 ? 30.582 1.100 -21.646 1.00 87.56 889 GLY A N 1
ATOM 7229 C CA . GLY A 1 889 ? 31.769 1.879 -21.280 1.00 87.56 889 GLY A CA 1
ATOM 7230 C C . GLY A 1 889 ? 32.087 1.899 -19.785 1.00 87.56 889 GLY A C 1
ATOM 7231 O O . GLY A 1 889 ? 31.506 1.165 -18.987 1.00 87.56 889 GLY A O 1
ATOM 7232 N N . SER A 1 890 ? 33.067 2.731 -19.420 1.00 84.06 890 SER A N 1
ATOM 7233 C CA . SER A 1 890 ? 33.547 2.889 -18.043 1.00 84.06 890 SER A CA 1
ATOM 7234 C C . SER A 1 890 ? 32.941 4.123 -17.375 1.00 84.06 890 SER A C 1
ATOM 7236 O O . SER A 1 890 ? 32.838 5.189 -17.976 1.00 84.06 890 SER A O 1
ATOM 7238 N N . PHE A 1 891 ? 32.590 3.978 -16.099 1.00 89.06 891 PHE A N 1
ATOM 7239 C CA . PHE A 1 891 ? 31.889 4.987 -15.290 1.00 89.06 891 PHE A CA 1
ATOM 7240 C C . PHE A 1 891 ? 32.708 5.470 -14.086 1.00 89.06 891 PHE A C 1
ATOM 7242 O O . PHE A 1 891 ? 32.237 6.223 -13.236 1.00 89.06 891 PHE A O 1
ATOM 7249 N N . GLU A 1 892 ? 33.937 4.981 -13.992 1.00 76.75 892 GLU A N 1
ATOM 7250 C CA . GLU A 1 892 ? 34.762 4.965 -12.791 1.00 76.75 892 GLU A CA 1
ATOM 7251 C C . GLU A 1 892 ? 35.263 6.335 -12.324 1.00 76.75 892 GLU A C 1
ATOM 7253 O O . GLU A 1 892 ? 35.483 6.536 -11.127 1.00 76.75 892 GLU A O 1
ATOM 7258 N N . GLU A 1 893 ? 35.427 7.271 -13.257 1.00 81.69 893 GLU A N 1
ATOM 7259 C CA . GLU A 1 893 ? 36.009 8.597 -13.012 1.00 81.69 893 GLU A CA 1
ATOM 7260 C C . GLU A 1 893 ? 34.956 9.718 -12.961 1.00 81.69 893 GLU A C 1
ATOM 7262 O O . GLU A 1 893 ? 35.287 10.895 -12.800 1.00 81.69 893 GLU A O 1
ATOM 7267 N N . VAL A 1 894 ? 33.665 9.380 -13.066 1.00 87.69 894 VAL A N 1
ATOM 7268 C CA . VAL A 1 894 ? 32.585 10.374 -13.042 1.00 87.69 894 VAL A CA 1
ATOM 7269 C C . VAL A 1 894 ? 32.422 10.933 -11.626 1.00 87.69 894 VAL A C 1
ATOM 7271 O O . VAL A 1 894 ? 32.018 10.226 -10.702 1.00 87.69 894 VAL A O 1
ATOM 7274 N N . SER A 1 895 ? 32.723 12.224 -11.464 1.00 85.56 895 SER A N 1
ATOM 7275 C CA . SER A 1 895 ? 32.755 12.917 -10.167 1.00 85.56 895 SER A CA 1
ATOM 7276 C C . SER A 1 895 ? 31.553 13.834 -9.882 1.00 85.56 895 SER A C 1
ATOM 7278 O O . SER A 1 895 ? 31.450 14.407 -8.796 1.00 85.56 895 SER A O 1
ATOM 7280 N N . ASN A 1 896 ? 30.653 14.017 -10.853 1.00 91.75 896 ASN A N 1
ATOM 7281 C CA . ASN A 1 896 ? 29.383 14.733 -10.693 1.00 91.75 896 ASN A CA 1
ATOM 7282 C C . ASN A 1 896 ? 28.364 14.230 -11.728 1.00 91.75 896 ASN A C 1
ATOM 7284 O O . ASN A 1 896 ? 28.022 14.933 -12.684 1.00 91.75 896 ASN A O 1
ATOM 7288 N N . ALA A 1 897 ? 27.908 12.986 -11.565 1.00 95.00 897 ALA A N 1
ATOM 7289 C CA . ALA A 1 897 ? 27.014 12.347 -12.529 1.00 95.00 897 ALA A CA 1
ATOM 7290 C C . ALA A 1 897 ? 25.659 13.059 -12.669 1.00 95.00 897 ALA A C 1
ATOM 7292 O O . ALA A 1 897 ? 25.046 12.974 -13.731 1.00 95.00 897 ALA A O 1
ATOM 7293 N N . ALA A 1 898 ? 25.232 13.841 -11.670 1.00 95.00 898 ALA A N 1
ATOM 7294 C CA . ALA A 1 898 ? 24.025 14.655 -11.780 1.00 95.00 898 ALA A CA 1
ATOM 7295 C C . ALA A 1 898 ? 24.098 15.659 -12.946 1.00 95.00 898 ALA A C 1
ATOM 7297 O O . ALA A 1 898 ? 23.090 15.897 -13.608 1.00 95.00 898 ALA A O 1
ATOM 7298 N N . LYS A 1 899 ? 25.284 16.232 -13.211 1.00 92.25 899 LYS A N 1
ATOM 7299 C CA . LYS A 1 899 ? 25.506 17.208 -14.294 1.00 92.25 899 LYS A CA 1
ATOM 7300 C C . LYS A 1 899 ? 26.119 16.604 -15.552 1.00 92.25 899 LYS A C 1
ATOM 7302 O O . LYS A 1 899 ? 25.792 17.048 -16.647 1.00 92.25 899 LYS A O 1
ATOM 7307 N N . THR A 1 900 ? 27.049 15.661 -15.402 1.00 91.56 900 THR A N 1
ATOM 7308 C CA . THR A 1 900 ? 27.851 15.140 -16.524 1.00 91.56 900 THR A CA 1
ATOM 7309 C C . THR A 1 900 ? 27.521 13.701 -16.901 1.00 91.56 900 THR A C 1
ATOM 7311 O O . THR A 1 900 ? 28.012 13.220 -17.919 1.00 91.56 900 THR A O 1
ATOM 7314 N N . GLY A 1 901 ? 26.712 13.007 -16.099 1.00 92.81 901 GLY A N 1
ATOM 7315 C CA . GLY A 1 901 ? 26.305 11.633 -16.359 1.00 92.81 901 GLY A CA 1
ATOM 7316 C C . GLY A 1 901 ? 25.269 11.523 -17.477 1.00 92.81 901 GLY A C 1
ATOM 7317 O O . GLY A 1 901 ? 24.597 12.482 -17.858 1.00 92.81 901 GLY A O 1
ATOM 7318 N N . ASP A 1 902 ? 25.110 10.309 -17.986 1.00 95.50 902 ASP A N 1
ATOM 7319 C CA . ASP A 1 902 ? 24.100 9.957 -18.987 1.00 95.50 902 ASP A CA 1
ATOM 7320 C C . ASP A 1 902 ? 22.729 9.598 -18.381 1.00 95.50 902 ASP A C 1
ATOM 7322 O O . ASP A 1 902 ? 21.737 9.491 -19.112 1.00 95.50 902 ASP A O 1
ATOM 7326 N N . TRP A 1 903 ? 22.681 9.455 -17.050 1.00 98.06 903 TRP A N 1
ATOM 7327 C CA . TRP A 1 903 ? 21.539 8.981 -16.263 1.00 98.06 903 TRP A CA 1
ATOM 7328 C C . TRP A 1 903 ? 21.104 7.569 -16.679 1.00 98.06 903 TRP A C 1
ATOM 7330 O O . TRP A 1 903 ? 19.916 7.247 -16.670 1.00 98.06 903 TRP A O 1
ATOM 7340 N N . SER A 1 904 ? 22.058 6.732 -17.092 1.00 98.62 904 SER A N 1
ATOM 7341 C CA . SER A 1 904 ? 21.817 5.326 -17.400 1.00 98.62 904 SER A CA 1
ATOM 7342 C C . SER A 1 904 ? 21.692 4.476 -16.135 1.00 98.62 904 SER A C 1
ATOM 7344 O O . SER A 1 904 ? 22.293 4.749 -15.090 1.00 98.62 904 SER A O 1
ATOM 7346 N N . GLU A 1 905 ? 20.968 3.368 -16.252 1.00 98.81 905 GLU A N 1
ATOM 7347 C CA . GLU A 1 905 ? 20.989 2.308 -15.251 1.00 98.81 905 GLU A CA 1
ATOM 7348 C C . GLU A 1 905 ? 22.390 1.688 -15.116 1.00 98.81 905 GLU A C 1
ATOM 7350 O O . GLU A 1 905 ? 22.763 1.264 -14.025 1.00 98.81 905 GLU A O 1
ATOM 7355 N N . SER A 1 906 ? 23.206 1.691 -16.184 1.00 98.62 906 SER A N 1
ATOM 7356 C CA . SER A 1 906 ? 24.592 1.185 -16.163 1.00 98.62 906 SER A CA 1
ATOM 7357 C C . SER A 1 906 ? 25.455 1.894 -15.122 1.00 98.62 906 SER A C 1
ATOM 7359 O O . SER A 1 906 ? 26.239 1.239 -14.422 1.00 98.62 906 SER A O 1
ATOM 7361 N N . TYR A 1 907 ? 25.309 3.220 -15.020 1.00 98.62 907 TYR A N 1
ATOM 7362 C CA . TYR A 1 907 ? 26.002 4.028 -14.025 1.00 98.62 907 TYR A CA 1
ATOM 7363 C C . TYR A 1 907 ? 25.500 3.707 -12.616 1.00 98.62 907 TYR A C 1
ATOM 7365 O O . TYR A 1 907 ? 26.292 3.380 -11.726 1.00 98.62 907 TYR A O 1
ATOM 7373 N N . ILE A 1 908 ? 24.180 3.780 -12.405 1.00 98.62 908 ILE A N 1
ATOM 7374 C CA . ILE A 1 908 ? 23.637 3.725 -11.047 1.00 98.62 908 ILE A CA 1
ATOM 7375 C C . ILE A 1 908 ? 23.790 2.347 -10.404 1.00 98.62 908 ILE A C 1
ATOM 7377 O O . ILE A 1 908 ? 24.057 2.252 -9.208 1.00 98.62 908 ILE A O 1
ATOM 7381 N N . VAL A 1 909 ? 23.697 1.278 -11.198 1.00 98.75 909 VAL A N 1
ATOM 7382 C CA . VAL A 1 909 ? 23.920 -0.097 -10.743 1.00 98.75 909 VAL A CA 1
ATOM 7383 C C . VAL A 1 909 ? 25.333 -0.254 -10.169 1.00 98.75 909 VAL A C 1
ATOM 7385 O O . VAL A 1 909 ? 25.490 -0.808 -9.083 1.00 98.75 909 VAL A O 1
ATOM 7388 N N . ARG A 1 910 ? 26.352 0.328 -10.818 1.00 98.69 910 ARG A N 1
ATOM 7389 C CA . ARG A 1 910 ? 27.742 0.322 -10.323 1.00 98.69 910 ARG A CA 1
ATOM 7390 C C . ARG A 1 910 ? 27.937 1.205 -9.094 1.00 98.69 910 ARG A C 1
ATOM 7392 O O . ARG A 1 910 ? 28.673 0.817 -8.187 1.00 98.69 910 ARG A O 1
ATOM 7399 N N . LEU A 1 911 ? 27.276 2.364 -9.038 1.00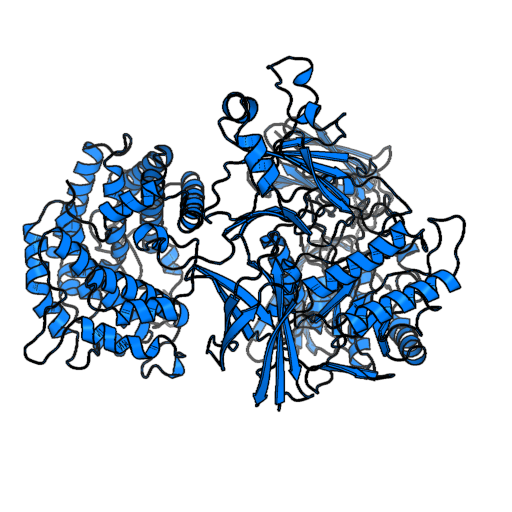 98.62 911 LEU A N 1
ATOM 7400 C CA . LEU A 1 911 ? 27.295 3.223 -7.851 1.00 98.62 911 LEU A CA 1
ATOM 7401 C C . LEU A 1 911 ? 26.724 2.475 -6.639 1.00 98.62 911 LEU A C 1
ATOM 7403 O O . LEU A 1 911 ? 27.374 2.447 -5.591 1.00 98.62 911 LEU A O 1
ATOM 7407 N N . PHE A 1 912 ? 25.551 1.849 -6.776 1.00 98.88 912 PHE A N 1
ATOM 7408 C CA . PHE A 1 912 ? 24.914 1.092 -5.697 1.00 98.88 912 PHE A CA 1
ATOM 7409 C C . PHE A 1 912 ? 25.752 -0.117 -5.271 1.00 98.88 912 PHE A C 1
ATOM 7411 O O . PHE A 1 912 ? 26.021 -0.273 -4.082 1.00 98.88 912 PHE A O 1
ATOM 7418 N N . ASP A 1 913 ? 26.238 -0.912 -6.224 1.00 98.88 913 ASP A N 1
ATOM 7419 C CA . ASP A 1 913 ? 27.122 -2.059 -5.980 1.00 98.88 913 ASP A CA 1
ATOM 7420 C C . ASP A 1 913 ? 28.371 -1.657 -5.174 1.00 98.88 913 ASP A C 1
ATOM 7422 O O . ASP A 1 913 ? 28.697 -2.268 -4.152 1.00 98.88 913 ASP A O 1
ATOM 7426 N N . TRP A 1 914 ? 29.012 -0.544 -5.553 1.00 98.75 914 TRP A N 1
ATOM 7427 C CA . TRP A 1 914 ? 30.166 -0.018 -4.825 1.00 98.75 914 TRP A CA 1
ATOM 7428 C C . TRP A 1 914 ? 29.836 0.360 -3.377 1.00 98.75 914 TRP A C 1
ATOM 7430 O O . TRP A 1 914 ? 30.577 0.007 -2.460 1.00 98.75 914 TRP A O 1
ATOM 7440 N N . HIS A 1 915 ? 28.742 1.087 -3.150 1.00 98.88 915 HIS A N 1
ATOM 7441 C CA . HIS A 1 915 ? 28.363 1.501 -1.798 1.00 98.88 915 HIS A CA 1
ATOM 7442 C C . HIS A 1 915 ? 28.053 0.285 -0.921 1.00 98.88 915 HIS A C 1
ATOM 7444 O O . HIS A 1 915 ? 28.533 0.201 0.209 1.00 98.88 915 HIS A O 1
ATOM 7450 N N . LEU A 1 916 ? 27.304 -0.684 -1.451 1.00 98.94 916 LEU A N 1
ATOM 7451 C CA . LEU A 1 916 ? 26.889 -1.876 -0.717 1.00 98.94 916 LEU A CA 1
ATOM 7452 C C . LEU A 1 916 ? 28.080 -2.742 -0.292 1.00 98.94 916 LEU A C 1
ATOM 7454 O O . LEU A 1 916 ? 28.147 -3.141 0.873 1.00 98.94 916 LEU A O 1
ATOM 7458 N N . LYS A 1 917 ? 29.066 -2.969 -1.172 1.00 98.75 917 LYS A N 1
ATOM 7459 C CA . LYS A 1 917 ? 30.273 -3.723 -0.788 1.00 98.75 917 LYS A CA 1
ATOM 7460 C C . LYS A 1 917 ? 31.181 -2.971 0.182 1.00 98.75 917 LYS A C 1
ATOM 7462 O O . LYS A 1 917 ? 31.824 -3.612 1.015 1.00 98.75 917 LYS A O 1
ATOM 7467 N N . GLU A 1 918 ? 31.234 -1.637 0.123 1.00 98.88 918 GLU A N 1
ATOM 7468 C CA . GLU A 1 918 ? 31.983 -0.841 1.107 1.00 98.88 918 GLU A CA 1
ATOM 7469 C C . GLU A 1 918 ? 31.341 -0.914 2.499 1.00 98.88 918 GLU A C 1
ATOM 7471 O O . GLU A 1 918 ? 32.058 -1.068 3.489 1.00 98.88 918 GLU A O 1
ATOM 7476 N N . GLN A 1 919 ? 30.006 -0.900 2.594 1.00 98.81 919 GLN A N 1
ATOM 7477 C CA . GLN A 1 919 ? 29.293 -1.001 3.877 1.00 98.81 919 GLN A CA 1
ATOM 7478 C C . GLN A 1 919 ? 29.627 -2.291 4.647 1.00 98.81 919 GLN A C 1
ATOM 7480 O O . GLN A 1 919 ? 29.714 -2.267 5.878 1.00 98.81 919 GLN A O 1
ATOM 7485 N N . GLU A 1 920 ? 29.903 -3.405 3.955 1.00 98.50 920 GLU A N 1
ATOM 7486 C CA . GLU A 1 920 ? 30.375 -4.652 4.583 1.00 98.50 920 GLU A CA 1
ATOM 7487 C C . GLU A 1 920 ? 31.709 -4.479 5.340 1.00 98.50 920 GLU A C 1
ATOM 7489 O O . GLU A 1 920 ? 32.001 -5.230 6.275 1.00 98.50 920 GLU A O 1
ATOM 7494 N N . LYS A 1 921 ? 32.527 -3.486 4.961 1.00 98.25 921 LYS A N 1
ATOM 7495 C CA . LYS A 1 921 ? 33.841 -3.177 5.554 1.00 98.25 921 LYS A CA 1
ATOM 7496 C C . LYS A 1 921 ? 33.817 -2.003 6.531 1.00 98.25 921 LYS A C 1
ATOM 7498 O O . LYS A 1 921 ? 34.879 -1.590 6.999 1.00 98.25 921 LYS A O 1
ATOM 7503 N N . MET A 1 922 ? 32.633 -1.508 6.888 1.00 98.56 922 MET A N 1
ATOM 7504 C CA . MET A 1 922 ? 32.449 -0.384 7.807 1.00 98.56 922 MET A CA 1
ATOM 7505 C C . MET A 1 922 ? 31.793 -0.855 9.118 1.00 98.56 922 MET A C 1
ATOM 7507 O O . MET A 1 922 ? 30.579 -0.737 9.297 1.00 98.56 922 MET A O 1
ATOM 7511 N N . PRO A 1 923 ? 32.559 -1.417 10.073 1.00 97.88 923 PRO A N 1
ATOM 7512 C CA . PRO A 1 923 ? 32.001 -1.937 11.325 1.00 97.88 923 PRO A CA 1
ATOM 7513 C C . PRO A 1 923 ? 31.450 -0.844 12.253 1.00 97.88 923 PRO A C 1
ATOM 7515 O O . PRO A 1 923 ? 30.584 -1.140 13.071 1.00 97.88 923 PRO A O 1
ATOM 7518 N N . GLN A 1 924 ? 31.927 0.400 12.121 1.00 97.62 924 GLN A N 1
ATOM 7519 C CA . GLN A 1 924 ? 31.452 1.556 12.892 1.00 97.62 924 GLN A CA 1
ATOM 7520 C C . GLN A 1 924 ? 30.184 2.192 12.307 1.00 97.62 924 GLN A C 1
ATOM 7522 O O . GLN A 1 924 ? 29.530 2.974 12.987 1.00 97.62 924 GLN A O 1
ATOM 7527 N N . LEU A 1 925 ? 29.810 1.852 11.070 1.00 98.75 925 LEU A N 1
ATOM 7528 C CA . LEU A 1 925 ? 28.620 2.400 10.431 1.00 98.75 925 LEU A CA 1
ATOM 7529 C C . LEU A 1 925 ? 27.357 1.839 11.100 1.00 98.75 925 LEU A C 1
ATOM 7531 O O . LEU A 1 925 ? 27.169 0.616 11.169 1.00 98.75 925 LEU A O 1
ATOM 7535 N N . SER A 1 926 ? 26.493 2.743 11.570 1.00 98.75 926 SER A N 1
ATOM 7536 C CA . SER A 1 926 ? 25.139 2.424 12.040 1.00 98.75 926 SER A CA 1
ATOM 7537 C C . SER A 1 926 ? 24.284 1.878 10.899 1.00 98.75 926 SER A C 1
ATOM 7539 O O . SER A 1 926 ? 23.669 0.822 11.014 1.00 98.75 926 SER A O 1
ATOM 7541 N N . GLY A 1 927 ? 24.339 2.562 9.765 1.00 98.81 927 GLY A N 1
ATOM 7542 C CA . GLY A 1 927 ? 23.794 2.170 8.483 1.00 98.81 927 GLY A CA 1
ATOM 7543 C C . GLY A 1 927 ? 23.548 3.389 7.614 1.00 98.81 927 GLY A C 1
ATOM 7544 O O . GLY A 1 927 ? 24.052 4.484 7.883 1.00 98.81 927 GLY A O 1
ATOM 7545 N N . SER A 1 928 ? 22.789 3.181 6.551 1.00 98.94 928 SER A N 1
ATOM 7546 C CA . SER A 1 928 ? 22.439 4.245 5.622 1.00 98.94 928 SER A CA 1
ATOM 7547 C C . SER A 1 928 ? 21.058 4.011 5.031 1.00 98.94 928 SER A C 1
ATOM 7549 O O . SER A 1 928 ? 20.584 2.877 5.011 1.00 98.94 928 SER A O 1
ATOM 7551 N N . ALA A 1 929 ? 20.433 5.067 4.518 1.00 98.94 929 ALA A N 1
ATOM 7552 C CA . ALA A 1 929 ? 19.217 4.974 3.727 1.00 98.94 929 ALA A CA 1
ATOM 7553 C C . ALA A 1 929 ? 19.427 5.604 2.352 1.00 98.94 929 ALA A C 1
ATOM 7555 O O . ALA A 1 929 ? 19.665 6.809 2.266 1.00 98.94 929 ALA A O 1
ATOM 7556 N N . PHE A 1 930 ? 19.339 4.810 1.280 1.00 98.94 930 PHE A N 1
ATOM 7557 C CA . PHE A 1 930 ? 19.429 5.367 -0.072 1.00 98.94 930 PHE A CA 1
ATOM 7558 C C . PHE A 1 930 ? 18.170 6.177 -0.389 1.00 98.94 930 PHE A C 1
ATOM 7560 O O . PHE A 1 930 ? 17.075 5.869 0.090 1.00 98.94 930 PHE A O 1
ATOM 7567 N N . TRP A 1 931 ? 18.328 7.236 -1.172 1.00 98.88 931 TRP A N 1
ATOM 7568 C CA . TRP A 1 931 ? 17.240 8.064 -1.670 1.00 98.88 931 TRP A CA 1
ATOM 7569 C C . TRP A 1 931 ? 17.073 7.762 -3.158 1.00 98.88 931 TRP A C 1
ATOM 7571 O O . TRP A 1 931 ? 17.920 8.157 -3.955 1.00 98.88 931 TRP A O 1
ATOM 7581 N N . THR A 1 932 ? 16.030 7.045 -3.564 1.00 98.81 932 THR A N 1
ATOM 7582 C CA . THR A 1 932 ? 14.859 6.604 -2.773 1.00 98.81 932 THR A CA 1
ATOM 7583 C C . THR A 1 932 ? 14.336 5.276 -3.313 1.00 98.81 932 THR A C 1
ATOM 7585 O O . THR A 1 932 ? 14.829 4.813 -4.335 1.00 98.81 932 THR A O 1
ATOM 7588 N N . PHE A 1 933 ? 13.368 4.629 -2.659 1.00 98.94 933 PHE A N 1
ATOM 7589 C CA . PHE A 1 933 ? 12.861 3.336 -3.124 1.00 98.94 933 PHE A CA 1
ATOM 7590 C C . PHE A 1 933 ? 12.216 3.435 -4.512 1.00 98.94 933 PHE A C 1
ATOM 7592 O O . PHE A 1 933 ? 12.567 2.691 -5.427 1.00 98.94 933 PHE A O 1
ATOM 7599 N N . LYS A 1 934 ? 11.293 4.385 -4.669 1.00 98.94 934 LYS A N 1
ATOM 7600 C CA . LYS A 1 934 ? 10.442 4.532 -5.850 1.00 98.94 934 LYS A CA 1
ATOM 7601 C C . LYS A 1 934 ? 10.596 5.924 -6.443 1.00 98.94 934 LYS A C 1
ATOM 7603 O O . LYS A 1 934 ? 10.660 6.897 -5.691 1.00 98.94 934 LYS A O 1
ATOM 7608 N N . ASP A 1 935 ? 10.637 6.012 -7.771 1.00 98.94 935 ASP A N 1
ATOM 7609 C CA . ASP A 1 935 ? 10.549 7.294 -8.473 1.00 98.94 935 ASP A CA 1
ATOM 7610 C C . ASP A 1 935 ? 9.291 8.039 -8.017 1.00 98.94 935 ASP A C 1
ATOM 7612 O O . ASP A 1 935 ? 8.245 7.426 -7.783 1.00 98.94 935 ASP A O 1
ATOM 7616 N N . PHE A 1 936 ? 9.392 9.358 -7.884 1.00 98.94 936 PHE A N 1
ATOM 7617 C CA . PHE A 1 936 ? 8.293 10.180 -7.390 1.00 98.94 936 PHE A CA 1
ATOM 7618 C C . PHE A 1 936 ? 8.301 11.570 -8.025 1.00 98.94 936 PHE A C 1
ATOM 7620 O O . PHE A 1 936 ? 9.335 12.054 -8.492 1.00 98.94 936 PHE A O 1
ATOM 7627 N N . SER A 1 937 ? 7.136 12.206 -8.053 1.00 98.94 937 SER A N 1
ATOM 7628 C CA . SER A 1 937 ? 6.959 13.536 -8.634 1.00 98.94 937 SER A CA 1
ATOM 7629 C C . SER A 1 937 ? 7.601 14.646 -7.787 1.00 98.94 937 SER A C 1
ATOM 7631 O O . SER A 1 937 ? 7.558 14.626 -6.556 1.00 98.94 937 SER A O 1
ATOM 7633 N N . THR A 1 938 ? 8.174 15.645 -8.454 1.00 98.81 938 THR A N 1
ATOM 7634 C CA . THR A 1 938 ? 8.717 16.873 -7.866 1.00 98.81 938 THR A CA 1
ATOM 7635 C C . THR A 1 938 ? 8.494 18.067 -8.800 1.00 98.81 938 THR A C 1
ATOM 7637 O O . THR A 1 938 ? 8.818 17.997 -9.989 1.00 98.81 938 THR A O 1
ATOM 7640 N N . PRO A 1 939 ? 8.022 19.216 -8.282 1.00 98.50 939 PRO A N 1
ATOM 7641 C CA . PRO A 1 939 ? 7.772 20.397 -9.104 1.00 98.50 939 PRO A CA 1
ATOM 7642 C C . PRO A 1 939 ? 9.064 21.089 -9.572 1.00 98.50 939 PRO A C 1
ATOM 7644 O O . PRO A 1 939 ? 9.019 21.958 -10.438 1.00 98.50 939 PRO A O 1
ATOM 7647 N N . LEU A 1 940 ? 10.224 20.728 -9.011 1.00 98.44 940 LEU A N 1
ATOM 7648 C CA . LEU A 1 940 ? 11.488 21.443 -9.228 1.00 98.44 940 LEU A CA 1
ATOM 7649 C C . LEU A 1 940 ? 12.298 20.938 -10.429 1.00 98.44 940 LEU A C 1
ATOM 7651 O O . LEU A 1 940 ? 13.386 21.455 -10.691 1.00 98.44 940 LEU A O 1
ATOM 7655 N N . ARG A 1 941 ? 11.822 19.900 -11.129 1.00 98.38 941 ARG A N 1
ATOM 7656 C CA . ARG A 1 941 ? 12.598 19.196 -12.165 1.00 98.38 941 ARG A CA 1
ATOM 7657 C C . ARG A 1 941 ? 11.855 19.058 -13.501 1.00 98.38 941 ARG A C 1
ATOM 7659 O O . ARG A 1 941 ? 11.743 17.941 -14.005 1.00 98.38 941 ARG A O 1
ATOM 7666 N N . PRO A 1 942 ? 11.374 20.162 -14.103 1.00 98.44 942 PRO A N 1
ATOM 7667 C CA . PRO A 1 942 ? 10.633 20.119 -15.370 1.00 98.44 942 PRO A CA 1
ATOM 7668 C C . PRO A 1 942 ? 11.426 19.461 -16.512 1.00 98.44 942 PRO A C 1
ATOM 7670 O O . PRO A 1 942 ? 10.853 18.777 -17.348 1.00 98.44 942 PRO A O 1
ATOM 7673 N N . GLU A 1 943 ? 12.754 19.603 -16.510 1.00 97.69 943 GLU A N 1
ATOM 7674 C CA . GLU A 1 943 ? 13.634 19.146 -17.598 1.00 97.69 943 GLU A CA 1
ATOM 7675 C C . GLU A 1 943 ? 14.260 17.758 -17.372 1.00 97.69 943 GLU A C 1
ATOM 7677 O O . GLU A 1 943 ? 15.153 17.344 -18.118 1.00 97.69 943 GLU A O 1
ATOM 7682 N N . ASN A 1 944 ? 13.844 17.029 -16.330 1.00 98.69 944 ASN A N 1
ATOM 7683 C CA . ASN A 1 944 ? 14.322 15.661 -16.119 1.00 98.69 944 ASN A CA 1
ATOM 7684 C C . ASN A 1 944 ? 13.922 14.739 -17.298 1.00 98.69 944 ASN A C 1
ATOM 7686 O O . ASN A 1 944 ? 12.934 15.017 -17.982 1.00 98.69 944 ASN A O 1
ATOM 7690 N N . PRO A 1 945 ? 14.652 13.626 -17.547 1.00 98.81 945 PRO A N 1
ATOM 7691 C CA . PRO A 1 945 ? 14.342 12.691 -18.635 1.00 98.81 945 PRO A CA 1
ATOM 7692 C C . PRO A 1 945 ? 12.876 12.252 -18.692 1.00 98.81 945 PRO A C 1
ATOM 7694 O O . PRO A 1 945 ? 12.299 12.173 -19.777 1.00 98.81 945 PRO A O 1
ATOM 7697 N N . VAL A 1 946 ? 12.278 12.009 -17.524 1.00 98.88 946 VAL A N 1
ATOM 7698 C CA . VAL A 1 946 ? 10.829 12.081 -17.324 1.00 98.88 946 VAL A CA 1
ATOM 7699 C C . VAL A 1 946 ? 10.538 13.417 -16.626 1.00 98.88 946 VAL A C 1
ATOM 7701 O O . VAL A 1 946 ? 10.952 13.583 -15.473 1.00 98.88 946 VAL A O 1
ATOM 7704 N N . PRO A 1 947 ? 9.867 14.369 -17.300 1.00 98.81 947 PRO A N 1
ATOM 7705 C CA . PRO A 1 947 ? 9.572 15.683 -16.737 1.00 98.81 947 PRO A CA 1
ATOM 7706 C C . PRO A 1 947 ? 8.904 15.605 -15.365 1.00 98.81 947 PRO A C 1
ATOM 7708 O O . PRO A 1 947 ? 8.031 14.766 -15.141 1.00 98.81 947 PRO A O 1
ATOM 7711 N N . TYR A 1 948 ? 9.336 16.476 -14.450 1.00 98.88 948 TYR A N 1
ATOM 7712 C CA . TYR A 1 948 ? 8.827 16.598 -13.079 1.00 98.88 948 TYR A CA 1
ATOM 7713 C C . TYR A 1 948 ? 8.942 15.335 -12.211 1.00 98.88 948 TYR A C 1
ATOM 7715 O O . TYR A 1 948 ? 8.289 15.236 -11.179 1.00 98.88 948 TYR A O 1
ATOM 7723 N N . VAL A 1 949 ? 9.787 14.364 -12.564 1.00 98.94 949 VAL A N 1
ATOM 7724 C CA . VAL A 1 949 ? 9.994 13.159 -11.746 1.00 98.94 949 VAL A CA 1
ATOM 7725 C C . VAL A 1 949 ? 11.427 13.105 -11.238 1.00 98.94 949 VAL A C 1
ATOM 7727 O O . VAL A 1 949 ? 12.381 13.227 -12.003 1.00 98.94 949 VAL A O 1
ATOM 7730 N N . ASN A 1 950 ? 11.601 12.887 -9.937 1.00 98.94 950 ASN A N 1
ATOM 7731 C CA . ASN A 1 950 ? 12.876 12.489 -9.355 1.00 98.94 950 ASN A CA 1
ATOM 7732 C C . ASN A 1 950 ? 13.080 10.995 -9.644 1.00 98.94 950 ASN A C 1
ATOM 7734 O O . ASN A 1 950 ? 12.300 10.160 -9.185 1.00 98.94 950 ASN A O 1
ATOM 7738 N N . GLN A 1 951 ? 14.114 10.662 -10.419 1.00 98.88 951 GLN A N 1
ATOM 7739 C CA . GLN A 1 951 ? 14.295 9.334 -11.019 1.00 98.88 951 GLN A CA 1
ATOM 7740 C C . GLN A 1 951 ? 15.336 8.487 -10.275 1.00 98.88 951 GLN A C 1
ATOM 7742 O O . GLN A 1 951 ? 15.970 7.597 -10.849 1.00 98.88 951 GLN A O 1
ATOM 7747 N N . LYS A 1 952 ? 15.554 8.788 -8.990 1.00 98.94 952 LYS A N 1
ATOM 7748 C CA . LYS A 1 952 ? 16.499 8.073 -8.114 1.00 98.94 952 LYS A CA 1
ATOM 7749 C C . LYS A 1 952 ? 15.945 6.766 -7.549 1.00 98.94 952 LYS A C 1
ATOM 7751 O O . LYS A 1 952 ? 16.656 6.078 -6.820 1.00 98.94 952 LYS A O 1
ATOM 7756 N N . GLY A 1 953 ? 14.688 6.446 -7.848 1.00 98.88 953 GLY A N 1
ATOM 7757 C CA . GLY A 1 953 ? 14.060 5.188 -7.492 1.00 98.88 953 GLY A CA 1
ATOM 7758 C C . GLY A 1 953 ? 14.828 4.001 -8.050 1.00 98.88 953 GLY A C 1
ATOM 7759 O O . GLY A 1 953 ? 15.308 4.045 -9.185 1.00 98.88 953 GLY A O 1
ATOM 7760 N N . VAL A 1 954 ? 14.877 2.915 -7.281 1.00 98.94 954 VAL A N 1
ATOM 7761 C CA . VAL A 1 954 ? 15.233 1.579 -7.796 1.00 98.94 954 VAL A CA 1
ATOM 7762 C C . VAL A 1 954 ? 14.020 0.861 -8.395 1.00 98.94 954 VAL A C 1
ATOM 7764 O O . VAL A 1 954 ? 14.122 -0.238 -8.930 1.00 98.94 954 VAL A O 1
ATOM 7767 N N . VAL A 1 955 ? 12.860 1.508 -8.326 1.00 98.94 955 VAL A N 1
ATOM 7768 C CA . VAL A 1 955 ? 11.591 1.100 -8.913 1.00 98.94 955 VAL A CA 1
ATOM 7769 C C . VAL A 1 955 ? 10.977 2.329 -9.601 1.00 98.94 955 VAL A C 1
ATOM 7771 O O . VAL A 1 955 ? 11.058 3.438 -9.066 1.00 98.94 955 VAL A O 1
ATOM 7774 N N . GLU A 1 956 ? 10.386 2.165 -10.788 1.00 98.94 956 GLU A N 1
ATOM 7775 C CA . GLU A 1 956 ? 9.601 3.215 -11.454 1.00 98.94 956 GLU A CA 1
ATOM 7776 C C . GLU A 1 956 ? 8.386 3.619 -10.590 1.00 98.94 956 GLU A C 1
ATOM 7778 O O . GLU A 1 956 ? 7.947 2.892 -9.692 1.00 98.94 956 GLU A O 1
ATOM 7783 N N . ARG A 1 957 ? 7.792 4.781 -10.882 1.00 98.88 957 ARG A N 1
ATOM 7784 C CA . ARG A 1 957 ? 6.694 5.375 -10.097 1.00 98.88 957 ARG A CA 1
ATOM 7785 C C . ARG A 1 957 ? 5.445 4.481 -9.987 1.00 98.88 957 ARG A C 1
ATOM 7787 O O . ARG A 1 957 ? 4.665 4.633 -9.044 1.00 98.88 957 ARG A O 1
ATOM 7794 N N . ASP A 1 958 ? 5.286 3.523 -10.904 1.00 98.62 958 ASP A N 1
ATOM 7795 C CA . ASP A 1 958 ? 4.202 2.530 -10.981 1.00 98.62 958 ASP A CA 1
ATOM 7796 C C . ASP A 1 958 ? 4.528 1.163 -10.336 1.00 98.62 958 ASP A C 1
ATOM 7798 O O . ASP A 1 958 ? 3.760 0.210 -10.472 1.00 98.62 958 ASP A O 1
ATOM 7802 N N . LEU A 1 959 ? 5.627 1.075 -9.581 1.00 98.75 959 LEU A N 1
ATOM 7803 C CA . LEU A 1 959 ? 6.149 -0.138 -8.940 1.00 98.75 959 LEU A CA 1
ATOM 7804 C C . LEU A 1 959 ? 6.857 -1.139 -9.878 1.00 98.75 959 LEU A C 1
ATOM 7806 O O . LEU A 1 959 ? 7.156 -2.252 -9.440 1.00 98.75 959 LEU A O 1
ATOM 7810 N N . THR A 1 960 ? 7.173 -0.772 -11.125 1.00 98.69 960 THR A N 1
ATOM 7811 C CA . THR A 1 960 ? 8.022 -1.595 -12.009 1.00 98.69 960 THR A CA 1
ATOM 7812 C C . THR A 1 960 ? 9.482 -1.578 -11.530 1.00 98.69 960 THR A C 1
ATOM 7814 O O . THR A 1 960 ? 10.087 -0.505 -11.520 1.00 98.69 960 THR A O 1
ATOM 7817 N N . PRO A 1 961 ? 10.089 -2.711 -11.121 1.00 98.81 961 PRO A N 1
ATOM 7818 C CA . PRO A 1 961 ? 11.479 -2.720 -10.660 1.00 98.81 961 PRO A CA 1
ATOM 7819 C C . PRO A 1 961 ? 12.454 -2.327 -11.774 1.00 98.81 961 PRO A C 1
ATOM 7821 O O . PRO A 1 961 ? 12.350 -2.835 -12.891 1.00 98.81 961 PRO A O 1
ATOM 7824 N N . LYS A 1 962 ? 13.417 -1.458 -11.454 1.00 98.94 962 LYS A N 1
ATOM 7825 C CA . LYS A 1 962 ? 14.583 -1.179 -12.303 1.00 98.94 962 LYS A CA 1
ATOM 7826 C C . LYS A 1 962 ? 15.654 -2.249 -12.078 1.00 98.94 962 LYS A C 1
ATOM 7828 O O . LYS A 1 962 ? 15.593 -3.004 -11.105 1.00 98.94 962 LYS A O 1
ATOM 7833 N N . GLU A 1 963 ? 16.684 -2.287 -12.918 1.00 98.88 963 GLU A N 1
ATOM 7834 C CA . GLU A 1 963 ? 17.805 -3.229 -12.768 1.00 98.88 963 GLU A CA 1
ATOM 7835 C C . GLU A 1 963 ? 18.517 -3.041 -11.411 1.00 98.88 963 GLU A C 1
ATOM 7837 O O . GLU A 1 963 ? 19.007 -3.992 -10.799 1.00 98.88 963 GLU A O 1
ATOM 7842 N N . SER A 1 964 ? 18.522 -1.808 -10.894 1.00 98.88 964 SER A N 1
ATOM 7843 C CA . SER A 1 964 ? 19.109 -1.448 -9.601 1.00 98.88 964 SER A CA 1
ATOM 7844 C C . SER A 1 964 ? 18.410 -2.069 -8.386 1.00 98.88 964 SER A C 1
ATOM 7846 O O . SER A 1 964 ? 19.077 -2.279 -7.372 1.00 98.88 964 SER A O 1
ATOM 7848 N N . TYR A 1 965 ? 17.128 -2.450 -8.472 1.00 98.94 965 TYR A N 1
ATOM 7849 C CA . TYR A 1 965 ? 16.434 -3.179 -7.396 1.00 98.94 965 TYR A CA 1
ATOM 7850 C C . TYR A 1 965 ? 17.159 -4.490 -7.056 1.00 98.94 965 TYR A C 1
ATOM 7852 O O . TYR A 1 965 ? 17.391 -4.821 -5.889 1.00 98.94 965 TYR A O 1
ATOM 7860 N N . TYR A 1 966 ? 17.581 -5.213 -8.093 1.00 98.94 966 TYR A N 1
ATOM 7861 C CA . TYR A 1 966 ? 18.216 -6.521 -7.962 1.00 98.94 966 TYR A CA 1
ATOM 7862 C C . TYR A 1 966 ? 19.653 -6.433 -7.444 1.00 98.94 966 TYR A C 1
ATOM 7864 O O . TYR A 1 966 ? 20.138 -7.382 -6.824 1.00 98.94 966 TYR A O 1
ATOM 7872 N N . VAL A 1 967 ? 20.308 -5.275 -7.591 1.00 98.94 967 VAL A N 1
ATOM 7873 C CA . VAL A 1 967 ? 21.591 -4.995 -6.932 1.00 98.94 967 VAL A CA 1
ATOM 7874 C C . VAL A 1 967 ? 21.403 -5.063 -5.420 1.00 98.94 967 VAL A C 1
ATOM 7876 O O . VAL A 1 967 ? 22.043 -5.887 -4.770 1.00 98.94 967 VAL A O 1
ATOM 7879 N N . PHE A 1 968 ? 20.469 -4.287 -4.861 1.00 98.94 968 PHE A N 1
ATOM 7880 C CA . PHE A 1 968 ? 20.170 -4.323 -3.426 1.00 98.94 968 PHE A CA 1
ATOM 7881 C C . PHE A 1 968 ? 19.740 -5.719 -2.969 1.00 98.94 968 PHE A C 1
ATOM 7883 O O . PHE A 1 968 ? 20.306 -6.247 -2.009 1.00 98.94 968 PHE A O 1
ATOM 7890 N N . GLN A 1 969 ? 18.823 -6.361 -3.699 1.00 98.88 969 GLN A N 1
ATOM 7891 C CA . GLN A 1 969 ? 18.337 -7.698 -3.355 1.00 98.88 969 GLN A CA 1
ATOM 7892 C C . GLN A 1 969 ? 19.473 -8.734 -3.267 1.00 98.88 969 GLN A C 1
ATOM 7894 O O . GLN A 1 969 ? 19.506 -9.529 -2.323 1.00 98.88 969 GLN A O 1
ATOM 7899 N N . SER A 1 970 ? 20.446 -8.680 -4.186 1.00 98.88 970 SER A N 1
ATOM 7900 C CA . SER A 1 970 ? 21.606 -9.586 -4.215 1.00 98.88 970 SER A CA 1
ATOM 7901 C C . SER A 1 970 ? 22.597 -9.404 -3.055 1.00 98.88 970 SER A C 1
ATOM 7903 O O . SER A 1 970 ? 23.390 -10.306 -2.770 1.00 98.88 970 SER A O 1
ATOM 7905 N N . TYR A 1 971 ? 22.573 -8.248 -2.384 1.00 98.88 971 TYR A N 1
ATOM 7906 C CA . TYR A 1 971 ? 23.400 -7.953 -1.210 1.00 98.88 971 TYR A CA 1
ATOM 7907 C C . TYR A 1 971 ? 22.647 -8.141 0.107 1.00 98.88 971 TYR A C 1
ATOM 7909 O O . TYR A 1 971 ? 23.257 -8.449 1.132 1.00 98.88 971 TYR A O 1
ATOM 7917 N N . TRP A 1 972 ? 21.339 -7.891 0.122 1.00 98.75 972 TRP A N 1
ATOM 7918 C CA . TRP A 1 972 ? 20.599 -7.724 1.369 1.00 98.75 972 TRP A CA 1
ATOM 7919 C C . TRP A 1 972 ? 19.741 -8.912 1.779 1.00 98.75 972 TRP A C 1
ATOM 7921 O O . TRP A 1 972 ? 19.408 -8.980 2.965 1.00 98.75 972 TRP A O 1
ATOM 7931 N N . THR A 1 973 ? 19.426 -9.828 0.860 1.00 98.31 973 THR A N 1
ATOM 7932 C CA . THR A 1 973 ? 18.524 -10.961 1.114 1.00 98.31 973 THR A CA 1
ATOM 7933 C C . THR A 1 973 ? 19.240 -12.303 1.224 1.00 98.31 973 THR A C 1
ATOM 7935 O O . THR A 1 973 ? 20.256 -12.536 0.570 1.00 98.31 973 THR A O 1
ATOM 7938 N N . ASP A 1 974 ? 18.640 -13.222 1.986 1.00 95.00 974 ASP A N 1
ATOM 7939 C CA . ASP A 1 974 ? 19.071 -14.625 2.078 1.00 95.00 974 ASP A CA 1
ATOM 7940 C C . ASP A 1 974 ? 18.289 -15.559 1.140 1.00 95.00 974 ASP A C 1
ATOM 7942 O O . ASP A 1 974 ? 18.744 -16.667 0.837 1.00 95.00 974 ASP A O 1
ATOM 7946 N N . LYS A 1 975 ? 17.093 -15.142 0.690 1.00 95.31 975 LYS A N 1
ATOM 7947 C CA . LYS A 1 975 ? 16.283 -15.912 -0.263 1.00 95.31 975 LYS A CA 1
ATOM 7948 C C . LYS A 1 975 ? 17.058 -15.996 -1.579 1.00 95.31 975 LYS A C 1
ATOM 7950 O O . LYS A 1 975 ? 17.313 -14.942 -2.161 1.00 95.31 975 LYS A O 1
ATOM 7955 N N . PRO A 1 976 ? 17.422 -17.196 -2.065 1.00 97.81 976 PRO A N 1
ATOM 7956 C CA . PRO A 1 976 ? 18.279 -17.290 -3.236 1.00 97.81 976 PRO A CA 1
ATOM 7957 C C . PRO A 1 976 ? 17.627 -16.618 -4.458 1.00 97.81 976 PRO A C 1
ATOM 7959 O O . PRO A 1 976 ? 16.435 -16.813 -4.707 1.00 97.81 976 PRO A O 1
ATOM 7962 N N . MET A 1 977 ? 18.403 -15.821 -5.194 1.00 98.50 977 MET A N 1
ATOM 7963 C CA . MET A 1 977 ? 17.993 -15.090 -6.399 1.00 98.50 977 MET A CA 1
ATOM 7964 C C . MET A 1 977 ? 19.163 -14.937 -7.381 1.00 98.50 977 MET A C 1
ATOM 7966 O O . MET A 1 977 ? 20.334 -15.018 -6.998 1.00 98.50 977 MET A O 1
ATOM 7970 N N . ILE A 1 978 ? 18.854 -14.735 -8.659 1.00 98.75 978 ILE A N 1
ATOM 7971 C CA . ILE A 1 978 ? 19.823 -14.433 -9.718 1.00 98.75 978 ILE A CA 1
ATOM 7972 C C . ILE A 1 978 ? 19.166 -13.517 -10.746 1.00 98.75 978 ILE A C 1
ATOM 7974 O O . ILE A 1 978 ? 18.005 -13.730 -11.085 1.00 98.75 978 ILE A O 1
ATOM 7978 N N . HIS A 1 979 ? 19.903 -12.507 -11.201 1.00 98.88 979 HIS A N 1
ATOM 7979 C CA . HIS A 1 979 ? 19.429 -11.513 -12.158 1.00 98.88 979 HIS A CA 1
ATOM 7980 C C . HIS A 1 979 ? 20.565 -11.082 -13.089 1.00 98.88 979 HIS A C 1
ATOM 7982 O O . HIS A 1 979 ? 21.584 -10.551 -12.636 1.00 98.88 979 HIS A O 1
ATOM 7988 N N . ILE A 1 980 ? 20.414 -11.318 -14.387 1.00 98.94 980 ILE A N 1
ATOM 7989 C CA . ILE A 1 980 ? 21.323 -10.830 -15.424 1.00 98.94 980 ILE A CA 1
ATOM 7990 C C . ILE A 1 980 ? 21.018 -9.349 -15.644 1.00 98.94 980 ILE A C 1
ATOM 7992 O O . ILE A 1 980 ? 19.892 -8.987 -15.959 1.00 98.94 980 ILE A O 1
ATOM 7996 N N . TYR A 1 981 ? 22.015 -8.476 -15.517 1.00 98.81 981 TYR A N 1
ATOM 7997 C CA . TYR A 1 981 ? 21.822 -7.063 -15.836 1.00 98.81 981 TYR A CA 1
ATOM 7998 C C . TYR A 1 981 ? 21.460 -6.886 -17.320 1.00 98.81 981 TYR A C 1
ATOM 8000 O O . TYR A 1 981 ? 22.233 -7.282 -18.198 1.00 98.81 981 TYR A O 1
ATOM 8008 N N . GLY A 1 982 ? 20.320 -6.241 -17.591 1.00 98.38 982 GLY A N 1
ATOM 8009 C CA . GLY A 1 982 ? 19.901 -5.878 -18.948 1.00 98.38 982 GLY A CA 1
ATOM 8010 C C . GLY A 1 982 ? 18.624 -6.556 -19.446 1.00 98.38 982 GLY A C 1
ATOM 8011 O O . GLY A 1 982 ? 18.463 -6.685 -20.659 1.00 98.38 982 GLY A O 1
ATOM 8012 N N . HIS A 1 983 ? 17.702 -6.931 -18.552 1.00 98.69 983 HIS A N 1
ATOM 8013 C CA . HIS A 1 983 ? 16.328 -7.332 -18.913 1.00 98.69 983 HIS A CA 1
ATOM 8014 C C . HIS A 1 983 ? 15.612 -6.260 -19.735 1.00 98.69 983 HIS A C 1
ATOM 8016 O O . HIS A 1 983 ? 14.821 -6.566 -20.625 1.00 98.69 983 HIS A O 1
ATOM 8022 N N . THR A 1 984 ? 15.905 -4.995 -19.446 1.00 98.12 984 THR A N 1
ATOM 8023 C CA . THR A 1 984 ? 15.362 -3.834 -20.161 1.00 98.12 984 THR A CA 1
ATOM 8024 C C . THR A 1 984 ? 16.294 -3.281 -21.246 1.00 98.12 984 THR A C 1
ATOM 8026 O O . THR A 1 984 ? 15.913 -2.358 -21.969 1.00 98.12 984 THR A O 1
ATOM 8029 N N . TRP A 1 985 ? 17.462 -3.904 -21.451 1.00 98.31 985 TRP A N 1
ATOM 8030 C CA . TRP A 1 985 ? 18.445 -3.506 -22.457 1.00 98.31 985 TRP A CA 1
ATOM 8031 C C . TRP A 1 985 ? 18.303 -4.344 -23.731 1.00 98.31 985 TRP A C 1
ATOM 8033 O O . TRP A 1 985 ? 18.916 -5.396 -23.880 1.00 98.31 985 TRP A O 1
ATOM 8043 N N . SER A 1 986 ? 17.488 -3.859 -24.669 1.00 94.62 986 SER A N 1
ATOM 8044 C CA . SER A 1 986 ? 17.153 -4.599 -25.899 1.00 94.62 986 SER A CA 1
ATOM 8045 C C . SER A 1 986 ? 18.321 -4.772 -26.877 1.00 94.62 986 SER A C 1
ATOM 8047 O O . SER A 1 986 ? 18.480 -5.854 -27.441 1.00 94.62 986 SER A O 1
ATOM 8049 N N . VAL A 1 987 ? 19.126 -3.725 -27.089 1.00 98.31 987 VAL A N 1
ATOM 8050 C CA . VAL A 1 987 ? 20.189 -3.701 -28.107 1.00 98.31 987 VAL A CA 1
ATOM 8051 C C . VAL A 1 987 ? 21.499 -3.203 -27.499 1.00 98.31 987 VAL A C 1
ATOM 8053 O O . VAL A 1 987 ? 21.608 -2.046 -27.084 1.00 98.31 987 VAL A O 1
ATOM 8056 N N . ARG A 1 988 ? 22.502 -4.079 -27.469 1.00 98.44 988 ARG A N 1
ATOM 8057 C CA . ARG A 1 988 ? 23.898 -3.769 -27.143 1.00 98.44 988 ARG A CA 1
ATOM 8058 C C . ARG A 1 988 ? 24.672 -3.395 -28.404 1.00 98.44 988 ARG A C 1
ATOM 8060 O O . ARG A 1 988 ? 24.233 -3.692 -29.513 1.00 98.44 988 ARG A O 1
ATOM 8067 N N . TRP A 1 989 ? 25.837 -2.770 -28.252 1.00 98.44 989 TRP A N 1
ATOM 8068 C CA . TRP A 1 989 ? 26.624 -2.310 -29.401 1.00 98.44 989 TRP A CA 1
ATOM 8069 C C . TRP A 1 989 ? 28.126 -2.379 -29.180 1.00 98.44 989 TRP A C 1
ATOM 8071 O O . TRP A 1 989 ? 28.611 -2.357 -28.049 1.00 98.44 989 TRP A O 1
ATOM 8081 N N . GLY A 1 990 ? 28.887 -2.436 -30.267 1.00 97.56 990 GLY A N 1
ATOM 8082 C CA . GLY A 1 990 ? 30.344 -2.364 -30.240 1.00 97.56 990 GLY A CA 1
ATOM 8083 C C . GLY A 1 990 ? 30.980 -2.828 -31.540 1.00 97.56 990 GLY A C 1
ATOM 8084 O O . GLY A 1 990 ? 30.298 -3.064 -32.533 1.00 97.56 990 GLY A O 1
ATOM 8085 N N . GLU A 1 991 ? 32.299 -2.959 -31.529 1.00 97.00 991 GLU A N 1
ATOM 8086 C CA . GLU A 1 991 ? 33.036 -3.464 -32.683 1.00 97.00 991 GLU A CA 1
ATOM 8087 C C . GLU A 1 991 ? 32.824 -4.977 -32.849 1.00 97.00 991 GLU A C 1
ATOM 8089 O O . GLU A 1 991 ? 32.636 -5.731 -31.891 1.00 97.00 991 GLU A O 1
ATOM 8094 N N . LYS A 1 992 ? 32.906 -5.468 -34.086 1.00 95.31 992 LYS A N 1
ATOM 8095 C CA . LYS A 1 992 ? 32.793 -6.905 -34.352 1.00 95.31 992 LYS A CA 1
ATOM 8096 C C . LYS A 1 992 ? 33.866 -7.691 -33.588 1.00 95.31 992 LYS A C 1
ATOM 8098 O O . LYS A 1 992 ? 35.053 -7.388 -33.684 1.00 95.31 992 LYS A O 1
ATOM 8103 N N . ASN A 1 993 ? 33.448 -8.754 -32.899 1.00 92.88 993 ASN A N 1
ATOM 8104 C CA . ASN A 1 993 ? 34.276 -9.588 -32.013 1.00 92.88 993 ASN A CA 1
ATOM 8105 C C . ASN A 1 993 ? 34.808 -8.883 -30.750 1.00 92.88 993 ASN A C 1
ATOM 8107 O O . ASN A 1 993 ? 35.635 -9.465 -30.041 1.00 92.88 993 ASN A O 1
ATOM 8111 N N . GLU A 1 994 ? 34.354 -7.666 -30.445 1.00 96.81 994 GLU A N 1
ATOM 8112 C CA . GLU A 1 994 ? 34.658 -7.021 -29.171 1.00 96.81 994 GLU A CA 1
ATOM 8113 C C . GLU A 1 994 ? 34.116 -7.873 -28.016 1.00 96.81 994 GLU A C 1
ATOM 8115 O O . GLU A 1 994 ? 33.029 -8.456 -28.095 1.00 96.81 994 GLU A O 1
ATOM 8120 N N . LYS A 1 995 ? 34.893 -7.974 -26.936 1.00 97.25 995 LYS A N 1
ATOM 8121 C CA . LYS A 1 995 ? 34.405 -8.586 -25.704 1.00 97.25 995 LYS A CA 1
ATOM 8122 C C . LYS A 1 995 ? 33.527 -7.589 -24.965 1.00 97.25 995 LYS A C 1
ATOM 8124 O O . LYS A 1 995 ? 33.894 -6.427 -24.821 1.00 97.25 995 LYS A O 1
ATOM 8129 N N . LYS A 1 996 ? 32.370 -8.060 -24.522 1.00 98.06 996 LYS A N 1
ATOM 8130 C CA . LYS A 1 996 ? 31.380 -7.296 -23.784 1.00 98.06 996 LYS A CA 1
ATOM 8131 C C . LYS A 1 996 ? 31.234 -7.842 -22.380 1.00 98.06 996 LYS A C 1
ATOM 8133 O O . LYS A 1 996 ? 31.077 -9.048 -22.185 1.00 98.06 996 LYS A O 1
ATOM 8138 N N . GLU A 1 997 ? 31.222 -6.924 -21.423 1.00 98.25 997 GLU A N 1
ATOM 8139 C CA . GLU A 1 997 ? 30.977 -7.238 -20.024 1.00 98.25 997 GLU A CA 1
ATOM 8140 C C . GLU A 1 997 ? 29.505 -7.628 -19.828 1.00 98.25 997 GLU A C 1
ATOM 8142 O O . GLU A 1 997 ? 28.596 -6.920 -20.273 1.00 98.25 997 GLU A O 1
ATOM 8147 N N . ILE A 1 998 ? 29.267 -8.748 -19.150 1.00 98.62 998 ILE A N 1
ATOM 8148 C CA . ILE A 1 998 ? 27.961 -9.199 -18.663 1.00 98.62 998 ILE A CA 1
ATOM 8149 C C . ILE A 1 998 ? 28.036 -9.264 -17.146 1.00 98.62 998 ILE A C 1
ATOM 8151 O O . ILE A 1 998 ? 28.868 -9.995 -16.609 1.00 98.62 998 ILE A O 1
ATOM 8155 N N . LEU A 1 999 ? 27.161 -8.524 -16.465 1.00 98.81 999 LEU A N 1
ATOM 8156 C CA . LEU A 1 999 ? 27.040 -8.530 -15.009 1.00 98.81 999 LEU A CA 1
ATOM 8157 C C . LEU A 1 999 ? 25.865 -9.412 -14.583 1.00 98.81 999 LEU A C 1
ATOM 8159 O O . LEU A 1 999 ? 24.794 -9.357 -15.189 1.00 98.81 999 LEU A O 1
ATOM 8163 N N . VAL A 1 1000 ? 26.048 -10.183 -13.515 1.00 98.94 1000 VAL A N 1
ATOM 8164 C CA . VAL A 1 1000 ? 24.979 -10.963 -12.884 1.00 98.94 1000 VAL A CA 1
ATOM 8165 C C . VAL A 1 1000 ? 24.917 -10.608 -11.402 1.00 98.94 1000 VAL A C 1
ATOM 8167 O O . VAL A 1 1000 ? 25.850 -10.877 -10.651 1.00 98.94 1000 VAL A O 1
ATOM 8170 N N . TYR A 1 1001 ? 23.799 -10.039 -10.962 1.00 98.94 1001 TYR A N 1
ATOM 8171 C CA . TYR A 1 1001 ? 23.541 -9.767 -9.551 1.00 98.94 1001 TYR A CA 1
ATOM 8172 C C . TYR A 1 1001 ? 22.838 -10.971 -8.925 1.00 98.94 1001 TYR A C 1
ATOM 8174 O O . TYR A 1 1001 ? 21.739 -11.355 -9.316 1.00 98.94 1001 TYR A O 1
ATOM 8182 N N . SER A 1 1002 ? 23.502 -11.616 -7.968 1.00 98.81 1002 SER A N 1
ATOM 8183 C CA . SER A 1 1002 ? 23.000 -12.817 -7.297 1.00 98.81 1002 SER A CA 1
ATOM 8184 C C . SER A 1 1002 ? 23.536 -12.912 -5.875 1.00 98.81 1002 SER A C 1
ATOM 8186 O O . SER A 1 1002 ? 24.658 -12.485 -5.597 1.00 98.81 1002 SER A O 1
ATOM 8188 N N . ASN A 1 1003 ? 22.752 -13.506 -4.975 1.00 98.50 1003 ASN A N 1
ATOM 8189 C CA . ASN A 1 1003 ? 23.211 -13.935 -3.650 1.00 98.50 1003 ASN A CA 1
ATOM 8190 C C . ASN A 1 1003 ? 23.602 -15.428 -3.603 1.00 98.50 1003 ASN A C 1
ATOM 8192 O O . ASN A 1 1003 ? 23.962 -15.936 -2.539 1.00 98.50 1003 ASN A O 1
ATOM 8196 N N . CYS A 1 1004 ? 23.567 -16.149 -4.731 1.00 98.50 1004 CYS A N 1
ATOM 8197 C CA . CYS A 1 1004 ? 24.086 -17.513 -4.798 1.00 98.50 1004 CYS A CA 1
ATOM 8198 C C . CYS A 1 1004 ? 25.619 -17.518 -4.620 1.00 98.50 1004 CYS A C 1
ATOM 8200 O O . CYS A 1 1004 ? 26.299 -16.665 -5.192 1.00 98.50 1004 CYS A O 1
ATOM 8202 N N . PRO A 1 1005 ? 26.183 -18.485 -3.869 1.00 98.25 1005 PRO A N 1
ATOM 8203 C CA . PRO A 1 1005 ? 27.632 -18.632 -3.714 1.00 98.25 1005 PRO A CA 1
ATOM 8204 C C . PRO A 1 1005 ? 28.403 -18.777 -5.029 1.00 98.25 1005 PRO A C 1
ATOM 8206 O O . PRO A 1 1005 ? 29.518 -18.281 -5.134 1.00 98.25 1005 PRO A O 1
ATOM 8209 N N . GLU A 1 1006 ? 27.816 -19.425 -6.035 1.00 98.06 1006 GLU A N 1
ATOM 8210 C CA . GLU A 1 1006 ? 28.400 -19.547 -7.369 1.00 98.06 1006 GLU A CA 1
ATOM 8211 C C . GLU A 1 1006 ? 27.340 -19.352 -8.456 1.00 98.06 1006 GLU A C 1
ATOM 8213 O O . GLU A 1 1006 ? 26.162 -19.670 -8.258 1.00 98.06 1006 GLU A O 1
ATOM 8218 N N . ALA A 1 1007 ? 27.772 -18.863 -9.617 1.00 98.56 1007 ALA A N 1
ATOM 8219 C CA . ALA A 1 1007 ? 26.939 -18.761 -10.806 1.00 98.56 1007 ALA A CA 1
ATOM 8220 C C . ALA A 1 1007 ? 27.713 -19.146 -12.073 1.00 98.56 1007 ALA A C 1
ATOM 8222 O O . ALA A 1 1007 ? 28.929 -18.969 -12.160 1.00 98.56 1007 ALA A O 1
ATOM 8223 N N . GLU A 1 1008 ? 27.000 -19.672 -13.063 1.00 98.75 1008 GLU A N 1
ATOM 8224 C CA . GLU A 1 1008 ? 27.518 -20.001 -14.391 1.00 98.75 1008 GLU A CA 1
ATOM 8225 C C . GLU A 1 1008 ? 26.735 -19.238 -15.453 1.00 98.75 1008 GLU A C 1
ATOM 8227 O O . GLU A 1 1008 ? 25.505 -19.307 -15.475 1.00 98.75 1008 GLU A O 1
ATOM 8232 N N . LEU A 1 1009 ? 27.441 -18.537 -16.338 1.00 98.88 1009 LEU A N 1
ATOM 8233 C CA . LEU A 1 1009 ? 26.840 -17.855 -17.480 1.00 98.88 1009 LEU A CA 1
ATOM 8234 C C . LEU A 1 1009 ? 26.938 -18.729 -18.733 1.00 98.88 1009 LEU A C 1
ATOM 8236 O O . LEU A 1 1009 ? 27.968 -19.349 -18.992 1.00 98.88 1009 LEU A O 1
ATOM 8240 N N . PHE A 1 1010 ? 25.887 -18.724 -19.541 1.00 98.81 1010 PHE A N 1
ATOM 8241 C CA . PHE A 1 1010 ? 25.819 -19.341 -20.856 1.00 98.81 1010 PHE A CA 1
ATOM 8242 C C . PHE A 1 1010 ? 25.460 -18.275 -21.890 1.00 98.81 1010 PHE A C 1
ATOM 8244 O O . PHE A 1 1010 ? 24.499 -17.530 -21.705 1.00 98.81 1010 PHE A O 1
ATOM 8251 N N . VAL A 1 1011 ? 26.200 -18.240 -22.995 1.00 98.62 1011 VAL A N 1
ATOM 8252 C CA . VAL A 1 1011 ? 25.952 -17.354 -24.141 1.00 98.62 1011 VAL A CA 1
ATOM 8253 C C . VAL A 1 1011 ? 25.684 -18.236 -25.347 1.00 98.62 1011 VAL A C 1
ATOM 8255 O O . VAL A 1 1011 ? 26.526 -19.056 -25.711 1.00 98.62 1011 VAL A O 1
ATOM 8258 N N . ASN A 1 1012 ? 24.495 -18.118 -25.937 1.00 97.88 1012 ASN A N 1
ATOM 8259 C CA . ASN A 1 1012 ? 24.048 -18.941 -27.066 1.00 97.88 1012 ASN A CA 1
ATOM 8260 C C . ASN A 1 1012 ? 24.222 -20.453 -26.803 1.00 97.88 1012 ASN A C 1
ATOM 8262 O O . ASN A 1 1012 ? 24.672 -21.212 -27.658 1.00 97.88 1012 ASN A O 1
ATOM 8266 N N . GLY A 1 1013 ? 23.910 -20.883 -25.574 1.00 96.94 1013 GLY A N 1
ATOM 8267 C CA . GLY A 1 1013 ? 24.047 -22.272 -25.120 1.00 96.94 1013 GLY A CA 1
ATOM 8268 C C . GLY A 1 1013 ? 25.461 -22.690 -24.690 1.00 96.94 1013 GLY A C 1
ATOM 8269 O O . GLY A 1 1013 ? 25.615 -23.768 -24.118 1.00 96.94 1013 GLY A O 1
ATOM 8270 N N . VAL A 1 1014 ? 26.481 -21.850 -24.891 1.00 98.31 1014 VAL A N 1
ATOM 8271 C CA . VAL A 1 1014 ? 27.880 -22.152 -24.553 1.00 98.31 1014 VAL A CA 1
ATOM 8272 C C . VAL A 1 1014 ? 28.236 -21.588 -23.180 1.00 98.31 1014 VAL A C 1
ATOM 8274 O O . VAL A 1 1014 ? 28.110 -20.385 -22.949 1.00 98.31 1014 VAL A O 1
ATOM 8277 N N . SER A 1 1015 ? 28.711 -22.447 -22.273 1.00 98.31 1015 SER A N 1
ATOM 8278 C CA . SER A 1 1015 ? 29.191 -22.023 -20.950 1.00 98.31 1015 SER A CA 1
ATOM 8279 C C . SER A 1 1015 ? 30.380 -21.066 -21.065 1.00 98.31 1015 SER A C 1
ATOM 8281 O O . SER A 1 1015 ? 31.311 -21.300 -21.833 1.00 98.31 1015 SER A O 1
ATOM 8283 N N . GLN A 1 1016 ? 30.350 -20.008 -20.261 1.00 98.62 1016 GLN A N 1
ATOM 8284 C CA . GLN A 1 1016 ? 31.427 -19.032 -20.075 1.00 98.62 1016 GLN A CA 1
ATOM 8285 C C . GLN A 1 1016 ? 32.208 -19.289 -18.773 1.00 98.62 1016 GLN A C 1
ATOM 8287 O O . GLN A 1 1016 ? 33.030 -18.472 -18.355 1.00 98.62 1016 GLN A O 1
ATOM 8292 N N . GLY A 1 1017 ? 31.956 -20.432 -18.129 1.00 97.94 1017 GLY A N 1
ATOM 8293 C CA . GLY A 1 1017 ? 32.594 -20.855 -16.890 1.00 97.94 1017 GLY A CA 1
ATOM 8294 C C . GLY A 1 1017 ? 31.874 -20.377 -15.630 1.00 97.94 1017 GLY A C 1
ATOM 8295 O O . GLY A 1 1017 ? 31.225 -19.328 -15.597 1.00 97.94 1017 GLY A O 1
ATOM 8296 N N . LYS A 1 1018 ? 32.024 -21.167 -14.564 1.00 98.25 1018 LYS A N 1
ATOM 8297 C CA . LYS A 1 1018 ? 31.532 -20.848 -13.222 1.00 98.25 1018 LYS A CA 1
ATOM 8298 C C . LYS A 1 1018 ? 32.386 -19.775 -12.554 1.00 98.25 1018 LYS A C 1
ATOM 8300 O O . LYS A 1 1018 ? 33.614 -19.825 -12.631 1.00 98.25 1018 LYS A O 1
ATOM 8305 N N . LYS A 1 1019 ? 31.743 -18.862 -11.828 1.00 98.75 1019 LYS A N 1
ATOM 8306 C CA . LYS A 1 1019 ? 32.393 -17.890 -10.943 1.00 98.75 1019 LYS A CA 1
ATOM 8307 C C . LYS A 1 1019 ? 31.823 -17.965 -9.535 1.00 98.75 1019 LYS A C 1
ATOM 8309 O O . LYS A 1 1019 ? 30.645 -18.254 -9.345 1.00 98.75 1019 LYS A O 1
ATOM 8314 N N . GLN A 1 1020 ? 32.692 -17.719 -8.560 1.00 98.50 1020 GLN A N 1
ATOM 8315 C CA . GLN A 1 1020 ? 32.338 -17.649 -7.146 1.00 98.50 1020 GLN A CA 1
ATOM 8316 C C . GLN A 1 1020 ? 31.984 -16.209 -6.786 1.00 98.50 1020 GLN A C 1
ATOM 8318 O O . GLN A 1 1020 ? 32.668 -15.275 -7.208 1.00 98.50 1020 GLN A O 1
ATOM 8323 N N . ARG A 1 1021 ? 30.937 -16.041 -5.984 1.00 98.62 1021 ARG A N 1
ATOM 8324 C CA . ARG A 1 1021 ? 30.513 -14.745 -5.472 1.00 98.62 1021 ARG A CA 1
ATOM 8325 C C . ARG A 1 1021 ? 31.469 -14.283 -4.375 1.00 98.62 1021 ARG A C 1
ATOM 8327 O O . ARG A 1 1021 ? 31.656 -14.954 -3.362 1.00 98.62 1021 ARG A O 1
ATOM 8334 N N . ASN A 1 1022 ? 32.006 -13.086 -4.540 1.00 98.69 1022 ASN A N 1
ATOM 8335 C CA . ASN A 1 1022 ? 32.778 -12.359 -3.546 1.00 98.69 1022 ASN A CA 1
ATOM 8336 C C . ASN A 1 1022 ? 32.413 -10.874 -3.635 1.00 98.69 1022 ASN A C 1
ATOM 8338 O O . ASN A 1 1022 ? 32.857 -10.200 -4.558 1.00 98.69 1022 ASN A O 1
ATOM 8342 N N . SER A 1 1023 ? 31.658 -10.352 -2.660 1.00 98.62 1023 SER A N 1
ATOM 8343 C CA . SER A 1 1023 ? 31.214 -8.945 -2.623 1.00 98.62 1023 SER A CA 1
ATOM 8344 C C . SER A 1 1023 ? 32.348 -7.937 -2.857 1.00 98.62 1023 SER A C 1
ATOM 8346 O O . SER A 1 1023 ? 32.135 -6.863 -3.404 1.00 98.62 1023 SER A O 1
ATOM 8348 N N . GLN A 1 1024 ? 33.575 -8.277 -2.456 1.00 98.69 1024 GLN A N 1
ATOM 8349 C CA . GLN A 1 1024 ? 34.724 -7.378 -2.549 1.00 98.69 1024 GLN A CA 1
ATOM 8350 C C . GLN A 1 1024 ? 35.401 -7.393 -3.933 1.00 98.69 1024 GLN A C 1
ATOM 8352 O O . GLN A 1 1024 ? 36.185 -6.493 -4.230 1.00 98.69 1024 GLN A O 1
ATOM 8357 N N . ASP A 1 1025 ? 35.088 -8.372 -4.788 1.00 98.62 1025 ASP A N 1
ATOM 8358 C CA . ASP A 1 1025 ? 35.525 -8.436 -6.187 1.00 98.62 1025 ASP A CA 1
ATOM 8359 C C . ASP A 1 1025 ? 34.581 -7.612 -7.079 1.00 98.62 1025 ASP A C 1
ATOM 8361 O O . ASP A 1 1025 ? 33.777 -8.135 -7.846 1.00 98.62 1025 ASP A O 1
ATOM 8365 N N . PHE A 1 1026 ? 34.638 -6.292 -6.935 1.00 98.12 1026 PHE A N 1
ATOM 8366 C CA . PHE A 1 1026 ? 33.809 -5.360 -7.700 1.00 98.12 1026 PHE A CA 1
ATOM 8367 C C . PHE A 1 1026 ? 34.161 -5.359 -9.208 1.00 98.12 1026 PHE A C 1
ATOM 8369 O O . PHE A 1 1026 ? 35.351 -5.379 -9.538 1.00 98.12 1026 PHE A O 1
ATOM 8376 N N . PRO A 1 1027 ? 33.177 -5.232 -10.125 1.00 98.06 1027 PRO A N 1
ATOM 8377 C CA . PRO A 1 1027 ? 31.726 -5.182 -9.896 1.00 98.06 1027 PRO A CA 1
ATOM 8378 C C . PRO A 1 1027 ? 31.051 -6.567 -9.876 1.00 98.06 1027 PRO A C 1
ATOM 8380 O O . PRO A 1 1027 ? 31.678 -7.595 -10.158 1.00 98.06 1027 PRO A O 1
ATOM 8383 N N . ALA A 1 1028 ? 29.754 -6.555 -9.551 1.00 98.56 1028 ALA A N 1
ATOM 8384 C CA . ALA A 1 1028 ? 28.826 -7.683 -9.476 1.00 98.56 1028 ALA A CA 1
ATOM 8385 C C . ALA A 1 1028 ? 29.305 -8.813 -8.555 1.00 98.56 1028 ALA A C 1
ATOM 8387 O O . ALA A 1 1028 ? 29.071 -9.990 -8.819 1.00 98.56 1028 ALA A O 1
ATOM 8388 N N . ALA A 1 1029 ? 30.016 -8.461 -7.479 1.00 98.69 1029 ALA A N 1
ATOM 8389 C CA . ALA A 1 1029 ? 30.571 -9.419 -6.527 1.00 98.69 1029 ALA A CA 1
ATOM 8390 C C . ALA A 1 1029 ? 31.346 -10.579 -7.204 1.00 98.69 1029 ALA A C 1
ATOM 8392 O O . ALA A 1 1029 ? 31.194 -11.739 -6.824 1.00 98.69 1029 ALA A O 1
ATOM 8393 N N . GLY A 1 1030 ? 32.127 -10.294 -8.248 1.00 98.62 1030 GLY A N 1
ATOM 8394 C CA . GLY A 1 1030 ? 32.899 -11.281 -9.014 1.00 98.62 1030 GLY A CA 1
ATOM 8395 C C . GLY A 1 1030 ? 32.115 -11.990 -10.122 1.00 98.62 1030 GLY A C 1
ATOM 8396 O O . GLY A 1 1030 ? 32.716 -12.590 -11.017 1.00 98.62 1030 GLY A O 1
ATOM 8397 N N . LEU A 1 1031 ? 30.783 -11.895 -10.125 1.00 98.81 1031 LEU A N 1
ATOM 8398 C CA . LEU A 1 1031 ? 29.888 -12.540 -11.087 1.00 98.81 1031 LEU A CA 1
ATOM 8399 C C . LEU A 1 1031 ? 29.740 -11.690 -12.359 1.00 98.81 1031 LEU A C 1
ATOM 8401 O O . LEU A 1 1031 ? 28.661 -11.215 -12.713 1.00 98.81 1031 LEU A O 1
ATOM 8405 N N . ARG A 1 1032 ? 30.865 -11.498 -13.048 1.00 98.56 1032 ARG A N 1
ATOM 8406 C CA . ARG A 1 1032 ? 30.955 -10.779 -14.326 1.00 98.56 1032 ARG A CA 1
ATOM 8407 C C . ARG A 1 1032 ? 31.721 -11.579 -15.367 1.00 98.56 1032 ARG A C 1
ATOM 8409 O O . ARG A 1 1032 ? 32.685 -12.254 -15.011 1.00 98.56 1032 ARG A O 1
ATOM 8416 N N . TRP A 1 1033 ? 31.365 -11.491 -16.640 1.00 98.69 1033 TRP A N 1
ATOM 8417 C CA . TRP A 1 1033 ? 32.055 -12.200 -17.725 1.00 98.69 1033 TRP A CA 1
ATOM 8418 C C . TRP A 1 1033 ? 32.332 -11.276 -18.902 1.00 98.69 1033 TRP A C 1
ATOM 8420 O O . TRP A 1 1033 ? 31.498 -10.450 -19.240 1.00 98.69 1033 TRP A O 1
ATOM 8430 N N . GLU A 1 1034 ? 33.480 -11.474 -19.545 1.00 98.12 1034 GLU A N 1
ATOM 8431 C CA . GLU A 1 1034 ? 33.834 -10.836 -20.813 1.00 98.12 1034 GLU A CA 1
ATOM 8432 C C . GLU A 1 1034 ? 33.545 -11.816 -21.949 1.00 98.12 1034 GLU A C 1
ATOM 8434 O O . GLU A 1 1034 ? 34.260 -12.813 -22.101 1.00 98.12 1034 GLU A O 1
ATOM 8439 N N . VAL A 1 1035 ? 32.492 -11.559 -22.725 1.00 98.00 1035 VAL A N 1
ATOM 8440 C CA . VAL A 1 1035 ? 31.970 -12.498 -23.731 1.00 98.00 1035 VAL A CA 1
ATOM 8441 C C . VAL A 1 1035 ? 31.931 -11.859 -25.112 1.00 98.00 1035 VAL A C 1
ATOM 8443 O O . VAL A 1 1035 ? 31.740 -10.656 -25.239 1.00 98.00 1035 VAL A O 1
ATOM 8446 N N . THR A 1 1036 ? 32.082 -12.654 -26.166 1.00 97.44 1036 THR A N 1
ATOM 8447 C CA . THR A 1 1036 ? 31.825 -12.178 -27.530 1.00 97.44 1036 THR A CA 1
ATOM 8448 C C . THR A 1 1036 ? 30.356 -12.410 -27.868 1.00 97.44 1036 THR A C 1
ATOM 8450 O O . THR A 1 1036 ? 29.860 -13.526 -27.716 1.00 97.44 1036 THR A O 1
ATOM 8453 N N . LEU A 1 1037 ? 29.672 -11.363 -28.327 1.00 97.88 1037 LEU A N 1
ATOM 8454 C CA . LEU A 1 1037 ? 28.300 -11.443 -28.825 1.00 97.88 1037 LEU A CA 1
ATOM 8455 C C . LEU A 1 1037 ? 28.311 -11.552 -30.354 1.00 97.88 1037 LEU A C 1
ATOM 8457 O O . LEU A 1 1037 ? 29.112 -10.901 -31.028 1.00 97.88 1037 LEU A O 1
ATOM 8461 N N . ASN A 1 1038 ? 27.429 -12.387 -30.899 1.00 97.12 1038 ASN A N 1
ATOM 8462 C CA . ASN A 1 1038 ? 27.219 -12.470 -32.340 1.00 97.12 1038 ASN A CA 1
ATOM 8463 C C . ASN A 1 1038 ? 26.420 -11.250 -32.797 1.00 97.12 1038 ASN A C 1
ATOM 8465 O O . ASN A 1 1038 ? 25.504 -10.836 -32.098 1.00 97.12 1038 ASN A O 1
ATOM 8469 N N . GLU A 1 1039 ? 26.721 -10.710 -33.975 1.00 97.25 1039 GLU A N 1
ATOM 8470 C CA . GLU A 1 1039 ? 25.856 -9.719 -34.624 1.00 97.25 1039 GLU A CA 1
ATOM 8471 C C . GLU A 1 1039 ? 24.418 -10.263 -34.738 1.00 97.25 1039 GLU A C 1
ATOM 8473 O O . GLU A 1 1039 ? 24.218 -11.426 -35.108 1.00 97.25 1039 GLU A O 1
ATOM 8478 N N . GLY A 1 1040 ? 23.424 -9.449 -34.371 1.00 96.69 1040 GLY A N 1
ATOM 8479 C CA . GLY A 1 1040 ? 22.028 -9.883 -34.230 1.00 96.69 1040 GLY A CA 1
ATOM 8480 C C . GLY A 1 1040 ? 21.688 -10.432 -32.837 1.00 96.69 1040 GLY A C 1
ATOM 8481 O O . GLY A 1 1040 ? 22.265 -10.022 -31.832 1.00 96.69 1040 GLY A O 1
ATOM 8482 N N . THR A 1 1041 ? 20.687 -11.312 -32.741 1.00 98.12 1041 THR A N 1
ATOM 8483 C CA . THR A 1 1041 ? 20.142 -11.776 -31.450 1.00 98.12 1041 THR A CA 1
ATOM 8484 C C . THR A 1 1041 ? 21.064 -12.764 -30.727 1.00 98.12 1041 THR A C 1
ATOM 8486 O O . THR A 1 1041 ? 21.497 -13.763 -31.300 1.00 98.12 1041 THR A O 1
ATOM 8489 N N . ASN A 1 1042 ? 21.265 -12.550 -29.425 1.00 98.56 1042 ASN A N 1
ATOM 8490 C CA . ASN A 1 1042 ? 21.982 -13.442 -28.513 1.00 98.56 1042 ASN A CA 1
ATOM 8491 C C . ASN A 1 1042 ? 21.077 -13.865 -27.345 1.00 98.56 1042 ASN A C 1
ATOM 8493 O O . ASN A 1 1042 ? 20.338 -13.043 -26.804 1.00 98.56 1042 ASN A O 1
ATOM 8497 N N . SER A 1 1043 ? 21.154 -15.136 -26.937 1.00 98.50 1043 SER A N 1
ATOM 8498 C CA . SER A 1 1043 ? 20.532 -15.652 -25.705 1.00 98.50 1043 SER A CA 1
ATOM 8499 C C . SER A 1 1043 ? 21.579 -15.717 -24.596 1.00 98.50 1043 SER A C 1
ATOM 8501 O O . SER A 1 1043 ? 22.657 -16.293 -24.777 1.00 98.50 1043 SER A O 1
ATOM 8503 N N . LEU A 1 1044 ? 21.255 -15.120 -23.452 1.00 98.69 1044 LEU A N 1
ATOM 8504 C CA . LEU A 1 1044 ? 22.089 -15.093 -22.258 1.00 98.69 1044 LEU A CA 1
ATOM 8505 C C . LEU A 1 1044 ? 21.330 -15.785 -21.136 1.00 98.69 1044 LEU A C 1
ATOM 8507 O O . LEU A 1 1044 ? 20.241 -15.349 -20.781 1.00 98.69 1044 LEU A O 1
ATOM 8511 N N . ARG A 1 1045 ? 21.906 -16.839 -20.561 1.00 98.81 1045 ARG A N 1
ATOM 8512 C CA . ARG A 1 1045 ? 21.294 -17.599 -19.466 1.00 98.81 1045 ARG A CA 1
ATOM 8513 C C . ARG A 1 1045 ? 22.278 -17.740 -18.321 1.00 98.81 1045 ARG A C 1
ATOM 8515 O O . ARG A 1 1045 ? 23.399 -18.189 -18.541 1.00 98.81 1045 ARG A O 1
ATOM 8522 N N . ALA A 1 1046 ? 21.869 -17.415 -17.103 1.00 98.81 1046 ALA A N 1
ATOM 8523 C CA . ALA A 1 1046 ? 22.694 -17.545 -15.910 1.00 98.81 1046 ALA A CA 1
ATOM 8524 C C . ALA A 1 1046 ? 22.060 -18.544 -14.942 1.00 98.81 1046 ALA A C 1
ATOM 8526 O O . ALA A 1 1046 ? 20.853 -18.516 -14.717 1.00 98.81 1046 ALA A O 1
ATOM 8527 N N . VAL A 1 1047 ? 22.871 -19.435 -14.371 1.00 98.75 1047 VAL A N 1
ATOM 8528 C CA . VAL A 1 1047 ? 22.439 -20.424 -13.374 1.00 98.75 1047 VAL A CA 1
ATOM 8529 C C . VAL A 1 1047 ? 23.184 -20.170 -12.077 1.00 98.75 1047 VAL A C 1
ATOM 8531 O O . VAL A 1 1047 ? 24.405 -20.298 -12.035 1.00 98.75 1047 VAL A O 1
ATOM 8534 N N . GLY A 1 1048 ? 22.456 -19.819 -11.022 1.00 98.31 1048 GLY A N 1
ATOM 8535 C CA . GLY A 1 1048 ? 22.974 -19.653 -9.671 1.00 98.31 1048 GLY A CA 1
ATOM 8536 C C . GLY A 1 1048 ? 22.782 -20.929 -8.864 1.00 98.31 1048 GLY A C 1
ATOM 8537 O O . GLY A 1 1048 ? 21.705 -21.530 -8.890 1.00 98.31 1048 GLY A O 1
ATOM 8538 N N . PHE A 1 1049 ? 23.801 -21.327 -8.108 1.00 97.56 1049 PHE A N 1
ATOM 8539 C CA . PHE A 1 1049 ? 23.768 -22.533 -7.286 1.00 97.56 1049 PHE A CA 1
ATOM 8540 C C . PHE A 1 1049 ? 23.826 -22.152 -5.807 1.00 97.56 1049 PHE A C 1
ATOM 8542 O O . PHE A 1 1049 ? 24.791 -21.540 -5.351 1.00 97.56 1049 PHE A O 1
ATOM 8549 N N . ASN A 1 1050 ? 22.803 -22.537 -5.039 1.00 93.75 1050 ASN A N 1
ATOM 8550 C CA . ASN A 1 1050 ? 22.763 -22.357 -3.589 1.00 93.75 1050 ASN A CA 1
ATOM 8551 C C . ASN A 1 1050 ? 22.350 -23.672 -2.916 1.00 93.75 1050 ASN A C 1
ATOM 8553 O O . ASN A 1 1050 ? 21.198 -24.107 -2.988 1.00 93.75 1050 ASN A O 1
ATOM 8557 N N . LYS A 1 1051 ? 23.307 -24.334 -2.254 1.00 89.31 1051 LYS A N 1
ATOM 8558 C CA . LYS A 1 1051 ? 23.128 -25.674 -1.670 1.00 89.31 1051 LYS A CA 1
ATOM 8559 C C . LYS A 1 1051 ? 22.623 -26.669 -2.732 1.00 89.31 1051 LYS A C 1
ATOM 8561 O O . LYS A 1 1051 ? 23.346 -26.971 -3.671 1.00 89.31 1051 LYS A O 1
ATOM 8566 N N . LYS A 1 1052 ? 21.400 -27.197 -2.579 1.00 85.19 1052 LYS A N 1
ATOM 8567 C CA . LYS A 1 1052 ? 20.749 -28.117 -3.533 1.00 85.19 1052 LYS A CA 1
ATOM 8568 C C . LYS A 1 1052 ? 19.810 -27.406 -4.520 1.00 85.19 1052 LYS A C 1
ATOM 8570 O O . LYS A 1 1052 ? 19.216 -28.074 -5.358 1.00 85.19 1052 LYS A O 1
ATOM 8575 N N . GLN A 1 1053 ? 19.631 -26.091 -4.395 1.00 90.38 1053 GLN A N 1
ATOM 8576 C CA . GLN A 1 1053 ? 18.754 -25.305 -5.257 1.00 90.38 1053 GLN A CA 1
ATOM 8577 C C . GLN A 1 1053 ? 19.553 -24.717 -6.423 1.00 90.38 1053 GLN A C 1
ATOM 8579 O O . GLN A 1 1053 ? 20.660 -24.208 -6.236 1.00 90.38 1053 GLN A O 1
ATOM 8584 N N . GLN A 1 1054 ? 18.968 -24.786 -7.616 1.00 95.38 1054 GLN A N 1
ATOM 8585 C CA . GLN A 1 1054 ? 19.421 -24.058 -8.795 1.00 95.38 1054 GLN A CA 1
ATOM 8586 C C . GLN A 1 1054 ? 18.361 -23.023 -9.146 1.00 95.38 1054 GLN A C 1
ATOM 8588 O O . GLN A 1 1054 ? 17.172 -23.346 -9.176 1.00 95.38 1054 GLN A O 1
ATOM 8593 N N . ILE A 1 1055 ? 18.794 -21.796 -9.404 1.00 97.06 1055 ILE A N 1
ATOM 8594 C CA . ILE A 1 1055 ? 17.930 -20.711 -9.872 1.00 97.06 1055 ILE A CA 1
ATOM 8595 C C . ILE A 1 1055 ? 18.489 -20.237 -11.199 1.00 97.06 1055 ILE A C 1
ATOM 8597 O O . ILE A 1 1055 ? 19.704 -20.181 -11.371 1.00 97.06 1055 ILE A O 1
ATOM 8601 N N . THR A 1 1056 ? 17.609 -19.970 -12.152 1.00 98.25 1056 THR A N 1
ATOM 8602 C CA . THR A 1 1056 ? 17.989 -19.570 -13.504 1.00 98.25 1056 THR A CA 1
ATOM 8603 C C . THR A 1 1056 ? 17.337 -18.247 -13.848 1.00 98.25 1056 THR A C 1
ATOM 8605 O O . THR A 1 1056 ? 16.190 -18.018 -13.472 1.00 98.25 1056 THR A O 1
ATOM 8608 N N . ASP A 1 1057 ? 18.073 -17.429 -14.585 1.00 98.75 1057 ASP A N 1
ATOM 8609 C CA . ASP A 1 1057 ? 17.566 -16.247 -15.266 1.00 98.75 1057 ASP A CA 1
ATOM 8610 C C . ASP A 1 1057 ? 18.015 -16.269 -16.735 1.00 98.75 1057 ASP A C 1
ATOM 8612 O O . ASP A 1 1057 ? 19.061 -16.849 -17.058 1.00 98.75 1057 ASP A O 1
ATOM 8616 N N . GLU A 1 1058 ? 17.214 -15.696 -17.631 1.00 98.50 1058 GLU A N 1
ATOM 8617 C CA . GLU A 1 1058 ? 17.481 -15.677 -19.071 1.00 98.50 1058 GLU A CA 1
ATOM 8618 C C . GLU A 1 1058 ? 16.969 -14.390 -19.725 1.00 98.50 1058 GLU A C 1
ATOM 8620 O O . GLU A 1 1058 ? 15.825 -13.988 -19.522 1.00 98.50 1058 GLU A O 1
ATOM 8625 N N . ILE A 1 1059 ? 17.803 -13.789 -20.578 1.00 98.56 1059 ILE A N 1
ATOM 8626 C CA . ILE A 1 1059 ? 17.456 -12.623 -21.395 1.00 98.56 1059 ILE A CA 1
ATOM 8627 C C . ILE A 1 1059 ? 17.869 -12.829 -22.855 1.00 98.56 1059 ILE A C 1
ATOM 8629 O O . ILE A 1 1059 ? 18.709 -13.674 -23.186 1.00 98.56 1059 ILE A O 1
ATOM 8633 N N . ARG A 1 1060 ? 17.290 -12.019 -23.746 1.00 98.25 1060 ARG A N 1
ATOM 8634 C CA . ARG A 1 1060 ? 17.707 -11.911 -25.148 1.00 98.25 1060 ARG A CA 1
ATOM 8635 C C . ARG A 1 1060 ? 18.080 -10.476 -25.465 1.00 98.25 1060 ARG A C 1
ATOM 8637 O O . ARG A 1 1060 ? 17.328 -9.568 -25.128 1.00 98.25 1060 ARG A O 1
ATOM 8644 N N . GLN A 1 1061 ? 19.213 -10.300 -26.132 1.00 98.38 1061 GLN A N 1
ATOM 8645 C CA . GLN A 1 1061 ? 19.724 -8.987 -26.518 1.00 98.38 1061 GLN A CA 1
ATOM 8646 C C . GLN A 1 1061 ? 20.220 -9.034 -27.958 1.00 98.38 1061 GLN A C 1
ATOM 8648 O O . GLN A 1 1061 ? 20.898 -9.984 -28.358 1.00 98.38 1061 GLN A O 1
ATOM 8653 N N . GLU A 1 1062 ? 19.890 -8.018 -28.743 1.00 98.44 1062 GLU A N 1
ATOM 8654 C CA . GLU A 1 1062 ? 20.520 -7.814 -30.044 1.00 98.44 1062 GLU A CA 1
ATOM 8655 C C . GLU A 1 1062 ? 21.890 -7.157 -29.875 1.00 98.44 1062 GLU A C 1
ATOM 8657 O O . GLU A 1 1062 ? 22.117 -6.413 -28.922 1.00 98.44 1062 GLU A O 1
ATOM 8662 N N . TYR A 1 1063 ? 22.810 -7.436 -30.795 1.00 98.62 1063 TYR A N 1
ATOM 8663 C CA . TYR A 1 1063 ? 24.123 -6.812 -30.846 1.00 98.62 1063 TYR A CA 1
ATOM 8664 C C . TYR A 1 1063 ? 24.329 -6.129 -32.199 1.00 98.62 1063 TYR A C 1
ATOM 8666 O O . TYR A 1 1063 ? 24.419 -6.802 -33.230 1.00 98.62 1063 TYR A O 1
ATOM 8674 N N . GLN A 1 1064 ? 24.386 -4.797 -32.180 1.00 98.50 1064 GLN A N 1
ATOM 8675 C CA . GLN A 1 1064 ? 24.589 -3.952 -33.356 1.00 98.50 1064 GLN A CA 1
ATOM 8676 C C . GLN A 1 1064 ? 26.074 -3.604 -33.509 1.00 98.50 1064 GLN A C 1
ATOM 8678 O O . GLN A 1 1064 ? 26.701 -3.115 -32.564 1.00 98.50 1064 GLN A O 1
ATOM 8683 N N . THR A 1 1065 ? 26.628 -3.820 -34.704 1.00 98.12 1065 THR A N 1
ATOM 8684 C CA . THR A 1 1065 ? 28.022 -3.437 -35.015 1.00 98.12 1065 THR A CA 1
ATOM 8685 C C . THR A 1 1065 ? 28.109 -2.217 -35.925 1.00 98.12 1065 THR A C 1
ATOM 8687 O O . THR A 1 1065 ? 29.140 -1.543 -35.984 1.00 98.12 1065 THR A O 1
ATOM 8690 N N . GLU A 1 1066 ? 27.014 -1.882 -36.605 1.00 97.88 1066 GLU A N 1
ATOM 8691 C CA . GLU A 1 1066 ? 26.903 -0.683 -37.414 1.00 97.88 1066 GLU A CA 1
ATOM 8692 C C . GLU A 1 1066 ? 26.921 0.572 -36.539 1.00 97.88 1066 GLU A C 1
ATOM 8694 O O . GLU A 1 1066 ? 26.131 0.736 -35.602 1.00 97.88 1066 GLU A O 1
ATOM 8699 N N . LYS A 1 1067 ? 27.819 1.496 -36.888 1.00 96.88 1067 LYS A N 1
ATOM 8700 C CA . LYS A 1 1067 ? 27.866 2.835 -36.298 1.00 96.88 1067 LYS A CA 1
ATOM 8701 C C . LYS A 1 1067 ? 26.723 3.680 -36.845 1.00 96.88 1067 LYS A C 1
ATOM 8703 O O . LYS A 1 1067 ? 26.364 3.560 -38.014 1.00 96.88 1067 LYS A O 1
ATOM 8708 N N . TRP A 1 1068 ? 26.205 4.566 -36.009 1.00 98.12 1068 TRP A N 1
ATOM 8709 C CA . TRP A 1 1068 ? 25.148 5.505 -36.365 1.00 98.12 1068 TRP A CA 1
ATOM 8710 C C . TRP A 1 1068 ? 25.694 6.929 -36.502 1.00 98.12 1068 TRP A C 1
ATOM 8712 O O . TRP A 1 1068 ? 26.685 7.301 -35.871 1.00 98.12 1068 TRP A O 1
ATOM 8722 N N . GLY A 1 1069 ? 25.049 7.720 -37.357 1.00 97.12 1069 GLY A N 1
ATOM 8723 C CA . GLY A 1 1069 ? 25.208 9.174 -37.399 1.00 97.12 1069 GLY A CA 1
ATOM 8724 C C . GLY A 1 1069 ? 24.189 9.915 -36.525 1.00 97.12 1069 GLY A C 1
ATOM 8725 O O . GLY A 1 1069 ? 23.529 9.331 -35.668 1.00 97.12 1069 GLY A O 1
ATOM 8726 N N . GLU A 1 1070 ? 24.043 11.214 -36.795 1.00 95.88 1070 GLU A N 1
ATOM 8727 C CA . GLU A 1 1070 ? 23.013 12.076 -36.198 1.00 95.88 1070 GLU A CA 1
ATOM 8728 C C . GLU A 1 1070 ? 21.596 11.560 -36.485 1.00 95.88 1070 GLU A C 1
ATOM 8730 O O . GLU A 1 1070 ? 21.318 11.053 -37.581 1.00 95.88 1070 GLU A O 1
ATOM 8735 N N . GLU A 1 1071 ? 20.679 11.745 -35.533 1.00 97.44 1071 GLU A N 1
ATOM 8736 C CA . GLU A 1 1071 ? 19.291 11.314 -35.687 1.00 97.44 1071 GLU A CA 1
ATOM 8737 C C . GLU A 1 1071 ? 18.603 12.105 -36.808 1.00 97.44 1071 GLU A C 1
ATOM 8739 O O . GLU A 1 1071 ? 18.634 13.338 -36.827 1.00 97.44 1071 GLU A O 1
ATOM 8744 N N . ALA A 1 1072 ? 17.945 11.395 -37.726 1.00 96.88 1072 ALA A N 1
ATOM 8745 C CA . ALA A 1 1072 ? 17.320 11.968 -38.918 1.00 96.88 1072 ALA A CA 1
ATOM 8746 C C . ALA A 1 1072 ? 15.868 11.511 -39.140 1.00 96.88 1072 ALA A C 1
ATOM 8748 O O . ALA A 1 1072 ? 15.123 12.182 -39.851 1.00 96.88 1072 ALA A O 1
ATOM 8749 N N . GLN A 1 1073 ? 15.454 10.380 -38.562 1.00 96.88 1073 GLN A N 1
ATOM 8750 C CA . GLN A 1 1073 ? 14.132 9.778 -38.777 1.00 96.88 1073 GLN A CA 1
ATOM 8751 C C . GLN A 1 1073 ? 13.617 9.052 -37.524 1.00 96.88 1073 GLN A C 1
ATOM 8753 O O . GLN A 1 1073 ? 14.402 8.628 -36.678 1.00 96.88 1073 GLN A O 1
ATOM 8758 N N . ILE A 1 1074 ? 12.290 8.900 -37.420 1.00 97.81 1074 ILE A N 1
ATOM 8759 C CA . ILE A 1 1074 ? 11.610 8.084 -36.399 1.00 97.81 1074 ILE A CA 1
ATOM 8760 C C . ILE A 1 1074 ? 10.895 6.924 -37.092 1.00 97.81 1074 ILE A C 1
ATOM 8762 O O . ILE A 1 1074 ? 10.087 7.151 -37.993 1.00 97.81 1074 ILE A O 1
ATOM 8766 N N . ALA A 1 1075 ? 11.127 5.695 -36.640 1.00 97.00 1075 ALA A N 1
ATOM 8767 C CA . ALA A 1 1075 ? 10.309 4.534 -36.981 1.00 97.00 1075 ALA A CA 1
ATOM 8768 C C . ALA A 1 1075 ? 9.309 4.253 -35.850 1.00 97.00 1075 ALA A C 1
ATOM 8770 O O . ALA A 1 1075 ? 9.692 4.257 -34.683 1.00 97.00 1075 ALA A O 1
ATOM 8771 N N . ILE A 1 1076 ? 8.039 4.006 -36.186 1.00 96.62 1076 ILE A N 1
ATOM 8772 C CA . ILE A 1 1076 ? 6.998 3.664 -35.206 1.00 96.62 1076 ILE A CA 1
ATOM 8773 C C . ILE A 1 1076 ? 6.596 2.200 -35.376 1.00 96.62 1076 ILE A C 1
ATOM 8775 O O . ILE A 1 1076 ? 6.309 1.758 -36.488 1.00 96.62 1076 ILE A O 1
ATOM 8779 N N . THR A 1 1077 ? 6.545 1.462 -34.270 1.00 95.44 1077 THR A N 1
ATOM 8780 C CA . THR A 1 1077 ? 6.002 0.097 -34.207 1.00 95.44 1077 THR A CA 1
ATOM 8781 C C . THR A 1 1077 ? 4.954 -0.014 -33.103 1.00 95.44 1077 THR A C 1
ATOM 8783 O O . THR A 1 1077 ? 4.908 0.820 -32.194 1.00 95.44 1077 THR A O 1
ATOM 8786 N N . GLN A 1 1078 ? 4.090 -1.027 -33.198 1.00 93.25 1078 GLN A N 1
ATOM 8787 C CA . GLN A 1 1078 ? 3.066 -1.312 -32.195 1.00 93.25 1078 GLN A CA 1
ATOM 8788 C C . GLN A 1 1078 ? 3.157 -2.757 -31.703 1.00 93.25 1078 GLN A C 1
ATOM 8790 O O . GLN A 1 1078 ? 3.347 -3.678 -32.499 1.00 93.25 1078 GLN A O 1
ATOM 8795 N N . THR A 1 1079 ? 2.932 -2.945 -30.406 1.00 94.00 1079 THR A N 1
ATOM 8796 C CA . THR A 1 1079 ? 2.850 -4.258 -29.761 1.00 94.00 1079 THR A CA 1
ATOM 8797 C C . THR A 1 1079 ? 1.555 -4.338 -28.953 1.00 94.00 1079 THR A C 1
ATOM 8799 O O . THR A 1 1079 ? 1.387 -3.557 -28.014 1.00 94.00 1079 THR A O 1
ATOM 8802 N N . PRO A 1 1080 ? 0.619 -5.247 -29.276 1.00 90.69 1080 PRO A N 1
ATOM 8803 C CA . PRO A 1 1080 ? -0.574 -5.457 -28.458 1.00 90.69 1080 PRO A CA 1
ATOM 8804 C C . PRO A 1 1080 ? -0.201 -5.918 -27.044 1.00 90.69 1080 PRO A C 1
ATOM 8806 O O . PRO A 1 1080 ? 0.556 -6.875 -26.889 1.00 90.69 1080 PRO A O 1
ATOM 8809 N N . LEU A 1 1081 ? -0.728 -5.243 -26.018 1.00 89.25 1081 LEU A N 1
ATOM 8810 C CA . LEU A 1 1081 ? -0.586 -5.653 -24.613 1.00 89.25 1081 LEU A CA 1
ATOM 8811 C C . LEU A 1 1081 ? -1.848 -6.369 -24.110 1.00 89.25 1081 LEU A C 1
ATOM 8813 O O . LEU A 1 1081 ? -1.763 -7.278 -23.290 1.00 89.25 1081 LEU A O 1
ATOM 8817 N N . SER A 1 1082 ? -3.015 -5.960 -24.608 1.00 89.06 1082 SER A N 1
ATOM 8818 C CA . SER A 1 1082 ? -4.320 -6.591 -24.391 1.00 89.06 1082 SER A CA 1
ATOM 8819 C C . SER A 1 1082 ? -5.242 -6.295 -25.584 1.00 89.06 1082 SER A C 1
ATOM 8821 O O . SER A 1 1082 ? -4.803 -5.687 -26.561 1.00 89.06 1082 SER A O 1
ATOM 8823 N N . ASN A 1 1083 ? -6.516 -6.705 -25.515 1.00 80.50 1083 ASN A N 1
ATOM 8824 C CA . ASN A 1 1083 ? -7.501 -6.399 -26.563 1.00 80.50 1083 ASN A CA 1
ATOM 8825 C C . ASN A 1 1083 ? -7.670 -4.886 -26.795 1.00 80.50 1083 ASN A C 1
ATOM 8827 O O . ASN A 1 1083 ? -7.827 -4.467 -27.939 1.00 80.50 1083 ASN A O 1
ATOM 8831 N N . ASP A 1 1084 ? -7.568 -4.083 -25.730 1.00 87.56 1084 ASP A N 1
ATOM 8832 C CA . ASP A 1 1084 ? -7.882 -2.648 -25.760 1.00 87.56 1084 ASP A CA 1
ATOM 8833 C C . ASP A 1 1084 ? -6.666 -1.750 -25.477 1.00 87.56 1084 ASP A C 1
ATOM 8835 O O . ASP A 1 1084 ? -6.778 -0.526 -25.524 1.00 87.56 1084 ASP A O 1
ATOM 8839 N N . THR A 1 1085 ? -5.489 -2.326 -25.204 1.00 92.50 1085 THR A N 1
ATOM 8840 C CA . THR A 1 1085 ? -4.261 -1.570 -24.921 1.00 92.50 1085 THR A CA 1
ATOM 8841 C C . THR A 1 1085 ? -3.110 -2.044 -25.794 1.00 92.50 1085 THR A C 1
ATOM 8843 O O . THR A 1 1085 ? -2.799 -3.234 -25.865 1.00 92.50 1085 THR A O 1
ATOM 8846 N N . ILE A 1 1086 ? -2.407 -1.091 -26.394 1.00 94.38 1086 ILE A N 1
ATOM 8847 C CA . ILE A 1 1086 ? -1.203 -1.325 -27.194 1.00 94.38 1086 ILE A CA 1
ATOM 8848 C C . ILE A 1 1086 ? -0.025 -0.523 -26.636 1.00 94.38 1086 ILE A C 1
ATOM 8850 O O . ILE A 1 1086 ? -0.207 0.513 -25.993 1.00 94.38 1086 ILE A O 1
ATOM 8854 N N . LEU A 1 1087 ? 1.189 -0.985 -26.912 1.00 96.62 1087 LEU A N 1
ATOM 8855 C CA . LEU A 1 1087 ? 2.424 -0.243 -26.706 1.00 96.62 1087 LEU A CA 1
ATOM 8856 C C . LEU A 1 1087 ? 2.889 0.314 -28.050 1.00 96.62 1087 LEU A C 1
ATOM 8858 O O . LEU A 1 1087 ? 3.118 -0.454 -28.982 1.00 96.62 1087 LEU A O 1
ATOM 8862 N N . ILE A 1 1088 ? 3.040 1.630 -28.139 1.00 97.75 1088 ILE A N 1
ATOM 8863 C CA . ILE A 1 1088 ? 3.679 2.302 -29.268 1.00 97.75 1088 ILE A CA 1
ATOM 8864 C C . ILE A 1 1088 ? 5.149 2.508 -28.929 1.00 97.75 1088 ILE A C 1
ATOM 8866 O O . ILE A 1 1088 ? 5.456 3.013 -27.851 1.00 97.75 1088 ILE A O 1
ATOM 8870 N N . GLN A 1 1089 ? 6.039 2.150 -29.850 1.00 98.12 1089 GLN A N 1
ATOM 8871 C CA . GLN A 1 1089 ? 7.480 2.372 -29.748 1.00 98.12 1089 GLN A CA 1
ATOM 8872 C C . GLN A 1 1089 ? 7.936 3.292 -30.883 1.00 98.12 1089 GLN A C 1
ATOM 8874 O O . GLN A 1 1089 ? 7.728 2.970 -32.053 1.00 98.12 1089 GLN A O 1
ATOM 8879 N N . ALA A 1 1090 ? 8.577 4.408 -30.538 1.00 98.19 1090 ALA A N 1
ATOM 8880 C CA . ALA A 1 1090 ? 9.243 5.324 -31.457 1.00 98.19 1090 ALA A CA 1
ATOM 8881 C C . ALA A 1 1090 ? 10.763 5.123 -31.375 1.00 98.19 1090 ALA A C 1
ATOM 8883 O O . ALA A 1 1090 ? 11.349 5.261 -30.305 1.00 98.19 1090 ALA A O 1
ATOM 8884 N N . GLU A 1 1091 ? 11.393 4.798 -32.502 1.00 98.31 1091 GLU A N 1
ATOM 8885 C CA . GLU A 1 1091 ? 12.824 4.505 -32.619 1.00 98.31 1091 GLU A CA 1
ATOM 8886 C C . GLU A 1 1091 ? 13.525 5.545 -33.503 1.00 98.31 1091 GLU A C 1
ATOM 8888 O O . GLU A 1 1091 ? 13.174 5.714 -34.671 1.00 98.31 1091 GLU A O 1
ATOM 8893 N N . LEU A 1 1092 ? 14.521 6.232 -32.946 1.00 98.44 1092 LEU A N 1
ATOM 8894 C CA . LEU A 1 1092 ? 15.364 7.215 -33.620 1.00 98.44 1092 LEU A CA 1
ATOM 8895 C C . LEU A 1 1092 ? 16.442 6.519 -34.451 1.00 98.44 1092 LEU A C 1
ATOM 8897 O O . LEU A 1 1092 ? 17.210 5.688 -33.955 1.00 98.44 1092 LEU A O 1
ATOM 8901 N N . LYS A 1 1093 ? 16.503 6.903 -35.724 1.00 98.12 1093 LYS A N 1
ATOM 8902 C CA . LYS A 1 1093 ? 17.440 6.377 -36.714 1.00 98.12 1093 LYS A CA 1
ATOM 8903 C C . LYS A 1 1093 ? 18.187 7.501 -37.411 1.00 98.12 1093 LYS A C 1
ATOM 8905 O O . LYS A 1 1093 ? 17.651 8.599 -37.588 1.00 98.12 1093 LYS A O 1
ATOM 8910 N N . ASP A 1 1094 ? 19.399 7.209 -37.856 1.00 97.81 1094 ASP A N 1
ATOM 8911 C CA . ASP A 1 1094 ? 20.187 8.111 -38.685 1.00 97.81 1094 ASP A CA 1
ATOM 8912 C C . ASP A 1 1094 ? 19.684 8.129 -40.139 1.00 97.81 1094 ASP A C 1
ATOM 8914 O O . ASP A 1 1094 ? 18.746 7.421 -40.513 1.00 97.81 1094 ASP A O 1
ATOM 8918 N N . LYS A 1 1095 ? 20.318 8.930 -41.002 1.00 97.00 1095 LYS A N 1
ATOM 8919 C CA . LYS A 1 1095 ? 19.949 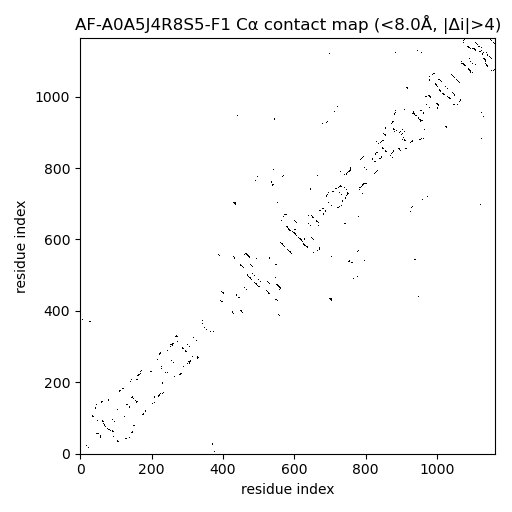9.038 -42.428 1.00 97.00 1095 LYS A CA 1
ATOM 8920 C C . LYS A 1 1095 ? 20.072 7.729 -43.225 1.00 97.00 1095 LYS A C 1
ATOM 8922 O O . LYS A 1 1095 ? 19.510 7.639 -44.312 1.00 97.00 1095 LYS A O 1
ATOM 8927 N N . ASN A 1 1096 ? 20.815 6.747 -42.713 1.00 96.94 1096 ASN A N 1
ATOM 8928 C CA . ASN A 1 1096 ? 21.022 5.441 -43.337 1.00 96.94 1096 ASN A CA 1
ATOM 8929 C C . ASN A 1 1096 ? 20.070 4.371 -42.769 1.00 96.94 1096 ASN A C 1
ATOM 8931 O O . ASN A 1 1096 ? 20.088 3.235 -43.234 1.00 96.94 1096 ASN A O 1
ATOM 8935 N N . GLY A 1 1097 ? 19.234 4.720 -41.785 1.00 96.31 1097 GLY A N 1
ATOM 8936 C CA . GLY A 1 1097 ? 18.306 3.789 -41.142 1.00 96.31 1097 GLY A CA 1
ATOM 8937 C C . GLY A 1 1097 ? 18.920 2.990 -39.993 1.00 96.31 1097 GLY A C 1
ATOM 8938 O O . GLY A 1 1097 ? 18.275 2.054 -39.517 1.00 96.31 1097 GLY A O 1
ATOM 8939 N N . ILE A 1 1098 ? 20.120 3.356 -39.533 1.00 97.81 1098 ILE A N 1
ATOM 8940 C CA . ILE A 1 1098 ? 20.786 2.726 -38.388 1.00 97.81 1098 ILE A CA 1
ATOM 8941 C C . ILE A 1 1098 ? 20.265 3.358 -37.098 1.00 97.81 1098 ILE A C 1
ATOM 8943 O O . ILE A 1 1098 ? 20.101 4.576 -37.020 1.00 97.81 1098 ILE A O 1
ATOM 8947 N N . ARG A 1 1099 ? 19.990 2.541 -36.078 1.00 97.62 1099 ARG A N 1
ATOM 8948 C CA . ARG A 1 1099 ? 19.477 3.018 -34.790 1.00 97.62 1099 ARG A CA 1
ATOM 8949 C C . ARG A 1 1099 ? 20.538 3.819 -34.033 1.00 97.62 1099 ARG A C 1
ATOM 8951 O O . ARG A 1 1099 ? 21.671 3.362 -33.878 1.00 97.62 1099 ARG A O 1
ATOM 8958 N N . CYS A 1 1100 ? 20.141 4.975 -33.506 1.00 98.19 1100 CYS A N 1
ATOM 8959 C CA . CYS A 1 1100 ? 21.002 5.860 -32.720 1.00 98.19 1100 CYS A CA 1
ATOM 8960 C C . CYS A 1 1100 ? 20.986 5.448 -31.237 1.00 98.19 1100 CYS A C 1
ATOM 8962 O O . CYS A 1 1100 ? 20.206 5.974 -30.441 1.00 98.19 1100 CYS A O 1
ATOM 8964 N N . LEU A 1 1101 ? 21.811 4.462 -30.872 1.00 98.06 1101 LEU A N 1
ATOM 8965 C CA . LEU A 1 1101 ? 21.748 3.757 -29.579 1.00 98.06 1101 LEU A CA 1
ATOM 8966 C C . LEU A 1 1101 ? 22.215 4.565 -28.356 1.00 98.06 1101 LEU A C 1
ATOM 8968 O O . LEU A 1 1101 ? 22.034 4.107 -27.231 1.00 98.06 1101 LEU A O 1
ATOM 8972 N N . ASP A 1 1102 ? 22.761 5.762 -28.538 1.00 96.75 1102 ASP A N 1
ATOM 8973 C CA . ASP A 1 1102 ? 23.121 6.701 -27.466 1.00 96.75 1102 ASP A CA 1
ATOM 8974 C C . ASP A 1 1102 ? 22.225 7.953 -27.432 1.00 96.75 1102 ASP A C 1
ATOM 8976 O O . ASP A 1 1102 ? 22.418 8.839 -26.592 1.00 96.75 1102 ASP A O 1
ATOM 8980 N N . SER A 1 1103 ? 21.215 8.028 -28.308 1.00 97.69 1103 SER A N 1
ATOM 8981 C CA . SER A 1 1103 ? 20.340 9.193 -28.371 1.00 97.69 1103 SER A CA 1
ATOM 8982 C C . SER A 1 1103 ? 19.499 9.341 -27.102 1.00 97.69 1103 SER A C 1
ATOM 8984 O O . SER A 1 1103 ? 18.916 8.380 -26.586 1.00 97.69 1103 SER A O 1
ATOM 8986 N N . ARG A 1 1104 ? 19.420 10.592 -26.635 1.00 97.50 1104 ARG A N 1
ATOM 8987 C CA . ARG A 1 1104 ? 18.649 11.053 -25.467 1.00 97.50 1104 ARG A CA 1
ATOM 8988 C C . ARG A 1 1104 ? 17.671 12.179 -25.825 1.00 97.50 1104 ARG A C 1
ATOM 8990 O O . ARG A 1 1104 ? 17.201 12.880 -24.931 1.00 97.50 1104 ARG A O 1
ATOM 8997 N N . LYS A 1 1105 ? 17.392 12.401 -27.117 1.00 97.69 1105 LYS A N 1
ATOM 8998 C CA . LYS A 1 1105 ? 16.453 13.447 -27.558 1.00 97.69 1105 LYS A CA 1
ATOM 8999 C C . LYS A 1 1105 ? 15.079 13.231 -26.921 1.00 97.69 1105 LYS A C 1
ATOM 9001 O O . LYS A 1 1105 ? 14.634 12.093 -26.790 1.00 97.69 1105 LYS A O 1
ATOM 9006 N N . PHE A 1 1106 ? 14.412 14.316 -26.532 1.00 98.44 1106 PHE A N 1
ATOM 9007 C CA . PHE A 1 1106 ? 13.004 14.254 -26.144 1.00 98.44 1106 PHE A CA 1
ATOM 9008 C C . PHE A 1 1106 ? 12.154 13.818 -27.338 1.00 98.44 1106 PHE A C 1
ATOM 9010 O O . PHE A 1 1106 ? 12.307 14.347 -28.441 1.00 98.44 1106 PHE A O 1
ATOM 9017 N N . ILE A 1 1107 ? 11.269 12.858 -27.090 1.00 98.62 1107 ILE A N 1
ATOM 9018 C CA . ILE A 1 1107 ? 10.220 12.418 -27.997 1.00 98.62 1107 ILE A CA 1
ATOM 9019 C C . ILE A 1 1107 ? 8.881 12.848 -27.399 1.00 98.62 1107 ILE A C 1
ATOM 9021 O O . ILE A 1 1107 ? 8.596 12.580 -26.230 1.00 98.62 1107 ILE A O 1
ATOM 9025 N N . GLU A 1 1108 ? 8.075 13.521 -28.212 1.00 98.31 1108 GLU A N 1
ATOM 9026 C CA . GLU A 1 1108 ? 6.722 13.962 -27.891 1.00 98.31 1108 GLU A CA 1
ATOM 9027 C C . GLU A 1 1108 ? 5.701 13.129 -28.671 1.00 98.31 1108 GLU A C 1
ATOM 9029 O O . GLU A 1 1108 ? 5.723 13.082 -29.904 1.00 98.31 1108 GLU A O 1
ATOM 9034 N N . PHE A 1 1109 ? 4.805 12.467 -27.944 1.00 98.44 1109 PHE A N 1
ATOM 9035 C CA . PHE A 1 1109 ? 3.695 11.690 -28.471 1.00 98.44 1109 PHE A CA 1
ATOM 9036 C C . PHE A 1 1109 ? 2.420 12.533 -28.527 1.00 98.44 1109 PHE A C 1
ATOM 9038 O O . PHE A 1 1109 ? 2.063 13.218 -27.569 1.00 98.44 1109 PHE A O 1
ATOM 9045 N N . GLY A 1 1110 ? 1.699 12.426 -29.640 1.00 97.31 1110 GLY A N 1
ATOM 9046 C CA . GLY A 1 1110 ? 0.365 12.994 -29.830 1.00 97.31 1110 GLY A CA 1
ATOM 9047 C C . GLY A 1 1110 ? -0.609 11.927 -30.315 1.00 97.31 1110 GLY A C 1
ATOM 9048 O O . GLY A 1 1110 ? -0.193 10.899 -30.851 1.00 97.31 1110 GLY A O 1
ATOM 9049 N N . ILE A 1 1111 ? -1.908 12.154 -30.129 1.00 96.69 1111 ILE A N 1
ATOM 9050 C CA . ILE A 1 1111 ? -2.954 11.248 -30.613 1.00 96.69 1111 ILE A CA 1
ATOM 9051 C C . ILE A 1 1111 ? -4.134 12.028 -31.193 1.00 96.69 1111 ILE A C 1
ATOM 9053 O O . ILE A 1 1111 ? -4.505 13.081 -30.678 1.00 96.69 1111 ILE A O 1
ATOM 9057 N N . ALA A 1 1112 ? -4.736 11.490 -32.253 1.00 95.94 1112 ALA A N 1
ATOM 9058 C CA . ALA A 1 1112 ? -5.987 11.967 -32.835 1.00 95.94 1112 ALA A CA 1
ATOM 9059 C C . ALA A 1 1112 ? -6.938 10.788 -33.104 1.00 95.94 1112 ALA A C 1
ATOM 9061 O O . ALA A 1 1112 ? -6.494 9.703 -33.479 1.00 95.94 1112 ALA A O 1
ATOM 9062 N N . GLY A 1 1113 ? -8.247 10.994 -32.944 1.00 94.25 1113 GLY A N 1
ATOM 9063 C CA . GLY A 1 1113 ? -9.274 9.953 -33.095 1.00 94.25 1113 GLY A CA 1
ATOM 9064 C C . GLY A 1 1113 ? -9.775 9.406 -31.755 1.00 94.25 1113 GLY A C 1
ATOM 9065 O O . GLY A 1 1113 ? -9.716 10.099 -30.745 1.00 94.25 1113 GLY A O 1
ATOM 9066 N N . ASN A 1 1114 ? -10.276 8.167 -31.745 1.00 91.31 1114 ASN A N 1
ATOM 9067 C CA . ASN A 1 1114 ? -11.014 7.605 -30.599 1.00 91.31 1114 ASN A CA 1
ATOM 9068 C C . ASN A 1 1114 ? -10.125 6.982 -29.503 1.00 91.31 1114 ASN A C 1
ATOM 9070 O O . ASN A 1 1114 ? -10.636 6.480 -28.504 1.00 91.31 1114 ASN A O 1
ATOM 9074 N N . GLY A 1 1115 ? -8.806 6.946 -29.699 1.00 92.75 1115 GLY A N 1
ATOM 9075 C CA . GLY A 1 1115 ? -7.862 6.411 -28.716 1.00 92.75 1115 GLY A CA 1
ATOM 9076 C C . GLY A 1 1115 ? -7.415 7.460 -27.698 1.00 92.75 1115 GLY A C 1
ATOM 9077 O O . GLY A 1 1115 ? -7.507 8.661 -27.950 1.00 92.75 1115 GLY A O 1
ATOM 9078 N N . LYS A 1 1116 ? -6.861 7.008 -26.568 1.00 95.81 1116 LYS A N 1
ATOM 9079 C CA . LYS A 1 1116 ? -6.273 7.873 -25.532 1.00 95.81 1116 LYS A CA 1
ATOM 9080 C C . LYS A 1 1116 ? -4.859 7.407 -25.184 1.00 95.81 1116 LYS A C 1
ATOM 9082 O O . LYS A 1 1116 ? -4.635 6.218 -24.959 1.00 95.81 1116 LYS A O 1
ATOM 9087 N N . LEU A 1 1117 ? -3.909 8.340 -25.102 1.00 97.38 1117 LEU A N 1
ATOM 9088 C CA . LEU A 1 1117 ? -2.593 8.055 -24.527 1.00 97.38 1117 LEU A CA 1
ATOM 9089 C C . LEU A 1 1117 ? -2.750 7.776 -23.028 1.00 97.38 1117 LEU A C 1
ATOM 9091 O O . LEU A 1 1117 ? -3.371 8.562 -22.309 1.00 97.38 1117 LEU A O 1
ATOM 9095 N N . ILE A 1 1118 ? -2.147 6.695 -22.540 1.00 97.25 1118 ILE A N 1
ATOM 9096 C CA . ILE A 1 1118 ? -1.955 6.482 -21.104 1.00 97.25 1118 ILE A CA 1
ATOM 9097 C C . ILE A 1 1118 ? -0.712 7.289 -20.708 1.00 97.25 1118 ILE A C 1
ATOM 9099 O O . ILE A 1 1118 ? 0.405 6.779 -20.654 1.00 97.25 1118 ILE A O 1
ATOM 9103 N N . GLN A 1 1119 ? -0.925 8.592 -20.539 1.00 97.44 1119 GLN A N 1
ATOM 9104 C CA . GLN A 1 1119 ? 0.091 9.611 -20.264 1.00 97.44 1119 GLN A CA 1
ATOM 9105 C C . GLN A 1 1119 ? 0.011 10.118 -18.816 1.00 97.44 1119 GLN A C 1
ATOM 9107 O O . GLN A 1 1119 ? -0.854 9.682 -18.057 1.00 97.44 1119 GLN A O 1
ATOM 9112 N N . ASN A 1 1120 ? 0.905 11.038 -18.440 1.00 98.31 1120 ASN A N 1
ATOM 9113 C CA . ASN A 1 1120 ? 0.961 11.674 -17.118 1.00 98.31 1120 ASN A CA 1
ATOM 9114 C C . ASN A 1 1120 ? 1.063 10.666 -15.953 1.00 98.31 1120 ASN A C 1
ATOM 9116 O O . ASN A 1 1120 ? 0.553 10.878 -14.857 1.00 98.31 1120 ASN A O 1
ATOM 9120 N N . GLN A 1 1121 ? 1.746 9.543 -16.189 1.00 98.69 1121 GLN A N 1
ATOM 9121 C CA . GLN A 1 1121 ? 2.010 8.535 -15.159 1.00 98.69 1121 GLN A CA 1
ATOM 9122 C C . GLN A 1 1121 ? 3.311 8.825 -14.397 1.00 98.69 1121 GLN A C 1
ATOM 9124 O O . GLN A 1 1121 ? 3.481 8.375 -13.263 1.00 98.69 1121 GLN A O 1
ATOM 9129 N N . GLY A 1 1122 ? 4.224 9.603 -14.990 1.00 98.56 1122 GLY A N 1
ATOM 9130 C CA . GLY A 1 1122 ? 5.555 9.853 -14.434 1.00 98.56 1122 GLY A CA 1
ATOM 9131 C C . GLY A 1 1122 ? 6.470 8.628 -14.536 1.00 98.56 1122 GLY A C 1
ATOM 9132 O O . GLY A 1 1122 ? 7.270 8.374 -13.640 1.00 98.56 1122 GLY A O 1
ATOM 9133 N N . THR A 1 1123 ? 6.322 7.839 -15.604 1.00 98.81 1123 THR A N 1
ATOM 9134 C CA . THR A 1 1123 ? 7.149 6.656 -15.905 1.00 98.81 1123 THR A CA 1
ATOM 9135 C C . THR A 1 1123 ? 7.747 6.756 -17.308 1.00 98.81 1123 THR A C 1
ATOM 9137 O O . THR A 1 1123 ? 7.269 7.531 -18.143 1.00 98.81 1123 THR A O 1
ATOM 9140 N N . SER A 1 1124 ? 8.770 5.950 -17.606 1.00 98.19 1124 SER A N 1
ATOM 9141 C CA . SER A 1 1124 ? 9.433 5.931 -18.925 1.00 98.19 1124 SER A CA 1
ATOM 9142 C C . SER A 1 1124 ? 8.516 5.505 -20.086 1.00 98.19 1124 SER A C 1
ATOM 9144 O O . SER A 1 1124 ? 8.809 5.799 -21.243 1.00 98.19 1124 SER A O 1
ATOM 9146 N N . VAL A 1 1125 ? 7.404 4.822 -19.781 1.00 97.75 1125 VAL A N 1
ATOM 9147 C CA . VAL A 1 1125 ? 6.430 4.277 -20.753 1.00 97.75 1125 VAL A CA 1
ATOM 9148 C C . VAL A 1 1125 ? 5.024 4.881 -20.629 1.00 97.75 1125 VAL A C 1
ATOM 9150 O O . VAL A 1 1125 ? 4.081 4.417 -21.274 1.00 97.75 1125 VAL A O 1
ATOM 9153 N N . GLY A 1 1126 ? 4.864 5.883 -19.765 1.00 98.00 1126 GLY A N 1
ATOM 9154 C CA . GLY A 1 1126 ? 3.589 6.539 -19.459 1.00 98.00 1126 GLY A CA 1
ATOM 9155 C C . GLY A 1 1126 ? 3.690 8.064 -19.483 1.00 98.00 1126 GLY A C 1
ATOM 9156 O O . GLY A 1 1126 ? 2.979 8.747 -18.746 1.00 98.00 1126 GLY A O 1
ATOM 9157 N N . SER A 1 1127 ? 4.605 8.593 -20.297 1.00 98.69 1127 SER A N 1
ATOM 9158 C CA . SER A 1 1127 ? 4.897 10.023 -20.419 1.00 98.69 1127 SER A CA 1
ATOM 9159 C C . SER A 1 1127 ? 4.778 10.449 -21.875 1.00 98.69 1127 SER A C 1
ATOM 9161 O O . SER A 1 1127 ? 5.405 9.859 -22.751 1.00 98.69 1127 SER A O 1
ATOM 9163 N N . ARG A 1 1128 ? 3.971 11.482 -22.142 1.00 98.12 1128 ARG A N 1
ATOM 9164 C CA . ARG A 1 1128 ? 3.784 11.999 -23.506 1.00 98.12 1128 ARG A CA 1
ATOM 9165 C C . ARG A 1 1128 ? 5.011 12.722 -24.040 1.00 98.12 1128 ARG A C 1
ATOM 9167 O O . ARG A 1 1128 ? 5.216 12.716 -25.240 1.00 98.12 1128 ARG A O 1
ATOM 9174 N N . LYS A 1 1129 ? 5.816 13.322 -23.164 1.00 98.50 1129 LYS A N 1
ATOM 9175 C CA . LYS A 1 1129 ? 7.124 13.901 -23.472 1.00 98.50 1129 LYS A CA 1
ATOM 9176 C C . LYS A 1 1129 ? 8.149 13.192 -22.606 1.00 98.50 1129 LYS A C 1
ATOM 9178 O O . LYS A 1 1129 ? 8.024 13.204 -21.384 1.00 98.50 1129 LYS A O 1
ATOM 9183 N N . VAL A 1 1130 ? 9.122 12.543 -23.229 1.00 98.81 1130 VAL A N 1
ATOM 9184 C CA . VAL A 1 1130 ? 10.126 11.742 -22.520 1.00 98.81 1130 VAL A CA 1
ATOM 9185 C C . VAL A 1 1130 ? 11.411 11.697 -23.332 1.00 98.81 1130 VAL A C 1
ATOM 9187 O O . VAL A 1 1130 ? 11.365 11.654 -24.560 1.00 98.81 1130 VAL A O 1
ATOM 9190 N N . GLN A 1 1131 ? 12.569 11.749 -22.679 1.00 98.75 1131 GLN A N 1
ATOM 9191 C CA . GLN A 1 1131 ? 13.823 11.507 -23.391 1.00 98.75 1131 GLN A CA 1
ATOM 9192 C C . GLN A 1 1131 ? 13.895 10.065 -23.892 1.00 98.75 1131 GLN A C 1
ATOM 9194 O O . GLN A 1 1131 ? 13.418 9.141 -23.243 1.00 98.75 1131 GLN A O 1
ATOM 9199 N N . ALA A 1 1132 ? 14.560 9.859 -25.023 1.00 98.56 1132 ALA A N 1
ATOM 9200 C CA . ALA A 1 1132 ? 14.866 8.522 -25.490 1.00 98.56 1132 ALA A CA 1
ATOM 9201 C C . ALA A 1 1132 ? 15.803 7.776 -24.513 1.00 98.56 1132 ALA A C 1
ATOM 9203 O O . ALA A 1 1132 ? 16.698 8.354 -23.876 1.00 98.56 1132 ALA A O 1
ATOM 9204 N N . TYR A 1 1133 ? 15.607 6.466 -24.423 1.00 98.38 1133 TYR A N 1
ATOM 9205 C CA . TYR A 1 1133 ? 16.482 5.489 -23.793 1.00 98.38 1133 TYR A CA 1
ATOM 9206 C C . TYR A 1 1133 ? 17.052 4.582 -24.887 1.00 98.38 1133 TYR A C 1
ATOM 9208 O O . TYR A 1 1133 ? 16.355 3.764 -25.484 1.00 98.38 1133 TYR A O 1
ATOM 9216 N N . ASN A 1 1134 ? 18.328 4.797 -25.211 1.00 98.31 1134 ASN A N 1
ATOM 9217 C CA . ASN A 1 1134 ? 19.019 4.134 -26.320 1.00 98.31 1134 ASN A CA 1
ATOM 9218 C C . ASN A 1 1134 ? 18.309 4.301 -27.674 1.00 98.31 1134 ASN A C 1
ATOM 9220 O O . ASN A 1 1134 ? 18.048 3.327 -28.395 1.00 98.31 1134 ASN A O 1
ATOM 9224 N N . GLY A 1 1135 ? 17.942 5.552 -27.981 1.00 97.88 1135 GLY A N 1
ATOM 9225 C CA . GLY A 1 1135 ? 17.246 5.916 -29.215 1.00 97.88 1135 GLY A CA 1
ATOM 9226 C C . GLY A 1 1135 ? 15.787 5.485 -29.287 1.00 97.88 1135 GLY A C 1
ATOM 9227 O O . GLY A 1 1135 ? 15.191 5.610 -30.348 1.00 97.88 1135 GLY A O 1
ATOM 9228 N N . VAL A 1 1136 ? 15.193 4.991 -28.199 1.00 98.19 1136 VAL A N 1
ATOM 9229 C CA . VAL A 1 1136 ? 13.786 4.573 -28.170 1.00 98.19 1136 VAL A CA 1
ATOM 9230 C C . VAL A 1 1136 ? 12.999 5.330 -27.108 1.00 98.19 1136 VAL A C 1
ATOM 9232 O O . VAL A 1 1136 ? 13.511 5.602 -26.030 1.00 98.19 1136 VAL A O 1
ATOM 9235 N N . ALA A 1 1137 ? 11.737 5.634 -27.395 1.00 98.44 1137 ALA A N 1
ATOM 9236 C CA . ALA A 1 1137 ? 10.731 5.950 -26.387 1.00 98.44 1137 ALA A CA 1
ATOM 9237 C C . ALA A 1 1137 ? 9.456 5.153 -26.661 1.00 98.44 1137 ALA A C 1
ATOM 9239 O O . ALA A 1 1137 ? 9.132 4.865 -27.815 1.00 98.44 1137 ALA A O 1
ATOM 9240 N N . CYS A 1 1138 ? 8.705 4.839 -25.610 1.00 98.12 1138 CYS A N 1
ATOM 9241 C CA . CYS A 1 1138 ? 7.454 4.102 -25.719 1.00 98.12 1138 CYS A CA 1
ATOM 9242 C C . CYS A 1 1138 ? 6.324 4.802 -24.969 1.00 98.12 1138 CYS A C 1
ATOM 9244 O O . CYS A 1 1138 ? 6.557 5.477 -23.968 1.00 98.12 1138 CYS A O 1
ATOM 9246 N N . ILE A 1 1139 ? 5.090 4.572 -25.414 1.00 98.31 1139 ILE A N 1
ATOM 9247 C CA . ILE A 1 1139 ? 3.884 4.999 -24.707 1.00 98.31 1139 ILE A CA 1
ATOM 9248 C C . ILE A 1 1139 ? 2.768 3.969 -24.867 1.00 98.31 1139 ILE A C 1
ATOM 9250 O O . ILE A 1 1139 ? 2.590 3.382 -25.937 1.00 98.31 1139 ILE A O 1
ATOM 9254 N N . LYS A 1 1140 ? 2.005 3.729 -23.799 1.00 96.94 1140 LYS A N 1
ATOM 9255 C CA . LYS A 1 1140 ? 0.802 2.890 -23.868 1.00 96.94 1140 LYS A CA 1
ATOM 9256 C C . LYS A 1 1140 ? -0.382 3.698 -24.410 1.00 96.94 1140 LYS A C 1
ATOM 9258 O O . LYS A 1 1140 ? -0.561 4.863 -24.057 1.00 96.94 1140 LYS A O 1
ATOM 9263 N N . VAL A 1 1141 ? -1.221 3.068 -25.228 1.00 96.06 1141 VAL A N 1
ATOM 9264 C CA . VAL A 1 1141 ? -2.421 3.678 -25.821 1.00 96.06 1141 VAL A CA 1
ATOM 9265 C C . VAL A 1 1141 ? -3.625 2.783 -25.562 1.00 96.06 1141 VAL A C 1
ATOM 9267 O O . VAL A 1 1141 ? -3.592 1.599 -25.893 1.00 96.06 1141 VAL A O 1
ATOM 9270 N N . ALA A 1 1142 ? -4.683 3.359 -24.992 1.00 93.62 1142 ALA A N 1
ATOM 9271 C CA . ALA A 1 1142 ? -5.996 2.732 -24.902 1.00 93.62 1142 ALA A CA 1
ATOM 9272 C C . ALA A 1 1142 ? -6.751 2.965 -26.220 1.00 93.62 1142 ALA A C 1
ATOM 9274 O O . ALA A 1 1142 ? -6.918 4.112 -26.653 1.00 93.62 1142 ALA A O 1
ATOM 9275 N N . LYS A 1 1143 ? -7.171 1.887 -26.882 1.00 85.62 1143 LYS A N 1
ATOM 9276 C CA . LYS A 1 1143 ? -7.731 1.902 -28.235 1.00 85.62 1143 LYS A CA 1
ATOM 9277 C C . LYS A 1 1143 ? -9.230 1.598 -28.201 1.00 85.62 1143 LYS A C 1
ATOM 9279 O O . LYS A 1 1143 ? -9.625 0.477 -27.917 1.00 85.62 1143 LYS A O 1
ATOM 9284 N N . PHE A 1 1144 ? -10.051 2.571 -28.602 1.00 82.88 1144 PHE A N 1
ATOM 9285 C CA . PHE A 1 1144 ? -11.513 2.424 -28.715 1.00 82.88 1144 PHE A CA 1
ATOM 9286 C C . PHE A 1 1144 ? -12.021 2.733 -30.138 1.00 82.88 1144 PHE A C 1
ATOM 9288 O O . PHE A 1 1144 ? -13.028 3.412 -30.340 1.00 82.88 1144 PHE A O 1
ATOM 9295 N N . GLY A 1 1145 ? -11.287 2.265 -31.151 1.00 83.50 1145 GLY A N 1
ATOM 9296 C CA . GLY A 1 1145 ? -11.579 2.476 -32.574 1.00 83.50 1145 GLY A CA 1
ATOM 9297 C C . GLY A 1 1145 ? -10.379 3.031 -33.341 1.00 83.50 1145 GLY A C 1
ATOM 9298 O O . GLY A 1 1145 ? -9.238 2.880 -32.902 1.00 83.50 1145 GLY A O 1
ATOM 9299 N N . LYS A 1 1146 ? -10.645 3.683 -34.481 1.00 89.88 1146 LYS A N 1
ATOM 9300 C CA . LYS A 1 1146 ? -9.602 4.289 -35.320 1.00 89.88 1146 LYS A CA 1
ATOM 9301 C C . LYS A 1 1146 ? -8.941 5.469 -34.612 1.00 89.88 1146 LYS A C 1
ATOM 9303 O O . LYS A 1 1146 ? -9.621 6.377 -34.120 1.00 89.88 1146 LYS A O 1
ATOM 9308 N N . CYS A 1 1147 ? -7.615 5.481 -34.599 1.00 92.62 1147 CYS A N 1
ATOM 9309 C CA . CYS A 1 1147 ? -6.821 6.604 -34.112 1.00 92.62 1147 CYS A CA 1
ATOM 9310 C C . CYS A 1 1147 ? -5.466 6.672 -34.824 1.00 92.62 1147 CYS A C 1
ATOM 9312 O O . CYS A 1 1147 ? -5.001 5.695 -35.405 1.00 92.62 1147 CYS A O 1
ATOM 9314 N N . ALA A 1 1148 ? -4.834 7.839 -34.796 1.00 95.00 1148 ALA A N 1
ATOM 9315 C CA . ALA A 1 1148 ? -3.490 8.059 -35.307 1.00 95.00 1148 ALA A CA 1
ATOM 9316 C C . ALA A 1 1148 ? -2.602 8.577 -34.177 1.00 95.00 1148 ALA A C 1
ATOM 9318 O O . ALA A 1 1148 ? -3.003 9.490 -33.455 1.00 95.00 1148 ALA A O 1
ATOM 9319 N N . VAL A 1 1149 ? -1.409 8.003 -34.029 1.00 96.50 1149 VAL A N 1
ATOM 9320 C CA . VAL A 1 1149 ? -0.404 8.437 -33.052 1.00 96.50 1149 VAL A CA 1
ATOM 9321 C C . VAL A 1 1149 ? 0.751 9.090 -33.793 1.00 96.50 1149 VAL A C 1
ATOM 9323 O O . VAL A 1 1149 ? 1.295 8.515 -34.736 1.00 96.50 1149 VAL A O 1
ATOM 9326 N N . SER A 1 1150 ? 1.127 10.291 -33.369 1.00 97.06 1150 SER A N 1
ATOM 9327 C CA . SER A 1 1150 ? 2.315 10.993 -33.850 1.00 97.06 1150 SER A CA 1
ATOM 9328 C C . SER A 1 1150 ? 3.446 10.874 -32.837 1.00 97.06 1150 SER A C 1
ATOM 9330 O O . SER A 1 1150 ? 3.192 10.951 -31.637 1.00 97.06 1150 SER A O 1
ATOM 9332 N N . ALA A 1 1151 ? 4.683 10.763 -33.310 1.00 97.81 1151 ALA A N 1
ATOM 9333 C CA . ALA A 1 1151 ? 5.887 10.916 -32.496 1.00 97.81 1151 ALA A CA 1
ATOM 9334 C C . ALA A 1 1151 ? 6.797 11.974 -33.134 1.00 97.81 1151 ALA A C 1
ATOM 9336 O O . ALA A 1 1151 ? 7.070 11.902 -34.336 1.00 97.81 1151 ALA A O 1
ATOM 9337 N N . LYS A 1 1152 ? 7.256 12.946 -32.341 1.00 97.75 1152 LYS A N 1
ATOM 9338 C CA . LYS A 1 1152 ? 8.096 14.075 -32.771 1.00 97.75 1152 LYS A CA 1
ATOM 9339 C C . LYS A 1 1152 ? 9.367 14.158 -31.924 1.00 97.75 1152 LYS A C 1
ATOM 9341 O O . LYS A 1 1152 ? 9.285 14.032 -30.710 1.00 97.75 1152 LYS A O 1
ATOM 9346 N N . ALA A 1 1153 ? 10.518 14.418 -32.544 1.00 96.38 1153 ALA A N 1
ATOM 9347 C CA . ALA A 1 1153 ? 11.779 14.725 -31.867 1.00 96.38 1153 ALA A CA 1
ATOM 9348 C C . ALA A 1 1153 ? 12.428 15.976 -32.485 1.00 96.38 1153 ALA A C 1
ATOM 9350 O O . ALA A 1 1153 ? 12.792 15.984 -33.662 1.00 96.38 1153 ALA A O 1
ATOM 9351 N N . GLY A 1 1154 ? 12.580 17.044 -31.694 1.00 88.44 1154 GLY A N 1
ATOM 9352 C CA . GLY A 1 1154 ? 12.976 18.361 -32.216 1.00 88.44 1154 GLY A CA 1
ATOM 9353 C C . GLY A 1 1154 ? 11.985 18.902 -33.260 1.00 88.44 1154 GLY A C 1
ATOM 9354 O O . GLY A 1 1154 ? 10.877 18.391 -33.389 1.00 88.44 1154 GLY A O 1
ATOM 9355 N N . ASP A 1 1155 ? 12.364 19.927 -34.024 1.00 82.00 1155 ASP A N 1
ATOM 9356 C CA . ASP A 1 1155 ? 11.428 20.601 -34.943 1.00 82.00 1155 ASP A CA 1
ATOM 9357 C C . ASP A 1 1155 ? 11.228 19.907 -36.297 1.00 82.00 1155 ASP A C 1
ATOM 9359 O O . ASP A 1 1155 ? 10.279 20.228 -37.010 1.00 82.00 1155 ASP A O 1
ATOM 9363 N N . SER A 1 1156 ? 12.095 18.961 -36.663 1.00 81.19 1156 SER A N 1
ATOM 9364 C CA . SER A 1 1156 ? 12.160 18.413 -38.025 1.00 81.19 1156 SER A CA 1
ATOM 9365 C C . SER A 1 1156 ? 11.938 16.903 -38.139 1.00 81.19 1156 SER A C 1
ATOM 9367 O O . SER A 1 1156 ? 11.695 16.428 -39.247 1.00 81.19 1156 SER A O 1
ATOM 9369 N N . ILE A 1 1157 ? 11.996 16.138 -37.041 1.00 91.19 1157 ILE A N 1
ATOM 9370 C CA . ILE A 1 1157 ? 11.854 14.675 -37.078 1.00 91.19 1157 ILE A CA 1
ATOM 9371 C C . ILE A 1 1157 ? 10.467 14.305 -36.553 1.00 91.19 1157 ILE A C 1
ATOM 9373 O O . ILE A 1 1157 ? 10.172 14.480 -35.373 1.00 91.19 1157 ILE A O 1
ATOM 9377 N N . THR A 1 1158 ? 9.578 13.823 -37.420 1.00 93.88 1158 THR A N 1
ATOM 9378 C CA . THR A 1 1158 ? 8.209 13.432 -37.045 1.00 93.88 1158 THR A CA 1
ATOM 9379 C C . THR A 1 1158 ? 7.747 12.239 -37.870 1.00 93.88 1158 THR A C 1
ATOM 9381 O O . THR A 1 1158 ? 8.063 12.142 -39.054 1.00 93.88 1158 THR A O 1
ATOM 9384 N N . ASN A 1 1159 ? 6.978 11.343 -37.256 1.00 94.56 1159 ASN A N 1
ATOM 9385 C CA . ASN A 1 1159 ? 6.277 10.271 -37.955 1.00 94.56 1159 ASN A CA 1
ATOM 9386 C C . ASN A 1 1159 ? 4.859 10.097 -37.383 1.00 94.56 1159 ASN A C 1
ATOM 9388 O O . ASN A 1 1159 ? 4.613 10.417 -36.217 1.00 94.56 1159 ASN A O 1
ATOM 9392 N N . ILE A 1 1160 ? 3.925 9.620 -38.207 1.00 93.69 1160 ILE A N 1
ATOM 9393 C CA . ILE A 1 1160 ? 2.522 9.388 -37.853 1.00 93.69 1160 ILE A CA 1
ATOM 9394 C C . ILE A 1 1160 ? 2.168 7.949 -38.213 1.00 93.69 1160 ILE A C 1
ATOM 9396 O O . ILE A 1 1160 ? 2.367 7.511 -39.345 1.00 93.69 1160 ILE A O 1
ATOM 9400 N N . PHE A 1 1161 ? 1.592 7.231 -37.257 1.00 90.75 1161 PHE A N 1
ATOM 9401 C CA . PHE A 1 1161 ? 1.119 5.866 -37.429 1.00 90.75 1161 PHE A CA 1
ATOM 9402 C C . PHE A 1 1161 ? -0.401 5.812 -37.260 1.00 90.75 1161 PHE A C 1
ATOM 9404 O O . PHE A 1 1161 ? -0.929 6.221 -36.226 1.00 90.75 1161 PHE A O 1
ATOM 9411 N N . VAL A 1 1162 ? -1.107 5.320 -38.281 1.00 87.94 1162 VAL A N 1
ATOM 9412 C CA . VAL A 1 1162 ? -2.571 5.187 -38.279 1.00 87.94 1162 VAL A CA 1
ATOM 9413 C C . VAL A 1 1162 ? -2.950 3.762 -37.897 1.00 87.94 1162 VAL A C 1
ATOM 9415 O O . VAL A 1 1162 ? -2.466 2.803 -38.493 1.00 87.94 1162 VAL A O 1
ATOM 9418 N N . MET A 1 1163 ? -3.839 3.634 -36.920 1.00 83.19 1163 MET A N 1
ATOM 9419 C CA . MET A 1 1163 ? -4.383 2.370 -36.444 1.00 83.19 1163 MET A CA 1
ATOM 9420 C C . MET A 1 1163 ? -5.833 2.237 -36.881 1.00 83.19 1163 MET A C 1
ATOM 9422 O O . MET A 1 1163 ? -6.663 3.100 -36.579 1.00 83.19 1163 MET A O 1
ATOM 9426 N N . GLU A 1 1164 ? -6.122 1.142 -37.578 1.00 71.12 1164 GLU A N 1
ATOM 9427 C CA . GLU A 1 1164 ? -7.475 0.791 -38.015 1.00 71.12 1164 GLU A CA 1
ATOM 9428 C C . GLU A 1 1164 ? -8.308 0.096 -36.945 1.00 71.12 1164 GLU A C 1
ATOM 9430 O O . GLU A 1 1164 ? -7.731 -0.681 -36.146 1.00 71.12 1164 GLU A O 1
#

Sequence (1164 aa):
MYAQSIWDITRLEKIKTSLSQPYYSVAYQELLKAADEELTKRPLSVMMKEKTPASGDKHDYMSQARYYWPDPSQPDGKPYISRDGISNPELEKLDRVRLGEMANSVTTLSLAYYFSNNEQYAQKATELIRVWFLNEDTRMNPNLNFAQVVPGRFNDQGRNYGVIDTYSFVEMLDAIQLLSQSKAFTAKDEKQLKEWFGKLLDWILTSKQGQEEGSQKNNHSVAYDAQVIAFALYNGNRKVAEKYLNEFPAKRIYAQIEPDGSQPEELTRTLAFHYSQYNLAHMIDIFLMGKKIGISIDQSTSADGRNFYKAVDFLTPYIDKDVSAWPYQQISGWKDKIQELCEDLYRIYTLNPSRTDYLKFYKANRILKPESRFNLLYVQADEVVSATNKTKLNDGWEFIRQDMANAWEVVRPAAYDSPQSVPLWTKVTLPHCFNAEDAVDPDMNYYQGAGWYRIALDIDNPYPNGRVILEFEGAGQKTDVYIYTAKVASHTGGYDGWRADITEAAAEFKQTDVCREQYNGKISIIIRCDNIRNTEQIPSDMSDFNLYGGLYRYVNLAYVPQISFQYIRADAVTDERGKSGNLHITTSLYNPTKSSDAATVTVRVKDPTGKEIYRNSLSQSLDKKDLDIVSFGLKNPILWSVDNPQLYTCELTLDINGFRTQAVERFGFRHYEFKEKGPFFLNGKRLLLKGTHRHEDHAGIGSAMTEELMIKEIKLIKDMGANFIRLGHYQQSDIILRLCDELGILVWEEIPWCRGGLGGEAYKEQARRMLTNMIEQHRNHPSIILWGLGNENDWAGDFETFDKDAIRSFMKELHKLAHQLDNGRLTSIRRCDFCKDIVDVYSPSIWAGWYSRAFRNYREMSDAGIENTTRFFHAEWGGDSHARRHAEGSFEEVSNAAKTGDWSESYIVRLFDWHLKEQEKMPQLSGSAFWTFKDFSTPLRPENPVPYVNQKGVVERDLTPKESYYVFQSYWTDKPMIHIYGHTWSVRWGEKNEKKEILVYSNCPEAELFVNGVSQGKKQRNSQDFPAAGLRWEVTLNEGTNSLRAVGFNKKQQITDEIRQEYQTEKWGEEAQIAITQTPLSNDTILIQAELKDKNGIRCLDSRKFIEFGIAGNGKLIQNQGTSVGSRKVQAYNGVACIKVAKFGKCAVSAKAGDSITNIFVME

Foldseek 3Di:
DDQDDLFDVVLLVVCLVVCVPLLNVQQLVLLLVLLVVLLPDDAFFLLQAPDCAPVNDSLEFAFAAQQWWQDPVDPVSPQTDGDPPHGDPSRVRGCLVVLLVLLVNLLSLLSNCLSVVDLSSLLSSLVNLCQDPNPPVGYHQLANQRFRFRHNPPSRTHALLSVLSNLSVLNSLNSVVSSVPHPNCDPVSLLSVLVSLVSNLVNLVPPPSNVVQCQDQFLSVLSSLSSNLSSCSSNVVVVSNVVSLVCCCVSHQVRQADQQLDRVVLQQGLQSLLRLLSSLVSVLSSQSSCVVVPHHCQPPADPSGGGSVSNLVVNLVCLLHDPVVPPGHRPDDVPVSSQSSLLSLQSVCVSPVVPVVSVVSSVQRHDDDSNDPSSSRGDDPPPDDAQKPKDWPFFAKWKDQADDPALCLVQPDDDVPDPSCPPPIDGGTPPAWQQLFVLQFLPDFGDFHKMKMKGWADDDQPADQWWKKKKALFFFAKKWKDFRRHTQDIDGHGFFIDMTTCRVVLVVLLPDPCCCPVVVSTTMMMMMKGRHADLLAFDHLVDQADRIGGSQDTIMTIIHYLKDWPDKDWDWEAPLQQQKIKIWIKTFMDHPVLDQAKKKKWKWKAWLSRHTPDIDIDIDTPNDRMGGDDMDMDGRHDAAALVRLTKMKMKIWIGGPNDIHIDMDIAGYWDKDQAFLFAIDISNHGDAQQEFEDECQFFSGGNNDDLVRLLLLVVLCVLLQGQEYEHPQAHHRVSNLVSCSVNRHAYEYEHRHEAAAADDPSRLVNLLVRLLSSCRVRVRRNRYAEYESYEQNVHHDSDPDHDLVVVLVSLLVSQVSNCVSPVPHWYEYEDDLSNLVRTPEYEYDDAALAQFAHLLCRLVVVSVQSVSHRGYEHEEYFHAAAFLFADDDDSGGRTHCNPVNLNHPNNRLQSLLNNLLVSVVCRRHNYYYYYHAEKRFGSPASPPLSGRIRRRHCAYSNRHGGLSSLSSSLRNDPPWDKDKPQQSPAAAEDAAQFWGKIAMRTVFQKKWKDKQNHTQDMFGAASVPPDNRRRMGGDGDDAFKMKMKMWGDHPPDIDIDIHIYHYDYDDFDDFDEWDWDWDDPDPFKIKIKIATGHPVRHGQQSFFFKKAKDKDDDKDWQASRSHQARHRIGTDRGRMGMTMMGHDDWMKMKIDTPDRYIDIDTDD

InterPro domains:
  IPR006101 Glycoside hydrolase, family 2 [PR00132] (682-696)
  IPR006101 Glycoside hydrolase, family 2 [PR00132] (713-731)
  IPR006101 Glycoside hydrolase, family 2 [PR00132] (778-793)
  IPR006102 Glycoside hydrolase family 2, immunoglobulin-like beta-sandwich [PF00703] (571-670)
  IPR006103 Glycoside hydrolase family 2, catalytic domain [PF02836] (677-973)
  IPR006104 Glycosyl hydrolases family 2, sugar binding domain [PF02837] (400-560)
  IPR008397 Alginate lyase domain [PF05426] (45-326)
  IPR008929 Chondroitin AC/alginate lyase [G3DSA:1.50.10.100] (2-378)
  IPR008929 Chondroitin AC/alginate lyase [SSF48230] (51-331)
  IPR008979 Galactose-binding-like domain superfamily [SSF49785] (389-562)
  IPR013783 Immunoglobulin-like fold [G3DSA:2.60.40.10] (565-671)
  IPR013783 Immunoglobulin-like fold [G3DSA:2.60.40.10] (977-1074)
  IPR017853 Glycoside hydrolase superfamily [SSF51445] (667-973)
  IPR032311 Domain of unknown function DUF4982 [PF16355] (994-1052)
  IPR036156 Beta-Galactosidase/glucuronidase domain superfamily [SSF49303] (573-670)
  IPR051913 Glycosyl Hydrolase 2 Domain-Containing Protein [PTHR42732] (386-1137)

Mean predicted aligned error: 13.69 Å

Secondary structure (DSSP, 8-state):
-----SS-HHHHHHHHHTTTSHHHHHHHHHHHHHHHHHHHSPPP-GGG-SS--TTS-TTS-EEE-TTEE--TTSTT--S-EE-TT---GGGGGSHHHHHHHHHHHHHHHHHHHHHH--HHHHHHHHHHHIIIII-TTTPPPS--TEEEE-TTSGGG---GGGGGGGTHHHHHHHHHHHGGG-SSS-HHHHHHHHHHHHHHHHHHHHSHHHHHHHT-SSHHHHHHHHHHHHHHHHTT-HHHHHHHHHHHIIIIIHHH--TTS--HHHHTSTBHHHHHHHHHHHHHHHHHHHHHHT---TT---TT---HHHHHHHHGGGTTS-GGG-SS-B-S-HHHHHHHHHHHHHHHHHH-TT-HHHHHHHHHH----TT-HHHHHT--GGG---S-EEEE--SSEEEESS--S-HHHHHS---TTSGGG-SPPEEE-SS--TTTTTTS-TTSPPP-SEEEEEEEE-----STT-EEEEEES--BSEEEEEETTEEEEEEE-SSS-EEEE-HHHHHHHHTSHHHHHTSTTPEEEEEEEE----TTSSSPTTSSS----B--S-EEEEEE-SSEEEEEEEEEEE-TTSSEEEEEEEEEEE-TT----EEEEEEEEE-TTS-EEEEEEEEEETTSSEEEEEEEEEESPPBP-SSS---EEEEEEEEETTEEEEEEEEE-B--EEE-TTS-EEETTEE--EEEEE--S-BTTTBT---HHHHHHHHHHHHHTT--EEE-TTSPPPHHHHHHHHHHT-EEEEE-S-BSS----HHHHHHHHHHHHHHHHHHTT-TTEEEEEEEE-TT---SSS---HHHHHHHHHHHHHHHHHH-TTSEEEEES-GGGTTTSSEEE----BTTTBS-GGGHHHHHHHHHHTSSSB-EE-------TT----S--TT-S-HHHHS---HHHHHHHHHHHHHHHTT-TT--EEE-S-SB-EE-TT-TTSSSTTEE---SB-TTSPBPHHHHHHHHHH--S--EEETTTT--EEE-STT-EEEEEEEE-SSEEEEEETTEEEEEEE--TTSTTGGG-EEEEEPPSEEEEEEEEEEETTEEEEEEEEEEEE-S---SEEEEEEEEEESSSSEEEEEEEEEETTS-B-TT---EEEEEEEES-EEE--SSSTTS-SEEE-BTTEEEEEEE-SS-EEEEEEETTTEEEEEEE-

Solvent-accessible surface area (backbone atoms only — not comparable to full-atom values): 59882 Å² total; per-residue (Å²): 141,76,55,59,38,73,60,50,63,74,53,39,52,53,44,50,77,40,41,85,40,78,68,39,32,47,16,50,51,47,38,45,53,54,28,58,56,53,68,74,54,80,78,58,43,44,60,73,37,79,69,69,43,88,85,73,42,44,36,48,42,37,28,47,36,53,30,46,35,67,26,89,90,35,100,84,22,55,47,43,39,82,39,85,96,48,74,38,74,70,38,68,53,30,34,54,52,52,51,50,50,49,31,51,49,34,28,40,13,17,48,33,17,59,63,69,68,43,60,68,32,31,39,50,27,38,49,38,49,34,34,32,62,64,36,87,93,28,18,40,46,54,52,58,70,29,13,29,21,42,57,70,36,76,88,49,33,31,41,33,79,25,67,60,73,57,52,58,50,52,62,25,54,43,22,55,58,53,33,69,82,41,87,61,45,38,75,66,55,54,51,53,49,28,53,44,40,41,46,29,46,51,38,44,69,68,34,70,44,31,46,52,26,57,65,46,75,40,49,65,20,45,44,43,50,35,44,51,31,41,37,22,25,59,47,63,40,52,68,59,23,52,52,52,61,72,45,35,48,68,69,41,40,50,65,36,27,40,64,75,10,49,41,65,69,29,46,74,34,65,42,10,63,52,43,46,49,53,33,50,52,33,51,51,44,40,40,37,38,30,49,72,78,74,45,84,60,69,83,49,62,44,99,78,53,13,26,56,62,39,38,52,62,54,53,57,85,48,63,92,51,61,72,87,75,48,95,55,43,61,80,66,66,60,73,61,46,42,43,51,46,26,54,46,29,43,55,48,20,74,74,42,70,84,42,55,65,35,45,49,52,20,73,74,65,50,78,89,56,60,54,36,63,62,50,66,63,72,58,70,75,90,77,74,76,67,37,60,57,64,42,77,62,32,71,77,32,33,35,34,92,44,75,69,97,43,53,56,74,76,69,54,89,53,53,91,92,35,85,64,47,52,83,76,70,42,81,46,55,50,37,33,34,76,29,20,43,39,43,29,34,81,90,52,79,50,73,56,44,38,27,38,36,39,38,70,40,85,84,79,72,90,39,82,79,35,38,39,32,42,38,34,48,14,36,10,26,34,35,38,34,24,43,57,72,46,77,68,41,75,51,74,47,42,35,50,65,51,75,34,71,43,42,67,56,46,56,57,44,58,72,35,68,60,21,48,71,77,45,72,60,25,46,43,39,34,38,40,23,27,21,52,89,50,73,59,38,70,50,29,89,83,34,86,43,65,71,59,22,27,47,19,32,57,42,27,46,29,36,32,44,52,60,40,81,68,44,78,43,55,52,46,43,37,44,52,75,32,65,38,26,39,41,37,37,35,35,32,48,42,51,86,80,66,48,68,53,70,29,41,41,32,43,36,33,23,42,68,87,65,49,77,77,44,75,52,75,44,82,42,68,49,71,51,54,67,42,86,74,50,71,54,77,39,76,53,49,73,57,32,39,56,91,46,38,43,45,31,38,41,36,42,32,43,33,49,96,85,48,69,35,44,52,76,48,60,32,30,32,51,27,74,46,74,34,72,67,24,27,24,29,50,52,76,36,82,41,72,39,39,27,28,27,45,69,78,44,36,42,58,29,25,46,21,63,51,70,69,56,50,52,52,51,55,48,52,46,45,70,29,31,38,36,25,36,34,44,55,62,26,44,68,56,65,68,59,51,54,48,24,34,62,64,11,25,35,30,35,41,20,34,31,46,27,30,31,42,78,61,56,68,68,23,52,49,44,52,53,48,48,47,50,47,46,48,71,75,49,67,35,45,58,26,55,56,32,46,28,69,26,35,35,55,70,36,72,71,63,50,100,65,75,58,67,66,60,49,41,53,52,52,48,49,51,50,51,50,46,44,73,78,42,69,91,51,41,37,24,40,36,35,37,81,91,46,50,87,69,43,62,33,33,14,61,84,57,34,43,18,16,81,39,50,28,42,84,45,40,61,64,57,48,53,54,46,34,75,74,36,63,20,39,38,44,55,44,30,61,47,51,30,45,71,57,16,57,64,89,84,86,68,82,81,44,34,34,31,75,80,75,46,88,36,20,43,51,52,44,38,51,46,52,51,53,51,58,42,49,53,78,74,37,80,47,48,18,34,38,18,37,40,28,44,47,17,37,54,12,75,81,32,63,85,36,60,44,18,11,32,48,38,27,25,31,15,40,20,78,69,51,72,35,76,44,36,46,48,47,24,27,75,50,37,85,74,80,48,53,42,61,68,50,82,62,42,56,70,46,74,51,61,86,76,43,70,42,83,45,45,33,33,41,49,25,56,29,38,31,41,25,52,72,86,42,75,72,53,75,36,57,55,35,62,83,42,73,66,48,22,39,33,54,47,77,41,69,65,55,80,41,80,38,44,40,38,38,40,25,41,46,94,93,47,76,46,74,33,74,45,65,31,30,31,44,56,77,81,53,62,68,76,56,41,51,49,79,50,77,45,80,75,51,100,48,34,33,36,39,38,42,35,33,13,11,88,86,68,36,61,21,56,81,37,56,60,51,37,38,56,46,74,48,67,56,38,44,73,49,46,29,28,47,33,73,47,15,31,43,53,28,34,24,31,42,15,28,40,36,34,34,31,40,52,67,57,49,27,35,41,35,44,33,39,77,96,81,28,64,38,75,49,78,44,119